Protein AF-0000000077856841 (afdb_homodimer)

Organism: Aspergillus terreus (NCBI:txid33178)

Secondary structure (DSSP, 8-state):
----TT------------------------------------------------------------------------------------------HHHHHHHHHHHHHHHHHHHHHHHHTTEEPP--SS--HHHHHHHHHHHHHHHHHHHHHHHHHHHHHHHHHHS-EETHHHHHHHHHHH-HHHHHHHHHHHTT-STHHHHHHHHHHGGGHHHHHHTTEEEEEEEEE-TT--EEEEEEEEE-----EEETTEEPPPHHHHHHHHHHHH---TT-GGGSPPEEESSSEEE-SS-EEEEEEEEEEEE-GGG-EEEEEE-TTSS-EEEEEEETTTTEEEEE-TTSS-B---EEEEE-GGG-SS-TT-SS-EEEEEEETT--THHHHT----TT--EEEEEEEEEEEEEEEEEEEETTEEEEEEEEEE---EE-------SSS-----EEEEE---THHHHHS-PPBPTTSGGGTPBPPEEEEHHHHHHHHHHHHHHT-EEEEE-SS-EEEEESSSS-SS-HHHHHHHHHHT-STT--S-GGGHHHHHHHHHHHHHHHHHHHHHHHT-TTSEEEEEE-EEEEEEEEEEE-GGGGHHHHHHHHHHHHHHHHHHHHHHHHT----TT-STHHHHHB--SS---------HHHHTT----TT----EEEEEEETTEEEEE-------GGGGG-/----GGG-----------------------------------------------------------------------------------------HHHHHHHHHHHHHHHHHHHHHHHHTTEEPP--SS--HHHHHHHHHHHHHHHHHHHHHHHHHHHHHHHHHHS-EETHHHHHHHHHHH-HHHHHHHHHHHTT-SHHHHHHHHHHHGGGHHHHHHTTEEEEEEEEE-TT--EEEEEEEEE-----EEETTEEPP-HHHHHHHHHHHH---TT-GGGSPPEEESSSEEE-SS-EEEEEEEEEEEE-GGG-EEEEEE-TTSS-EEEEEEETTTTEEEEE-TTSS-B---EEEEE-GGG-SS-TT-SS-EEEEEEETT--THHHHT----TT--EEEEEEEEEEEEEEEEEEEETTEEEEEEEEEE---EE-------TTS-----EEEEE---THHHHHS-PPBPTTSGGGTPBPPEEEEHHHHHHHHHHHHHHT-EEEEE-SS-EEEEESSSS-SS-HHHHHHHHHH--STT--S-GGGHHHHHHHHHHHHHHHHHHHHHHHT-TTSEEEEEE-EEEEEEEEEEE-GGGGHHHHHHHHHHHHHHHHHHHHHHHHT----TT--THHHHHB--SS---------HHHHTT----TT----EEEEEEETTEEEEE--------GGGG-

Foldseek 3Di:
DPDDPPLDPPDPFLDQPPPPPPPPPPPDPPPPPDDDPDPPPCVDDPDDDPDDDDDDDDDDDDDDDDDDDDDDDPDPDDPPPVPVPPVPPPQLPPPLVLLVVLLVLLVVLLVVLVVVCVVQAQHFADDDPPDGPLRVLLVSLVSSLVSLLLSLLLLLLLVLLLVCLPDPDDPVVNVLSNQLSVAQVSLVVVCVVVVLPDLSNLSNVLRNLSVCRSVLSSVQKDKDKDKDFDPPWFKKFKAFQEDQDWADDPDPVRTAAHPLLQVLLCCQLQPQDSSLPLQDADIGTPFQKWWFPAKDKHKAKAKGKDWPLVQKDKDWDDPPPDPWIKIKIANVLFRFIWIDIAQDLWIFQKWKAWAALCSDDPRNPALAIKMKMKHFPPDFLCSQAPDHDHDPTGMIMMIMGMAIKMWIWTWIRHSNDIGIGTDDIFGDKDADPPPPPDDDPDDDPFFGIKTFDALVCVVHRVADADPVCNVVSGGRIGTYGNNNRVNVRVVCRFQRGWTWTGDPHHIATGGPDPDGPGPNSSSSVSLSNVSRHPFDRTSNRRVVSSVRSSSSSRRSVSRNVQVVPDPVTDMDMRIITHIDMGMGIHGDCVSCVSVVVSSVSSVVSSVVSVVSCVVSVQASQRNPCVVVVPPDDPDDDDDDPDDPPPCVRSNHPDPPPDPPDDWDFDADPNDTDIHDPDPPPPVPPPVD/DPPDPVLDDPDPFLDQPPPPPPPPPPPDPPPPPPDPPDPPCPPPPDDDDPDDDDDDDDDDDDDDDDDDDDDPDPDDDDDCPPPPPPPPPPQLPPPLVLLVVLLVLLVVLLVVLVVVCVVQAQHFADDDPPDHPLRVLLVSLVSSLVSLLLSLLLLLLLVLLLVCLPDPDDPVSNVLSNQLSVAQVSLVVVCVVVVLPDLSNLSNVLRNLSVCRSVLSSQQKDKDKDKDFDPPWFKKFKAFQEDQDWADDPDPVRTAAHPLLQVLLCCQLQPQDSSLPLQDADIGTPFQKWWFPAKDKHKAKDKGKDWPLVQKDKDWDDPPPDPWIKIKIANVLFRFIWIDIAQDLWIFQKWKAWDALCSDDPRNPALAIKMKMKHFPPDFLCSQAPDHDHDPTGMIMMIMGMAIKMWIWTWIRHSNDIGIGTDDIFGDKDADPPPPPDDPPDDPPFFGIKTFDALVCVVHRVADADPVCNVVSGGRIGTYGNNNRVNVRVLCRFQRGWTWTGDPHHIATGGPDPDGPGPNSSSSVSLSNVSRHPFDRTSNRRVVSSVRSSSSSRRSVSRNVQVVVDPVTDMDMRIITHIDMGMGIHGDCVSCVSVVVSSVSSVVSSVVSVVSCVVSVQASQRNPCVVVVPPDDPDDDDDDPDDPPPCVRSNHDQPPPDPPDDWDFDADPNDTDIHDDDPPPPVPPPVD

pLDDT: mean 76.55, std 25.4, range [14.06, 98.25]

Solvent-accessible surface area (backbone atoms only — not comparable to full-atom values): 75244 Å² total; per-residue (Å²): 129,83,80,69,77,79,75,63,79,78,61,88,66,65,59,76,66,78,75,72,76,75,72,82,69,82,77,78,78,78,76,83,73,88,78,84,81,79,83,79,72,83,73,81,73,84,85,79,87,76,81,81,89,87,89,84,88,84,89,81,88,87,85,86,90,83,88,84,82,78,82,80,78,82,80,76,79,71,87,72,74,78,66,78,66,67,75,58,82,70,75,60,63,66,67,67,54,68,41,51,47,19,42,51,52,18,50,52,32,49,49,50,47,51,51,51,48,60,67,43,39,76,25,67,58,80,84,56,94,85,53,35,71,60,15,54,50,33,47,35,46,46,50,18,48,51,28,35,50,52,24,38,21,40,34,33,22,36,47,46,54,54,53,26,48,73,41,75,34,57,56,67,52,57,45,39,34,51,38,25,31,50,31,37,73,28,7,55,52,37,35,66,73,56,64,54,71,45,80,63,27,54,43,23,47,32,41,46,54,54,64,50,36,52,22,33,59,36,44,20,55,41,78,45,78,42,80,40,75,37,87,86,42,46,19,40,37,41,20,22,42,30,48,35,54,53,36,65,57,87,39,100,84,43,52,34,47,28,37,47,41,52,19,23,32,46,26,32,46,33,17,50,53,69,80,41,73,40,48,54,56,63,69,48,47,39,34,24,29,27,44,37,95,59,41,40,42,28,46,34,44,39,58,49,68,45,83,46,38,88,60,52,44,80,47,71,46,69,45,84,99,44,100,50,42,47,32,33,40,30,36,77,73,62,61,51,57,39,38,37,29,66,70,32,50,38,30,31,66,31,27,34,32,52,38,57,19,81,36,41,91,80,57,44,80,48,92,41,53,28,36,36,38,38,18,38,55,85,35,39,55,52,53,63,73,74,34,63,47,56,70,83,66,53,65,36,28,38,39,36,36,60,39,72,30,39,41,19,27,37,52,37,29,57,50,63,40,71,42,69,45,81,74,48,74,45,68,70,65,48,68,46,76,75,70,70,73,55,82,73,89,59,81,64,90,60,50,32,32,38,32,60,56,61,43,65,33,30,80,73,31,38,32,56,58,21,79,92,46,58,88,67,52,32,32,39,62,27,34,38,14,34,63,21,49,51,18,49,39,54,48,47,42,49,31,43,15,24,33,35,41,27,43,94,85,52,58,44,56,42,38,66,53,86,78,57,71,51,43,12,31,41,42,42,40,31,57,59,70,31,54,26,48,94,38,55,66,37,48,53,57,26,59,61,42,53,43,45,38,34,21,32,6,46,24,21,38,44,21,34,40,40,77,65,69,47,89,71,28,47,52,43,77,47,74,40,41,9,36,39,82,43,58,24,26,40,64,43,71,76,40,51,51,60,52,51,48,43,49,53,51,39,47,50,44,43,54,48,45,53,51,51,38,63,72,67,70,52,60,58,46,34,71,57,60,67,62,43,49,65,22,54,48,74,92,75,91,67,80,83,72,88,72,73,56,67,47,64,63,36,21,40,75,86,57,93,85,58,81,68,55,57,28,25,43,46,76,55,96,91,38,73,36,32,26,70,85,73,81,79,75,76,68,71,72,72,80,112,128,81,82,69,78,80,76,63,85,78,60,86,66,63,59,72,66,78,76,75,76,77,74,82,71,82,75,77,77,77,75,82,73,83,76,82,78,79,74,80,79,75,77,79,74,88,75,89,77,88,78,88,73,80,78,87,72,87,74,84,84,94,83,93,80,73,86,77,73,85,74,84,81,83,74,87,91,79,89,76,78,81,68,84,65,68,77,58,83,69,75,60,63,66,66,67,55,68,40,50,46,18,43,50,50,17,49,51,31,50,48,50,47,52,51,51,50,59,67,42,38,77,24,68,59,78,84,55,93,87,53,36,72,60,16,55,49,33,44,35,45,45,53,19,48,52,27,36,50,52,24,39,21,40,36,34,22,36,46,46,56,52,55,26,47,74,41,74,34,56,56,67,53,57,46,39,34,51,38,24,31,51,31,37,72,28,9,54,52,37,35,68,73,56,65,52,71,46,80,64,28,54,45,21,48,33,39,45,54,53,63,49,37,49,22,33,58,35,43,20,54,41,80,45,78,43,78,39,76,37,88,88,42,47,19,40,35,42,20,22,42,31,46,34,55,52,38,66,58,87,40,99,84,43,52,35,46,28,35,47,41,50,19,22,32,46,27,30,46,33,16,50,54,68,78,42,72,40,46,54,56,64,69,46,48,39,34,24,30,27,44,37,96,58,41,43,40,28,47,33,44,41,58,50,68,45,82,46,39,88,61,53,42,81,49,72,46,69,44,86,96,45,99,50,43,47,31,34,40,29,33,76,72,62,61,51,57,38,40,36,30,68,68,33,50,39,30,31,66,31,26,35,33,51,38,56,18,82,35,42,90,79,56,44,80,48,90,39,51,29,36,35,37,39,17,39,55,84,35,40,55,51,53,62,75,74,34,62,49,55,71,84,64,53,66,36,28,38,38,36,36,61,39,72,28,39,39,19,26,38,52,37,29,56,52,63,41,70,42,70,46,80,74,48,73,46,67,70,66,48,69,46,76,74,72,60,76,50,86,84,82,56,81,53,90,61,50,31,33,39,32,59,56,60,42,65,34,31,79,73,31,38,31,55,58,22,78,91,48,58,89,68,52,33,30,39,62,27,34,38,14,33,65,23,48,51,18,46,39,54,48,47,42,50,31,45,15,21,35,35,41,28,44,93,85,52,58,43,54,41,38,64,54,87,77,57,71,51,45,12,31,42,43,43,40,32,58,58,69,33,55,25,50,94,40,55,66,36,48,53,58,27,60,63,43,51,42,46,36,35,20,31,6,45,23,20,38,44,20,35,38,39,78,66,66,48,88,71,28,46,52,45,76,47,75,40,42,8,35,40,81,43,58,26,27,41,63,44,71,75,41,50,50,59,50,50,49,43,48,53,53,38,48,49,43,45,54,48,43,55,52,50,36,62,74,67,69,54,59,60,46,35,72,55,61,67,61,43,50,65,21,54,48,75,89,74,89,67,80,80,72,86,73,71,55,67,46,66,63,37,22,39,74,86,56,91,84,57,81,70,56,58,30,27,43,46,75,54,96,89,37,72,35,31,25,70,84,73,82,80,78,82,67,73,75,70,83,113

Structure (mmCIF, N/CA/C/O backbone):
data_AF-0000000077856841-model_v1
#
loop_
_entity.id
_entity.type
_entity.pdbx_description
1 polymer 'Uncharacterized protein'
#
loop_
_atom_site.group_PDB
_atom_site.id
_atom_site.type_symbol
_atom_site.label_atom_id
_atom_site.label_alt_id
_atom_site.label_comp_id
_atom_site.label_asym_id
_atom_site.label_entity_id
_atom_site.label_seq_id
_atom_site.pdbx_PDB_ins_code
_atom_site.Cartn_x
_atom_site.Cartn_y
_atom_site.Cartn_z
_atom_site.occupancy
_atom_site.B_iso_or_equiv
_atom_site.auth_seq_id
_atom_site.auth_comp_id
_atom_site.auth_asym_id
_atom_site.auth_atom_id
_atom_site.pdbx_PDB_model_num
ATOM 1 N N . MET A 1 1 ? 35.125 -12.297 -33.375 1 21.67 1 MET A N 1
ATOM 2 C CA . MET A 1 1 ? 34.094 -11.547 -34.094 1 21.67 1 MET A CA 1
ATOM 3 C C . MET A 1 1 ? 33.281 -10.695 -33.125 1 21.67 1 MET A C 1
ATOM 5 O O . MET A 1 1 ? 33.031 -11.102 -32 1 21.67 1 MET A O 1
ATOM 9 N N . PRO A 1 2 ? 33.188 -9.344 -33.312 1 25.84 2 PRO A N 1
ATOM 10 C CA . PRO A 1 2 ? 32.562 -8.391 -32.375 1 25.84 2 PRO A CA 1
ATOM 11 C C . PRO A 1 2 ? 31.109 -8.719 -32.062 1 25.84 2 PRO A C 1
ATOM 13 O O . PRO A 1 2 ? 30.406 -9.289 -32.906 1 25.84 2 PRO A O 1
ATOM 16 N N . PRO A 1 3 ? 30.75 -9.117 -30.797 1 25.84 3 PRO A N 1
ATOM 17 C CA . PRO A 1 3 ? 29.422 -9.555 -30.359 1 25.84 3 PRO A CA 1
ATOM 18 C C . PRO A 1 3 ? 28.312 -8.633 -30.859 1 25.84 3 PRO A C 1
ATOM 20 O O . PRO A 1 3 ? 28.5 -7.422 -30.953 1 25.84 3 PRO A O 1
ATOM 23 N N . SER A 1 4 ? 27.609 -9.094 -31.953 1 25.14 4 SER A N 1
ATOM 24 C CA . SER A 1 4 ? 26.578 -8.289 -32.594 1 25.14 4 SER A CA 1
ATOM 25 C C . SER A 1 4 ? 25.641 -7.672 -31.594 1 25.14 4 SER A C 1
ATOM 27 O O . SER A 1 4 ? 25.453 -8.211 -30.484 1 25.14 4 SER A O 1
ATOM 29 N N . ALA A 1 5 ? 25.266 -6.391 -31.703 1 26.34 5 ALA A N 1
ATOM 30 C CA . ALA A 1 5 ? 24.578 -5.305 -31.016 1 26.34 5 ALA A CA 1
ATOM 31 C C . ALA A 1 5 ? 23.172 -5.723 -30.594 1 26.34 5 ALA A C 1
ATOM 33 O O . ALA A 1 5 ? 22.516 -5.027 -29.812 1 26.34 5 ALA A O 1
ATOM 34 N N . ARG A 1 6 ? 22.562 -6.648 -31.406 1 28.28 6 ARG A N 1
ATOM 35 C CA . ARG A 1 6 ? 21.141 -6.875 -31.141 1 28.28 6 ARG A CA 1
ATOM 36 C C . ARG A 1 6 ? 20.938 -7.625 -29.828 1 28.28 6 ARG A C 1
ATOM 38 O O . ARG A 1 6 ? 19.812 -7.984 -29.484 1 28.28 6 ARG A O 1
ATOM 45 N N . ASP A 1 7 ? 21.906 -8.242 -29.406 1 25.81 7 ASP A N 1
ATOM 46 C CA . ASP A 1 7 ? 21.75 -9.016 -28.172 1 25.81 7 ASP A CA 1
ATOM 47 C C . ASP A 1 7 ? 21.359 -8.117 -27.016 1 25.81 7 ASP A C 1
ATOM 49 O O . ASP A 1 7 ? 22.125 -7.945 -26.062 1 25.81 7 ASP A O 1
ATOM 53 N N . GLU A 1 8 ? 20.859 -6.906 -27.281 1 26.95 8 GLU A N 1
ATOM 54 C CA . GLU A 1 8 ? 20.562 -5.969 -26.203 1 26.95 8 GLU A CA 1
ATOM 55 C C . GLU A 1 8 ? 19.656 -6.594 -25.156 1 26.95 8 GLU A C 1
ATOM 57 O O . GLU A 1 8 ? 18.797 -7.418 -25.484 1 26.95 8 GLU A O 1
ATOM 62 N N . ARG A 1 9 ? 19.938 -6.289 -23.703 1 30.84 9 ARG A N 1
ATOM 63 C CA . ARG A 1 9 ? 19.734 -6.648 -22.312 1 30.84 9 ARG A CA 1
ATOM 64 C C . ARG A 1 9 ? 18.281 -6.434 -21.875 1 30.84 9 ARG A C 1
ATOM 66 O O . ARG A 1 9 ? 17.859 -5.301 -21.641 1 30.84 9 ARG A O 1
ATOM 73 N N . ARG A 1 10 ? 17.375 -6.977 -22.531 1 32.91 10 ARG A N 1
ATOM 74 C CA . ARG A 1 10 ? 16.094 -6.738 -21.875 1 32.91 10 ARG A CA 1
ATOM 75 C C . ARG A 1 10 ? 16.078 -7.305 -20.453 1 32.91 10 ARG A C 1
ATOM 77 O O . ARG A 1 10 ? 16.125 -8.523 -20.266 1 32.91 10 ARG A O 1
ATOM 84 N N . LEU A 1 11 ? 16.672 -6.613 -19.578 1 34.03 11 LEU A N 1
ATOM 85 C CA . LEU A 1 11 ? 16.547 -6.883 -18.156 1 34.03 11 LEU A CA 1
ATOM 86 C C . LEU A 1 11 ? 15.086 -7.004 -17.734 1 34.03 11 LEU A C 1
ATOM 88 O O . LEU A 1 11 ? 14.211 -6.398 -18.359 1 34.03 11 LEU A O 1
ATOM 92 N N . PRO A 1 12 ? 14.703 -7.93 -17 1 34.56 12 PRO A N 1
ATOM 93 C CA . PRO A 1 12 ? 13.328 -8.078 -16.531 1 34.56 12 PRO A CA 1
ATOM 94 C C . PRO A 1 12 ? 12.758 -6.773 -15.961 1 34.56 12 PRO A C 1
ATOM 96 O O . PRO A 1 12 ? 13.289 -6.234 -14.992 1 34.56 12 PRO A O 1
ATOM 99 N N . ALA A 1 13 ? 12.414 -5.801 -16.766 1 37.59 13 ALA A N 1
ATOM 100 C CA . ALA A 1 13 ? 11.719 -4.641 -16.219 1 37.59 13 ALA A CA 1
ATOM 101 C C . ALA A 1 13 ? 10.359 -5.039 -15.648 1 37.59 13 ALA A C 1
ATOM 103 O O . ALA A 1 13 ? 9.562 -5.699 -16.328 1 37.59 13 ALA A O 1
ATOM 104 N N . TYR A 1 14 ? 10.352 -5.141 -14.375 1 40.56 14 TYR A N 1
ATOM 105 C CA . TYR A 1 14 ? 9.07 -5.379 -13.719 1 40.56 14 TYR A CA 1
ATOM 106 C C . TYR A 1 14 ? 8.094 -4.246 -14.008 1 40.56 14 TYR A C 1
ATOM 108 O O . TYR A 1 14 ? 7.945 -3.32 -13.203 1 40.56 14 TYR A O 1
ATOM 116 N N . GLU A 1 15 ? 8.117 -3.695 -15.266 1 38.97 15 GLU A N 1
ATOM 117 C CA . GLU A 1 15 ? 7.082 -2.688 -15.469 1 38.97 15 GLU A CA 1
ATOM 118 C C . GLU A 1 15 ? 5.699 -3.326 -15.555 1 38.97 15 GLU A C 1
ATOM 120 O O . GLU A 1 15 ? 5.523 -4.363 -16.188 1 38.97 15 GLU A O 1
ATOM 125 N N . PRO A 1 16 ? 4.887 -2.973 -14.664 1 40.69 16 PRO A N 1
ATOM 126 C CA . PRO A 1 16 ? 3.521 -3.447 -14.906 1 40.69 16 PRO A CA 1
ATOM 127 C C . PRO A 1 16 ? 3.078 -3.254 -16.359 1 40.69 16 PRO A C 1
ATOM 129 O O . PRO A 1 16 ? 3.516 -2.309 -17.016 1 40.69 16 PRO A O 1
ATOM 132 N N . LEU A 1 17 ? 2.668 -4.305 -17 1 34.53 17 LEU A N 1
ATOM 133 C CA . LEU A 1 17 ? 2.104 -4.16 -18.344 1 34.53 17 LEU A CA 1
ATOM 134 C C . LEU A 1 17 ? 1.03 -3.076 -18.359 1 34.53 17 LEU A C 1
ATOM 136 O O . LEU A 1 17 ? 0.152 -3.049 -17.5 1 34.53 17 LEU A O 1
ATOM 140 N N . HIS A 1 18 ? 1.244 -1.855 -18.719 1 32.19 18 HIS A N 1
ATOM 141 C CA . HIS A 1 18 ? 0.263 -0.793 -18.906 1 32.19 18 HIS A CA 1
ATOM 142 C C . HIS A 1 18 ? -0.914 -1.272 -19.75 1 32.19 18 HIS A C 1
ATOM 144 O O . HIS A 1 18 ? -0.812 -1.354 -20.969 1 32.19 18 HIS A O 1
ATOM 150 N N . ASN A 1 19 ? -1.673 -2.16 -19.344 1 29.84 19 ASN A N 1
ATOM 151 C CA . ASN A 1 19 ? -2.906 -2.27 -20.109 1 29.84 19 ASN A CA 1
ATOM 152 C C . ASN A 1 19 ? -3.711 -0.974 -20.078 1 29.84 19 ASN A C 1
ATOM 154 O O . ASN A 1 19 ? -4.273 -0.619 -19.047 1 29.84 19 ASN A O 1
ATOM 158 N N . GLU A 1 20 ? -3.422 0.126 -20.734 1 30.38 20 GLU A N 1
ATOM 159 C CA . GLU A 1 20 ? -4.281 1.279 -20.984 1 30.38 20 GLU A CA 1
ATOM 160 C C . GLU A 1 20 ? -5.652 0.848 -21.484 1 30.38 20 GLU A C 1
ATOM 162 O O . GLU A 1 20 ? -5.77 0.345 -22.609 1 30.38 20 GLU A O 1
ATOM 167 N N . LEU A 1 21 ? -6.48 0.292 -20.688 1 30.48 21 LEU A N 1
ATOM 168 C CA . LEU A 1 21 ? -7.855 0.445 -21.156 1 30.48 21 LEU A CA 1
ATOM 169 C C . LEU A 1 21 ? -8.133 1.887 -21.578 1 30.48 21 LEU A C 1
ATOM 171 O O . LEU A 1 21 ? -7.996 2.807 -20.766 1 30.48 21 LEU A O 1
ATOM 175 N N . GLU A 1 22 ? -7.98 2.328 -22.844 1 28.7 22 GLU A N 1
ATOM 176 C CA . GLU A 1 22 ? -8.414 3.549 -23.516 1 28.7 22 GLU A CA 1
ATOM 177 C C . GLU A 1 22 ? -9.852 3.908 -23.141 1 28.7 22 GLU A C 1
ATOM 179 O O . GLU A 1 22 ? -10.789 3.201 -23.516 1 28.7 22 GLU A O 1
ATOM 184 N N . LEU A 1 23 ? -10.117 4.312 -21.906 1 27.34 23 LEU A N 1
ATOM 185 C CA . LEU A 1 23 ? -11.336 5.113 -21.859 1 27.34 23 LEU A CA 1
ATOM 186 C C . LEU A 1 23 ? -11.305 6.211 -22.906 1 27.34 23 LEU A C 1
ATOM 188 O O . LEU A 1 23 ? -10.328 6.957 -23.016 1 27.34 23 LEU A O 1
ATOM 192 N N . ASN A 1 24 ? -12.016 6.125 -24.078 1 26.06 24 ASN A N 1
ATOM 193 C CA . ASN A 1 24 ? -12.312 7.062 -25.156 1 26.06 24 ASN A CA 1
ATOM 194 C C . ASN A 1 24 ? -12.742 8.422 -24.625 1 26.06 24 ASN A C 1
ATOM 196 O O . ASN A 1 24 ? -13.93 8.664 -24.406 1 26.06 24 ASN A O 1
ATOM 200 N N . GLU A 1 25 ? -12.242 8.953 -23.469 1 25.11 25 GLU A N 1
ATOM 201 C CA . GLU A 1 25 ? -12.672 10.344 -23.297 1 25.11 25 GLU A CA 1
ATOM 202 C C . GLU A 1 25 ? -12.188 11.211 -24.469 1 25.11 25 GLU A C 1
ATOM 204 O O . GLU A 1 25 ? -11.039 11.094 -24.891 1 25.11 25 GLU A O 1
ATOM 209 N N . SER A 1 26 ? -13.086 11.773 -25.344 1 25.31 26 SER A N 1
ATOM 210 C CA . SER A 1 26 ? -13.039 12.812 -26.375 1 25.31 26 SER A CA 1
ATOM 211 C C . SER A 1 26 ? -12.344 14.07 -25.859 1 25.31 26 SER A C 1
ATOM 213 O O . SER A 1 26 ? -12.719 15.188 -26.203 1 25.31 26 SER A O 1
ATOM 215 N N . ASP A 1 27 ? -11.297 13.969 -25 1 21.97 27 ASP A N 1
ATOM 216 C CA . ASP A 1 27 ? -10.719 15.234 -24.562 1 21.97 27 ASP A CA 1
ATOM 217 C C . ASP A 1 27 ? -10.195 16.047 -25.75 1 21.97 27 ASP A C 1
ATOM 219 O O . ASP A 1 27 ? -9.531 15.492 -26.625 1 21.97 27 ASP A O 1
ATOM 223 N N . GLN A 1 28 ? -10.883 17.156 -26.125 1 19.33 28 GLN A N 1
ATOM 224 C CA . GLN A 1 28 ? -10.477 18.344 -26.875 1 19.33 28 GLN A CA 1
ATOM 225 C C . GLN A 1 28 ? -9.125 18.859 -26.391 1 19.33 28 GLN A C 1
ATOM 227 O O . GLN A 1 28 ? -8.906 19.016 -25.188 1 19.33 28 GLN A O 1
ATOM 232 N N . ALA A 1 29 ? -8.055 18.719 -27.172 1 23.14 29 ALA A N 1
ATOM 233 C CA . ALA A 1 29 ? -6.633 19.031 -27.219 1 23.14 29 ALA A CA 1
ATOM 234 C C . ALA A 1 29 ? -6.387 20.5 -26.828 1 23.14 29 ALA A C 1
ATOM 236 O O . ALA A 1 29 ? -6.625 21.406 -27.625 1 23.14 29 ALA A O 1
ATOM 237 N N . VAL A 1 30 ? -6.789 21.078 -25.688 1 21.19 30 VAL A N 1
ATOM 238 C CA . VAL A 1 30 ? -6.277 22.453 -25.641 1 21.19 30 VAL A CA 1
ATOM 239 C C . VAL A 1 30 ? -4.75 22.438 -25.641 1 21.19 30 VAL A C 1
ATOM 241 O O . VAL A 1 30 ? -4.133 21.656 -24.922 1 21.19 30 VAL A O 1
ATOM 244 N N . SER A 1 31 ? -3.965 22.938 -26.656 1 18.61 31 SER A N 1
ATOM 245 C CA . SER A 1 31 ? -2.637 23.125 -27.234 1 18.61 31 SER A CA 1
ATOM 246 C C . SER A 1 31 ? -1.727 23.891 -26.281 1 18.61 31 SER A C 1
ATOM 248 O O . SER A 1 31 ? -0.636 24.328 -26.656 1 18.61 31 SER A O 1
ATOM 250 N N . SER A 1 32 ? -1.888 23.891 -24.875 1 18.89 32 SER A N 1
ATOM 251 C CA . SER A 1 32 ? -1.045 24.953 -24.344 1 18.89 32 SER A CA 1
ATOM 252 C C . SER A 1 32 ? 0.434 24.625 -24.5 1 18.89 32 SER A C 1
ATOM 254 O O . SER A 1 32 ? 0.836 23.469 -24.375 1 18.89 32 SER A O 1
ATOM 256 N N . SER A 1 33 ? 1.364 25.453 -25.125 1 18.3 33 SER A N 1
ATOM 257 C CA . SER A 1 33 ? 2.686 25.688 -25.688 1 18.3 33 SER A CA 1
ATOM 258 C C . SER A 1 33 ? 3.758 25.75 -24.609 1 18.3 33 SER A C 1
ATOM 260 O O . SER A 1 33 ? 4.906 26.094 -24.891 1 18.3 33 SER A O 1
ATOM 262 N N . ALA A 1 34 ? 3.562 25.281 -23.344 1 19.03 34 ALA A N 1
ATOM 263 C CA . ALA A 1 34 ? 4.543 25.859 -22.422 1 19.03 34 ALA A CA 1
ATOM 264 C C . ALA A 1 34 ? 5.949 25.359 -22.75 1 19.03 34 ALA A C 1
ATOM 266 O O . ALA A 1 34 ? 6.148 24.188 -23.062 1 19.03 34 ALA A O 1
ATOM 267 N N . VAL A 1 35 ? 6.984 26.328 -22.891 1 19.95 35 VAL A N 1
ATOM 268 C CA . VAL A 1 35 ? 8.352 26.531 -23.359 1 19.95 35 VAL A CA 1
ATOM 269 C C . VAL A 1 35 ? 9.328 25.797 -22.453 1 19.95 35 VAL A C 1
ATOM 271 O O . VAL A 1 35 ? 9.047 25.578 -21.281 1 19.95 35 VAL A O 1
ATOM 274 N N . ASN A 1 36 ? 10.422 25.188 -23 1 18.23 36 ASN A N 1
ATOM 275 C CA . ASN A 1 36 ? 11.531 24.25 -22.859 1 18.23 36 ASN A CA 1
ATOM 276 C C . ASN A 1 36 ? 12.625 24.797 -21.953 1 18.23 36 ASN A C 1
ATOM 278 O O . ASN A 1 36 ? 13.477 25.562 -22.391 1 18.23 36 ASN A O 1
ATOM 282 N N . ARG A 1 37 ? 12.328 25.328 -20.672 1 18.64 37 ARG A N 1
ATOM 283 C CA . ARG A 1 37 ? 13.43 26.016 -20 1 18.64 37 ARG A CA 1
ATOM 284 C C . ARG A 1 37 ? 14.57 25.047 -19.703 1 18.64 37 ARG A C 1
ATOM 286 O O . ARG A 1 37 ? 14.352 23.922 -19.266 1 18.64 37 ARG A O 1
ATOM 293 N N . GLU A 1 38 ? 15.867 25.297 -20.219 1 18.78 38 GLU A N 1
ATOM 294 C CA . GLU A 1 38 ? 17.172 24.656 -20.344 1 18.78 38 GLU A CA 1
ATOM 295 C C . GLU A 1 38 ? 17.875 24.562 -19 1 18.78 38 GLU A C 1
ATOM 297 O O . GLU A 1 38 ? 18.016 25.578 -18.312 1 18.78 38 GLU A O 1
ATOM 302 N N . PRO A 1 39 ? 17.891 23.484 -18.203 1 19.8 39 PRO A N 1
ATOM 303 C CA . PRO A 1 39 ? 18.438 23.312 -16.844 1 19.8 39 PRO A CA 1
ATOM 304 C C . PRO A 1 39 ? 19.953 23.438 -16.812 1 19.8 39 PRO A C 1
ATOM 306 O O . PRO A 1 39 ? 20.672 22.625 -17.391 1 19.8 39 PRO A O 1
ATOM 309 N N . SER A 1 40 ? 20.641 24.656 -17 1 17.75 40 SER A N 1
ATOM 310 C CA . SER A 1 40 ? 22.094 24.656 -17.094 1 17.75 40 SER A CA 1
ATOM 311 C C . SER A 1 40 ? 22.734 24.281 -15.773 1 17.75 40 SER A C 1
ATOM 313 O O . SER A 1 40 ? 22.406 24.844 -14.727 1 17.75 40 SER A O 1
ATOM 315 N N . GLU A 1 41 ? 23.203 23.078 -15.539 1 18.08 41 GLU A N 1
ATOM 316 C CA . GLU A 1 41 ? 23.812 22.312 -14.453 1 18.08 41 GLU A CA 1
ATOM 317 C C . GLU A 1 41 ? 25.172 22.891 -14.062 1 18.08 41 GLU A C 1
ATOM 319 O O . GLU A 1 41 ? 25.875 22.297 -13.234 1 18.08 41 GLU A O 1
ATOM 324 N N . ASP A 1 42 ? 25.438 24.281 -13.945 1 17.56 42 ASP A N 1
ATOM 325 C CA . ASP A 1 42 ? 26.859 24.609 -13.852 1 17.56 42 ASP A CA 1
ATOM 326 C C . ASP A 1 42 ? 27.438 24.172 -12.508 1 17.56 42 ASP A C 1
ATOM 328 O O . ASP A 1 42 ? 27.016 24.672 -11.461 1 17.56 42 ASP A O 1
ATOM 332 N N . LEU A 1 43 ? 27.859 23 -12.234 1 17.91 43 LEU A N 1
ATOM 333 C CA . LEU A 1 43 ? 28.406 22.359 -11.039 1 17.91 43 LEU A CA 1
ATOM 334 C C . LEU A 1 43 ? 29.781 22.922 -10.703 1 17.91 43 LEU A C 1
ATOM 336 O O . LEU A 1 43 ? 30.797 22.281 -10.953 1 17.91 43 LEU A O 1
ATOM 340 N N . GLU A 1 44 ? 30 24.344 -10.656 1 16.92 44 GLU A N 1
ATOM 341 C CA . GLU A 1 44 ? 31.422 24.672 -10.5 1 16.92 44 GLU A CA 1
ATOM 342 C C . GLU A 1 44 ? 31.969 24.094 -9.195 1 16.92 44 GLU A C 1
ATOM 344 O O . GLU A 1 44 ? 31.266 24.047 -8.188 1 16.92 44 GLU A O 1
ATOM 349 N N . ASP A 1 45 ? 33.188 23.453 -9.195 1 17.06 45 ASP A N 1
ATOM 350 C CA . ASP A 1 45 ? 34.125 22.578 -8.484 1 17.06 45 ASP A CA 1
ATOM 351 C C . ASP A 1 45 ? 34.844 23.328 -7.367 1 17.06 45 ASP A C 1
ATOM 353 O O . ASP A 1 45 ? 35.781 22.797 -6.766 1 17.06 45 ASP A O 1
ATOM 357 N N . HIS A 1 46 ? 34.156 24.203 -6.594 1 17.27 46 HIS A N 1
ATOM 358 C CA . HIS A 1 46 ? 35.062 24.984 -5.754 1 17.27 46 HIS A CA 1
ATOM 359 C C . HIS A 1 46 ? 35.938 24.078 -4.914 1 17.27 46 HIS A C 1
ATOM 361 O O . HIS A 1 46 ? 35.5 23.062 -4.383 1 17.27 46 HIS A O 1
ATOM 367 N N . GLU A 1 47 ? 37.312 24.406 -4.977 1 16.11 47 GLU A N 1
ATOM 368 C CA . GLU A 1 47 ? 38.625 23.875 -4.59 1 16.11 47 GLU A CA 1
ATOM 369 C C . GLU A 1 47 ? 38.75 23.781 -3.07 1 16.11 47 GLU A C 1
ATOM 371 O O . GLU A 1 47 ? 38.062 24.516 -2.344 1 16.11 47 GLU A O 1
ATOM 376 N N . GLN A 1 48 ? 39.906 23.156 -2.58 1 15.9 48 GLN A N 1
ATOM 377 C CA . GLN A 1 48 ? 40.438 22.1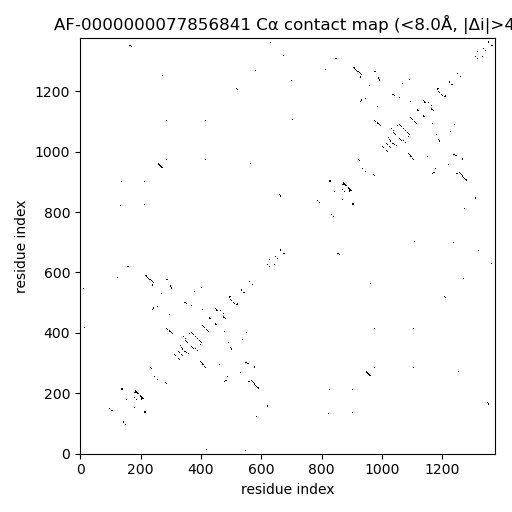88 -1.628 1 15.9 48 GLN A CA 1
ATOM 378 C C . GLN A 1 48 ? 41 22.875 -0.386 1 15.9 48 GLN A C 1
ATOM 380 O O . GLN A 1 48 ? 40.781 22.406 0.736 1 15.9 48 GLN A O 1
ATOM 385 N N . SER A 1 49 ? 41.781 24.062 -0.358 1 15.39 49 SER A N 1
ATOM 386 C CA . SER A 1 49 ? 43.094 23.828 0.219 1 15.39 49 SER A CA 1
ATOM 387 C C . SER A 1 49 ? 43.094 24.016 1.732 1 15.39 49 SER A C 1
ATOM 389 O O . SER A 1 49 ? 42.719 25.078 2.229 1 15.39 49 SER A O 1
ATOM 391 N N . ARG A 1 50 ? 43.062 23.016 2.562 1 16.62 50 ARG A N 1
ATOM 392 C CA . ARG A 1 50 ? 43.031 22.891 4.016 1 16.62 50 ARG A CA 1
ATOM 393 C C . ARG A 1 50 ? 44.375 23.203 4.625 1 16.62 50 ARG A C 1
ATOM 395 O O . ARG A 1 50 ? 45.094 22.312 5.098 1 16.62 50 ARG A O 1
ATOM 402 N N . THR A 1 51 ? 45.031 24.344 4.145 1 15.03 51 THR A N 1
ATOM 403 C CA . THR A 1 51 ? 46.406 24.234 4.641 1 15.03 51 THR A CA 1
ATOM 404 C C . THR A 1 51 ? 46.406 24.125 6.164 1 15.03 51 THR A C 1
ATOM 406 O O . THR A 1 51 ? 45.469 24.547 6.828 1 15.03 51 THR A O 1
ATOM 409 N N . GLU A 1 52 ? 47.781 24.203 6.742 1 14.97 52 GLU A N 1
ATOM 410 C CA . GLU A 1 52 ? 48.688 23.453 7.605 1 14.97 52 GLU A CA 1
ATOM 411 C C . GLU A 1 52 ? 48.719 24.031 9.016 1 14.97 52 GLU A C 1
ATOM 413 O O . GLU A 1 52 ? 48.562 23.312 10 1 14.97 52 GLU A O 1
ATOM 418 N N . SER A 1 53 ? 49.375 25.281 9.281 1 14.59 53 SER A N 1
ATOM 419 C CA . SER A 1 53 ? 50.625 25.203 10.016 1 14.59 53 SER A CA 1
ATOM 420 C C . SER A 1 53 ? 50.375 25.219 11.516 1 14.59 53 SER A C 1
ATOM 422 O O . SER A 1 53 ? 49.312 25.609 11.984 1 14.59 53 SER A O 1
ATOM 424 N N . THR A 1 54 ? 51.625 25.422 12.273 1 15.05 54 THR A N 1
ATOM 425 C CA . THR A 1 54 ? 52.438 24.75 13.289 1 15.05 54 THR A CA 1
ATOM 426 C C . THR A 1 54 ? 52.219 25.391 14.656 1 15.05 54 THR A C 1
ATOM 428 O O . THR A 1 54 ? 51.969 24.688 15.641 1 15.05 54 THR A O 1
ATOM 431 N N . SER A 1 55 ? 53.062 26.469 15.094 1 14.59 55 SER A N 1
ATOM 432 C CA . SER A 1 55 ? 54.156 26.266 16.047 1 14.59 55 SER A CA 1
ATOM 433 C C . SER A 1 55 ? 53.688 26.609 17.469 1 14.59 55 SER A C 1
ATOM 435 O O . SER A 1 55 ? 52.75 27.375 17.656 1 14.59 55 SER A O 1
ATOM 437 N N . PRO A 1 56 ? 54.656 26.219 18.531 1 15.42 56 PRO A N 1
ATOM 438 C CA . PRO A 1 56 ? 54.625 25.688 19.891 1 15.42 56 PRO A CA 1
ATOM 439 C C . PRO A 1 56 ? 54.688 26.797 20.953 1 15.42 56 PRO A C 1
ATOM 441 O O . PRO A 1 56 ? 54.031 26.688 22 1 15.42 56 PRO A O 1
ATOM 444 N N . SER A 1 57 ? 55.594 27.875 20.859 1 14.06 57 SER A N 1
ATOM 445 C CA . SER A 1 57 ? 56.625 27.938 21.859 1 14.06 57 SER A CA 1
ATOM 446 C C . SER A 1 57 ? 56.094 28.438 23.203 1 14.06 57 SER A C 1
ATOM 448 O O . SER A 1 57 ? 55.031 29.062 23.25 1 14.06 57 SER A O 1
ATOM 450 N N . SER A 1 58 ? 57.188 28.969 24.109 1 14.34 58 SER A N 1
ATOM 451 C CA . SER A 1 58 ? 57.844 28.641 25.375 1 14.34 58 SER A CA 1
ATOM 452 C C . SER A 1 58 ? 57.375 29.578 26.484 1 14.34 58 SER A C 1
ATOM 454 O O . SER A 1 58 ? 57.031 29.125 27.578 1 14.34 58 SER A O 1
ATOM 456 N N . SER A 1 59 ? 57.844 30.859 26.5 1 14.13 59 SER A N 1
ATOM 457 C CA . SER A 1 59 ? 58.812 31.25 27.516 1 14.13 59 SER A CA 1
ATOM 458 C C . SER A 1 59 ? 58.125 31.703 28.797 1 14.13 59 SER A C 1
ATOM 460 O O . SER A 1 59 ? 57 32.188 28.75 1 14.13 59 SER A O 1
ATOM 462 N N . ASN A 1 60 ? 58.969 31.734 29.938 1 14.38 60 ASN A N 1
ATOM 463 C CA . ASN A 1 60 ? 59.031 31.391 31.344 1 14.38 60 ASN A CA 1
ATOM 464 C C . ASN A 1 60 ? 58.656 32.594 32.219 1 14.38 60 ASN A C 1
ATOM 466 O O . ASN A 1 60 ? 57.875 32.438 33.188 1 14.38 60 ASN A O 1
ATOM 470 N N . THR A 1 61 ? 59.406 33.781 32.156 1 14.81 61 THR A N 1
ATOM 471 C CA . THR A 1 61 ? 60.188 34.031 33.344 1 14.81 61 THR A CA 1
ATOM 472 C C . THR A 1 61 ? 59.312 34.656 34.438 1 14.81 61 THR A C 1
ATOM 474 O O . THR A 1 61 ? 58.312 35.281 34.156 1 14.81 61 THR A O 1
ATOM 477 N N . PRO A 1 62 ? 60.156 35.031 35.688 1 14.85 62 PRO A N 1
ATOM 478 C CA . PRO A 1 62 ? 60 34.75 37.125 1 14.85 62 PRO A CA 1
ATOM 479 C C . PRO A 1 62 ? 59.281 35.906 37.844 1 14.85 62 PRO A C 1
ATOM 481 O O . PRO A 1 62 ? 58.312 35.656 38.531 1 14.85 62 PRO A O 1
ATOM 484 N N . SER A 1 63 ? 60.094 36.969 38.312 1 14.18 63 SER A N 1
ATOM 485 C CA . SER A 1 63 ? 60.469 37.031 39.719 1 14.18 63 SER A CA 1
ATOM 486 C C . SER A 1 63 ? 59.531 37.938 40.5 1 14.18 63 SER A C 1
ATOM 488 O O . SER A 1 63 ? 58.969 37.5 41.531 1 14.18 63 SER A O 1
ATOM 490 N N . GLU A 1 64 ? 60.062 39.25 40.781 1 14.22 64 GLU A N 1
ATOM 491 C CA . GLU A 1 64 ? 60.5 39.719 42.094 1 14.22 64 GLU A CA 1
ATOM 492 C C . GLU A 1 64 ? 59.344 40.406 42.812 1 14.22 64 GLU A C 1
ATOM 494 O O . GLU A 1 64 ? 58.375 40.812 42.219 1 14.22 64 GLU A O 1
ATOM 499 N N . ASP A 1 65 ? 59.781 41.406 43.688 1 14.55 65 ASP A N 1
ATOM 500 C CA . ASP A 1 65 ? 59.781 41.656 45.125 1 14.55 65 ASP A CA 1
ATOM 501 C C . ASP A 1 65 ? 58.656 42.562 45.562 1 14.55 65 ASP A C 1
ATOM 503 O O . ASP A 1 65 ? 58.125 43.312 44.719 1 14.55 65 ASP A O 1
ATOM 507 N N . ALA A 1 66 ? 58.625 42.875 46.969 1 15.12 66 ALA A N 1
ATOM 508 C CA . ALA A 1 66 ? 57.719 42.875 48.125 1 15.12 66 ALA A CA 1
ATOM 509 C C . ALA A 1 66 ? 57.156 44.281 48.375 1 15.12 66 ALA A C 1
ATOM 511 O O . ALA A 1 66 ? 55.969 44.469 48.469 1 15.12 66 ALA A O 1
ATOM 512 N N . ALA A 1 67 ? 57.938 45.125 49.219 1 15.52 67 ALA A N 1
ATOM 513 C CA . ALA A 1 67 ? 57.469 45.344 50.594 1 15.52 67 ALA A CA 1
ATOM 514 C C . ALA A 1 67 ? 56.562 46.562 50.688 1 15.52 67 ALA A C 1
ATOM 516 O O . ALA A 1 67 ? 56.531 47.406 49.781 1 15.52 67 ALA A O 1
ATOM 517 N N . SER A 1 68 ? 56.594 47.188 52.031 1 14.54 68 SER A N 1
ATOM 518 C CA . SER A 1 68 ? 55.594 47.375 53.094 1 14.54 68 SER A CA 1
ATOM 519 C C . SER A 1 68 ? 55.125 48.844 53.156 1 14.54 68 SER A C 1
ATOM 521 O O . SER A 1 68 ? 53.938 49.094 53.281 1 14.54 68 SER A O 1
ATOM 523 N N . CYS A 1 69 ? 56.094 49.875 53.219 1 15.64 69 CYS A N 1
ATOM 524 C CA . CYS A 1 69 ? 56 50.562 54.5 1 15.64 69 CYS A CA 1
ATOM 525 C C . CYS A 1 69 ? 54.875 51.594 54.5 1 15.64 69 CYS A C 1
ATOM 527 O O . CYS A 1 69 ? 54.406 52 53.438 1 15.64 69 CYS A O 1
ATOM 529 N N . PRO A 1 70 ? 54.75 52.344 55.75 1 16.64 70 PRO A N 1
ATOM 530 C CA . PRO A 1 70 ? 53.781 52.781 56.75 1 16.64 70 PRO A CA 1
ATOM 531 C C . PRO A 1 70 ? 53.312 54.219 56.531 1 16.64 70 PRO A C 1
ATOM 533 O O . PRO A 1 70 ? 52.469 54.719 57.281 1 16.64 70 PRO A O 1
ATOM 536 N N . GLY A 1 71 ? 53.625 54.812 55.375 1 16.23 71 GLY A N 1
ATOM 537 C CA . GLY A 1 71 ? 53.781 56.219 55.719 1 16.23 71 GLY A CA 1
ATOM 538 C C . GLY A 1 71 ? 52.531 56.844 56.344 1 16.23 71 GLY A C 1
ATOM 539 O O . GLY A 1 71 ? 51.438 56.281 56.25 1 16.23 71 GLY A O 1
ATOM 540 N N . SER A 1 72 ? 52.938 57.844 57.219 1 17.7 72 SER A N 1
ATOM 541 C CA . SER A 1 72 ? 52.438 58.625 58.375 1 17.7 72 SER A CA 1
ATOM 542 C C . SER A 1 72 ? 51.219 59.469 57.969 1 17.7 72 SER A C 1
ATOM 544 O O . SER A 1 72 ? 51.062 59.781 56.781 1 17.7 72 SER A O 1
ATOM 546 N N . PRO A 1 73 ? 50.469 59.812 59.031 1 18.03 73 PRO A N 1
ATOM 547 C CA . PRO A 1 73 ? 49.094 60.125 59.375 1 18.03 73 PRO A CA 1
ATOM 548 C C . PRO A 1 73 ? 48.719 61.562 59.031 1 18.03 73 PRO A C 1
ATOM 550 O O . PRO A 1 73 ? 47.594 62 59.312 1 18.03 73 PRO A O 1
ATOM 553 N N . SER A 1 74 ? 49.469 62.219 58.094 1 18.31 74 SER A N 1
ATOM 554 C CA . SER A 1 74 ? 49.312 63.656 58.406 1 18.31 74 SER A CA 1
ATOM 555 C C . SER A 1 74 ? 47.844 64.062 58.438 1 18.31 74 SER A C 1
ATOM 557 O O . SER A 1 74 ? 47.062 63.531 57.656 1 18.31 74 SER A O 1
ATOM 559 N N . ALA A 1 75 ? 47.531 64.938 59.531 1 19.28 75 ALA A N 1
ATOM 560 C CA . ALA A 1 75 ? 46.469 65.5 60.312 1 19.28 75 ALA A CA 1
ATOM 561 C C . ALA A 1 75 ? 45.625 66.438 59.469 1 19.28 75 ALA A C 1
ATOM 563 O O . ALA A 1 75 ? 46.156 67.375 58.812 1 19.28 75 ALA A O 1
ATOM 564 N N . ASP A 1 76 ? 44.531 65.938 58.938 1 18.58 76 ASP A N 1
ATOM 565 C CA . ASP A 1 76 ? 43.438 66.5 58.125 1 18.58 76 ASP A CA 1
ATOM 566 C C . ASP A 1 76 ? 42.719 67.625 58.812 1 18.58 76 ASP A C 1
ATOM 568 O O . ASP A 1 76 ? 42.031 67.438 59.844 1 18.58 76 ASP A O 1
ATOM 572 N N . ASP A 1 77 ? 43.562 68.688 59.156 1 19.47 77 ASP A N 1
ATOM 573 C CA . ASP A 1 77 ? 42.844 69.688 59.875 1 19.47 77 ASP A CA 1
ATOM 574 C C . ASP A 1 77 ? 41.5 69.938 59.188 1 19.47 77 ASP A C 1
ATOM 576 O O . ASP A 1 77 ? 41.375 69.875 57.969 1 19.47 77 ASP A O 1
ATOM 580 N N . ASN A 1 78 ? 40.375 70.062 60.094 1 19.33 78 ASN A N 1
ATOM 581 C CA . ASN A 1 78 ? 38.906 69.938 60.188 1 19.33 78 ASN A CA 1
ATOM 582 C C . ASN A 1 78 ? 38.219 71.125 59.531 1 19.33 78 ASN A C 1
ATOM 584 O O . ASN A 1 78 ? 37 71.125 59.406 1 19.33 78 ASN A O 1
ATOM 588 N N . ALA A 1 79 ? 38.875 72.375 59.219 1 24.52 79 ALA A N 1
ATOM 589 C CA . ALA A 1 79 ? 37.938 73.5 59.469 1 24.52 79 ALA A CA 1
ATOM 590 C C . ALA A 1 79 ? 36.781 73.438 58.438 1 24.52 79 ALA A C 1
ATOM 592 O O . ALA A 1 79 ? 37.031 73.375 57.25 1 24.52 79 ALA A O 1
ATOM 593 N N . GLU A 1 80 ? 35.688 72.875 58.969 1 21.5 80 GLU A N 1
ATOM 594 C CA . GLU A 1 80 ? 34.375 72.625 58.375 1 21.5 80 GLU A CA 1
ATOM 595 C C . GLU A 1 80 ? 33.719 73.938 57.844 1 21.5 80 GLU A C 1
ATOM 597 O O . GLU A 1 80 ? 33.344 74.812 58.625 1 21.5 80 GLU A O 1
ATOM 602 N N . GLU A 1 81 ? 34.5 74.75 57.062 1 22.77 81 GLU A N 1
ATOM 603 C CA . GLU A 1 81 ? 33.75 75.875 56.594 1 22.77 81 GLU A CA 1
ATOM 604 C C . GLU A 1 81 ? 32.375 75.5 56.031 1 22.77 81 GLU A C 1
ATOM 606 O O . GLU A 1 81 ? 32.281 74.562 55.188 1 22.77 81 GLU A O 1
ATOM 611 N N . SER A 1 82 ? 31.375 75.625 56.875 1 25.28 82 SER A N 1
ATOM 612 C CA . SER A 1 82 ? 29.953 75.375 56.656 1 25.28 82 SER A CA 1
ATOM 613 C C . SER A 1 82 ? 29.469 76 55.375 1 25.28 82 SER A C 1
ATOM 615 O O . SER A 1 82 ? 29.281 77.25 55.312 1 25.28 82 SER A O 1
ATOM 617 N N . THR A 1 83 ? 30.25 75.938 54.281 1 26.88 83 THR A N 1
ATOM 618 C CA . THR A 1 83 ? 29.703 76.562 53.062 1 26.88 83 THR A CA 1
ATOM 619 C C . THR A 1 83 ? 28.281 76.062 52.812 1 26.88 83 THR A C 1
ATOM 621 O O . THR A 1 83 ? 28.031 74.875 52.812 1 26.88 83 THR A O 1
ATOM 624 N N . VAL A 1 84 ? 27.297 76.875 53.281 1 31.22 84 VAL A N 1
ATOM 625 C CA . VAL A 1 84 ? 25.891 76.688 53 1 31.22 84 VAL A CA 1
ATOM 626 C C . VAL A 1 84 ? 25.719 76.375 51.5 1 31.22 84 VAL A C 1
ATOM 628 O O . VAL A 1 84 ? 26.062 77.125 50.625 1 31.22 84 VAL A O 1
ATOM 631 N N . ASN A 1 85 ? 26.203 75.188 51.188 1 28.02 85 ASN A N 1
ATOM 632 C CA . ASN A 1 85 ? 25.969 74.625 49.875 1 28.02 85 ASN A CA 1
ATOM 633 C C . ASN A 1 85 ? 24.516 74.812 49.438 1 28.02 85 ASN A C 1
ATOM 635 O O . ASN A 1 85 ? 23.594 74.25 50.062 1 28.02 85 ASN A O 1
ATOM 639 N N . THR A 1 86 ? 24.203 76.062 49.156 1 31.28 86 THR A N 1
ATOM 640 C CA . THR A 1 86 ? 22.906 76.25 48.5 1 31.28 86 THR A CA 1
ATOM 641 C C . THR A 1 86 ? 22.656 75.062 47.531 1 31.28 86 THR A C 1
ATOM 643 O O . THR A 1 86 ? 23.5 74.812 46.656 1 31.28 86 THR A O 1
ATOM 646 N N . PRO A 1 87 ? 22.062 74.062 48.125 1 33.34 87 PRO A N 1
ATOM 647 C CA . PRO A 1 87 ? 21.906 72.938 47.219 1 33.34 87 PRO A CA 1
ATOM 648 C C . PRO A 1 87 ? 21.578 73.312 45.781 1 33.34 87 PRO A C 1
ATOM 650 O O . PRO A 1 87 ? 20.797 74.25 45.562 1 33.34 87 PRO A O 1
ATOM 653 N N . GLY A 1 88 ? 22.656 73.625 44.969 1 32.78 88 GLY A N 1
ATOM 654 C CA . GLY A 1 88 ? 22.453 73.812 43.531 1 32.78 88 GLY A CA 1
ATOM 655 C C . GLY A 1 88 ? 21.219 73.062 43 1 32.78 88 GLY A C 1
ATOM 656 O O . GLY A 1 88 ? 20.656 72.25 43.688 1 32.78 88 GLY A O 1
ATOM 657 N N . PRO A 1 89 ? 20.609 73.75 42.062 1 37.25 89 PRO A N 1
ATOM 658 C CA . PRO A 1 89 ? 19.438 73.188 41.406 1 37.25 89 PRO A CA 1
ATOM 659 C C . PRO A 1 89 ? 19.578 71.625 41.219 1 37.25 89 PRO A C 1
ATOM 661 O O . PRO A 1 89 ? 20.578 71.188 40.688 1 37.25 89 PRO A O 1
ATOM 664 N N . ARG A 1 90 ? 19.266 71 42.219 1 38.47 90 ARG A N 1
ATOM 665 C CA . ARG A 1 90 ? 19.25 69.5 42.094 1 38.47 90 ARG A CA 1
ATOM 666 C C . ARG A 1 90 ? 18.812 69.125 40.719 1 38.47 90 ARG A C 1
ATOM 668 O O . ARG A 1 90 ? 17.766 69.5 40.219 1 38.47 90 ARG A O 1
ATOM 675 N N . GLU A 1 91 ? 19.75 68.75 39.969 1 38.25 91 GLU A N 1
ATOM 676 C CA . GLU A 1 91 ? 19.594 68.062 38.656 1 38.25 91 GLU A CA 1
ATOM 677 C C . GLU A 1 91 ? 18.391 67.125 38.688 1 38.25 91 GLU A C 1
ATOM 679 O O . GLU A 1 91 ? 18.25 66.312 39.562 1 38.25 91 GLU A O 1
ATOM 684 N N . THR A 1 92 ? 17.234 67.562 38.375 1 39.88 92 THR A N 1
ATOM 685 C CA . THR A 1 92 ? 16.016 66.875 37.969 1 39.88 92 THR A CA 1
ATOM 686 C C . THR A 1 92 ? 16.344 65.562 37.312 1 39.88 92 THR A C 1
ATOM 688 O O . THR A 1 92 ? 16.656 65.5 36.125 1 39.88 92 THR A O 1
ATOM 691 N N . SER A 1 93 ? 17.203 64.75 37.75 1 42.97 93 SER A N 1
ATOM 692 C CA . SER A 1 93 ? 17.578 63.438 37.219 1 42.97 93 SER A CA 1
ATOM 693 C C . SER A 1 93 ? 16.359 62.594 36.906 1 42.97 93 SER A C 1
ATOM 695 O O . SER A 1 93 ? 16.422 61.344 36.938 1 42.97 93 SER A O 1
ATOM 697 N N . ASP A 1 94 ? 15.086 62.938 36.969 1 52.03 94 ASP A N 1
ATOM 698 C CA . ASP A 1 94 ? 14 61.969 36.75 1 52.03 94 ASP A CA 1
ATOM 699 C C . ASP A 1 94 ? 14.258 61.156 35.5 1 52.03 94 ASP A C 1
ATOM 701 O O . ASP A 1 94 ? 14.164 61.656 34.375 1 52.03 94 ASP A O 1
ATOM 705 N N . TRP A 1 95 ? 15.094 60.094 35.562 1 61.34 95 TRP A N 1
ATOM 706 C CA . TRP A 1 95 ? 15.727 59.156 34.688 1 61.34 95 TRP A CA 1
ATOM 707 C C . TRP A 1 95 ? 14.68 58.344 33.938 1 61.34 95 TRP A C 1
ATOM 709 O O . TRP A 1 95 ? 13.688 57.906 34.531 1 61.34 95 TRP A O 1
ATOM 719 N N . PHE A 1 96 ? 14.273 58.562 32.625 1 81.88 96 PHE A N 1
ATOM 720 C CA . PHE A 1 96 ? 13.539 57.812 31.609 1 81.88 96 PHE A CA 1
ATOM 721 C C . PHE A 1 96 ? 13.82 56.312 31.734 1 81.88 96 PHE A C 1
ATOM 723 O O . PHE A 1 96 ? 14.023 55.625 30.719 1 81.88 96 PHE A O 1
ATOM 730 N N . ALA A 1 97 ? 13.859 55.781 33.094 1 85.25 97 ALA A N 1
ATOM 731 C CA . ALA A 1 97 ? 14.195 54.375 33.344 1 85.25 97 ALA A CA 1
ATOM 732 C C . ALA A 1 97 ? 13.078 53.438 32.875 1 85.25 97 ALA A C 1
ATOM 734 O O . ALA A 1 97 ? 13.344 52.406 32.281 1 85.25 97 ALA A O 1
ATOM 735 N N . TRP A 1 98 ? 11.867 53.812 33.062 1 86.31 98 TRP A N 1
ATOM 736 C CA . TRP A 1 98 ? 10.742 52.969 32.656 1 86.31 98 TRP A CA 1
ATOM 737 C C . TRP A 1 98 ? 10.602 52.938 31.141 1 86.31 98 TRP A C 1
ATOM 739 O O . TRP A 1 98 ? 10.258 51.906 30.562 1 86.31 98 TRP A O 1
ATOM 749 N N . GLU A 1 99 ? 10.859 54.062 30.5 1 90.62 99 GLU A N 1
ATOM 750 C CA . GLU A 1 99 ? 10.789 54.125 29.031 1 90.62 99 GLU A CA 1
ATOM 751 C C . GLU A 1 99 ? 11.914 53.312 28.406 1 90.62 99 GLU A C 1
ATOM 753 O O . GLU A 1 99 ? 11.688 52.562 27.438 1 90.62 99 GLU A O 1
ATOM 758 N N . LEU A 1 100 ? 13.078 53.406 29.016 1 92.5 100 LEU A N 1
ATOM 759 C CA . LEU A 1 100 ? 14.188 52.594 28.516 1 92.5 100 LEU A CA 1
ATOM 760 C C . LEU A 1 100 ? 13.977 51.125 28.812 1 92.5 100 LEU A C 1
ATOM 762 O O . LEU A 1 100 ? 14.336 50.25 28.016 1 92.5 100 LEU A O 1
ATOM 766 N N . GLY A 1 101 ? 13.477 50.812 29.969 1 93.38 101 GLY A N 1
ATOM 767 C CA . GLY A 1 101 ? 13.133 49.469 30.312 1 93.38 101 GLY A CA 1
ATOM 768 C C . GLY A 1 101 ? 12.117 48.844 29.359 1 93.38 101 GLY A C 1
ATOM 769 O O . GLY A 1 101 ? 12.203 47.656 29.031 1 93.38 101 GLY A O 1
ATOM 770 N N . GLY A 1 102 ? 11.133 49.625 28.922 1 94.5 102 GLY A N 1
ATOM 771 C CA . GLY A 1 102 ? 10.164 49.156 27.953 1 94.5 102 GLY A CA 1
ATOM 772 C C . GLY A 1 102 ? 10.781 48.781 26.609 1 94.5 102 GLY A C 1
ATOM 773 O O . GLY A 1 102 ? 10.406 47.781 26 1 94.5 102 GLY A O 1
ATOM 774 N N . VAL A 1 103 ? 11.703 49.562 26.156 1 96.06 103 VAL A N 1
ATOM 775 C CA . VAL A 1 103 ? 12.383 49.312 24.891 1 96.06 103 VAL A CA 1
ATOM 776 C C . VAL A 1 103 ? 13.219 48.031 25.031 1 96.06 103 VAL A C 1
ATOM 778 O O . VAL A 1 103 ? 13.242 47.188 24.125 1 96.06 103 VAL A O 1
ATOM 781 N N . VAL A 1 104 ? 13.852 47.844 26.188 1 96.69 104 VAL A N 1
ATOM 782 C CA . VAL A 1 104 ? 14.688 46.688 26.422 1 96.69 104 VAL A CA 1
ATOM 783 C C . VAL A 1 104 ? 13.812 45.438 26.547 1 96.69 104 VAL A C 1
ATOM 785 O O . VAL A 1 104 ? 14.141 44.375 26.016 1 96.69 104 VAL A O 1
ATOM 788 N N . ALA A 1 105 ? 12.742 45.531 27.25 1 96.38 105 ALA A N 1
ATOM 789 C CA . ALA A 1 105 ? 11.812 44.406 27.391 1 96.38 105 ALA A CA 1
ATOM 790 C C . ALA A 1 105 ? 11.242 44 26.031 1 96.38 105 ALA A C 1
ATOM 792 O O . ALA A 1 105 ? 11.086 42.812 25.734 1 96.38 105 ALA A O 1
ATOM 793 N N . SER A 1 106 ? 10.914 45 25.25 1 97.38 106 SER A N 1
ATOM 794 C CA . SER A 1 106 ? 10.414 44.75 23.906 1 97.38 106 SER A CA 1
ATOM 795 C C . SER A 1 106 ? 11.461 44 23.062 1 97.38 106 SER A C 1
ATOM 797 O O . SER A 1 106 ? 11.133 43.062 22.328 1 97.38 106 SER A O 1
ATOM 799 N N . ALA A 1 107 ? 12.664 44.406 23.172 1 97.38 107 ALA A N 1
ATOM 800 C CA . ALA A 1 107 ? 13.75 43.781 22.438 1 97.38 107 ALA A CA 1
ATOM 801 C C . ALA A 1 107 ? 13.93 42.312 22.906 1 97.38 107 ALA A C 1
ATOM 803 O O . ALA A 1 107 ? 14.148 41.438 22.094 1 97.38 107 ALA A O 1
ATOM 804 N N . GLY A 1 108 ? 13.891 42.156 24.172 1 97.62 108 GLY A N 1
ATOM 805 C CA . GLY A 1 108 ? 14.016 40.812 24.703 1 97.62 108 GLY A CA 1
ATOM 806 C C . GLY A 1 108 ? 12.914 39.875 24.234 1 97.62 108 GLY A C 1
ATOM 807 O O . GLY A 1 108 ? 13.164 38.719 23.906 1 97.62 108 GLY A O 1
ATOM 808 N N . LEU A 1 109 ? 11.688 40.312 24.219 1 97.75 109 LEU A N 1
ATOM 809 C CA . LEU A 1 109 ? 10.547 39.531 23.781 1 97.75 109 LEU A CA 1
ATOM 810 C C . LEU A 1 109 ? 10.625 39.25 22.281 1 97.75 109 LEU A C 1
ATOM 812 O O . LEU A 1 109 ? 10.266 38.156 21.828 1 97.75 109 LEU A O 1
ATOM 816 N N . LEU A 1 110 ? 11.031 40.25 21.516 1 97.12 110 LEU A N 1
ATOM 817 C CA . LEU A 1 110 ? 11.219 40.031 20.094 1 97.12 110 LEU A CA 1
ATOM 818 C C . LEU A 1 110 ? 12.305 39 19.812 1 97.12 110 LEU A C 1
ATOM 820 O O . LEU A 1 110 ? 12.164 38.156 18.922 1 97.12 110 LEU A O 1
ATOM 824 N N . ALA A 1 111 ? 13.344 39.062 20.562 1 97 111 ALA A N 1
ATOM 825 C CA . ALA A 1 111 ? 14.422 38.094 20.422 1 97 111 ALA A CA 1
ATOM 826 C C . ALA A 1 111 ? 13.93 36.688 20.781 1 97 111 ALA A C 1
ATOM 828 O O . ALA A 1 111 ? 14.281 35.719 20.125 1 97 111 ALA A O 1
ATOM 829 N N . ALA A 1 112 ? 13.164 36.594 21.812 1 97.19 112 ALA A N 1
ATOM 830 C CA . ALA A 1 112 ? 12.578 35.312 22.188 1 97.19 112 ALA A CA 1
ATOM 831 C C . ALA A 1 112 ? 11.711 34.75 21.062 1 97.19 112 ALA A C 1
ATOM 833 O O . ALA A 1 112 ? 11.719 33.562 20.797 1 97.19 112 ALA A O 1
ATOM 834 N N . MET A 1 113 ? 10.953 35.562 20.469 1 96.81 113 MET A N 1
ATOM 835 C CA . MET A 1 113 ? 10.109 35.156 19.344 1 96.81 113 MET A CA 1
ATOM 836 C C . MET A 1 113 ? 10.953 34.656 18.188 1 96.81 113 MET A C 1
ATOM 838 O O . MET A 1 113 ? 10.641 33.625 17.578 1 96.81 113 MET A O 1
ATOM 842 N N . LEU A 1 114 ? 12.031 35.375 17.906 1 95.88 114 LEU A N 1
ATOM 843 C CA . LEU A 1 114 ? 12.914 34.969 16.812 1 95.88 114 LEU A CA 1
ATOM 844 C C . LEU A 1 114 ? 13.586 33.625 17.094 1 95.88 114 LEU A C 1
ATOM 846 O O . LEU A 1 114 ? 13.695 32.781 16.219 1 95.88 114 LEU A O 1
ATOM 850 N N . VAL A 1 115 ? 13.984 33.469 18.281 1 96.5 115 VAL A N 1
ATOM 851 C CA . VAL A 1 115 ? 14.641 32.219 18.656 1 96.5 115 VAL A CA 1
ATOM 852 C C . VAL A 1 115 ? 13.641 31.062 18.594 1 96.5 115 VAL A C 1
ATOM 854 O O . VAL A 1 115 ? 13.961 29.984 18.078 1 96.5 115 VAL A O 1
ATOM 857 N N . LEU A 1 116 ? 12.516 31.266 19.078 1 95.69 116 LEU A N 1
ATOM 858 C CA . LEU A 1 116 ? 11.484 30.234 19.047 1 95.69 116 LEU A CA 1
ATOM 859 C C . LEU A 1 116 ? 11.141 29.844 17.625 1 95.69 116 LEU A C 1
ATOM 861 O O . LEU A 1 116 ? 11.016 28.672 17.297 1 95.69 116 LEU A O 1
ATOM 865 N N . LEU A 1 117 ? 10.93 30.797 16.766 1 95.56 117 LEU A N 1
ATOM 866 C CA . LEU A 1 117 ? 10.617 30.531 15.359 1 95.56 117 LEU A CA 1
ATOM 867 C C . LEU A 1 117 ? 11.789 29.844 14.664 1 95.56 117 LEU A C 1
ATOM 869 O O . LEU A 1 117 ? 11.586 29.016 13.773 1 95.56 117 LEU A O 1
ATOM 873 N N . GLY A 1 118 ? 13 30.219 15.023 1 95.12 118 GLY A N 1
ATOM 874 C CA . GLY A 1 118 ? 14.172 29.562 14.469 1 95.12 118 GLY A CA 1
ATOM 875 C C . GLY A 1 118 ? 14.25 28.078 14.828 1 95.12 118 GLY A C 1
ATOM 876 O O . GLY A 1 118 ? 14.625 27.25 14 1 95.12 118 GLY A O 1
ATOM 877 N N . VAL A 1 119 ? 13.859 27.797 15.992 1 94.81 119 VAL A N 1
ATOM 878 C CA . VAL A 1 119 ? 13.906 26.422 16.453 1 94.81 119 VAL A CA 1
ATOM 879 C C . VAL A 1 119 ? 12.781 25.609 15.805 1 94.81 119 VAL A C 1
ATOM 881 O O . VAL A 1 119 ? 12.953 24.422 15.5 1 94.81 119 VAL A O 1
ATOM 884 N N . CYS A 1 120 ? 11.641 26.219 15.547 1 92.81 120 CYS A N 1
ATOM 885 C CA . CYS A 1 120 ? 10.469 25.531 15.016 1 92.81 120 CYS A CA 1
ATOM 886 C C . CYS A 1 120 ? 10.5 25.5 13.492 1 92.81 120 CYS A C 1
ATOM 888 O O . CYS A 1 120 ? 9.781 24.703 12.875 1 92.81 120 CYS A O 1
ATOM 890 N N . ASP A 1 121 ? 11.414 26.281 12.961 1 93.44 121 ASP A N 1
ATOM 891 C CA . ASP A 1 121 ? 11.484 26.344 11.5 1 93.44 121 ASP A CA 1
ATOM 892 C C . ASP A 1 121 ? 11.906 25.016 10.898 1 93.44 121 ASP A C 1
ATOM 894 O O . ASP A 1 121 ? 12.875 24.391 11.359 1 93.44 121 ASP A O 1
ATOM 898 N N . GLN A 1 122 ? 11.125 24.562 9.984 1 91.69 122 GLN A N 1
ATOM 899 C CA . GLN A 1 122 ? 11.359 23.312 9.266 1 91.69 122 GLN A CA 1
ATOM 900 C C . GLN A 1 122 ? 11.312 22.125 10.203 1 91.69 122 GLN A C 1
ATOM 902 O O . GLN A 1 122 ? 12.062 21.156 10.039 1 91.69 122 GLN A O 1
ATOM 907 N N . GLN A 1 123 ? 10.625 22.344 11.25 1 90.06 123 GLN A N 1
ATOM 908 C CA . GLN A 1 123 ? 10.344 21.25 12.188 1 90.06 123 GLN A CA 1
ATOM 909 C C . GLN A 1 123 ? 8.867 20.859 12.148 1 90.06 123 GLN A C 1
ATOM 911 O O . GLN A 1 123 ? 8.023 21.641 11.703 1 90.06 123 GLN A O 1
ATOM 916 N N . PRO A 1 124 ? 8.641 19.562 12.492 1 87.44 124 PRO A N 1
ATOM 917 C CA . PRO A 1 124 ? 7.23 19.172 12.547 1 87.44 124 PRO A CA 1
ATOM 918 C C . PRO A 1 124 ? 6.41 20.016 13.508 1 87.44 124 PRO A C 1
ATOM 920 O O . PRO A 1 124 ? 6.926 20.469 14.539 1 87.44 124 PRO A O 1
ATOM 923 N N . GLN A 1 125 ? 5.234 20.266 13.102 1 86 125 GLN A N 1
ATOM 924 C CA . GLN A 1 125 ? 4.348 21.062 13.938 1 86 125 GLN A CA 1
ATOM 925 C C . GLN A 1 125 ? 4.211 20.453 15.328 1 86 125 GLN A C 1
ATOM 927 O O . GLN A 1 125 ? 3.908 19.266 15.469 1 86 125 GLN A O 1
ATOM 932 N N . PRO A 1 126 ? 4.473 21.266 16.266 1 83.44 126 PRO A N 1
ATOM 933 C CA . PRO A 1 126 ? 4.348 20.75 17.625 1 83.44 126 PRO A CA 1
ATOM 934 C C . PRO A 1 126 ? 2.902 20.453 18.016 1 83.44 126 PRO A C 1
ATOM 936 O O . PRO A 1 126 ? 1.99 21.188 17.625 1 83.44 126 PRO A O 1
ATOM 939 N N . THR A 1 127 ? 2.686 19.344 18.703 1 79.44 127 THR A N 1
ATOM 940 C CA . THR A 1 127 ? 1.352 18.984 19.156 1 79.44 127 THR A CA 1
ATOM 941 C C . THR A 1 127 ? 1.201 19.234 20.656 1 79.44 127 THR A C 1
ATOM 943 O O . THR A 1 127 ? 1.093 18.297 21.438 1 79.44 127 THR A O 1
ATOM 946 N N . TRP A 1 128 ? 1.135 20.484 20.984 1 82.12 128 TRP A N 1
ATOM 947 C CA . TRP A 1 128 ? 0.895 20.828 22.391 1 82.12 128 TRP A CA 1
ATOM 948 C C . TRP A 1 128 ? -0.593 20.766 22.719 1 82.12 128 TRP A C 1
ATOM 950 O O . TRP A 1 128 ? -1.426 21.281 21.953 1 82.12 128 TRP A O 1
ATOM 960 N N . PRO A 1 129 ? -1.088 20.062 23.688 1 82.31 129 PRO A N 1
ATOM 961 C CA . PRO A 1 129 ? -2.51 19.812 23.938 1 82.31 129 PRO A CA 1
ATOM 962 C C . PRO A 1 129 ? -3.291 21.078 24.25 1 82.31 129 PRO A C 1
ATOM 964 O O . PRO A 1 129 ? -4.473 21.188 23.906 1 82.31 129 PRO A O 1
ATOM 967 N N . HIS A 1 130 ? -2.648 22.109 24.797 1 83.44 130 HIS A N 1
ATOM 968 C CA . HIS A 1 130 ? -3.473 23.219 25.297 1 83.44 130 HIS A CA 1
ATOM 969 C C . HIS A 1 130 ? -3.121 24.531 24.609 1 83.44 130 HIS A C 1
ATOM 971 O O . HIS A 1 130 ? -3.904 25.484 24.641 1 83.44 130 HIS A O 1
ATOM 977 N N . ILE A 1 131 ? -2.051 24.641 24 1 91.06 131 ILE A N 1
ATOM 978 C CA . ILE A 1 131 ? -1.636 25.922 23.422 1 91.06 131 ILE A CA 1
ATOM 979 C C . ILE A 1 131 ? -1.03 25.688 22.031 1 91.06 131 ILE A C 1
ATOM 981 O O . ILE A 1 131 ? -0.289 24.719 21.828 1 91.06 131 ILE A O 1
ATOM 985 N N . SER A 1 132 ? -1.423 26.453 21.141 1 91.25 132 SER A N 1
ATOM 986 C CA . SER A 1 132 ? -0.866 26.375 19.797 1 91.25 132 SER A CA 1
ATOM 987 C C . SER A 1 132 ? 0.393 27.234 19.672 1 91.25 132 SER A C 1
ATOM 989 O O . SER A 1 132 ? 0.611 28.156 20.469 1 91.25 132 SER A O 1
ATOM 991 N N . LEU A 1 133 ? 1.236 26.906 18.812 1 92.06 133 LEU A N 1
ATOM 992 C CA . LEU A 1 133 ? 2.428 27.703 18.531 1 92.06 133 LEU A CA 1
ATOM 993 C C . LEU A 1 133 ? 2.053 29.141 18.188 1 92.06 133 LEU A C 1
ATOM 995 O O . LEU A 1 133 ? 2.707 30.078 18.625 1 92.06 133 LEU A O 1
ATOM 999 N N . ASN A 1 134 ? 0.954 29.297 17.469 1 93.69 134 ASN A N 1
ATOM 1000 C CA . ASN A 1 134 ? 0.48 30.625 17.094 1 93.69 134 ASN A CA 1
ATOM 1001 C C . ASN A 1 134 ? 0.071 31.453 18.297 1 93.69 134 ASN A C 1
ATOM 1003 O O . ASN A 1 134 ? 0.288 32.656 18.344 1 93.69 134 ASN A O 1
ATOM 1007 N N . ALA A 1 135 ? -0.469 30.797 19.25 1 94.38 135 ALA A N 1
ATOM 1008 C CA . ALA A 1 135 ? -0.86 31.484 20.484 1 94.38 135 ALA A CA 1
ATOM 1009 C C . ALA A 1 135 ? 0.366 31.953 21.266 1 94.38 135 ALA A C 1
ATOM 1011 O O . ALA A 1 135 ? 0.38 33.062 21.812 1 94.38 135 ALA A O 1
ATOM 1012 N N . VAL A 1 136 ? 1.347 31.172 21.328 1 95.38 136 VAL A N 1
ATOM 1013 C CA . VAL A 1 136 ? 2.57 31.531 22.031 1 95.38 136 VAL A CA 1
ATOM 1014 C C . VAL A 1 136 ? 3.234 32.719 21.344 1 95.38 136 VAL A C 1
ATOM 1016 O O . VAL A 1 136 ? 3.662 33.656 22 1 95.38 136 VAL A O 1
ATOM 1019 N N . ILE A 1 137 ? 3.289 32.656 20.078 1 95.62 137 ILE A N 1
ATOM 1020 C CA . ILE A 1 137 ? 3.875 33.75 19.312 1 95.62 137 ILE A CA 1
ATOM 1021 C C . ILE A 1 137 ? 3.031 35.031 19.484 1 95.62 137 ILE A C 1
ATOM 1023 O O . ILE A 1 137 ? 3.568 36.125 19.562 1 95.62 137 ILE A O 1
ATOM 1027 N N . SER A 1 138 ? 1.732 34.844 19.531 1 95.56 138 SER A N 1
ATOM 1028 C CA . SER A 1 138 ? 0.852 35.969 19.75 1 95.56 138 SER A CA 1
ATOM 1029 C C . SER A 1 138 ? 1.095 36.594 21.125 1 95.56 138 SER A C 1
ATOM 1031 O O . SER A 1 138 ? 1.059 37.844 21.266 1 95.56 138 SER A O 1
ATOM 1033 N N . VAL A 1 139 ? 1.379 35.844 22.141 1 95.81 139 VAL A N 1
ATOM 1034 C CA . VAL A 1 139 ? 1.677 36.344 23.469 1 95.81 139 VAL A CA 1
ATOM 1035 C C . VAL A 1 139 ? 2.977 37.156 23.422 1 95.81 139 VAL A C 1
ATOM 1037 O O . VAL A 1 139 ? 3.033 38.281 23.938 1 95.81 139 VAL A O 1
ATOM 1040 N N . LEU A 1 140 ? 3.945 36.625 22.797 1 96.69 140 LEU A N 1
ATOM 1041 C CA . LEU A 1 140 ? 5.242 37.312 22.719 1 96.69 140 LEU A CA 1
ATOM 1042 C C . LEU A 1 140 ? 5.148 38.594 21.906 1 96.69 140 LEU A C 1
ATOM 1044 O O . LEU A 1 140 ? 5.684 39.625 22.312 1 96.69 140 LEU A O 1
ATOM 1048 N N . SER A 1 141 ? 4.449 38.5 20.797 1 95.69 141 SER A N 1
ATOM 1049 C CA . SER A 1 141 ? 4.316 39.656 19.938 1 95.69 141 SER A CA 1
ATOM 1050 C C . SER A 1 141 ? 3.488 40.75 20.609 1 95.69 141 SER A C 1
ATOM 1052 O O . SER A 1 141 ? 3.818 41.938 20.531 1 95.69 141 SER A O 1
ATOM 1054 N N . THR A 1 142 ? 2.418 40.344 21.297 1 94.06 142 THR A N 1
ATOM 1055 C CA . THR A 1 142 ? 1.543 41.312 21.969 1 94.06 142 THR A CA 1
ATOM 1056 C C . THR A 1 142 ? 2.275 42 23.109 1 94.06 142 THR A C 1
ATOM 1058 O O . THR A 1 142 ? 2.172 43.219 23.281 1 94.06 142 THR A O 1
ATOM 1061 N N . LEU A 1 143 ? 3.018 41.344 23.875 1 94.88 143 LEU A N 1
ATOM 1062 C CA . LEU A 1 143 ? 3.756 41.906 24.984 1 94.88 143 LEU A CA 1
ATOM 1063 C C . LEU A 1 143 ? 4.898 42.781 24.5 1 94.88 143 LEU A C 1
ATOM 1065 O O . LEU A 1 143 ? 5.191 43.812 25.094 1 94.88 143 LEU A O 1
ATOM 1069 N N . SER A 1 144 ? 5.531 42.344 23.484 1 96.25 144 SER A N 1
ATOM 1070 C CA . SER A 1 144 ? 6.586 43.156 22.906 1 96.25 144 SER A CA 1
ATOM 1071 C C . SER A 1 144 ? 6.039 44.5 22.391 1 96.25 144 SER A C 1
ATOM 1073 O O . SER A 1 144 ? 6.594 45.562 22.688 1 96.25 144 SER A O 1
ATOM 1075 N N . LYS A 1 145 ? 5 44.406 21.688 1 94.38 145 LYS A N 1
ATOM 1076 C CA . LYS A 1 145 ? 4.355 45.594 21.156 1 94.38 145 LYS A CA 1
ATOM 1077 C C . LYS A 1 145 ? 3.879 46.5 22.281 1 94.38 145 LYS A C 1
ATOM 1079 O O . LYS A 1 145 ? 4.086 47.719 22.234 1 94.38 145 LYS A O 1
ATOM 1084 N N . ALA A 1 146 ? 3.262 45.906 23.266 1 91.69 146 ALA A N 1
ATOM 1085 C CA . ALA A 1 146 ? 2.734 46.688 24.375 1 91.69 146 ALA A CA 1
ATOM 1086 C C . ALA A 1 146 ? 3.852 47.438 25.109 1 91.69 146 ALA A C 1
ATOM 1088 O O . ALA A 1 146 ? 3.688 48.594 25.5 1 91.69 146 ALA A O 1
ATOM 1089 N N . SER A 1 147 ? 4.957 46.812 25.281 1 94.19 147 SER A N 1
ATOM 1090 C CA . SER A 1 147 ? 6.094 47.438 25.953 1 94.19 147 SER A CA 1
ATOM 1091 C C . SER A 1 147 ? 6.656 48.594 25.141 1 94.19 147 SER A C 1
ATOM 1093 O O . SER A 1 147 ? 6.992 49.656 25.688 1 94.19 147 SER A O 1
ATOM 1095 N N . LEU A 1 148 ? 6.695 48.438 23.922 1 94.44 148 LEU A N 1
ATOM 1096 C CA . LEU A 1 148 ? 7.234 49.469 23.062 1 94.44 148 LEU A CA 1
ATOM 1097 C C . LEU A 1 148 ? 6.281 50.656 22.969 1 94.44 148 LEU A C 1
ATOM 1099 O O . LEU A 1 148 ? 6.715 51.812 23.047 1 94.44 148 LEU A O 1
ATOM 1103 N N . VAL A 1 149 ? 5.012 50.344 22.781 1 92.19 149 VAL A N 1
ATOM 1104 C CA . VAL A 1 149 ? 4.012 51.406 22.625 1 92.19 149 VAL A CA 1
ATOM 1105 C C . VAL A 1 149 ? 3.92 52.219 23.906 1 92.19 149 VAL A C 1
ATOM 1107 O O . VAL A 1 149 ? 3.699 53.438 23.844 1 92.19 149 VAL A O 1
ATOM 1110 N N . PHE A 1 150 ? 4.078 51.656 25.016 1 90.62 150 PHE A N 1
ATOM 1111 C CA . PHE A 1 150 ? 4.121 52.375 26.281 1 90.62 150 PHE A CA 1
ATOM 1112 C C . PHE A 1 150 ? 5.234 53.438 26.266 1 90.62 150 PHE A C 1
ATOM 1114 O O . PHE A 1 150 ? 5.004 54.594 26.578 1 90.62 150 PHE A O 1
ATOM 1121 N N . SER A 1 151 ? 6.461 52.969 25.891 1 93.81 151 SER A N 1
ATOM 1122 C CA . SER A 1 151 ? 7.625 53.844 25.875 1 93.81 151 SER A CA 1
ATOM 1123 C C . SER A 1 151 ? 7.445 54.969 24.844 1 93.81 151 SER A C 1
ATOM 1125 O O . SER A 1 151 ? 7.805 56.125 25.094 1 93.81 151 SER A O 1
ATOM 1127 N N . VAL A 1 152 ? 6.871 54.594 23.766 1 94.06 152 VAL A N 1
ATOM 1128 C CA . VAL A 1 152 ? 6.672 55.562 22.703 1 94.06 152 VAL A CA 1
ATOM 1129 C C . VAL A 1 152 ? 5.605 56.594 23.109 1 94.06 152 VAL A C 1
ATOM 1131 O O . VAL A 1 152 ? 5.742 57.781 22.828 1 94.06 152 VAL A O 1
ATOM 1134 N N . GLY A 1 153 ? 4.551 56.125 23.766 1 92.44 153 GLY A N 1
ATOM 1135 C CA . GLY A 1 153 ? 3.52 57 24.25 1 92.44 153 GLY A CA 1
ATOM 1136 C C . GLY A 1 153 ? 4.043 58.062 25.234 1 92.44 153 GLY A C 1
ATOM 1137 O O . GLY A 1 153 ? 3.729 59.219 25.125 1 92.44 153 GLY A O 1
ATOM 1138 N N . GLU A 1 154 ? 4.855 57.656 26.109 1 92.38 154 GLU A N 1
ATOM 1139 C CA . GLU A 1 154 ? 5.449 58.562 27.094 1 92.38 154 GLU A CA 1
ATOM 1140 C C . GLU A 1 154 ? 6.418 59.531 26.422 1 92.38 154 GLU A C 1
ATOM 1142 O O . GLU A 1 154 ? 6.512 60.688 26.828 1 92.38 154 GLU A O 1
ATOM 1147 N N . SER A 1 155 ? 7.094 59.031 25.453 1 92.81 155 SER A N 1
ATOM 1148 C CA . SER A 1 155 ? 8.039 59.875 24.734 1 92.81 155 SER A CA 1
ATOM 1149 C C . SER A 1 155 ? 7.309 60.938 23.938 1 92.81 155 SER A C 1
ATOM 1151 O O . SER A 1 155 ? 7.766 62.094 23.859 1 92.81 155 SER A O 1
ATOM 1153 N N . LEU A 1 156 ? 6.215 60.594 23.359 1 92.19 156 LEU A N 1
ATOM 1154 C CA . LEU A 1 156 ? 5.418 61.562 22.625 1 92.19 156 LEU A CA 1
ATOM 1155 C C . LEU A 1 156 ? 4.883 62.625 23.578 1 92.19 156 LEU A C 1
ATOM 1157 O O . LEU A 1 156 ? 4.805 63.812 23.219 1 92.19 156 LEU A O 1
ATOM 1161 N N . GLY A 1 157 ? 4.48 62.188 24.781 1 90.69 157 GLY A N 1
ATOM 1162 C CA . GLY A 1 157 ? 4.051 63.156 25.797 1 90.69 157 GLY A CA 1
ATOM 1163 C C . GLY A 1 157 ? 5.141 64.125 26.188 1 90.69 157 GLY A C 1
ATOM 1164 O O . GLY A 1 157 ? 4.867 65.312 26.422 1 90.69 157 GLY A O 1
ATOM 1165 N N . GLN A 1 158 ? 6.352 63.656 26.25 1 89.88 158 GLN A N 1
ATOM 1166 C CA . GLN A 1 158 ? 7.477 64.5 26.609 1 89.88 158 GLN A CA 1
ATOM 1167 C C . GLN A 1 158 ? 7.824 65.438 25.469 1 89.88 158 GLN A C 1
ATOM 1169 O O . GLN A 1 158 ? 8.219 66.625 25.688 1 89.88 158 GLN A O 1
ATOM 1174 N N . LEU A 1 159 ? 7.684 65 24.297 1 90.25 159 LEU A N 1
ATOM 1175 C CA . LEU A 1 159 ? 8.031 65.812 23.141 1 90.25 159 LEU A CA 1
ATOM 1176 C C . LEU A 1 159 ? 7.062 67 22.969 1 90.25 159 LEU A C 1
ATOM 1178 O O . LEU A 1 159 ? 7.391 68 22.328 1 90.25 159 LEU A O 1
ATOM 1182 N N . LYS A 1 160 ? 5.887 66.812 23.5 1 88.56 160 LYS A N 1
ATOM 1183 C CA . LYS A 1 160 ? 4.938 67.938 23.5 1 88.56 160 LYS A CA 1
ATOM 1184 C C . LYS A 1 160 ? 5.523 69.125 24.188 1 88.56 160 LYS A C 1
ATOM 1186 O O . LYS A 1 160 ? 5.391 70.25 23.688 1 88.56 160 LYS A O 1
ATOM 1191 N N . TRP A 1 161 ? 6.242 68.938 25.344 1 86.94 161 TRP A N 1
ATOM 1192 C CA . TRP A 1 161 ? 6.828 70.062 26.125 1 86.94 161 TRP A CA 1
ATOM 1193 C C . TRP A 1 161 ? 8.047 70.625 25.406 1 86.94 161 TRP A C 1
ATOM 1195 O O . TRP A 1 161 ? 8.266 71.812 25.438 1 86.94 161 TRP A O 1
ATOM 1205 N N . VAL A 1 162 ? 8.727 69.75 24.812 1 85.69 162 VAL A N 1
ATOM 1206 C CA . VAL A 1 162 ? 9.883 70.25 24.062 1 85.69 162 VAL A CA 1
ATOM 1207 C C . VAL A 1 162 ? 9.406 71.062 22.859 1 85.69 162 VAL A C 1
ATOM 1209 O O . VAL A 1 162 ? 10.039 72.062 22.5 1 85.69 162 VAL A O 1
ATOM 1212 N N . TRP A 1 163 ? 8.344 70.688 22.281 1 85 163 TRP A N 1
ATOM 1213 C CA . TRP A 1 163 ? 7.727 71.438 21.172 1 85 163 TRP A CA 1
ATOM 1214 C C . TRP A 1 163 ? 7.375 72.812 21.562 1 85 163 TRP A C 1
ATOM 1216 O O . TRP A 1 163 ? 7.648 73.812 20.828 1 85 163 TRP A O 1
ATOM 1226 N N . PHE A 1 164 ? 6.859 73.062 22.719 1 84.88 164 PHE A N 1
ATOM 1227 C CA . PHE A 1 164 ? 6.43 74.375 23.172 1 84.88 164 PHE A CA 1
ATOM 1228 C C . PHE A 1 164 ? 7.609 75.188 23.703 1 84.88 164 PHE A C 1
ATOM 1230 O O . PHE A 1 164 ? 7.535 76.375 23.812 1 84.88 164 PHE A O 1
ATOM 1237 N N . ASN A 1 165 ? 8.617 74.438 24.078 1 84 165 ASN A N 1
ATOM 1238 C CA . ASN A 1 165 ? 9.805 75.125 24.562 1 84 165 ASN A CA 1
ATOM 1239 C C . ASN A 1 165 ? 10.609 75.75 23.422 1 84 165 ASN A C 1
ATOM 1241 O O . ASN A 1 165 ? 11.273 76.812 23.609 1 84 165 ASN A O 1
ATOM 1245 N N . GLN A 1 166 ? 10.57 75.312 22.312 1 80.19 166 GLN A N 1
ATOM 1246 C CA . GLN A 1 166 ? 11.398 75.812 21.188 1 80.19 166 GLN A CA 1
ATOM 1247 C C . GLN A 1 166 ? 10.836 77.062 20.562 1 80.19 166 GLN A C 1
ATOM 1249 O O . GLN A 1 166 ? 11.594 77.938 20.219 1 80.19 166 GLN A O 1
ATOM 1254 N N . GLN A 1 167 ? 9.578 77.062 20.344 1 79.88 167 GLN A N 1
ATOM 1255 C CA . GLN A 1 167 ? 8.953 78.25 19.734 1 79.88 167 GLN A CA 1
ATOM 1256 C C . GLN A 1 167 ? 7.512 78.375 20.203 1 79.88 167 GLN A C 1
ATOM 1258 O O . GLN A 1 167 ? 6.957 77.5 20.844 1 79.88 167 GLN A O 1
ATOM 1263 N N . GLU A 1 168 ? 6.992 79.625 19.953 1 82.25 168 GLU A N 1
ATOM 1264 C CA . GLU A 1 168 ? 5.582 79.812 20.234 1 82.25 168 GLU A CA 1
ATOM 1265 C C . GLU A 1 168 ? 4.688 79.062 19.281 1 82.25 168 GLU A C 1
ATOM 1267 O O . GLU A 1 168 ? 4.875 79.125 18.062 1 82.25 168 GLU A O 1
ATOM 1272 N N . ARG A 1 169 ? 3.922 78.25 19.891 1 82.44 169 ARG A N 1
ATOM 1273 C CA . ARG A 1 169 ? 3.049 77.375 19.109 1 82.44 169 ARG A CA 1
ATOM 1274 C C . ARG A 1 169 ? 1.591 77.5 19.531 1 82.44 169 ARG A C 1
ATOM 1276 O O . ARG A 1 169 ? 1.305 78 20.625 1 82.44 169 ARG A O 1
ATOM 1283 N N . PRO A 1 170 ? 0.706 77.125 18.562 1 82.69 170 PRO A N 1
ATOM 1284 C CA . PRO A 1 170 ? -0.706 77.188 18.953 1 82.69 170 PRO A CA 1
ATOM 1285 C C . PRO A 1 170 ? -1.043 76.188 20.078 1 82.69 170 PRO A C 1
ATOM 1287 O O . PRO A 1 170 ? -0.517 75.062 20.109 1 82.69 170 PRO A O 1
ATOM 1290 N N . LEU A 1 171 ? -1.866 76.562 21.031 1 84.25 171 LEU A N 1
ATOM 1291 C CA . LEU A 1 171 ? -2.252 75.75 22.172 1 84.25 171 LEU A CA 1
ATOM 1292 C C . LEU A 1 171 ? -2.971 74.5 21.703 1 84.25 171 LEU A C 1
ATOM 1294 O O . LEU A 1 171 ? -3.037 73.5 22.438 1 84.25 171 LEU A O 1
ATOM 1298 N N . LEU A 1 172 ? -3.512 74.5 20.453 1 83.06 172 LEU A N 1
ATOM 1299 C CA . LEU A 1 172 ? -4.203 73.375 19.906 1 83.06 172 LEU A CA 1
ATOM 1300 C C . LEU A 1 172 ? -3.238 72.188 19.703 1 83.06 172 LEU A C 1
ATOM 1302 O O . LEU A 1 172 ? -3.66 71.062 19.641 1 83.06 172 LEU A O 1
ATOM 1306 N N . ASP A 1 173 ? -1.929 72.5 19.641 1 85.06 173 ASP A N 1
ATOM 1307 C CA . ASP A 1 173 ? -0.924 71.438 19.469 1 85.06 173 ASP A CA 1
ATOM 1308 C C . ASP A 1 173 ? -0.838 70.562 20.719 1 85.06 173 ASP A C 1
ATOM 1310 O O . ASP A 1 173 ? -0.406 69.438 20.641 1 85.06 173 ASP A O 1
ATOM 1314 N N . LEU A 1 174 ? -1.258 71.125 21.859 1 86.81 174 LEU A N 1
ATOM 1315 C CA . LEU A 1 174 ? -1.269 70.312 23.078 1 86.81 174 LEU A CA 1
ATOM 1316 C C . LEU A 1 174 ? -2.232 69.125 22.969 1 86.81 174 LEU A C 1
ATOM 1318 O O . LEU A 1 174 ? -1.919 68.062 23.391 1 86.81 174 LEU A O 1
ATOM 1322 N N . GLN A 1 175 ? -3.303 69.438 22.328 1 86.88 175 GLN A N 1
ATOM 1323 C CA . GLN A 1 175 ? -4.301 68.375 22.125 1 86.88 175 GLN A CA 1
ATOM 1324 C C . GLN A 1 175 ? -3.832 67.375 21.109 1 86.88 175 GLN A C 1
ATOM 1326 O O . GLN A 1 175 ? -4.055 66.125 21.281 1 86.88 175 GLN A O 1
ATOM 1331 N N . SER A 1 176 ? -3.244 67.812 20.031 1 86.75 176 SER A N 1
ATOM 1332 C CA . SER A 1 176 ? -2.783 66.875 18.984 1 86.75 176 SER A CA 1
ATOM 1333 C C . SER A 1 176 ? -1.708 65.938 19.5 1 86.75 176 SER A C 1
ATOM 1335 O O . SER A 1 176 ? -1.734 64.75 19.219 1 86.75 176 SER A O 1
ATOM 1337 N N . PHE A 1 177 ? -0.745 66.438 20.297 1 88.75 177 PHE A N 1
ATOM 1338 C CA . PHE A 1 177 ? 0.303 65.562 20.859 1 88.75 177 PHE A CA 1
ATOM 1339 C C . PHE A 1 177 ? -0.276 64.625 21.891 1 88.75 177 PHE A C 1
ATOM 1341 O O . PHE A 1 177 ? 0.149 63.469 21.984 1 88.75 177 PHE A O 1
ATOM 1348 N N . ASP A 1 178 ? -1.202 65.062 22.641 1 89.94 178 ASP A N 1
ATOM 1349 C CA . ASP A 1 178 ? -1.818 64.25 23.641 1 89.94 178 ASP A CA 1
ATOM 1350 C C . ASP A 1 178 ? -2.59 63.094 23 1 89.94 178 ASP A C 1
ATOM 1352 O O . ASP A 1 178 ? -2.494 61.938 23.438 1 89.94 178 ASP A O 1
ATOM 1356 N N . ARG A 1 179 ? -3.336 63.344 21.953 1 88.69 179 ARG A N 1
ATOM 1357 C CA . ARG A 1 179 ? -4.078 62.312 21.234 1 88.69 179 ARG A CA 1
ATOM 1358 C C . ARG A 1 179 ? -3.129 61.312 20.578 1 88.69 179 ARG A C 1
ATOM 1360 O O . ARG A 1 179 ? -3.416 60.094 20.547 1 88.69 179 ARG A O 1
ATOM 1367 N N . ALA A 1 180 ? -2.08 61.781 19.984 1 89.94 180 ALA A N 1
ATOM 1368 C CA . ALA A 1 180 ? -1.11 60.906 19.312 1 89.94 180 ALA A CA 1
ATOM 1369 C C . ALA A 1 180 ? -0.447 59.969 20.312 1 89.94 180 ALA A C 1
ATOM 1371 O O . ALA A 1 180 ? -0.094 58.844 19.969 1 89.94 180 ALA A O 1
ATOM 1372 N N . SER A 1 181 ? -0.235 60.375 21.562 1 91.25 181 SER A N 1
ATOM 1373 C CA . SER A 1 181 ? 0.423 59.562 22.562 1 91.25 181 SER A CA 1
ATOM 1374 C C . SER A 1 181 ? -0.495 58.438 23.062 1 91.25 181 SER A C 1
ATOM 1376 O O . SER A 1 181 ? -0.036 57.469 23.672 1 91.25 181 SER A O 1
ATOM 1378 N N . ARG A 1 182 ? -1.744 58.469 22.734 1 87.69 182 ARG A N 1
ATOM 1379 C CA . ARG A 1 182 ? -2.711 57.5 23.25 1 87.69 182 ARG A CA 1
ATOM 1380 C C . ARG A 1 182 ? -2.893 56.344 22.281 1 87.69 182 ARG A C 1
ATOM 1382 O O . ARG A 1 182 ? -3.314 55.25 22.672 1 87.69 182 ARG A O 1
ATOM 1389 N N . GLY A 1 183 ? -2.646 56.688 20.984 1 86.06 183 GLY A N 1
ATOM 1390 C CA . GLY A 1 183 ? -2.834 55.562 20.078 1 86.06 183 GLY A CA 1
ATOM 1391 C C . GLY A 1 183 ? -2.705 55.938 18.625 1 86.06 183 GLY A C 1
ATOM 1392 O O . GLY A 1 183 ? -2.252 57.031 18.297 1 86.06 183 GLY A O 1
ATOM 1393 N N . ALA A 1 184 ? -3.143 54.938 17.812 1 87.62 184 ALA A N 1
ATOM 1394 C CA . ALA A 1 184 ? -2.963 55.062 16.375 1 87.62 184 ALA A CA 1
ATOM 1395 C C . ALA A 1 184 ? -3.92 56.094 15.781 1 87.62 184 ALA A C 1
ATOM 1397 O O . ALA A 1 184 ? -3.555 56.844 14.875 1 87.62 184 ALA A O 1
ATOM 1398 N N . TRP A 1 185 ? -5.059 56.156 16.328 1 84.94 185 TRP A N 1
ATOM 1399 C CA . TRP A 1 185 ? -6.055 57.094 15.812 1 84.94 185 TRP A CA 1
ATOM 1400 C C . TRP A 1 185 ? -5.598 58.531 15.992 1 84.94 185 TRP A C 1
ATOM 1402 O O . TRP A 1 185 ? -5.723 59.375 15.078 1 84.94 185 TRP A O 1
ATOM 1412 N N . GLY A 1 186 ? -5.117 58.875 17.125 1 87.25 186 GLY A N 1
ATOM 1413 C CA . GLY A 1 186 ? -4.598 60.188 17.375 1 87.25 186 GLY A CA 1
ATOM 1414 C C . GLY A 1 186 ? -3.342 60.5 16.578 1 87.25 186 GLY A C 1
ATOM 1415 O O . GLY A 1 186 ? -3.145 61.656 16.141 1 87.25 186 GLY A O 1
ATOM 1416 N N . SER A 1 187 ? -2.611 59.469 16.344 1 91.06 187 SER A N 1
ATOM 1417 C CA . SER A 1 187 ? -1.362 59.656 15.609 1 91.06 187 SER A CA 1
ATOM 1418 C C . SER A 1 187 ? -1.621 59.938 14.133 1 91.06 187 SER A C 1
ATOM 1420 O O . SER A 1 187 ? -0.831 60.625 13.477 1 91.06 187 SER A O 1
ATOM 1422 N N . LEU A 1 188 ? -2.707 59.469 13.641 1 89.12 188 LEU A N 1
ATOM 1423 C CA . LEU A 1 188 ? -3.061 59.75 12.266 1 89.12 188 LEU A CA 1
ATOM 1424 C C . LEU A 1 188 ? -3.326 61.25 12.086 1 89.12 188 LEU A C 1
ATOM 1426 O O . LEU A 1 188 ? -2.967 61.844 11.062 1 89.12 188 LEU A O 1
ATOM 1430 N N . GLY A 1 189 ? -3.902 61.938 13.133 1 86.06 189 GLY A N 1
ATOM 1431 C CA . GLY A 1 189 ? -4.145 63.344 13.102 1 86.06 189 GLY A CA 1
ATOM 1432 C C . GLY A 1 189 ? -2.871 64.188 13.164 1 86.06 189 GLY A C 1
ATOM 1433 O O . GLY A 1 189 ? -2.732 65.188 12.453 1 86.06 189 GLY A O 1
ATOM 1434 N N . LEU A 1 190 ? -2.004 63.719 13.977 1 86.56 190 LEU A N 1
ATOM 1435 C CA . LEU A 1 190 ? -0.749 64.438 14.141 1 86.56 190 LEU A CA 1
ATOM 1436 C C . LEU A 1 190 ? 0.079 64.375 12.859 1 86.56 190 LEU A C 1
ATOM 1438 O O . LEU A 1 190 ? 0.68 65.375 12.469 1 86.56 190 LEU A O 1
ATOM 1442 N N . VAL A 1 191 ? 0.096 63.219 12.227 1 87 191 VAL A N 1
ATOM 1443 C CA . VAL A 1 191 ? 0.867 63.062 10.992 1 87 191 VAL A CA 1
ATOM 1444 C C . VAL A 1 191 ? 0.26 63.938 9.898 1 87 191 VAL A C 1
ATOM 1446 O O . VAL A 1 191 ? 0.985 64.5 9.078 1 87 191 VAL A O 1
ATOM 1449 N N . TRP A 1 192 ? -1.01 64.062 9.922 1 82.94 192 TRP A N 1
ATOM 1450 C CA . TRP A 1 192 ? -1.689 64.875 8.914 1 82.94 192 TRP A CA 1
ATOM 1451 C C . TRP A 1 192 ? -1.42 66.375 9.125 1 82.94 192 TRP A C 1
ATOM 1453 O O . TRP A 1 192 ? -1.198 67.125 8.164 1 82.94 192 TRP A O 1
ATOM 1463 N N . THR A 1 193 ? -1.38 66.875 10.43 1 77.94 193 THR A N 1
ATOM 1464 C CA . THR A 1 193 ? -1.228 68.312 10.742 1 77.94 193 THR A CA 1
ATOM 1465 C C . THR A 1 193 ? 0.234 68.688 10.633 1 77.94 193 THR A C 1
ATOM 1467 O O . THR A 1 193 ? 0.535 69.812 10.133 1 77.94 193 THR A O 1
ATOM 1470 N N . GLN A 1 194 ? 1.129 67.875 11.148 1 75.69 194 GLN A N 1
ATOM 1471 C CA . GLN A 1 194 ? 2.529 68.312 11.195 1 75.69 194 GLN A CA 1
ATOM 1472 C C . GLN A 1 194 ? 3.293 67.75 9.984 1 75.69 194 GLN A C 1
ATOM 1474 O O . GLN A 1 194 ? 4.457 68.125 9.773 1 75.69 194 GLN A O 1
ATOM 1479 N N . ARG A 1 195 ? 2.609 67.125 8.953 1 71.12 195 ARG A N 1
ATOM 1480 C CA . ARG A 1 195 ? 3.205 66.562 7.742 1 71.12 195 ARG A CA 1
ATOM 1481 C C . ARG A 1 195 ? 4.496 65.812 8.062 1 71.12 195 ARG A C 1
ATOM 1483 O O . ARG A 1 195 ? 5.484 65.938 7.332 1 71.12 195 ARG A O 1
ATOM 1490 N N . ALA A 1 196 ? 4.676 65.125 9.227 1 64.69 196 ALA A N 1
ATOM 1491 C CA . ALA A 1 196 ? 5.75 64.25 9.68 1 64.69 196 ALA A CA 1
ATOM 1492 C C . ALA A 1 196 ? 7.098 65 9.664 1 64.69 196 ALA A C 1
ATOM 1494 O O . ALA A 1 196 ? 8.133 64.375 9.406 1 64.69 196 ALA A O 1
ATOM 1495 N N . ARG A 1 197 ? 7.043 66.25 9.773 1 66.06 197 ARG A N 1
ATOM 1496 C CA . ARG A 1 197 ? 8.266 67 9.602 1 66.06 197 ARG A CA 1
ATOM 1497 C C . ARG A 1 197 ? 9.031 67.125 10.914 1 66.06 197 ARG A C 1
ATOM 1499 O O . ARG A 1 197 ? 10.219 67.5 10.922 1 66.06 197 ARG A O 1
ATOM 1506 N N . HIS A 1 198 ? 8.477 66.75 11.914 1 76.94 198 HIS A N 1
ATOM 1507 C CA . HIS A 1 198 ? 9.164 66.875 13.188 1 76.94 198 HIS A CA 1
ATOM 1508 C C . HIS A 1 198 ? 9.383 65.562 13.859 1 76.94 198 HIS A C 1
ATOM 1510 O O . HIS A 1 198 ? 8.82 64.562 13.422 1 76.94 198 HIS A O 1
ATOM 1516 N N . PHE A 1 199 ? 10.336 65.5 14.711 1 84.62 199 PHE A N 1
ATOM 1517 C CA . PHE A 1 199 ? 10.758 64.25 15.422 1 84.62 199 PHE A CA 1
ATOM 1518 C C . PHE A 1 199 ? 9.555 63.562 16.031 1 84.62 199 PHE A C 1
ATOM 1520 O O . PHE A 1 199 ? 9.547 62.344 16.125 1 84.62 199 PHE A O 1
ATOM 1527 N N . ALA A 1 200 ? 8.508 64.25 16.344 1 87.94 200 ALA A N 1
ATOM 1528 C CA . ALA A 1 200 ? 7.285 63.688 16.891 1 87.94 200 ALA A CA 1
ATOM 1529 C C . ALA A 1 200 ? 6.547 62.875 15.844 1 87.94 200 ALA A C 1
ATOM 1531 O O . ALA A 1 200 ? 5.766 61.969 16.172 1 87.94 200 ALA A O 1
ATOM 1532 N N . GLY A 1 201 ? 6.773 63.125 14.594 1 89.62 201 GLY A N 1
ATOM 1533 C CA . GLY A 1 201 ? 6.184 62.375 13.508 1 89.62 201 GLY A CA 1
ATOM 1534 C C . GLY A 1 201 ? 6.609 60.906 13.508 1 89.62 201 GLY A C 1
ATOM 1535 O O . GLY A 1 201 ? 5.824 60.031 13.156 1 89.62 201 GLY A O 1
ATOM 1536 N N . LEU A 1 202 ? 7.824 60.594 13.93 1 90.25 202 LEU A N 1
ATOM 1537 C CA . LEU A 1 202 ? 8.312 59.219 14.031 1 90.25 202 LEU A CA 1
ATOM 1538 C C . LEU A 1 202 ? 7.516 58.438 15.07 1 90.25 202 LEU A C 1
ATOM 1540 O O . LEU A 1 202 ? 7.223 57.25 14.875 1 90.25 202 LEU A O 1
ATOM 1544 N N . GLY A 1 203 ? 7.297 59.156 16.141 1 91.69 203 GLY A N 1
ATOM 1545 C CA . GLY A 1 203 ? 6.488 58.531 17.172 1 91.69 203 GLY A CA 1
ATOM 1546 C C . GLY A 1 203 ? 5.078 58.219 16.703 1 91.69 203 GLY A C 1
ATOM 1547 O O . GLY A 1 203 ? 4.543 57.125 17.016 1 91.69 203 GLY A O 1
ATOM 1548 N N . ALA A 1 204 ? 4.496 59.062 15.938 1 92.94 204 ALA A N 1
ATOM 1549 C CA . ALA A 1 204 ? 3.166 58.844 15.383 1 92.94 204 ALA A CA 1
ATOM 1550 C C . ALA A 1 204 ? 3.18 57.656 14.398 1 92.94 204 ALA A C 1
ATOM 1552 O O . ALA A 1 204 ? 2.242 56.875 14.367 1 92.94 204 ALA A O 1
ATOM 1553 N N . LEU A 1 205 ? 4.172 57.562 13.672 1 91.75 205 LEU A N 1
ATOM 1554 C CA . LEU A 1 205 ? 4.281 56.438 12.719 1 91.75 205 LEU A CA 1
ATOM 1555 C C . LEU A 1 205 ? 4.395 55.125 13.438 1 91.75 205 LEU A C 1
ATOM 1557 O O . LEU A 1 205 ? 3.814 54.125 13 1 91.75 205 LEU A O 1
ATOM 1561 N N . VAL A 1 206 ? 5.18 55.094 14.484 1 93.81 206 VAL A N 1
ATOM 1562 C CA . VAL A 1 206 ? 5.328 53.875 15.258 1 93.81 206 VAL A CA 1
ATOM 1563 C C . VAL A 1 206 ? 3.967 53.438 15.812 1 93.81 206 VAL A C 1
ATOM 1565 O O . VAL A 1 206 ? 3.613 52.281 15.766 1 93.81 206 VAL A O 1
ATOM 1568 N N . MET A 1 207 ? 3.203 54.438 16.297 1 93.56 207 MET A N 1
ATOM 1569 C CA . MET A 1 207 ? 1.885 54.125 16.844 1 93.56 207 MET A CA 1
ATOM 1570 C C . MET A 1 207 ? 0.97 53.562 15.758 1 93.56 207 MET A C 1
ATOM 1572 O O . MET A 1 207 ? 0.198 52.625 16.016 1 93.56 207 MET A O 1
ATOM 1576 N N . ILE A 1 208 ? 1.072 53.938 14.586 1 92.56 208 ILE A N 1
ATOM 1577 C CA . ILE A 1 208 ? 0.232 53.5 13.484 1 92.56 208 ILE A CA 1
ATOM 1578 C C . ILE A 1 208 ? 0.679 52.094 13.031 1 92.56 208 ILE A C 1
ATOM 1580 O O . ILE A 1 208 ? -0.139 51.188 12.922 1 92.56 208 ILE A O 1
ATOM 1584 N N . PHE A 1 209 ? 1.937 51.938 12.828 1 94.81 209 PHE A N 1
ATOM 1585 C CA . PHE A 1 209 ? 2.451 50.656 12.305 1 94.81 209 PHE A CA 1
ATOM 1586 C C . PHE A 1 209 ? 2.393 49.562 13.359 1 94.81 209 PHE A C 1
ATOM 1588 O O . PHE A 1 209 ? 2.42 48.375 13.031 1 94.81 209 PHE A O 1
ATOM 1595 N N . ALA A 1 210 ? 2.346 49.938 14.594 1 93.12 210 ALA A N 1
ATOM 1596 C CA . ALA A 1 210 ? 2.266 48.969 15.672 1 93.12 210 ALA A CA 1
ATOM 1597 C C . ALA A 1 210 ? 0.992 48.125 15.562 1 93.12 210 ALA A C 1
ATOM 1599 O O . ALA A 1 210 ? 0.935 47 16.062 1 93.12 210 ALA A O 1
ATOM 1600 N N . VAL A 1 211 ? -0.003 48.594 14.867 1 90.62 211 VAL A N 1
ATOM 1601 C CA . VAL A 1 211 ? -1.249 47.875 14.664 1 90.62 211 VAL A CA 1
ATOM 1602 C C . VAL A 1 211 ? -0.99 46.625 13.805 1 90.62 211 VAL A C 1
ATOM 1604 O O . VAL A 1 211 ? -1.64 45.594 13.977 1 90.62 211 VAL A O 1
ATOM 1607 N N . GLY A 1 212 ? -0.058 46.719 12.953 1 93.5 212 GLY A N 1
ATOM 1608 C CA . GLY A 1 212 ? 0.271 45.625 12.07 1 93.5 212 GLY A CA 1
ATOM 1609 C C . GLY A 1 212 ? 1.259 44.656 12.68 1 93.5 212 GLY A C 1
ATOM 1610 O O . GLY A 1 212 ? 1.571 43.625 12.086 1 93.5 212 GLY A O 1
ATOM 1611 N N . PHE A 1 213 ? 1.666 44.875 13.859 1 94.75 213 PHE A N 1
ATOM 1612 C CA . PHE A 1 213 ? 2.695 44.094 14.523 1 94.75 213 PHE A CA 1
ATOM 1613 C C . PHE A 1 213 ? 2.236 42.656 14.688 1 94.75 213 PHE A C 1
ATOM 1615 O O . PHE A 1 213 ? 2.953 41.719 14.312 1 94.75 213 PHE A O 1
ATOM 1622 N N . ASP A 1 214 ? 1.058 42.406 15.094 1 94.19 214 ASP A N 1
ATOM 1623 C CA . ASP A 1 214 ? 0.559 41.062 15.383 1 94.19 214 ASP A CA 1
ATOM 1624 C C . ASP A 1 214 ? 0.229 40.312 14.102 1 94.19 214 ASP A C 1
ATOM 1626 O O . ASP A 1 214 ? 0.655 39.156 13.922 1 94.19 214 ASP A O 1
ATOM 1630 N N . PRO A 1 215 ? -0.497 40.906 13.133 1 94.5 215 PRO A N 1
ATOM 1631 C CA . PRO A 1 215 ? -0.772 40.188 11.883 1 94.5 215 PRO A CA 1
ATOM 1632 C C . PRO A 1 215 ? 0.5 39.781 11.141 1 94.5 215 PRO A C 1
ATOM 1634 O O . PRO A 1 215 ? 0.578 38.688 10.594 1 94.5 215 PRO A O 1
ATOM 1637 N N . PHE A 1 216 ? 1.448 40.625 11.125 1 95.94 216 PHE A N 1
ATOM 1638 C CA . PHE A 1 216 ? 2.699 40.312 10.445 1 95.94 216 PHE A CA 1
ATOM 1639 C C . PHE A 1 216 ? 3.434 39.188 11.172 1 95.94 216 PHE A C 1
ATOM 1641 O O . PHE A 1 216 ? 4.066 38.344 10.531 1 95.94 216 PHE A O 1
ATOM 1648 N N . SER A 1 217 ? 3.346 39.188 12.5 1 95.25 217 SER A N 1
ATOM 1649 C CA . SER A 1 217 ? 3.975 38.125 13.273 1 95.25 217 SER A CA 1
ATOM 1650 C C . SER A 1 217 ? 3.295 36.781 13.008 1 95.25 217 SER A C 1
ATOM 1652 O O . SER A 1 217 ? 3.953 35.75 12.977 1 95.25 217 SER A O 1
ATOM 1654 N N . GLN A 1 218 ? 2.004 36.812 12.812 1 94.62 218 GLN A N 1
ATOM 1655 C CA . GLN A 1 218 ? 1.274 35.562 12.562 1 94.62 218 GLN A CA 1
ATOM 1656 C C . GLN A 1 218 ? 1.497 35.094 11.141 1 94.62 218 GLN A C 1
ATOM 1658 O O . GLN A 1 218 ? 1.453 33.875 10.883 1 94.62 218 GLN A O 1
ATOM 1663 N N . ASN A 1 219 ? 1.754 35.969 10.25 1 94.88 219 ASN A N 1
ATOM 1664 C CA . ASN A 1 219 ? 1.973 35.594 8.867 1 94.88 219 ASN A CA 1
ATOM 1665 C C . ASN A 1 219 ? 3.361 34.969 8.664 1 94.88 219 ASN A C 1
ATOM 1667 O O . ASN A 1 219 ? 3.688 34.5 7.574 1 94.88 219 ASN A O 1
ATOM 1671 N N . LEU A 1 220 ? 4.148 34.969 9.695 1 95.19 220 LEU A N 1
ATOM 1672 C CA . LEU A 1 220 ? 5.449 34.312 9.672 1 95.19 220 LEU A CA 1
ATOM 1673 C C . LEU A 1 220 ? 5.289 32.781 9.633 1 95.19 220 LEU A C 1
ATOM 1675 O O . LEU A 1 220 ? 6.152 32.062 9.109 1 95.19 220 LEU A O 1
ATOM 1679 N N . ILE A 1 221 ? 4.223 32.312 10.164 1 92.5 221 ILE A N 1
ATOM 1680 C CA . ILE A 1 221 ? 4.07 30.875 10.359 1 92.5 221 ILE A CA 1
ATOM 1681 C C . ILE A 1 221 ? 3.189 30.281 9.25 1 92.5 221 ILE A C 1
ATOM 1683 O O . ILE A 1 221 ? 2.031 30.688 9.102 1 92.5 221 ILE A O 1
ATOM 1687 N N . HIS A 1 222 ? 3.721 29.453 8.516 1 89.44 222 HIS A N 1
ATOM 1688 C CA . HIS A 1 222 ? 3.008 28.688 7.492 1 89.44 222 HIS A CA 1
ATOM 1689 C C . HIS A 1 222 ? 3.215 27.188 7.668 1 89.44 222 HIS A C 1
ATOM 1691 O O . HIS A 1 222 ? 4.168 26.766 8.32 1 89.44 222 HIS A O 1
ATOM 1697 N N . SER A 1 223 ? 2.193 26.484 7.191 1 82.62 223 SER A N 1
ATOM 1698 C CA . SER A 1 223 ? 2.299 25.031 7.266 1 82.62 223 SER A CA 1
ATOM 1699 C C . SER A 1 223 ? 2.469 24.406 5.879 1 82.62 223 SER A C 1
ATOM 1701 O O . SER A 1 223 ? 1.886 24.891 4.906 1 82.62 223 SER A O 1
ATOM 1703 N N . SER A 1 224 ? 3.4 23.484 5.75 1 81.75 224 SER A N 1
ATOM 1704 C CA . SER A 1 224 ? 3.609 22.75 4.512 1 81.75 224 SER A CA 1
ATOM 1705 C C . SER A 1 224 ? 3.641 21.234 4.77 1 81.75 224 SER A C 1
ATOM 1707 O O . SER A 1 224 ? 3.982 20.797 5.867 1 81.75 224 SER A O 1
ATOM 1709 N N . VAL A 1 225 ? 3.174 20.5 3.756 1 80.75 225 VAL A N 1
ATOM 1710 C CA . VAL A 1 225 ? 3.191 19.047 3.865 1 80.75 225 VAL A CA 1
ATOM 1711 C C . VAL A 1 225 ? 4.434 18.484 3.174 1 80.75 225 VAL A C 1
ATOM 1713 O O . VAL A 1 225 ? 4.73 18.844 2.031 1 80.75 225 VAL A O 1
ATOM 1716 N N . ARG A 1 226 ? 5.141 17.656 3.844 1 83.06 226 ARG A N 1
ATOM 1717 C CA . ARG A 1 226 ? 6.336 17.016 3.305 1 83.06 226 ARG A CA 1
ATOM 1718 C C . ARG A 1 226 ? 6.348 15.531 3.625 1 83.06 226 ARG A C 1
ATOM 1720 O O . ARG A 1 226 ? 5.73 15.094 4.594 1 83.06 226 ARG A O 1
ATOM 1727 N N . MET A 1 227 ? 7.086 14.789 2.699 1 85.94 227 MET A N 1
ATOM 1728 C CA . MET A 1 227 ? 7.25 13.359 2.936 1 85.94 227 MET A CA 1
ATOM 1729 C C . MET A 1 227 ? 8.398 13.094 3.9 1 85.94 227 MET A C 1
ATOM 1731 O O . MET A 1 227 ? 9.516 13.57 3.688 1 85.94 227 MET A O 1
ATOM 1735 N N . VAL A 1 228 ? 8.078 12.398 4.934 1 87.31 228 VAL A N 1
ATOM 1736 C CA . VAL A 1 228 ? 9.102 12.102 5.93 1 87.31 228 VAL A CA 1
ATOM 1737 C C . VAL A 1 228 ? 9.094 10.609 6.238 1 87.31 228 VAL A C 1
ATOM 1739 O O . VAL A 1 228 ? 8.148 9.898 5.895 1 87.31 228 VAL A O 1
ATOM 1742 N N . VAL A 1 229 ? 10.18 10.164 6.91 1 90.81 229 VAL A N 1
ATOM 1743 C CA . VAL A 1 229 ? 10.312 8.75 7.266 1 90.81 229 VAL A CA 1
ATOM 1744 C C . VAL A 1 229 ? 9.391 8.43 8.438 1 90.81 229 VAL A C 1
ATOM 1746 O O . VAL A 1 229 ? 9.352 9.164 9.43 1 90.81 229 VAL A O 1
ATOM 1749 N N . ASP A 1 230 ? 8.609 7.43 8.305 1 87.81 230 ASP A N 1
ATOM 1750 C CA . ASP A 1 230 ? 7.793 6.914 9.398 1 87.81 230 ASP A CA 1
ATOM 1751 C C . ASP A 1 230 ? 8.625 6.062 10.352 1 87.81 230 ASP A C 1
ATOM 1753 O O . ASP A 1 230 ? 9.133 5.004 9.969 1 87.81 230 ASP A O 1
ATOM 1757 N N . PRO A 1 231 ? 8.758 6.527 11.461 1 85.12 231 PRO A N 1
ATOM 1758 C CA . PRO A 1 231 ? 9.562 5.75 12.406 1 85.12 231 PRO A CA 1
ATOM 1759 C C . PRO A 1 231 ? 8.953 4.387 12.719 1 85.12 231 PRO A C 1
ATOM 1761 O O . PRO A 1 231 ? 9.664 3.465 13.125 1 85.12 231 PRO A O 1
ATOM 1764 N N . PHE A 1 232 ? 7.672 4.23 12.586 1 85.94 232 PHE A N 1
ATOM 1765 C CA . PHE A 1 232 ? 7 2.975 12.906 1 85.94 232 PHE A CA 1
ATOM 1766 C C . PHE A 1 232 ? 6.754 2.156 11.641 1 85.94 232 PHE A C 1
ATOM 1768 O O . PHE A 1 232 ? 6.25 1.033 11.711 1 85.94 232 PHE A O 1
ATOM 1775 N N . GLY A 1 233 ? 7.059 2.779 10.547 1 89.88 233 GLY A N 1
ATOM 1776 C CA . GLY A 1 233 ? 6.855 2.09 9.289 1 89.88 233 GLY A CA 1
ATOM 1777 C C . GLY A 1 233 ? 7.969 1.115 8.953 1 89.88 233 GLY A C 1
ATOM 1778 O O . GLY A 1 233 ? 9.07 1.219 9.492 1 89.88 233 GLY A O 1
ATOM 1779 N N . THR A 1 234 ? 7.629 0.086 8.18 1 91.88 234 THR A N 1
ATOM 1780 C CA . THR A 1 234 ? 8.609 -0.911 7.77 1 91.88 234 THR A CA 1
ATOM 1781 C C . THR A 1 234 ? 8.656 -1.021 6.246 1 91.88 234 THR A C 1
ATOM 1783 O O . THR A 1 234 ? 7.629 -0.923 5.578 1 91.88 234 THR A O 1
ATOM 1786 N N . ALA A 1 235 ? 9.836 -1.058 5.734 1 94.69 235 ALA A N 1
ATOM 1787 C CA . ALA A 1 235 ? 10.117 -1.325 4.328 1 94.69 235 ALA A CA 1
ATOM 1788 C C . ALA A 1 235 ? 11.25 -2.336 4.176 1 94.69 235 ALA A C 1
ATOM 1790 O O . ALA A 1 235 ? 12.375 -2.076 4.59 1 94.69 235 ALA A O 1
ATOM 1791 N N . ARG A 1 236 ? 10.922 -3.494 3.65 1 94.69 236 ARG A N 1
ATOM 1792 C CA . ARG A 1 236 ? 11.938 -4.543 3.539 1 94.69 236 ARG A CA 1
ATOM 1793 C C . ARG A 1 236 ? 11.766 -5.328 2.242 1 94.69 236 ARG A C 1
ATOM 1795 O O . ARG A 1 236 ? 10.641 -5.562 1.794 1 94.69 236 ARG A O 1
ATOM 1802 N N . ILE A 1 237 ? 12.859 -5.719 1.659 1 94.44 237 ILE A N 1
ATOM 1803 C CA . ILE A 1 237 ? 12.883 -6.617 0.511 1 94.44 237 ILE A CA 1
ATOM 1804 C C . ILE A 1 237 ? 13.906 -7.727 0.746 1 94.44 237 ILE A C 1
ATOM 1806 O O . ILE A 1 237 ? 14.867 -7.547 1.504 1 94.44 237 ILE A O 1
ATOM 1810 N N . GLY A 1 238 ? 13.664 -8.875 0.142 1 92.5 238 GLY A N 1
ATOM 1811 C CA . GLY A 1 238 ? 14.555 -10.008 0.319 1 92.5 238 GLY A CA 1
ATOM 1812 C C . GLY A 1 238 ? 15.695 -10.023 -0.675 1 92.5 238 GLY A C 1
ATOM 1813 O O . GLY A 1 238 ? 15.523 -9.648 -1.837 1 92.5 238 GLY A O 1
ATOM 1814 N N . THR A 1 239 ? 16.875 -10.414 -0.186 1 92.69 239 THR A N 1
ATOM 1815 C CA . THR A 1 239 ? 18.047 -10.68 -1.016 1 92.69 239 THR A CA 1
ATOM 1816 C C . THR A 1 239 ? 18.625 -12.055 -0.714 1 92.69 239 THR A C 1
ATOM 1818 O O . THR A 1 239 ? 18.359 -12.625 0.346 1 92.69 239 THR A O 1
ATOM 1821 N N . VAL A 1 240 ? 19.328 -12.562 -1.7 1 93.94 240 VAL A N 1
ATOM 1822 C CA . VAL A 1 240 ? 19.875 -13.898 -1.517 1 93.94 240 VAL A CA 1
ATOM 1823 C C . VAL A 1 240 ? 21.328 -13.938 -2.014 1 93.94 240 VAL A C 1
ATOM 1825 O O . VAL A 1 240 ? 21.625 -13.398 -3.08 1 93.94 240 VAL A O 1
ATOM 1828 N N . SER A 1 241 ? 22.219 -14.492 -1.211 1 92 241 SER A N 1
ATOM 1829 C CA . SER A 1 241 ? 23.609 -14.641 -1.606 1 92 241 SER A CA 1
ATOM 1830 C C . SER A 1 241 ? 23.938 -16.078 -1.962 1 92 241 SER A C 1
ATOM 1832 O O . SER A 1 241 ? 24.828 -16.344 -2.777 1 92 241 SER A O 1
ATOM 1834 N N . ARG A 1 242 ? 23.266 -16.953 -1.307 1 91.62 242 ARG A N 1
ATOM 1835 C CA . ARG A 1 242 ? 23.406 -18.375 -1.606 1 91.62 242 ARG A CA 1
ATOM 1836 C C . ARG A 1 242 ? 22.047 -19.062 -1.695 1 91.62 242 ARG A C 1
ATOM 1838 O O . ARG A 1 242 ? 21.25 -18.969 -0.767 1 91.62 242 ARG A O 1
ATOM 1845 N N . TYR A 1 243 ? 21.828 -19.688 -2.803 1 93 243 TYR A N 1
ATOM 1846 C CA . TYR A 1 243 ? 20.594 -20.438 -2.984 1 93 243 TYR A CA 1
ATOM 1847 C C . TYR A 1 243 ? 20.875 -21.922 -3.201 1 93 243 TYR A C 1
ATOM 1849 O O . TYR A 1 243 ? 21.531 -22.297 -4.176 1 93 243 TYR A O 1
ATOM 1857 N N . ASN A 1 244 ? 20.297 -22.781 -2.314 1 90.69 244 ASN A N 1
ATOM 1858 C CA . ASN A 1 244 ? 20.484 -24.219 -2.439 1 90.69 244 ASN A CA 1
ATOM 1859 C C . ASN A 1 244 ? 19.25 -24.984 -1.978 1 90.69 244 ASN A C 1
ATOM 1861 O O . ASN A 1 244 ? 19.344 -26.109 -1.497 1 90.69 244 ASN A O 1
ATOM 1865 N N . THR A 1 245 ? 18.141 -24.328 -2.092 1 89.88 245 THR A N 1
ATOM 1866 C CA . THR A 1 245 ? 16.875 -24.938 -1.661 1 89.88 245 THR A CA 1
ATOM 1867 C C . THR A 1 245 ? 16.406 -25.969 -2.684 1 89.88 245 THR A C 1
ATOM 1869 O O . THR A 1 245 ? 16.516 -25.75 -3.891 1 89.88 245 THR A O 1
ATOM 1872 N N . PHE A 1 246 ? 15.883 -27.125 -2.211 1 88.12 246 PHE A N 1
ATOM 1873 C CA . PHE A 1 246 ? 15.289 -28.156 -3.043 1 88.12 246 PHE A CA 1
ATOM 1874 C C . PHE A 1 246 ? 14.102 -28.797 -2.342 1 88.12 246 PHE A C 1
ATOM 1876 O O . PHE A 1 246 ? 13.758 -28.422 -1.218 1 88.12 246 PHE A O 1
ATOM 1883 N N . GLY A 1 247 ? 13.391 -29.688 -3.055 1 84.06 247 GLY A N 1
ATOM 1884 C CA . GLY A 1 247 ? 12.18 -30.297 -2.527 1 84.06 247 GLY A CA 1
ATOM 1885 C C . GLY A 1 247 ? 12.414 -31.656 -1.912 1 84.06 247 GLY A C 1
ATOM 1886 O O . GLY A 1 247 ? 13.484 -31.906 -1.346 1 84.06 247 GLY A O 1
ATOM 1887 N N . TYR A 1 248 ? 11.398 -32.438 -1.953 1 80.62 248 TYR A N 1
ATOM 1888 C CA . TYR A 1 248 ? 11.406 -33.781 -1.372 1 80.62 248 TYR A CA 1
ATOM 1889 C C . TYR A 1 248 ? 12.477 -34.656 -2.025 1 80.62 248 TYR A C 1
ATOM 1891 O O . TYR A 1 248 ? 12.672 -34.594 -3.242 1 80.62 248 TYR A O 1
ATOM 1899 N N . ALA A 1 249 ? 13.234 -35.375 -1.153 1 75.06 249 ALA A N 1
ATOM 1900 C CA . ALA A 1 249 ? 14.281 -36.281 -1.625 1 75.06 249 ALA A CA 1
ATOM 1901 C C . ALA A 1 249 ? 13.977 -37.719 -1.241 1 75.06 249 ALA A C 1
ATOM 1903 O O . ALA A 1 249 ? 13.789 -38.031 -0.062 1 75.06 249 ALA A O 1
ATOM 1904 N N . THR A 1 250 ? 13.555 -38.562 -2.322 1 65.5 250 THR A N 1
ATOM 1905 C CA . THR A 1 250 ? 13.375 -39.969 -2.037 1 65.5 250 THR A CA 1
ATOM 1906 C C . THR A 1 250 ? 14.719 -40.625 -1.72 1 65.5 250 THR A C 1
ATOM 1908 O O . THR A 1 250 ? 14.773 -41.625 -0.973 1 65.5 250 THR A O 1
ATOM 1911 N N . SER A 1 251 ? 15.656 -40.219 -2.406 1 60.34 251 SER A N 1
ATOM 1912 C CA . SER A 1 251 ? 17.031 -40.625 -2.172 1 60.34 251 SER A CA 1
ATOM 1913 C C . SER A 1 251 ? 18.016 -39.469 -2.311 1 60.34 251 SER A C 1
ATOM 1915 O O . SER A 1 251 ? 17.625 -38.375 -2.682 1 60.34 251 SER A O 1
ATOM 1917 N N . ALA A 1 252 ? 19.109 -39.75 -1.8 1 55 252 ALA A N 1
ATOM 1918 C CA . ALA A 1 252 ? 20.141 -38.719 -1.886 1 55 252 ALA A CA 1
ATOM 1919 C C . ALA A 1 252 ? 20.312 -38.25 -3.324 1 55 252 ALA A C 1
ATOM 1921 O O . ALA A 1 252 ? 20.812 -37.125 -3.562 1 55 252 ALA A O 1
ATOM 1922 N N . ARG A 1 253 ? 19.859 -39.031 -4.172 1 57.34 253 ARG A N 1
ATOM 1923 C CA . ARG A 1 253 ? 20.141 -38.688 -5.559 1 57.34 253 ARG A CA 1
ATOM 1924 C C . ARG A 1 253 ? 18.844 -38.375 -6.305 1 57.34 253 ARG A C 1
ATOM 1926 O O . ARG A 1 253 ? 18.859 -38.188 -7.523 1 57.34 253 ARG A O 1
ATOM 1933 N N . ASP A 1 254 ? 17.797 -38.375 -5.625 1 73 254 ASP A N 1
ATOM 1934 C CA . ASP A 1 254 ? 16.531 -38.125 -6.293 1 73 254 ASP A CA 1
ATOM 1935 C C . ASP A 1 254 ? 15.711 -37.062 -5.547 1 73 254 ASP A C 1
ATOM 1937 O O . ASP A 1 254 ? 14.844 -37.406 -4.73 1 73 254 ASP A O 1
ATOM 1941 N N . GLU A 1 255 ? 16.25 -35.844 -5.848 1 83 255 GLU A N 1
ATOM 1942 C CA . GLU A 1 255 ? 15.594 -34.719 -5.211 1 83 255 GLU A CA 1
ATOM 1943 C C . GLU A 1 255 ? 14.672 -33.969 -6.191 1 83 255 GLU A C 1
ATOM 1945 O O . GLU A 1 255 ? 14.969 -33.906 -7.387 1 83 255 GLU A O 1
ATOM 1950 N N . ASP A 1 256 ? 13.656 -33.531 -5.613 1 87.69 256 ASP A N 1
ATOM 1951 C CA . ASP A 1 256 ? 12.719 -32.75 -6.41 1 87.69 256 ASP A CA 1
ATOM 1952 C C . ASP A 1 256 ? 13.07 -31.266 -6.359 1 87.69 256 ASP A C 1
ATOM 1954 O O . ASP A 1 256 ? 13.82 -30.828 -5.488 1 87.69 256 ASP A O 1
ATOM 1958 N N . ILE A 1 257 ? 12.547 -30.531 -7.301 1 91.75 257 ILE A N 1
ATOM 1959 C CA . ILE A 1 257 ? 12.766 -29.094 -7.387 1 91.75 257 ILE A CA 1
ATOM 1960 C C . ILE A 1 257 ? 12.141 -28.406 -6.176 1 91.75 257 ILE A C 1
ATOM 1962 O O . ILE A 1 257 ? 11.25 -28.953 -5.535 1 91.75 257 ILE A O 1
ATOM 1966 N N . ASP A 1 258 ? 12.734 -27.219 -5.758 1 91.62 258 ASP A N 1
ATOM 1967 C CA . ASP A 1 258 ? 12.102 -26.359 -4.77 1 91.62 258 ASP A CA 1
ATOM 1968 C C . ASP A 1 258 ? 10.625 -26.141 -5.098 1 91.62 258 ASP A C 1
ATOM 1970 O O . ASP A 1 258 ? 10.297 -25.641 -6.176 1 91.62 258 ASP A O 1
ATOM 1974 N N . PRO A 1 259 ? 9.742 -26.484 -4.164 1 90.69 259 PRO A N 1
ATOM 1975 C CA . PRO A 1 259 ? 8.312 -26.359 -4.434 1 90.69 259 PRO A CA 1
ATOM 1976 C C . PRO A 1 259 ? 7.914 -24.922 -4.793 1 90.69 259 PRO A C 1
ATOM 1978 O O . PRO A 1 259 ? 7.043 -24.719 -5.641 1 90.69 259 PRO A O 1
ATOM 1981 N N . VAL A 1 260 ? 8.531 -23.969 -4.164 1 91.31 260 VAL A N 1
ATOM 1982 C CA . VAL A 1 260 ? 8.203 -22.578 -4.453 1 91.31 260 VAL A CA 1
ATOM 1983 C C . VAL A 1 260 ? 8.617 -22.234 -5.883 1 91.31 260 VAL A C 1
ATOM 1985 O O . VAL A 1 260 ? 7.879 -21.562 -6.602 1 91.31 260 VAL A O 1
ATOM 1988 N N . MET A 1 261 ? 9.773 -22.703 -6.266 1 94.31 261 MET A N 1
ATOM 1989 C CA . MET A 1 261 ? 10.219 -22.484 -7.637 1 94.31 261 MET A CA 1
ATOM 1990 C C . MET A 1 261 ? 9.273 -23.156 -8.633 1 94.31 261 MET A C 1
ATOM 1992 O O . MET A 1 261 ? 8.914 -22.547 -9.648 1 94.31 261 MET A O 1
ATOM 1996 N N . LYS A 1 262 ? 8.93 -24.344 -8.359 1 93.81 262 LYS A N 1
ATOM 1997 C CA . LYS A 1 262 ? 7.996 -25.078 -9.203 1 93.81 262 LYS A CA 1
ATOM 1998 C C . LYS A 1 262 ? 6.691 -24.312 -9.375 1 93.81 262 LYS A C 1
ATOM 2000 O O . LYS A 1 262 ? 6.223 -24.109 -10.5 1 93.81 262 LYS A O 1
ATOM 2005 N N . GLY A 1 263 ? 6.098 -23.906 -8.211 1 92.19 263 GLY A N 1
ATOM 2006 C CA . GLY A 1 263 ? 4.852 -23.156 -8.25 1 92.19 263 GLY A CA 1
ATOM 2007 C C . GLY A 1 263 ? 4.945 -21.875 -9.047 1 92.19 263 GLY A C 1
ATOM 2008 O O . GLY A 1 263 ? 4.059 -21.562 -9.844 1 92.19 263 GLY A O 1
ATOM 2009 N N . ASN A 1 264 ? 6 -21.156 -8.891 1 94.88 264 ASN A N 1
ATOM 2010 C CA . ASN A 1 264 ? 6.168 -19.891 -9.594 1 94.88 264 ASN A CA 1
ATOM 2011 C C . ASN A 1 264 ? 6.402 -20.094 -11.086 1 94.88 264 ASN A C 1
ATOM 2013 O O . ASN A 1 264 ? 5.895 -19.344 -11.906 1 94.88 264 ASN A O 1
ATOM 2017 N N . VAL A 1 265 ? 7.184 -21.094 -11.43 1 96.81 265 VAL A N 1
ATOM 2018 C CA . VAL A 1 265 ? 7.453 -21.359 -12.836 1 96.81 265 VAL A CA 1
ATOM 2019 C C . VAL A 1 265 ? 6.168 -21.812 -13.531 1 96.81 265 VAL A C 1
ATOM 2021 O O . VAL A 1 265 ? 5.863 -21.359 -14.641 1 96.81 265 VAL A O 1
ATOM 2024 N N . TYR A 1 266 ? 5.402 -22.703 -12.898 1 95.88 266 TYR A N 1
ATOM 2025 C CA . TYR A 1 266 ? 4.117 -23.094 -13.461 1 95.88 266 TYR A CA 1
ATOM 2026 C C . TYR A 1 266 ? 3.205 -21.891 -13.648 1 95.88 266 TYR A C 1
ATOM 2028 O O . TYR A 1 266 ? 2.545 -21.75 -14.68 1 95.88 266 TYR A O 1
ATOM 2036 N N . ASN A 1 267 ? 3.209 -21.062 -12.648 1 94.31 267 ASN A N 1
ATOM 2037 C CA . ASN A 1 267 ? 2.375 -19.875 -12.75 1 94.31 267 ASN A CA 1
ATOM 2038 C C . ASN A 1 267 ? 2.811 -18.984 -13.906 1 94.31 267 ASN A C 1
ATOM 2040 O O . ASN A 1 267 ? 1.976 -18.359 -14.562 1 94.31 267 ASN A O 1
ATOM 2044 N N . ALA A 1 268 ? 4.055 -18.906 -14.141 1 96.06 268 ALA A N 1
ATOM 2045 C CA . ALA A 1 268 ? 4.59 -18.062 -15.211 1 96.06 268 ALA A CA 1
ATOM 2046 C C . ALA A 1 268 ? 4.234 -18.641 -16.578 1 96.06 268 ALA A C 1
ATOM 2048 O O . ALA A 1 268 ? 4.02 -17.891 -17.531 1 96.06 268 ALA A O 1
ATOM 2049 N N . LEU A 1 269 ? 4.133 -19.953 -16.656 1 95.94 269 LEU A N 1
ATOM 2050 C CA . LEU A 1 269 ? 3.941 -20.609 -17.938 1 95.94 269 LEU A CA 1
ATOM 2051 C C . LEU A 1 269 ? 2.457 -20.812 -18.234 1 95.94 269 LEU A C 1
ATOM 2053 O O . LEU A 1 269 ? 2.045 -20.812 -19.391 1 95.94 269 LEU A O 1
ATOM 2057 N N . PHE A 1 270 ? 1.666 -20.922 -17.156 1 92.81 270 PHE A N 1
ATOM 2058 C CA . PHE A 1 270 ? 0.296 -21.359 -17.391 1 92.81 270 PHE A CA 1
ATOM 2059 C C . PHE A 1 270 ? -0.69 -20.234 -17.125 1 92.81 270 PHE A C 1
ATOM 2061 O O . PHE A 1 270 ? -1.834 -20.281 -17.578 1 92.81 270 PHE A O 1
ATOM 2068 N N . ASN A 1 271 ? -0.29 -19.359 -16.328 1 87.19 271 ASN A N 1
ATOM 2069 C CA . ASN A 1 271 ? -1.18 -18.281 -15.898 1 87.19 271 ASN A CA 1
ATOM 2070 C C . ASN A 1 271 ? -1.099 -17.078 -16.828 1 87.19 271 ASN A C 1
ATOM 2072 O O . ASN A 1 271 ? -0.037 -16.469 -16.984 1 87.19 271 ASN A O 1
ATOM 2076 N N . ASN A 1 272 ? -2.168 -16.688 -17.438 1 87 272 ASN A N 1
ATOM 2077 C CA . ASN A 1 272 ? -2.152 -15.578 -18.375 1 87 272 ASN A CA 1
ATOM 2078 C C . ASN A 1 272 ? -2.588 -14.281 -17.719 1 87 272 ASN A C 1
ATOM 2080 O O . ASN A 1 272 ? -3.143 -13.391 -18.359 1 87 272 ASN A O 1
ATOM 2084 N N . ASP A 1 273 ? -2.395 -14.25 -16.406 1 84.69 273 ASP A N 1
ATOM 2085 C CA . ASP A 1 273 ? -2.656 -13.031 -15.656 1 84.69 273 ASP A CA 1
ATOM 2086 C C . ASP A 1 273 ? -1.689 -11.922 -16.062 1 84.69 273 ASP A C 1
ATOM 2088 O O . ASP A 1 273 ? -0.476 -12.047 -15.883 1 84.69 273 ASP A O 1
ATOM 2092 N N . GLN A 1 274 ? -2.186 -10.812 -16.469 1 85.56 274 GLN A N 1
ATOM 2093 C CA . GLN A 1 274 ? -1.367 -9.727 -17 1 85.56 274 GLN A CA 1
ATOM 2094 C C . GLN A 1 274 ? -0.668 -8.961 -15.883 1 85.56 274 GLN A C 1
ATOM 2096 O O . GLN A 1 274 ? 0.278 -8.211 -16.125 1 85.56 274 GLN A O 1
ATOM 2101 N N . SER A 1 275 ? -1.083 -9.125 -14.617 1 84.06 275 SER A N 1
ATOM 2102 C CA . SER A 1 275 ? -0.43 -8.461 -13.492 1 84.06 275 SER A CA 1
ATOM 2103 C C . SER A 1 275 ? 0.884 -9.148 -13.141 1 84.06 275 SER A C 1
ATOM 2105 O O . SER A 1 275 ? 1.702 -8.594 -12.398 1 84.06 275 SER A O 1
ATOM 2107 N N . ARG A 1 276 ? 1.197 -10.289 -13.625 1 89.62 276 ARG A N 1
ATOM 2108 C CA . ARG A 1 276 ? 2.438 -11.055 -13.5 1 89.62 276 ARG A CA 1
ATOM 2109 C C . ARG A 1 276 ? 2.852 -11.188 -12.039 1 89.62 276 ARG A C 1
ATOM 2111 O O . ARG A 1 276 ? 3.982 -10.859 -11.672 1 89.62 276 ARG A O 1
ATOM 2118 N N . PRO A 1 277 ? 1.926 -11.75 -11.219 1 86.56 277 PRO A N 1
ATOM 2119 C CA . PRO A 1 277 ? 2.275 -11.906 -9.805 1 86.56 277 PRO A CA 1
ATOM 2120 C C . PRO A 1 277 ? 3.498 -12.797 -9.594 1 86.56 277 PRO A C 1
ATOM 2122 O O . PRO A 1 277 ? 4.188 -12.68 -8.578 1 86.56 277 PRO A O 1
ATOM 2125 N N . TRP A 1 278 ? 3.805 -13.633 -10.562 1 90.12 278 TRP A N 1
ATOM 2126 C CA . TRP A 1 278 ? 4.922 -14.57 -10.461 1 90.12 278 TRP A CA 1
ATOM 2127 C C . TRP A 1 278 ? 6.242 -13.875 -10.766 1 90.12 278 TRP A C 1
ATOM 2129 O O . TRP A 1 278 ? 7.312 -14.477 -10.633 1 90.12 278 TRP A O 1
ATOM 2139 N N . ALA A 1 279 ? 6.215 -12.602 -11.203 1 93.25 279 ALA A N 1
ATOM 2140 C CA . ALA A 1 279 ? 7.426 -11.883 -11.586 1 93.25 279 ALA A CA 1
ATOM 2141 C C . ALA A 1 279 ? 7.801 -10.836 -10.547 1 93.25 279 ALA A C 1
ATOM 2143 O O . ALA A 1 279 ? 8.891 -10.258 -10.602 1 93.25 279 ALA A O 1
ATOM 2144 N N . ILE A 1 280 ? 6.93 -10.562 -9.617 1 91.31 280 ILE A N 1
ATOM 2145 C CA . ILE A 1 280 ? 7.176 -9.508 -8.641 1 91.31 280 ILE A CA 1
ATOM 2146 C C . ILE A 1 280 ? 7.637 -10.125 -7.324 1 91.31 280 ILE A C 1
ATOM 2148 O O . ILE A 1 280 ? 6.879 -10.844 -6.668 1 91.31 280 ILE A O 1
ATOM 2152 N N . PRO A 1 281 ? 8.844 -9.812 -6.938 1 92.94 281 PRO A N 1
ATOM 2153 C CA . PRO A 1 281 ? 9.305 -10.328 -5.645 1 92.94 281 PRO A CA 1
ATOM 2154 C C . PRO A 1 281 ? 8.492 -9.781 -4.473 1 92.94 281 PRO A C 1
ATOM 2156 O O . PRO A 1 281 ? 7.965 -8.672 -4.543 1 92.94 281 PRO A O 1
ATOM 2159 N N . GLN A 1 282 ? 8.422 -10.586 -3.473 1 91.38 282 GLN A N 1
ATOM 2160 C CA . GLN A 1 282 ? 7.703 -10.172 -2.271 1 91.38 282 GLN A CA 1
ATOM 2161 C C . GLN A 1 282 ? 8.398 -8.984 -1.602 1 91.38 282 GLN A C 1
ATOM 2163 O O . GLN A 1 282 ? 9.625 -8.93 -1.546 1 91.38 282 GLN A O 1
ATOM 2168 N N . PHE A 1 283 ? 7.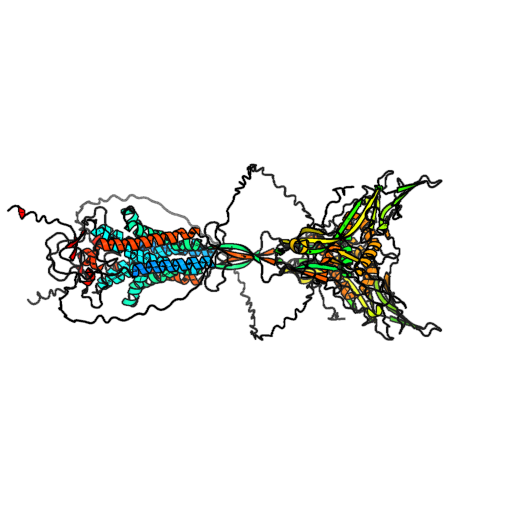594 -7.98 -1.123 1 92.81 283 PHE A N 1
ATOM 2169 C CA . PHE A 1 283 ? 8.117 -6.836 -0.389 1 92.81 283 PHE A CA 1
ATOM 2170 C C . PHE A 1 283 ? 7.141 -6.391 0.693 1 92.81 283 PHE A C 1
ATOM 2172 O O . PHE A 1 283 ? 5.941 -6.68 0.611 1 92.81 283 PHE A O 1
ATOM 2179 N N . VAL A 1 284 ? 7.707 -5.816 1.725 1 91.5 284 VAL A N 1
ATOM 2180 C CA . VAL A 1 284 ? 6.898 -5.242 2.795 1 91.5 284 VAL A CA 1
ATOM 2181 C C . VAL A 1 284 ? 7.008 -3.719 2.768 1 91.5 284 VAL A C 1
ATOM 2183 O O . VAL A 1 284 ? 8.109 -3.17 2.756 1 91.5 284 VAL A O 1
ATOM 2186 N N . CYS A 1 285 ? 5.934 -3.049 2.615 1 93.69 285 CYS A N 1
ATOM 2187 C CA . CYS A 1 285 ? 5.832 -1.596 2.668 1 93.69 285 CYS A CA 1
ATOM 2188 C C . CYS A 1 285 ? 4.57 -1.163 3.402 1 93.69 285 CYS A C 1
ATOM 2190 O O . CYS A 1 285 ? 3.461 -1.307 2.879 1 93.69 285 CYS A O 1
ATOM 2192 N N . THR A 1 286 ? 4.664 -0.534 4.559 1 91.62 286 THR A N 1
ATOM 2193 C CA . THR A 1 286 ? 3.516 -0.217 5.398 1 91.62 286 THR A CA 1
ATOM 2194 C C . THR A 1 286 ? 2.879 1.102 4.965 1 91.62 286 THR A C 1
ATOM 2196 O O . THR A 1 286 ? 1.745 1.402 5.344 1 91.62 286 THR A O 1
ATOM 2199 N N . SER A 1 287 ? 3.617 1.863 4.273 1 90.5 287 SER A N 1
ATOM 2200 C CA . SER A 1 287 ? 3.074 3.092 3.701 1 90.5 287 SER A CA 1
ATOM 2201 C C . SER A 1 287 ? 2.816 2.939 2.207 1 90.5 287 SER A C 1
ATOM 2203 O O . SER A 1 287 ? 2.982 1.852 1.65 1 90.5 287 SER A O 1
ATOM 2205 N N . SER A 1 288 ? 2.279 3.975 1.538 1 89.5 288 SER A N 1
ATOM 2206 C CA . SER A 1 288 ? 2.045 3.9 0.1 1 89.5 288 SER A CA 1
ATOM 2207 C C . SER A 1 288 ? 3.312 4.227 -0.684 1 89.5 288 SER A C 1
ATOM 2209 O O . SER A 1 288 ? 3.385 3.977 -1.889 1 89.5 288 SER A O 1
ATOM 2211 N N . ASN A 1 289 ? 4.289 4.781 0.061 1 91.94 289 ASN A N 1
ATOM 2212 C CA . ASN A 1 289 ? 5.555 5.172 -0.554 1 91.94 289 ASN A CA 1
ATOM 2213 C C . ASN A 1 289 ? 6.746 4.691 0.269 1 91.94 289 ASN A C 1
ATOM 2215 O O . ASN A 1 289 ? 6.906 5.086 1.426 1 91.94 289 ASN A O 1
ATOM 2219 N N . CYS A 1 290 ? 7.535 3.803 -0.253 1 95.44 290 CYS A N 1
ATOM 2220 C CA . CYS A 1 290 ? 8.75 3.316 0.387 1 95.44 290 CYS A CA 1
ATOM 2221 C C . CYS A 1 290 ? 9.961 3.506 -0.522 1 95.44 290 CYS A C 1
ATOM 2223 O O . CYS A 1 290 ? 9.844 3.422 -1.746 1 95.44 290 CYS A O 1
ATOM 2225 N N . THR A 1 291 ? 11.094 3.854 0.069 1 94.38 291 THR A N 1
ATOM 2226 C CA . THR A 1 291 ? 12.328 4.055 -0.69 1 94.38 291 THR A CA 1
ATOM 2227 C C . THR A 1 291 ? 13.492 3.336 -0.025 1 94.38 291 THR A C 1
ATOM 2229 O O . THR A 1 291 ? 13.477 3.09 1.183 1 94.38 291 THR A O 1
ATOM 2232 N N . TRP A 1 292 ? 14.445 2.871 -0.821 1 95.19 292 TRP A N 1
ATOM 2233 C CA . TRP A 1 292 ? 15.719 2.318 -0.381 1 95.19 292 TRP A CA 1
ATOM 2234 C C . TRP A 1 292 ? 16.875 3.211 -0.815 1 95.19 292 TRP A C 1
ATOM 2236 O O . TRP A 1 292 ? 17.094 3.43 -2.01 1 95.19 292 TRP A O 1
ATOM 2246 N N . ASP A 1 293 ? 17.625 3.83 0.111 1 91.62 293 ASP A N 1
ATOM 2247 C CA . ASP A 1 293 ? 18.656 4.816 -0.162 1 91.62 293 ASP A CA 1
ATOM 2248 C C . ASP A 1 293 ? 19.891 4.156 -0.782 1 91.62 293 ASP A C 1
ATOM 2250 O O . ASP A 1 293 ? 20.672 4.816 -1.468 1 91.62 293 ASP A O 1
ATOM 2254 N N . LYS A 1 294 ? 20.125 2.92 -0.507 1 93.69 294 LYS A N 1
ATOM 2255 C CA . LYS A 1 294 ? 21.281 2.197 -1.026 1 93.69 294 LYS A CA 1
ATOM 2256 C C . LYS A 1 294 ? 20.859 1.126 -2.027 1 93.69 294 LYS A C 1
ATOM 2258 O O . LYS A 1 294 ? 19.781 0.542 -1.898 1 93.69 294 LYS A O 1
ATOM 2263 N N . PRO A 1 295 ? 21.719 0.936 -2.98 1 95.81 295 PRO A N 1
ATOM 2264 C CA . PRO A 1 295 ? 21.438 -0.151 -3.92 1 95.81 295 PRO A CA 1
ATOM 2265 C C . PRO A 1 295 ? 21.422 -1.523 -3.25 1 95.81 295 PRO A C 1
ATOM 2267 O O . PRO A 1 295 ? 22.125 -1.729 -2.25 1 95.81 295 PRO A O 1
ATOM 2270 N N . VAL A 1 296 ? 20.625 -2.359 -3.768 1 95.38 296 VAL A N 1
ATOM 2271 C CA . VAL A 1 296 ? 20.516 -3.729 -3.275 1 95.38 296 VAL A CA 1
ATOM 2272 C C . VAL A 1 296 ? 21.062 -4.699 -4.32 1 95.38 296 VAL A C 1
ATOM 2274 O O . VAL A 1 296 ? 20.828 -4.523 -5.52 1 95.38 296 VAL A O 1
ATOM 2277 N N . THR A 1 297 ? 21.797 -5.648 -3.883 1 96.25 297 THR A N 1
ATOM 2278 C CA . THR A 1 297 ? 22.359 -6.66 -4.766 1 96.25 297 THR A CA 1
ATOM 2279 C C . THR A 1 297 ? 21.844 -8.047 -4.391 1 96.25 297 THR A C 1
ATOM 2281 O O . THR A 1 297 ? 21.719 -8.375 -3.207 1 96.25 297 THR A O 1
ATOM 2284 N N . SER A 1 298 ? 21.5 -8.859 -5.355 1 96.12 298 SER A N 1
ATOM 2285 C CA . SER A 1 298 ? 20.984 -10.203 -5.094 1 96.12 298 SER A CA 1
ATOM 2286 C C . SER A 1 298 ? 21.297 -11.148 -6.242 1 96.12 298 SER A C 1
ATOM 2288 O O . SER A 1 298 ? 21.562 -10.711 -7.363 1 96.12 298 SER A O 1
ATOM 2290 N N . LEU A 1 299 ? 21.375 -12.445 -5.914 1 96.25 299 LEU A N 1
ATOM 2291 C CA . LEU A 1 299 ? 21.453 -13.5 -6.922 1 96.25 299 LEU A CA 1
ATOM 2292 C C . LEU A 1 299 ? 20.141 -13.609 -7.684 1 96.25 299 LEU A C 1
ATOM 2294 O O . LEU A 1 299 ? 19.062 -13.633 -7.078 1 96.25 299 LEU A O 1
ATOM 2298 N N . GLU A 1 300 ? 20.156 -13.625 -9.008 1 96.88 300 GLU A N 1
ATOM 2299 C CA . GLU A 1 300 ? 18.984 -13.703 -9.867 1 96.88 300 GLU A CA 1
ATOM 2300 C C . GLU A 1 300 ? 19.266 -14.555 -11.102 1 96.88 300 GLU A C 1
ATOM 2302 O O . GLU A 1 300 ? 20.328 -15.148 -11.227 1 96.88 300 GLU A O 1
ATOM 2307 N N . PHE A 1 301 ? 18.234 -14.766 -11.898 1 97.5 301 PHE A N 1
ATOM 2308 C CA . PHE A 1 301 ? 18.375 -15.461 -13.172 1 97.5 301 PHE A CA 1
ATOM 2309 C C . PHE A 1 301 ? 18.062 -14.531 -14.336 1 97.5 301 PHE A C 1
ATOM 2311 O O . PHE A 1 301 ? 17.156 -13.695 -14.242 1 97.5 301 PHE A O 1
ATOM 2318 N N . ARG A 1 302 ? 18.766 -14.695 -15.406 1 96.31 302 ARG A N 1
ATOM 2319 C CA . ARG A 1 302 ? 18.438 -14.047 -16.672 1 96.31 302 ARG A CA 1
ATOM 2320 C C . ARG A 1 302 ? 18.281 -15.07 -17.781 1 96.31 302 ARG A C 1
ATOM 2322 O O . ARG A 1 302 ? 18.734 -16.219 -17.656 1 96.31 302 ARG A O 1
ATOM 2329 N N . THR A 1 303 ? 17.578 -14.68 -18.812 1 97.06 303 THR A N 1
ATOM 2330 C CA . THR A 1 303 ? 17.453 -15.531 -19.984 1 97.06 303 THR A CA 1
ATOM 2331 C C . THR A 1 303 ? 18.234 -14.945 -21.172 1 97.06 303 THR A C 1
ATOM 2333 O O . THR A 1 303 ? 18.297 -13.727 -21.328 1 97.06 303 THR A O 1
ATOM 2336 N N . LEU A 1 304 ? 18.938 -15.75 -21.844 1 96.69 304 LEU A N 1
ATOM 2337 C CA . LEU A 1 304 ? 19.562 -15.438 -23.125 1 96.69 304 LEU A CA 1
ATOM 2338 C C . LEU A 1 304 ? 19.062 -16.359 -24.219 1 96.69 304 LEU A C 1
ATOM 2340 O O . LEU A 1 304 ? 19.016 -17.578 -24.047 1 96.69 304 LEU A O 1
ATOM 2344 N N . CYS A 1 305 ? 18.578 -15.75 -25.25 1 97.69 305 CYS A N 1
ATOM 2345 C CA . CYS A 1 305 ? 18.109 -16.547 -26.391 1 97.69 305 CYS A CA 1
ATOM 2346 C C . CYS A 1 305 ? 18.797 -16.109 -27.672 1 97.69 305 CYS A C 1
ATOM 2348 O O . CYS A 1 305 ? 19.094 -14.938 -27.859 1 97.69 305 CYS A O 1
ATOM 2350 N N . SER A 1 306 ? 19.125 -17.078 -28.516 1 97.38 306 SER A N 1
ATOM 2351 C CA . SER A 1 306 ? 19.75 -16.812 -29.797 1 97.38 306 SER A CA 1
ATOM 2352 C C . SER A 1 306 ? 19.031 -17.562 -30.922 1 97.38 306 SER A C 1
ATOM 2354 O O . SER A 1 306 ? 18.516 -18.656 -30.719 1 97.38 306 SER A O 1
ATOM 2356 N N . ASN A 1 307 ? 18.984 -16.906 -32.031 1 97.12 307 ASN A N 1
ATOM 2357 C CA . ASN A 1 307 ? 18.484 -17.547 -33.25 1 97.12 307 ASN A CA 1
ATOM 2358 C C . ASN A 1 307 ? 19.516 -18.484 -33.844 1 97.12 307 ASN A C 1
ATOM 2360 O O . ASN A 1 307 ? 20.609 -18.047 -34.219 1 97.12 307 ASN A O 1
ATOM 2364 N N . VAL A 1 308 ? 19.203 -19.766 -34 1 97.75 308 VAL A N 1
ATOM 2365 C CA . VAL A 1 308 ? 20.156 -20.734 -34.531 1 97.75 308 VAL A CA 1
ATOM 2366 C C . VAL A 1 308 ? 19.578 -21.391 -35.781 1 97.75 308 VAL A C 1
ATOM 2368 O O . VAL A 1 308 ? 19.859 -22.562 -36.062 1 97.75 308 VAL A O 1
ATOM 2371 N N . THR A 1 309 ? 18.781 -20.688 -36.438 1 97.06 309 THR A N 1
ATOM 2372 C CA . THR A 1 309 ? 18.125 -21.172 -37.656 1 97.06 309 THR A CA 1
ATOM 2373 C C . THR A 1 309 ? 19.156 -21.594 -38.688 1 97.06 309 THR A C 1
ATOM 2375 O O . THR A 1 309 ? 18.922 -22.547 -39.438 1 97.06 309 THR A O 1
ATOM 2378 N N . SER A 1 310 ? 20.281 -20.953 -38.781 1 96 310 SER A N 1
ATOM 2379 C CA . SER A 1 310 ? 21.312 -21.234 -39.781 1 96 310 SER A CA 1
ATOM 2380 C C . SER A 1 310 ? 21.891 -22.625 -39.625 1 96 310 SER A C 1
ATOM 2382 O O . SER A 1 310 ? 22.438 -23.203 -40.562 1 96 310 SER A O 1
ATOM 2384 N N . ALA A 1 311 ? 21.734 -23.188 -38.438 1 96.62 311 ALA A N 1
ATOM 2385 C CA . ALA A 1 311 ? 22.312 -24.5 -38.156 1 96.62 311 ALA A CA 1
ATOM 2386 C C . ALA A 1 311 ? 21.312 -25.609 -38.531 1 96.62 311 ALA A C 1
ATOM 2388 O O . ALA A 1 311 ? 21.672 -26.797 -38.5 1 96.62 311 ALA A O 1
ATOM 2389 N N . LEU A 1 312 ? 20.125 -25.266 -38.906 1 96.38 312 LEU A N 1
ATOM 2390 C CA . LEU A 1 312 ? 19.109 -26.25 -39.25 1 96.38 312 LEU A CA 1
ATOM 2391 C C . LEU A 1 312 ? 19.438 -26.953 -40.562 1 96.38 312 LEU A C 1
ATOM 2393 O O . LEU A 1 312 ? 19.812 -26.312 -41.531 1 96.38 312 LEU A O 1
ATOM 2397 N N . VAL A 1 313 ? 19.312 -28.281 -40.5 1 95.62 313 VAL A N 1
ATOM 2398 C CA . VAL A 1 313 ? 19.516 -29.078 -41.719 1 95.62 313 VAL A CA 1
ATOM 2399 C C . VAL A 1 313 ? 18.203 -29.766 -42.094 1 95.62 313 VAL A C 1
ATOM 2401 O O . VAL A 1 313 ? 17.578 -30.422 -41.281 1 95.62 313 VAL A O 1
ATOM 2404 N N . THR A 1 314 ? 17.812 -29.547 -43.406 1 92.94 314 THR A N 1
ATOM 2405 C CA . THR A 1 314 ? 16.594 -30.156 -43.906 1 92.94 314 THR A CA 1
ATOM 2406 C C . THR A 1 314 ? 16.906 -31.359 -44.781 1 92.94 314 THR A C 1
ATOM 2408 O O . THR A 1 314 ? 17.75 -31.281 -45.688 1 92.94 314 THR A O 1
ATOM 2411 N N . ASN A 1 315 ? 16.312 -32.469 -44.375 1 92.12 315 ASN A N 1
ATOM 2412 C CA . ASN A 1 315 ? 16.391 -33.688 -45.188 1 92.12 315 ASN A CA 1
ATOM 2413 C C . ASN A 1 315 ? 15.016 -34.188 -45.625 1 92.12 315 ASN A C 1
ATOM 2415 O O . ASN A 1 315 ? 14.172 -34.5 -44.781 1 92.12 315 ASN A O 1
ATOM 2419 N N . CYS A 1 316 ? 14.766 -34.25 -46.938 1 89.75 316 CYS A N 1
ATOM 2420 C CA . CYS A 1 316 ? 13.484 -34.719 -47.438 1 89.75 316 CYS A CA 1
ATOM 2421 C C . CYS A 1 316 ? 13.641 -36.031 -48.188 1 89.75 316 CYS A C 1
ATOM 2423 O O . CYS A 1 316 ? 14.539 -36.188 -49.031 1 89.75 316 CYS A O 1
ATOM 2425 N N . THR A 1 317 ? 12.906 -37.031 -47.688 1 88.06 317 THR A N 1
ATOM 2426 C CA . THR A 1 317 ? 12.93 -38.344 -48.344 1 88.06 317 THR A CA 1
ATOM 2427 C C . THR A 1 317 ? 11.609 -38.625 -49.031 1 88.06 317 THR A C 1
ATOM 2429 O O . THR A 1 317 ? 10.539 -38.375 -48.469 1 88.06 317 THR A O 1
ATOM 2432 N N . THR A 1 318 ? 11.695 -38.938 -50.312 1 81.5 318 THR A N 1
ATOM 2433 C CA . THR A 1 318 ? 10.508 -39.281 -51.062 1 81.5 318 THR A CA 1
ATOM 2434 C C . THR A 1 318 ? 10.133 -40.75 -50.875 1 81.5 318 THR A C 1
ATOM 2436 O O . THR A 1 318 ? 10.992 -41.625 -50.969 1 81.5 318 THR A O 1
ATOM 2439 N N . VAL A 1 319 ? 9.062 -41.031 -50.125 1 71.19 319 VAL A N 1
ATOM 2440 C CA . VAL A 1 319 ? 8.602 -42.406 -50 1 71.19 319 VAL A CA 1
ATOM 2441 C C . VAL A 1 319 ? 8.289 -43 -51.375 1 71.19 319 VAL A C 1
ATOM 2443 O O . VAL A 1 319 ? 7.551 -42.375 -52.156 1 71.19 319 VAL A O 1
ATOM 2446 N N . PRO A 1 320 ? 8.969 -44.219 -51.562 1 67.69 320 PRO A N 1
ATOM 2447 C CA . PRO A 1 320 ? 8.664 -44.844 -52.844 1 67.69 320 PRO A CA 1
ATOM 2448 C C . PRO A 1 320 ? 7.18 -45.125 -53.031 1 67.69 320 PRO A C 1
ATOM 2450 O O . PRO A 1 320 ? 6.52 -45.562 -52.094 1 67.69 320 PRO A O 1
ATOM 2453 N N . ASN A 1 321 ? 6.613 -44.969 -54.188 1 64 321 ASN A N 1
ATOM 2454 C CA . ASN A 1 321 ? 5.262 -45.281 -54.656 1 64 321 ASN A CA 1
ATOM 2455 C C . ASN A 1 321 ? 4.234 -44.344 -54.031 1 64 321 ASN A C 1
ATOM 2457 O O . ASN A 1 321 ? 3.027 -44.5 -54.219 1 64 321 ASN A O 1
ATOM 2461 N N . GLN A 1 322 ? 4.723 -43.531 -53.062 1 63.88 322 GLN A N 1
ATOM 2462 C CA . GLN A 1 322 ? 3.762 -42.562 -52.562 1 63.88 322 GLN A CA 1
ATOM 2463 C C . GLN A 1 322 ? 4.133 -41.125 -53 1 63.88 322 GLN A C 1
ATOM 2465 O O . GLN A 1 322 ? 5.305 -40.844 -53.281 1 63.88 322 GLN A O 1
ATOM 2470 N N . SER A 1 323 ? 3.264 -40.375 -53.562 1 64.56 323 SER A N 1
ATOM 2471 C CA . SER A 1 323 ? 3.422 -39.031 -54.156 1 64.56 323 SER A CA 1
ATOM 2472 C C . SER A 1 323 ? 3.721 -38 -53.094 1 64.56 323 SER A C 1
ATOM 2474 O O . SER A 1 323 ? 3.465 -36.812 -53.281 1 64.56 323 SER A O 1
ATOM 2476 N N . PHE A 1 324 ? 4.188 -38.562 -51.781 1 72.12 324 PHE A N 1
ATOM 2477 C CA . PHE A 1 324 ? 4.484 -37.469 -50.844 1 72.12 324 PHE A CA 1
ATOM 2478 C C . PHE A 1 324 ? 5.891 -37.625 -50.281 1 72.12 324 PHE A C 1
ATOM 2480 O O . PHE A 1 324 ? 6.465 -38.719 -50.312 1 72.12 324 PHE A O 1
ATOM 2487 N N . SER A 1 325 ? 6.574 -36.5 -50.031 1 83.38 325 SER A N 1
ATOM 2488 C CA . SER A 1 325 ? 7.895 -36.469 -49.406 1 83.38 325 SER A CA 1
ATOM 2489 C C . SER A 1 325 ? 7.793 -36.156 -47.938 1 83.38 325 SER A C 1
ATOM 2491 O O . SER A 1 325 ? 6.922 -35.375 -47.5 1 83.38 325 SER A O 1
ATOM 2493 N N . ASN A 1 326 ? 8.516 -37 -47.156 1 88.69 326 ASN A N 1
ATOM 2494 C CA . ASN A 1 326 ? 8.672 -36.688 -45.75 1 88.69 326 ASN A CA 1
ATOM 2495 C C . ASN A 1 326 ? 9.93 -35.875 -45.469 1 88.69 326 ASN A C 1
ATOM 2497 O O . ASN A 1 326 ? 11.039 -36.281 -45.812 1 88.69 326 ASN A O 1
ATOM 2501 N N . CYS A 1 327 ? 9.734 -34.656 -44.969 1 91.31 327 CYS A N 1
ATOM 2502 C CA . CYS A 1 327 ? 10.867 -33.781 -44.688 1 91.31 327 CYS A CA 1
ATOM 2503 C C . CYS A 1 327 ? 11.133 -33.688 -43.188 1 91.31 327 CYS A C 1
ATOM 2505 O O . CYS A 1 327 ? 10.195 -33.656 -42.375 1 91.31 327 CYS A O 1
ATOM 2507 N N . THR A 1 328 ? 12.406 -33.75 -42.781 1 94.31 328 THR A N 1
ATOM 2508 C CA . THR A 1 328 ? 12.82 -33.656 -41.406 1 94.31 328 THR A CA 1
ATOM 2509 C C . THR A 1 328 ? 13.852 -32.531 -41.25 1 94.31 328 THR A C 1
ATOM 2511 O O . THR A 1 328 ? 14.789 -32.438 -42.031 1 94.31 328 THR A O 1
ATOM 2514 N N . LEU A 1 329 ? 13.562 -31.609 -40.375 1 95.62 329 LEU A N 1
ATOM 2515 C CA . LEU A 1 329 ? 14.531 -30.578 -39.969 1 95.62 329 LEU A CA 1
ATOM 2516 C C . LEU A 1 329 ? 15.188 -30.953 -38.656 1 95.62 329 LEU A C 1
ATOM 2518 O O . LEU A 1 329 ? 14.508 -31.344 -37.719 1 95.62 329 LEU A O 1
ATOM 2522 N N . THR A 1 330 ? 16.547 -30.859 -38.594 1 96.88 330 THR A N 1
ATOM 2523 C CA . THR A 1 330 ? 17.266 -31.297 -37.406 1 96.88 330 THR A CA 1
ATOM 2524 C C . THR A 1 330 ? 18.406 -30.344 -37.094 1 96.88 330 THR A C 1
ATOM 2526 O O . THR A 1 330 ? 19.031 -29.797 -38 1 96.88 330 THR A O 1
ATOM 2529 N N . LEU A 1 331 ? 18.594 -30.062 -35.781 1 97.5 331 LEU A N 1
ATOM 2530 C CA . LEU A 1 331 ? 19.859 -29.516 -35.312 1 97.5 331 LEU A CA 1
ATOM 2531 C C . LEU A 1 331 ? 20.859 -30.641 -35.062 1 97.5 331 LEU A C 1
ATOM 2533 O O . LEU A 1 331 ? 20.75 -31.391 -34.062 1 97.5 331 LEU A O 1
ATOM 2537 N N . PRO A 1 332 ? 21.859 -30.766 -35.812 1 94.62 332 PRO A N 1
ATOM 2538 C CA . PRO A 1 332 ? 22.656 -31.984 -35.875 1 94.62 332 PRO A CA 1
ATOM 2539 C C . PRO A 1 332 ? 23.406 -32.25 -34.562 1 94.62 332 PRO A C 1
ATOM 2541 O O . PRO A 1 332 ? 23.641 -33.406 -34.188 1 94.62 332 PRO A O 1
ATOM 2544 N N . LYS A 1 333 ? 23.844 -31.281 -33.812 1 94.56 333 LYS A N 1
ATOM 2545 C CA . LYS A 1 333 ? 24.609 -31.484 -32.594 1 94.56 333 LYS A CA 1
ATOM 2546 C C . LYS A 1 333 ? 23.75 -32.094 -31.484 1 94.56 333 LYS A C 1
ATOM 2548 O O . LYS A 1 333 ? 24.188 -33 -30.781 1 94.56 333 LYS A O 1
ATOM 2553 N N . SER A 1 334 ? 22.531 -31.625 -31.297 1 94.31 334 SER A N 1
ATOM 2554 C CA . SER A 1 334 ? 21.641 -32.062 -30.219 1 94.31 334 SER A CA 1
ATOM 2555 C C . SER A 1 334 ? 20.641 -33.094 -30.703 1 94.31 334 SER A C 1
ATOM 2557 O O . SER A 1 334 ? 20.047 -33.812 -29.891 1 94.31 334 SER A O 1
ATOM 2559 N N . ASN A 1 335 ? 20.359 -33.188 -32.031 1 92 335 ASN A N 1
ATOM 2560 C CA . ASN A 1 335 ? 19.391 -34.094 -32.656 1 92 335 ASN A CA 1
ATOM 2561 C C . ASN A 1 335 ? 17.969 -33.625 -32.375 1 92 335 ASN A C 1
ATOM 2563 O O . ASN A 1 335 ? 17.047 -34.469 -32.406 1 92 335 ASN A O 1
ATOM 2567 N N . THR A 1 336 ? 17.812 -32.406 -31.922 1 96.12 336 THR A N 1
ATOM 2568 C CA . THR A 1 336 ? 16.469 -31.844 -31.875 1 96.12 336 THR A CA 1
ATOM 2569 C C . THR A 1 336 ? 15.867 -31.75 -33.281 1 96.12 336 THR A C 1
ATOM 2571 O O . THR A 1 336 ? 16.484 -31.172 -34.188 1 96.12 336 THR A O 1
ATOM 2574 N N . SER A 1 337 ? 14.633 -32.312 -33.469 1 95.94 337 SER A N 1
ATOM 2575 C CA . SER A 1 337 ? 14.141 -32.375 -34.844 1 95.94 337 SER A CA 1
ATOM 2576 C C . SER A 1 337 ? 12.625 -32.219 -34.906 1 95.94 337 SER A C 1
ATOM 2578 O O . SER A 1 337 ? 11.938 -32.375 -33.875 1 95.94 337 SER A O 1
ATOM 2580 N N . VAL A 1 338 ? 12.148 -31.797 -36.031 1 95.88 338 VAL A N 1
ATOM 2581 C CA . VAL A 1 338 ? 10.734 -31.781 -36.406 1 95.88 338 VAL A CA 1
ATOM 2582 C C . VAL A 1 338 ? 10.562 -32.406 -37.781 1 95.88 338 VAL A C 1
ATOM 2584 O O . VAL A 1 338 ? 11.523 -32.5 -38.562 1 95.88 338 VAL A O 1
ATOM 2587 N N . TRP A 1 339 ? 9.406 -32.906 -38.062 1 93.19 339 TRP A N 1
ATOM 2588 C CA . TRP A 1 339 ? 9.125 -33.438 -39.375 1 93.19 339 TRP A CA 1
ATOM 2589 C C . TRP A 1 339 ? 7.801 -32.906 -39.906 1 93.19 339 TRP A C 1
ATOM 2591 O O . TRP A 1 339 ? 6.941 -32.469 -39.156 1 93.19 339 TRP A O 1
ATOM 2601 N N . TYR A 1 340 ? 7.672 -32.875 -41.25 1 90.88 340 TYR A N 1
ATOM 2602 C CA . TYR A 1 340 ? 6.434 -32.438 -41.875 1 90.88 340 TYR A CA 1
ATOM 2603 C C . TYR A 1 340 ? 6.293 -33.031 -43.281 1 90.88 340 TYR A C 1
ATOM 2605 O O . TYR A 1 340 ? 7.285 -33.438 -43.906 1 90.88 340 TYR A O 1
ATOM 2613 N N . LEU A 1 341 ? 5.066 -33.188 -43.625 1 88.88 341 LEU A N 1
ATOM 2614 C CA . LEU A 1 341 ? 4.715 -33.531 -45 1 88.88 341 LEU A CA 1
ATOM 2615 C C . LEU A 1 341 ? 4.301 -32.281 -45.781 1 88.88 341 LEU A C 1
ATOM 2617 O O . LEU A 1 341 ? 3.262 -31.688 -45.5 1 88.88 341 LEU A O 1
ATOM 2621 N N . PRO A 1 342 ? 5.117 -31.953 -46.781 1 84.06 342 PRO A N 1
ATOM 2622 C CA . PRO A 1 342 ? 4.773 -30.734 -47.531 1 84.06 342 PRO A CA 1
ATOM 2623 C C . PRO A 1 342 ? 3.348 -30.766 -48.062 1 84.06 342 PRO A C 1
ATOM 2625 O O . PRO A 1 342 ? 2.893 -31.797 -48.562 1 84.06 342 PRO A O 1
ATOM 2628 N N . ASP A 1 343 ? 2.646 -29.625 -47.875 1 82.88 343 ASP A N 1
ATOM 2629 C CA . ASP A 1 343 ? 1.297 -29.391 -48.406 1 82.88 343 ASP A CA 1
ATOM 2630 C C . ASP A 1 343 ? 0.29 -30.328 -47.719 1 82.88 343 ASP A C 1
ATOM 2632 O O . ASP A 1 343 ? -0.686 -30.75 -48.344 1 82.88 343 ASP A O 1
ATOM 2636 N N . SER A 1 344 ? 0.656 -30.781 -46.594 1 83.19 344 SER A N 1
ATOM 2637 C CA . SER A 1 344 ? -0.229 -31.594 -45.781 1 83.19 344 SER A CA 1
ATOM 2638 C C . SER A 1 344 ? -0.447 -30.984 -44.406 1 83.19 344 SER A C 1
ATOM 2640 O O . SER A 1 344 ? 0.276 -30.062 -44 1 83.19 344 SER A O 1
ATOM 2642 N N . ASN A 1 345 ? -1.459 -31.5 -43.781 1 85.06 345 ASN A N 1
ATOM 2643 C CA . ASN A 1 345 ? -1.713 -31.031 -42.438 1 85.06 345 ASN A CA 1
ATOM 2644 C C . ASN A 1 345 ? -1.051 -31.953 -41.406 1 85.06 345 ASN A C 1
ATOM 2646 O O . ASN A 1 345 ? -1.163 -31.703 -40.188 1 85.06 345 ASN A O 1
ATOM 2650 N N . VAL A 1 346 ? -0.413 -32.938 -41.875 1 87.94 346 VAL A N 1
ATOM 2651 C CA . VAL A 1 346 ? 0.273 -33.875 -40.969 1 87.94 346 VAL A CA 1
ATOM 2652 C C . VAL A 1 346 ? 1.713 -33.406 -40.75 1 87.94 346 VAL A C 1
ATOM 2654 O O . VAL A 1 346 ? 2.496 -33.312 -41.719 1 87.94 346 VAL A O 1
ATOM 2657 N N . MET A 1 347 ? 2.053 -33.062 -39.5 1 91.62 347 MET A N 1
ATOM 2658 C CA . MET A 1 347 ? 3.375 -32.531 -39.219 1 91.62 347 MET A CA 1
ATOM 2659 C C . MET A 1 347 ? 3.615 -32.469 -37.719 1 91.62 347 MET A C 1
ATOM 2661 O O . MET A 1 347 ? 2.723 -32.781 -36.938 1 91.62 347 MET A O 1
ATOM 2665 N N . THR A 1 348 ? 4.824 -32.125 -37.344 1 93.5 348 THR A N 1
ATOM 2666 C CA . THR A 1 348 ? 5.191 -31.625 -36.031 1 93.5 348 THR A CA 1
ATOM 2667 C C . THR A 1 348 ? 5.281 -30.094 -36.031 1 93.5 348 THR A C 1
ATOM 2669 O O . THR A 1 348 ? 6.332 -29.531 -36.344 1 93.5 348 THR A O 1
ATOM 2672 N N . PRO A 1 349 ? 4.195 -29.484 -35.594 1 93.19 349 PRO A N 1
ATOM 2673 C CA . PRO A 1 349 ? 4.16 -28.016 -35.656 1 93.19 349 PRO A CA 1
ATOM 2674 C C . PRO A 1 349 ? 5.32 -27.359 -34.938 1 93.19 349 PRO A C 1
ATOM 2676 O O . PRO A 1 349 ? 5.809 -26.312 -35.344 1 93.19 349 PRO A O 1
ATOM 2679 N N . PHE A 1 350 ? 5.684 -27.953 -33.781 1 95.62 350 PHE A N 1
ATOM 2680 C CA . PHE A 1 350 ? 6.867 -27.453 -33.125 1 95.62 350 PHE A CA 1
ATOM 2681 C C . PHE A 1 350 ? 7.48 -28.531 -32.219 1 95.62 350 PHE A C 1
ATOM 2683 O O . PHE A 1 350 ? 6.844 -29.547 -31.938 1 95.62 350 PHE A O 1
ATOM 2690 N N . SER A 1 351 ? 8.727 -28.328 -31.875 1 97.19 351 SER A N 1
ATOM 2691 C CA . SER A 1 351 ? 9.461 -29.172 -30.938 1 97.19 351 SER A CA 1
ATOM 2692 C C . SER A 1 351 ? 10.297 -28.344 -29.969 1 97.19 351 SER A C 1
ATOM 2694 O O . SER A 1 351 ? 10.852 -27.312 -30.359 1 97.19 351 SER A O 1
ATOM 2696 N N . VAL A 1 352 ? 10.219 -28.703 -28.734 1 97.88 352 VAL A N 1
ATOM 2697 C CA . VAL A 1 352 ? 11.07 -28.125 -27.703 1 97.88 352 VAL A CA 1
ATOM 2698 C C . VAL A 1 352 ? 11.906 -29.234 -27.047 1 97.88 352 VAL A C 1
ATOM 2700 O O . VAL A 1 352 ? 11.422 -30.328 -26.797 1 97.88 352 VAL A O 1
ATOM 2703 N N . ALA A 1 353 ? 13.195 -28.953 -26.844 1 97.19 353 ALA A N 1
ATOM 2704 C CA . ALA A 1 353 ? 14.094 -29.953 -26.281 1 97.19 353 ALA A CA 1
ATOM 2705 C C . ALA A 1 353 ? 15.164 -29.297 -25.406 1 97.19 353 ALA A C 1
ATOM 2707 O O . ALA A 1 353 ? 15.633 -28.203 -25.688 1 97.19 353 ALA A O 1
ATOM 2708 N N . ALA A 1 354 ? 15.445 -30.062 -24.328 1 96 354 ALA A N 1
ATOM 2709 C CA . ALA A 1 354 ? 16.562 -29.672 -23.484 1 96 354 ALA A CA 1
ATOM 2710 C C . ALA A 1 354 ? 17.828 -30.453 -23.844 1 96 354 ALA A C 1
ATOM 2712 O O . ALA A 1 354 ? 17.766 -31.656 -24.094 1 96 354 ALA A O 1
ATOM 2713 N N . THR A 1 355 ? 18.938 -29.734 -23.984 1 95.5 355 THR A N 1
ATOM 2714 C CA . THR A 1 355 ? 20.203 -30.391 -24.344 1 95.5 355 THR A CA 1
ATOM 2715 C C . THR A 1 355 ? 21.328 -29.922 -23.438 1 95.5 355 THR A C 1
ATOM 2717 O O . THR A 1 355 ? 21.281 -28.797 -22.906 1 95.5 355 THR A O 1
ATOM 2720 N N . ASP A 1 356 ? 22.281 -30.812 -23.281 1 93.31 356 ASP A N 1
ATOM 2721 C CA . ASP A 1 356 ? 23.469 -30.422 -22.516 1 93.31 356 ASP A CA 1
ATOM 2722 C C . ASP A 1 356 ? 24.281 -29.359 -23.25 1 93.31 356 ASP A C 1
ATOM 2724 O O . ASP A 1 356 ? 24.344 -29.375 -24.484 1 93.31 356 ASP A O 1
ATOM 2728 N N . PRO A 1 357 ? 24.906 -28.531 -22.484 1 91.94 357 PRO A N 1
ATOM 2729 C CA . PRO A 1 357 ? 25.594 -27.375 -23.062 1 91.94 357 PRO A CA 1
ATOM 2730 C C . PRO A 1 357 ? 26.594 -27.781 -24.156 1 91.94 357 PRO A C 1
ATOM 2732 O O . PRO A 1 357 ? 26.656 -27.125 -25.203 1 91.94 357 PRO A O 1
ATOM 2735 N N . PRO A 1 358 ? 27.328 -28.859 -24.109 1 91.94 358 PRO A N 1
ATOM 2736 C CA . PRO A 1 358 ? 28.281 -29.188 -25.172 1 91.94 358 PRO A CA 1
ATOM 2737 C C . PRO A 1 358 ? 27.594 -29.484 -26.5 1 91.94 358 PRO A C 1
ATOM 2739 O O . PRO A 1 358 ? 28.219 -29.406 -27.562 1 91.94 358 PRO A O 1
ATOM 2742 N N . TYR A 1 359 ? 26.359 -29.797 -26.5 1 95.12 359 TYR A N 1
ATOM 2743 C CA . TYR A 1 359 ? 25.641 -30.141 -27.719 1 95.12 359 TYR A CA 1
ATOM 2744 C C . TYR A 1 359 ? 24.812 -28.953 -28.219 1 95.12 359 TYR A C 1
ATOM 2746 O O . TYR A 1 359 ? 24.047 -29.078 -29.172 1 95.12 359 TYR A O 1
ATOM 2754 N N . ALA A 1 360 ? 24.969 -27.844 -27.547 1 96.06 360 ALA A N 1
ATOM 2755 C CA . ALA A 1 360 ? 24.281 -26.625 -27.969 1 96.06 360 ALA A CA 1
ATOM 2756 C C . ALA A 1 360 ? 24.953 -26 -29.188 1 96.06 360 ALA A C 1
ATOM 2758 O O . ALA A 1 360 ? 26.078 -26.359 -29.531 1 96.06 360 ALA A O 1
ATOM 2759 N N . GLU A 1 361 ? 24.266 -25.188 -29.891 1 96.31 361 GLU A N 1
ATOM 2760 C CA . GLU A 1 361 ? 24.797 -24.5 -31.062 1 96.31 361 GLU A CA 1
ATOM 2761 C C . GLU A 1 361 ? 25.578 -23.25 -30.656 1 96.31 361 GLU A C 1
ATOM 2763 O O . GLU A 1 361 ? 26.656 -22.969 -31.188 1 96.31 361 GLU A O 1
ATOM 2768 N N . VAL A 1 362 ? 24.984 -22.438 -29.766 1 96.44 362 VAL A N 1
ATOM 2769 C CA . VAL A 1 362 ? 25.578 -21.141 -29.391 1 96.44 362 VAL A CA 1
ATOM 2770 C C . VAL A 1 362 ? 26.031 -21.188 -27.938 1 96.44 362 VAL A C 1
ATOM 2772 O O . VAL A 1 362 ? 27.188 -20.844 -27.641 1 96.44 362 VAL A O 1
ATOM 2775 N N . TYR A 1 363 ? 25.203 -21.641 -27 1 94.88 363 TYR A N 1
ATOM 2776 C CA . TYR A 1 363 ? 25.484 -21.547 -25.578 1 94.88 363 TYR A CA 1
ATOM 2777 C C . TYR A 1 363 ? 26.172 -22.812 -25.078 1 94.88 363 TYR A C 1
ATOM 2779 O O . TYR A 1 363 ? 25.688 -23.484 -24.156 1 94.88 363 TYR A O 1
ATOM 2787 N N . THR A 1 364 ? 27.297 -23.094 -25.5 1 93.19 364 THR A N 1
ATOM 2788 C CA . THR A 1 364 ? 28.047 -24.312 -25.219 1 93.19 364 THR A CA 1
ATOM 2789 C C . THR A 1 364 ? 28.641 -24.297 -23.828 1 93.19 364 THR A C 1
ATOM 2791 O O . THR A 1 364 ? 29 -25.344 -23.281 1 93.19 364 THR A O 1
ATOM 2794 N N . ASN A 1 365 ? 28.734 -23.109 -23.156 1 87.06 365 ASN A N 1
ATOM 2795 C CA . ASN A 1 365 ? 29.344 -22.984 -21.828 1 87.06 365 ASN A CA 1
ATOM 2796 C C . ASN A 1 365 ? 28.312 -22.562 -20.781 1 87.06 365 ASN A C 1
ATOM 2798 O O . ASN A 1 365 ? 28.656 -21.969 -19.766 1 87.06 365 ASN A O 1
ATOM 2802 N N . SER A 1 366 ? 27.094 -22.875 -21.078 1 89.38 366 SER A N 1
ATOM 2803 C CA . SER A 1 366 ? 26.047 -22.5 -20.125 1 89.38 366 SER A CA 1
ATOM 2804 C C . SER A 1 366 ? 26.188 -23.281 -18.828 1 89.38 366 SER A C 1
ATOM 2806 O O . SER A 1 366 ? 26.641 -24.438 -18.828 1 89.38 366 SER A O 1
ATOM 2808 N N . SER A 1 367 ? 25.859 -22.641 -17.703 1 87.81 367 SER A N 1
ATOM 2809 C CA . SER A 1 367 ? 25.938 -23.297 -16.391 1 87.81 367 SER A CA 1
ATOM 2810 C C . SER A 1 367 ? 24.781 -24.266 -16.203 1 87.81 367 SER A C 1
ATOM 2812 O O . SER A 1 367 ? 24.891 -25.219 -15.406 1 87.81 367 SER A O 1
ATOM 2814 N N . LEU A 1 368 ? 23.734 -24.062 -16.844 1 92.31 368 LEU A N 1
ATOM 2815 C CA . LEU A 1 368 ? 22.578 -24.938 -16.75 1 92.31 368 LEU A CA 1
ATOM 2816 C C . LEU A 1 368 ? 22.234 -25.531 -18.109 1 92.31 368 LEU A C 1
ATOM 2818 O O . LEU A 1 368 ? 22.984 -25.375 -19.078 1 92.31 368 LEU A O 1
ATOM 2822 N N . ILE A 1 369 ? 21.141 -26.172 -18.203 1 94.62 369 ILE A N 1
ATOM 2823 C CA . ILE A 1 369 ? 20.719 -26.875 -19.406 1 94.62 369 ILE A CA 1
ATOM 2824 C C . ILE A 1 369 ? 20.312 -25.859 -20.469 1 94.62 369 ILE A C 1
ATOM 2826 O O . ILE A 1 369 ? 19.938 -24.719 -20.156 1 94.62 369 ILE A O 1
ATOM 2830 N N . VAL A 1 370 ? 20.453 -26.25 -21.719 1 96.81 370 VAL A N 1
ATOM 2831 C CA . VAL A 1 370 ? 20.094 -25.406 -22.859 1 96.81 370 VAL A CA 1
ATOM 2832 C C . VAL A 1 370 ? 18.766 -25.875 -23.438 1 96.81 370 VAL A C 1
ATOM 2834 O O . VAL A 1 370 ? 18.531 -27.078 -23.594 1 96.81 370 VAL A O 1
ATOM 2837 N N . ILE A 1 371 ? 17.891 -24.953 -23.719 1 98.25 371 ILE A N 1
ATOM 2838 C CA . ILE A 1 371 ? 16.594 -25.281 -24.281 1 98.25 371 ILE A CA 1
ATOM 2839 C C . ILE A 1 371 ? 16.547 -24.875 -25.75 1 98.25 371 ILE A C 1
ATOM 2841 O O . ILE A 1 371 ? 16.844 -23.719 -26.094 1 98.25 371 ILE A O 1
ATOM 2845 N N . GLN A 1 372 ? 16.188 -25.766 -26.594 1 98.25 372 GLN A N 1
ATOM 2846 C CA . GLN A 1 372 ? 16.062 -25.516 -28.031 1 98.25 372 GLN A CA 1
ATOM 2847 C C . GLN A 1 372 ? 14.625 -25.656 -28.5 1 98.25 372 GLN A C 1
ATOM 2849 O O . GLN A 1 372 ? 13.859 -26.453 -27.953 1 98.25 372 GLN A O 1
ATOM 2854 N N . TYR A 1 373 ? 14.258 -24.859 -29.484 1 98.19 373 TYR A N 1
ATOM 2855 C CA . TYR A 1 373 ? 12.891 -24.797 -29.984 1 98.19 373 TYR A CA 1
ATOM 2856 C C . TYR A 1 373 ? 12.875 -24.609 -31.5 1 98.19 373 TYR A C 1
ATOM 2858 O O . TYR A 1 373 ? 13.578 -23.75 -32.031 1 98.19 373 TYR A O 1
ATOM 2866 N N . ILE A 1 374 ? 12.148 -25.453 -32.219 1 97.88 374 ILE A N 1
ATOM 2867 C CA . ILE A 1 374 ? 11.992 -25.359 -33.656 1 97.88 374 ILE A CA 1
ATOM 2868 C C . ILE A 1 374 ? 10.516 -25.188 -34 1 97.88 374 ILE A C 1
ATOM 2870 O O . ILE A 1 374 ? 9.664 -25.953 -33.531 1 97.88 374 ILE A O 1
ATOM 2874 N N . ALA A 1 375 ? 10.172 -24.188 -34.812 1 96.69 375 ALA A N 1
ATOM 2875 C CA . ALA A 1 375 ? 8.812 -23.938 -35.281 1 96.69 375 ALA A CA 1
ATOM 2876 C C . ALA A 1 375 ? 8.812 -23.203 -36.594 1 96.69 375 ALA A C 1
ATOM 2878 O O . ALA A 1 375 ? 9.781 -22.531 -36.938 1 96.69 375 ALA A O 1
ATOM 2879 N N . PRO A 1 376 ? 7.727 -23.391 -37.375 1 94.5 376 PRO A N 1
ATOM 2880 C CA . PRO A 1 376 ? 7.664 -22.672 -38.625 1 94.5 376 PRO A CA 1
ATOM 2881 C C . PRO A 1 376 ? 7.539 -21.156 -38.469 1 94.5 376 PRO A C 1
ATOM 2883 O O . PRO A 1 376 ? 6.824 -20.688 -37.562 1 94.5 376 PRO A O 1
ATOM 2886 N N . ARG A 1 377 ? 8.18 -20.5 -39.344 1 92.56 377 ARG A N 1
ATOM 2887 C CA . ARG A 1 377 ? 8.156 -19.047 -39.312 1 92.56 377 ARG A CA 1
ATOM 2888 C C . ARG A 1 377 ? 6.766 -18.516 -39.688 1 92.56 377 ARG A C 1
ATOM 2890 O O . ARG A 1 377 ? 6.152 -18.953 -40.656 1 92.56 377 ARG A O 1
ATOM 2897 N N . GLY A 1 378 ? 6.238 -17.656 -38.844 1 89 378 GLY A N 1
ATOM 2898 C CA . GLY A 1 378 ? 4.996 -16.969 -39.156 1 89 378 GLY A CA 1
ATOM 2899 C C . GLY A 1 378 ? 3.76 -17.766 -38.781 1 89 378 GLY A C 1
ATOM 2900 O O . GLY A 1 378 ? 2.635 -17.297 -38.969 1 89 378 GLY A O 1
ATOM 2901 N N . ALA A 1 379 ? 3.932 -19.016 -38.375 1 90.19 379 ALA A N 1
ATOM 2902 C CA . ALA A 1 379 ? 2.785 -19.844 -38.031 1 90.19 379 ALA A CA 1
ATOM 2903 C C . ALA A 1 379 ? 2.188 -19.438 -36.688 1 90.19 379 ALA A C 1
ATOM 2905 O O . ALA A 1 379 ? 2.902 -18.938 -35.781 1 90.19 379 ALA A O 1
ATOM 2906 N N . ASN A 1 380 ? 0.88 -19.562 -36.656 1 88.31 380 ASN A N 1
ATOM 2907 C CA . ASN A 1 380 ? 0.171 -19.266 -35.438 1 88.31 380 ASN A CA 1
ATOM 2908 C C . ASN A 1 380 ? -0.664 -20.469 -34.969 1 88.31 380 ASN A C 1
ATOM 2910 O O . ASN A 1 380 ? -0.45 -21.594 -35.438 1 88.31 380 ASN A O 1
ATOM 2914 N N . LEU A 1 381 ? -1.59 -20.234 -34.094 1 83.56 381 LEU A N 1
ATOM 2915 C CA . LEU A 1 381 ? -2.398 -21.281 -33.469 1 83.56 381 LEU A CA 1
ATOM 2916 C C . LEU A 1 381 ? -3.197 -22.047 -34.5 1 83.56 381 LEU A C 1
ATOM 2918 O O . LEU A 1 381 ? -3.51 -23.219 -34.312 1 83.56 381 LEU A O 1
ATOM 2922 N N . THR A 1 382 ? -3.443 -21.422 -35.625 1 83.75 382 THR A N 1
ATOM 2923 C CA . THR A 1 382 ? -4.242 -22.062 -36.656 1 83.75 382 THR A CA 1
ATOM 2924 C C . THR A 1 382 ? -3.529 -23.297 -37.219 1 83.75 382 THR A C 1
ATOM 2926 O O . THR A 1 382 ? -4.176 -24.234 -37.688 1 83.75 382 THR A O 1
ATOM 2929 N N . LEU A 1 383 ? -2.229 -23.266 -37.125 1 86.06 383 LEU A N 1
ATOM 2930 C CA . LEU A 1 383 ? -1.465 -24.406 -37.625 1 86.06 383 LEU A CA 1
ATOM 2931 C C . LEU A 1 383 ? -1.736 -25.641 -36.781 1 86.06 383 LEU A C 1
ATOM 2933 O O . LEU A 1 383 ? -1.666 -26.766 -37.25 1 86.06 383 LEU A O 1
ATOM 2937 N N . LEU A 1 384 ? -2.057 -25.422 -35.531 1 83.25 384 LEU A N 1
ATOM 2938 C CA . LEU A 1 384 ? -2.303 -26.516 -34.594 1 83.25 384 LEU A CA 1
ATOM 2939 C C . LEU A 1 384 ? -3.715 -27.078 -34.75 1 83.25 384 LEU A C 1
ATOM 2941 O O . LEU A 1 384 ? -3.988 -28.219 -34.375 1 83.25 384 LEU A O 1
ATOM 2945 N N . THR A 1 385 ? -4.621 -26.266 -35.438 1 77.44 385 THR A N 1
ATOM 2946 C CA . THR A 1 385 ? -6.016 -26.688 -35.5 1 77.44 385 THR A CA 1
ATOM 2947 C C . THR A 1 385 ? -6.387 -27.047 -36.938 1 77.44 385 THR A C 1
ATOM 2949 O O . THR A 1 385 ? -7.129 -28 -37.188 1 77.44 385 THR A O 1
ATOM 2952 N N . ALA A 1 386 ? -6.02 -26.25 -37.969 1 71.06 386 ALA A N 1
ATOM 2953 C CA . ALA A 1 386 ? -6.52 -26.516 -39.312 1 71.06 386 ALA A CA 1
ATOM 2954 C C . ALA A 1 386 ? -5.48 -26.125 -40.375 1 71.06 386 ALA A C 1
ATOM 2956 O O . ALA A 1 386 ? -5.664 -26.391 -41.562 1 71.06 386 ALA A O 1
ATOM 2957 N N . GLY A 1 387 ? -4.449 -25.734 -39.969 1 73 387 GLY A N 1
ATOM 2958 C CA . GLY A 1 387 ? -3.598 -25.109 -40.969 1 73 387 GLY A CA 1
ATOM 2959 C C . GLY A 1 387 ? -2.715 -26.094 -41.719 1 73 387 GLY A C 1
ATOM 2960 O O . GLY A 1 387 ? -2.459 -27.188 -41.219 1 73 387 GLY A O 1
ATOM 2961 N N . ILE A 1 388 ? -2.537 -25.766 -43 1 81.06 388 ILE A N 1
ATOM 2962 C CA . ILE A 1 388 ? -1.596 -26.469 -43.875 1 81.06 388 ILE A CA 1
ATOM 2963 C C . ILE A 1 388 ? -0.318 -25.656 -44.031 1 81.06 388 ILE A C 1
ATOM 2965 O O . ILE A 1 388 ? -0.37 -24.422 -44.125 1 81.06 388 ILE A O 1
ATOM 2969 N N . LEU A 1 389 ? 0.731 -26.406 -43.906 1 82.25 389 LEU A N 1
ATOM 2970 C CA . LEU A 1 389 ? 1.999 -25.703 -44.094 1 82.25 389 LEU A CA 1
ATOM 2971 C C . LEU A 1 389 ? 2.439 -25.812 -45.562 1 82.25 389 LEU A C 1
ATOM 2973 O O . LEU A 1 389 ? 2.744 -26.891 -46.062 1 82.25 389 LEU A O 1
ATOM 2977 N N . PRO A 1 390 ? 2.402 -24.594 -46.188 1 79 390 PRO A N 1
ATOM 2978 C CA . PRO A 1 390 ? 2.805 -24.625 -47.594 1 79 390 PRO A CA 1
ATOM 2979 C C . PRO A 1 390 ? 4.242 -25.109 -47.781 1 79 390 PRO A C 1
ATOM 2981 O O . PRO A 1 390 ? 5.09 -24.906 -46.906 1 79 390 PRO A O 1
ATOM 2984 N N . ASN A 1 391 ? 4.348 -25.688 -48.938 1 77.81 391 ASN A N 1
ATOM 2985 C CA . ASN A 1 391 ? 5.699 -26.094 -49.312 1 77.81 391 ASN A CA 1
ATOM 2986 C C . ASN A 1 391 ? 6.645 -24.906 -49.375 1 77.81 391 ASN A C 1
ATOM 2988 O O . ASN A 1 391 ? 6.27 -23.844 -49.906 1 77.81 391 ASN A O 1
ATOM 2992 N N . GLY A 1 392 ? 7.812 -24.953 -48.812 1 77.88 392 GLY A N 1
ATOM 2993 C CA . GLY A 1 392 ? 8.805 -23.891 -48.844 1 77.88 392 GLY A CA 1
ATOM 2994 C C . GLY A 1 392 ? 8.703 -22.953 -47.656 1 77.88 392 GLY A C 1
ATOM 2995 O O . GLY A 1 392 ? 9.375 -21.922 -47.594 1 77.88 392 GLY A O 1
ATOM 2996 N N . SER A 1 393 ? 7.766 -23.312 -46.781 1 84.81 393 SER A N 1
ATOM 2997 C CA . SER A 1 393 ? 7.664 -22.469 -45.594 1 84.81 393 SER A CA 1
ATOM 2998 C C . SER A 1 393 ? 8.969 -22.469 -44.812 1 84.81 393 SER A C 1
ATOM 3000 O O . SER A 1 393 ? 9.641 -23.5 -44.719 1 84.81 393 SER A O 1
ATOM 3002 N N . GLY A 1 394 ? 9.438 -21.281 -44.312 1 91 394 GLY A N 1
ATOM 3003 C CA . GLY A 1 394 ? 10.641 -21.188 -43.5 1 91 394 GLY A CA 1
ATOM 3004 C C . GLY A 1 394 ? 10.43 -21.625 -42.062 1 91 394 GLY A C 1
ATOM 3005 O O . GLY A 1 394 ? 9.32 -21.5 -41.531 1 91 394 GLY A O 1
ATOM 3006 N N . TRP A 1 395 ? 11.438 -22.281 -41.562 1 95.25 395 TRP A N 1
ATOM 3007 C CA . TRP A 1 395 ? 11.445 -22.703 -40.156 1 95.25 395 TRP A CA 1
ATOM 3008 C C . TRP A 1 395 ? 12.484 -21.922 -39.344 1 95.25 395 TRP A C 1
ATOM 3010 O O . TRP A 1 395 ? 13.516 -21.516 -39.906 1 95.25 395 TRP A O 1
ATOM 3020 N N . ASP A 1 396 ? 12.148 -21.672 -38.125 1 96.44 396 ASP A N 1
ATOM 3021 C CA . ASP A 1 396 ? 13.078 -21 -37.219 1 96.44 396 ASP A CA 1
ATOM 3022 C C . ASP A 1 396 ? 13.469 -21.922 -36.062 1 96.44 396 ASP A C 1
ATOM 3024 O O . ASP A 1 396 ? 12.664 -22.734 -35.594 1 96.44 396 ASP A O 1
ATOM 3028 N N . ALA A 1 397 ? 14.703 -21.875 -35.688 1 97.94 397 ALA A N 1
ATOM 3029 C CA . ALA A 1 397 ? 15.219 -22.547 -34.5 1 97.94 397 ALA A CA 1
ATOM 3030 C C . ALA A 1 397 ? 15.797 -21.547 -33.5 1 97.94 397 ALA A C 1
ATOM 3032 O O . ALA A 1 397 ? 16.5 -20.609 -33.906 1 97.94 397 ALA A O 1
ATOM 3033 N N . THR A 1 398 ? 15.414 -21.688 -32.281 1 97.81 398 THR A N 1
ATOM 3034 C CA . THR A 1 398 ? 15.867 -20.797 -31.203 1 97.81 398 THR A CA 1
ATOM 3035 C C . THR A 1 398 ? 16.5 -21.578 -30.062 1 97.81 398 THR A C 1
ATOM 3037 O O . THR A 1 398 ? 16.078 -22.703 -29.781 1 97.81 398 THR A O 1
ATOM 3040 N N . GLU A 1 399 ? 17.547 -21.062 -29.547 1 97.62 399 GLU A N 1
ATOM 3041 C CA . GLU A 1 399 ? 18.234 -21.609 -28.375 1 97.62 399 GLU A CA 1
ATOM 3042 C C . GLU A 1 399 ? 18.219 -20.625 -27.203 1 97.62 399 GLU A C 1
ATOM 3044 O O . GLU A 1 399 ? 18.531 -19.453 -27.391 1 97.62 399 GLU A O 1
ATOM 3049 N N . CYS A 1 400 ? 17.719 -21.109 -26.031 1 98.12 400 CYS A N 1
ATOM 3050 C CA . CYS A 1 400 ? 17.641 -20.234 -24.859 1 98.12 400 CYS A CA 1
ATOM 3051 C C . CYS A 1 400 ? 18.328 -20.875 -23.656 1 98.12 400 CYS A C 1
ATOM 3053 O O . CYS A 1 400 ? 18.406 -22.109 -23.562 1 98.12 400 CYS A O 1
ATOM 3055 N N . VAL A 1 401 ? 18.875 -20.062 -22.766 1 97.06 401 VAL A N 1
ATOM 3056 C CA . VAL A 1 401 ? 19.484 -20.531 -21.531 1 97.06 401 VAL A CA 1
ATOM 3057 C C . VAL A 1 401 ? 19.047 -19.656 -20.359 1 97.06 401 VAL A C 1
ATOM 3059 O O . VAL A 1 401 ? 18.609 -18.516 -20.562 1 97.06 401 VAL A O 1
ATOM 3062 N N . LEU A 1 402 ? 18.969 -20.25 -19.219 1 97 402 LEU A N 1
ATOM 3063 C CA . LEU A 1 402 ? 18.781 -19.531 -17.953 1 97 402 LEU A CA 1
ATOM 3064 C C . LEU A 1 402 ? 20.094 -19.453 -17.188 1 97 402 LEU A C 1
ATOM 3066 O O . LEU A 1 402 ? 20.641 -20.469 -16.766 1 97 402 LEU A O 1
ATOM 3070 N N . ASP A 1 403 ? 20.547 -18.234 -17 1 93.94 403 ASP A N 1
ATOM 3071 C CA . ASP A 1 403 ? 21.844 -18.031 -16.375 1 93.94 403 ASP A CA 1
ATOM 3072 C C . ASP A 1 403 ? 21.719 -17.266 -15.062 1 93.94 403 ASP A C 1
ATOM 3074 O O . ASP A 1 403 ? 21.016 -16.266 -14.984 1 93.94 403 ASP A O 1
ATOM 3078 N N . PRO A 1 404 ? 22.438 -17.875 -14 1 95.81 404 PRO A N 1
ATOM 3079 C CA . PRO A 1 404 ? 22.484 -17.078 -12.773 1 95.81 404 PRO A CA 1
ATOM 3080 C C . PRO A 1 404 ? 23.312 -15.797 -12.922 1 95.81 404 PRO A C 1
ATOM 3082 O O . PRO A 1 404 ? 24.359 -15.805 -13.578 1 95.81 404 PRO A O 1
ATOM 3085 N N . ILE A 1 405 ? 22.828 -14.719 -12.414 1 96.62 405 ILE A N 1
ATOM 3086 C CA . ILE A 1 405 ? 23.516 -13.438 -12.445 1 96.62 405 ILE A CA 1
ATOM 3087 C C . ILE A 1 405 ? 23.406 -12.758 -11.086 1 96.62 405 ILE A C 1
ATOM 3089 O O . ILE A 1 405 ? 22.625 -13.195 -10.227 1 96.62 405 ILE A O 1
ATOM 3093 N N . VAL A 1 406 ? 24.266 -11.828 -10.898 1 97.19 406 VAL A N 1
ATOM 3094 C CA . VAL A 1 406 ? 24.125 -10.93 -9.758 1 97.19 406 VAL A CA 1
ATOM 3095 C C . VAL A 1 406 ? 23.688 -9.547 -10.242 1 97.19 406 VAL A C 1
ATOM 3097 O O . VAL A 1 406 ? 24.344 -8.93 -11.078 1 97.19 406 VAL A O 1
ATOM 3100 N N . ARG A 1 407 ? 22.547 -9.086 -9.812 1 97.19 407 ARG A N 1
ATOM 3101 C CA . ARG A 1 407 ? 22 -7.805 -10.258 1 97.19 407 ARG A CA 1
ATOM 3102 C C . ARG A 1 407 ? 21.922 -6.816 -9.094 1 97.19 407 ARG A C 1
ATOM 3104 O O . ARG A 1 407 ? 21.547 -7.184 -7.984 1 97.19 407 ARG A O 1
ATOM 3111 N N . SER A 1 408 ? 22.453 -5.637 -9.32 1 97 408 SER A N 1
ATOM 3112 C CA . SER A 1 408 ? 22.281 -4.516 -8.398 1 97 408 SER A CA 1
ATOM 3113 C C . SER A 1 408 ? 21.141 -3.596 -8.859 1 97 408 SER A C 1
ATOM 3115 O O . SER A 1 408 ? 21.078 -3.227 -10.031 1 97 408 SER A O 1
ATOM 3117 N N . PHE A 1 409 ? 20.25 -3.262 -7.984 1 96.62 409 PHE A N 1
ATOM 3118 C CA . PHE A 1 409 ? 19.094 -2.457 -8.352 1 96.62 409 PHE A CA 1
ATOM 3119 C C . PHE A 1 409 ? 18.672 -1.549 -7.203 1 96.62 409 PHE A C 1
ATOM 3121 O O . PHE A 1 409 ? 19.094 -1.76 -6.059 1 96.62 409 PHE A O 1
ATOM 3128 N N . LEU A 1 410 ? 17.969 -0.507 -7.57 1 96.31 410 LEU A N 1
ATOM 3129 C CA . LEU A 1 410 ? 17.375 0.405 -6.605 1 96.31 410 LEU A CA 1
ATOM 3130 C C . LEU A 1 410 ? 15.859 0.226 -6.566 1 96.31 410 LEU A C 1
ATOM 3132 O O . LEU A 1 410 ? 15.148 0.645 -7.488 1 96.31 410 LEU A O 1
ATOM 3136 N N . PRO A 1 411 ? 15.352 -0.392 -5.504 1 96.19 411 PRO A N 1
ATOM 3137 C CA . PRO A 1 411 ? 13.906 -0.606 -5.391 1 96.19 411 PRO A CA 1
ATOM 3138 C C . PRO A 1 411 ? 13.164 0.634 -4.898 1 96.19 411 PRO A C 1
ATOM 3140 O O . PRO A 1 411 ? 13.758 1.501 -4.254 1 96.19 411 PRO A O 1
ATOM 3143 N N . ALA A 1 412 ? 11.906 0.752 -5.273 1 95.56 412 ALA A N 1
ATOM 3144 C CA . ALA A 1 412 ? 11.016 1.818 -4.812 1 95.56 412 ALA A CA 1
ATOM 3145 C C . ALA A 1 412 ? 9.555 1.393 -4.902 1 95.56 412 ALA A C 1
ATOM 3147 O O . ALA A 1 412 ? 9.195 0.541 -5.723 1 95.56 412 ALA A O 1
ATOM 3148 N N . VAL A 1 413 ? 8.797 1.83 -3.963 1 94.56 413 VAL A N 1
ATOM 3149 C CA . VAL A 1 413 ? 7.352 1.662 -4 1 94.56 413 VAL A CA 1
ATOM 3150 C C . VAL A 1 413 ? 6.676 3.029 -4.07 1 94.56 413 VAL A C 1
ATOM 3152 O O . VAL A 1 413 ? 6.914 3.891 -3.221 1 94.56 413 VAL A O 1
ATOM 3155 N N . HIS A 1 414 ? 5.902 3.32 -5.113 1 91.31 414 HIS A N 1
ATOM 3156 C CA . HIS A 1 414 ? 5.145 4.555 -5.285 1 91.31 414 HIS A CA 1
ATOM 3157 C C . HIS A 1 414 ? 3.658 4.27 -5.465 1 91.31 414 HIS A C 1
ATOM 3159 O O . HIS A 1 414 ? 3.268 3.564 -6.398 1 91.31 414 HIS A O 1
ATOM 3165 N N . GLU A 1 415 ? 2.818 4.766 -4.57 1 87.56 415 GLU A N 1
ATOM 3166 C CA . GLU A 1 415 ? 1.378 4.531 -4.613 1 87.56 415 GLU A CA 1
ATOM 3167 C C . GLU A 1 415 ? 1.063 3.037 -4.641 1 87.56 415 GLU A C 1
ATOM 3169 O O . GLU A 1 415 ? 0.282 2.578 -5.473 1 87.56 415 GLU A O 1
ATOM 3174 N N . ASN A 1 416 ? 1.861 2.316 -3.887 1 89.88 416 ASN A N 1
ATOM 3175 C CA . ASN A 1 416 ? 1.715 0.881 -3.678 1 89.88 416 ASN A CA 1
ATOM 3176 C C . ASN A 1 416 ? 2.086 0.09 -4.93 1 89.88 416 ASN A C 1
ATOM 3178 O O . ASN A 1 416 ? 1.675 -1.061 -5.086 1 89.88 416 ASN A O 1
ATOM 3182 N N . LYS A 1 417 ? 2.719 0.646 -5.816 1 89.81 417 LYS A N 1
ATOM 3183 C CA . LYS A 1 417 ? 3.252 -0.04 -6.988 1 89.81 417 LYS A CA 1
ATOM 3184 C C . LYS A 1 417 ? 4.762 -0.228 -6.879 1 89.81 417 LYS A C 1
ATOM 3186 O O . LYS A 1 417 ? 5.504 0.742 -6.699 1 89.81 417 LYS A O 1
ATOM 3191 N N . TYR A 1 418 ? 5.211 -1.417 -6.973 1 93.25 418 TYR A N 1
ATOM 3192 C CA . TYR A 1 418 ? 6.617 -1.775 -6.828 1 93.25 418 TYR A CA 1
ATOM 3193 C C . TYR A 1 418 ? 7.367 -1.574 -8.141 1 93.25 418 TYR A C 1
ATOM 3195 O O . TYR A 1 418 ? 6.852 -1.904 -9.211 1 93.25 418 TYR A O 1
ATOM 3203 N N . SER A 1 419 ? 8.586 -0.962 -8.07 1 93.25 419 SER A N 1
ATOM 3204 C CA . SER A 1 419 ? 9.453 -0.791 -9.234 1 93.25 419 SER A CA 1
ATOM 3205 C C . SER A 1 419 ? 10.922 -0.897 -8.844 1 93.25 419 SER A C 1
ATOM 3207 O O . SER A 1 419 ? 11.281 -0.719 -7.68 1 93.25 419 SER A O 1
ATOM 3209 N N . GLU A 1 420 ? 11.711 -1.33 -9.789 1 95.12 420 GLU A N 1
ATOM 3210 C CA . GLU A 1 420 ? 13.148 -1.445 -9.594 1 95.12 420 GLU A CA 1
ATOM 3211 C C . GLU A 1 420 ? 13.914 -0.808 -10.75 1 95.12 420 GLU A C 1
ATOM 3213 O O . GLU A 1 420 ? 13.516 -0.923 -11.906 1 95.12 420 GLU A O 1
ATOM 3218 N N . GLU A 1 421 ? 14.984 -0.071 -10.422 1 94.75 421 GLU A N 1
ATOM 3219 C CA . GLU A 1 421 ? 15.914 0.454 -11.414 1 94.75 421 GLU A CA 1
ATOM 3220 C C . GLU A 1 421 ? 17.234 -0.307 -11.383 1 94.75 421 GLU A C 1
ATOM 3222 O O . GLU A 1 421 ? 17.922 -0.332 -10.359 1 94.75 421 GLU A O 1
ATOM 3227 N N . THR A 1 422 ? 17.609 -0.962 -12.492 1 96.31 422 THR A N 1
ATOM 3228 C CA . THR A 1 422 ? 18.844 -1.731 -12.562 1 96.31 422 THR A CA 1
ATOM 3229 C C . THR A 1 422 ? 20.047 -0.805 -12.641 1 96.31 422 THR A C 1
ATOM 3231 O O . THR A 1 422 ? 20.094 0.091 -13.484 1 96.31 422 THR A O 1
ATOM 3234 N N . LEU A 1 423 ? 21.016 -1.101 -11.812 1 96.19 423 LEU A N 1
ATOM 3235 C CA . LEU A 1 423 ? 22.219 -0.276 -11.781 1 96.19 423 LEU A CA 1
ATOM 3236 C C . LEU A 1 423 ? 23.391 -0.994 -12.445 1 96.19 423 LEU A C 1
ATOM 3238 O O . LEU A 1 423 ? 24.156 -0.379 -13.188 1 96.19 423 LEU A O 1
ATOM 3242 N N . ALA A 1 424 ? 23.516 -2.203 -12.141 1 96.12 424 ALA A N 1
ATOM 3243 C CA . ALA A 1 424 ? 24.609 -3.008 -12.672 1 96.12 424 ALA A CA 1
ATOM 3244 C C . ALA A 1 424 ? 24.266 -4.492 -12.672 1 96.12 424 ALA A C 1
ATOM 3246 O O . ALA A 1 424 ? 23.406 -4.93 -11.891 1 96.12 424 ALA A O 1
ATOM 3247 N N . VAL A 1 425 ? 24.875 -5.27 -13.594 1 96.62 425 VAL A N 1
ATOM 3248 C CA . VAL A 1 425 ? 24.672 -6.711 -13.688 1 96.62 425 VAL A CA 1
ATOM 3249 C C . VAL A 1 425 ? 26.016 -7.418 -13.82 1 96.62 425 VAL A C 1
ATOM 3251 O O . VAL A 1 425 ? 26.859 -7.031 -14.633 1 96.62 425 VAL A O 1
ATOM 3254 N N . TRP A 1 426 ? 26.297 -8.344 -12.969 1 95.75 426 TRP A N 1
ATOM 3255 C CA . TRP A 1 426 ? 27.484 -9.188 -13.055 1 95.75 426 TRP A CA 1
ATOM 3256 C C . TRP A 1 426 ? 27.125 -10.57 -13.594 1 95.75 426 TRP A C 1
ATOM 3258 O O . TRP A 1 426 ? 26.266 -11.258 -13.047 1 95.75 426 TRP A O 1
ATOM 3268 N N . THR A 1 427 ? 27.797 -11.031 -14.648 1 93.5 427 THR A N 1
ATOM 3269 C CA . THR A 1 427 ? 27.375 -12.25 -15.336 1 93.5 427 THR A CA 1
ATOM 3270 C C . THR A 1 427 ? 28.484 -13.297 -15.305 1 93.5 427 THR A C 1
ATOM 3272 O O . THR A 1 427 ? 28.281 -14.445 -15.703 1 93.5 427 THR A O 1
ATOM 3275 N N . GLN A 1 428 ? 29.703 -12.992 -14.828 1 88.56 428 GLN A N 1
ATOM 3276 C CA . GLN A 1 428 ? 30.797 -13.953 -14.859 1 88.56 428 GLN A CA 1
ATOM 3277 C C . GLN A 1 428 ? 30.594 -15.039 -13.797 1 88.56 428 GLN A C 1
ATOM 3279 O O . GLN A 1 428 ? 30.5 -14.742 -12.609 1 88.56 428 GLN A O 1
ATOM 3284 N N . THR A 1 429 ? 30.453 -16.219 -14.289 1 85.56 429 THR A N 1
ATOM 3285 C CA . THR A 1 429 ? 30.188 -17.359 -13.422 1 85.56 429 THR A CA 1
ATOM 3286 C C . THR A 1 429 ? 31.344 -18.359 -13.477 1 85.56 429 THR A C 1
ATOM 3288 O O . THR A 1 429 ? 31.922 -18.578 -14.539 1 85.56 429 THR A O 1
ATOM 3291 N N . ASN A 1 430 ? 31.797 -18.797 -12.305 1 80.19 430 ASN A N 1
ATOM 3292 C CA . ASN A 1 430 ? 32.719 -19.922 -12.195 1 80.19 430 ASN A CA 1
ATOM 3293 C C . ASN A 1 430 ? 31.969 -21.203 -11.82 1 80.19 430 ASN A C 1
ATOM 3295 O O . ASN A 1 430 ? 31.391 -21.297 -10.734 1 80.19 430 ASN A O 1
ATOM 3299 N N . VAL A 1 431 ? 31.891 -22.094 -12.828 1 75.94 431 VAL A N 1
ATOM 3300 C CA . VAL A 1 431 ? 31.172 -23.328 -12.602 1 75.94 431 VAL A CA 1
ATOM 3301 C C . VAL A 1 431 ? 32.125 -24.406 -12.102 1 75.94 431 VAL A C 1
ATOM 3303 O O . VAL A 1 431 ? 33.25 -24.547 -12.617 1 75.94 431 VAL A O 1
ATOM 3306 N N . SER A 1 432 ? 32 -24.828 -10.828 1 64.12 432 SER A N 1
ATOM 3307 C CA . SER A 1 432 ? 32.781 -25.938 -10.344 1 64.12 432 SER A CA 1
ATOM 3308 C C . SER A 1 432 ? 32.062 -27.266 -10.5 1 64.12 432 SER A C 1
ATOM 3310 O O . SER A 1 432 ? 30.922 -27.406 -10.016 1 64.12 432 SER A O 1
ATOM 3312 N N . THR A 1 433 ? 32.125 -27.875 -11.648 1 50.22 433 THR A N 1
ATOM 3313 C CA . THR A 1 433 ? 31.406 -29.125 -11.859 1 50.22 433 THR A CA 1
ATOM 3314 C C . THR A 1 433 ? 31.953 -30.219 -10.945 1 50.22 433 THR A C 1
ATOM 3316 O O . THR A 1 433 ? 31.625 -31.391 -11.109 1 50.22 433 THR A O 1
ATOM 3319 N N . ASN A 1 434 ? 32.906 -30.031 -10.164 1 43.81 434 ASN A N 1
ATOM 3320 C CA . ASN A 1 434 ? 33.375 -31.219 -9.477 1 43.81 434 ASN A CA 1
ATOM 3321 C C . ASN A 1 434 ? 32.312 -31.797 -8.562 1 43.81 434 ASN A C 1
ATOM 3323 O O . ASN A 1 434 ? 31.906 -31.172 -7.582 1 43.81 434 ASN A O 1
ATOM 3327 N N . ARG A 1 435 ? 31.453 -32.531 -9.211 1 44.78 435 ARG A N 1
ATOM 3328 C CA . ARG A 1 435 ? 30.672 -33.438 -8.375 1 44.78 435 ARG A CA 1
ATOM 3329 C C . ARG A 1 435 ? 31.562 -34.219 -7.422 1 44.78 435 ARG A C 1
ATOM 3331 O O . ARG A 1 435 ? 32.344 -35.094 -7.852 1 44.78 435 ARG A O 1
ATOM 3338 N N . ILE A 1 436 ? 32.188 -33.656 -6.512 1 36.56 436 ILE A N 1
ATOM 3339 C CA . ILE A 1 436 ? 32.938 -34.594 -5.652 1 36.56 436 ILE A CA 1
ATOM 3340 C C . ILE A 1 436 ? 32 -35.594 -5.035 1 36.56 436 ILE A C 1
ATOM 3342 O O . ILE A 1 436 ? 31.109 -35.25 -4.258 1 36.56 436 ILE A O 1
ATOM 3346 N N . ILE A 1 437 ? 31.625 -36.5 -5.816 1 36.44 437 ILE A N 1
ATOM 3347 C CA . ILE A 1 437 ? 31.078 -37.656 -5.156 1 36.44 437 ILE A CA 1
ATOM 3348 C C . ILE A 1 437 ? 32 -38.125 -4.043 1 36.44 437 ILE A C 1
ATOM 3350 O O . ILE A 1 437 ? 33.125 -38.562 -4.309 1 36.44 437 ILE A O 1
ATOM 3354 N N . ILE A 1 438 ? 32.25 -37.438 -2.891 1 34.16 438 ILE A N 1
ATOM 3355 C CA . ILE A 1 438 ? 33.094 -38.062 -1.878 1 34.16 438 ILE A CA 1
ATOM 3356 C C . ILE A 1 438 ? 32.531 -39.406 -1.479 1 34.16 438 ILE A C 1
ATOM 3358 O O . ILE A 1 438 ? 31.328 -39.5 -1.155 1 34.16 438 ILE A O 1
ATOM 3362 N N . PRO A 1 439 ? 33.188 -40.375 -1.78 1 33.38 439 PRO A N 1
ATOM 3363 C CA . PRO A 1 439 ? 33.031 -41.594 -1.006 1 33.38 439 PRO A CA 1
ATOM 3364 C C . PRO A 1 439 ? 33.062 -41.344 0.501 1 33.38 439 PRO A C 1
ATOM 3366 O O . PRO A 1 439 ? 33.906 -40.594 0.999 1 33.38 439 PRO A O 1
ATOM 3369 N N . GLY A 1 440 ? 32.125 -41.688 1.359 1 29.27 440 GLY A N 1
ATOM 3370 C CA . GLY A 1 440 ? 32.062 -41.625 2.811 1 29.27 440 GLY A CA 1
ATOM 3371 C C . GLY A 1 440 ? 31.531 -40.281 3.314 1 29.27 440 GLY A C 1
ATOM 3372 O O . GLY A 1 440 ? 32.25 -39.312 3.352 1 29.27 440 GLY A O 1
ATOM 3373 N N . ASN A 1 441 ? 30.266 -39.875 3.453 1 34.16 441 ASN A N 1
ATOM 3374 C CA . ASN A 1 441 ? 29.297 -38.906 3.945 1 34.16 441 ASN A CA 1
ATOM 3375 C C . ASN A 1 441 ? 29.828 -37.469 3.842 1 34.16 441 ASN A C 1
ATOM 3377 O O . ASN A 1 441 ? 29.297 -36.562 4.477 1 34.16 441 ASN A O 1
ATOM 3381 N N . LEU A 1 442 ? 31.078 -37.188 3.834 1 33.59 442 LEU A N 1
ATOM 3382 C CA . LEU A 1 442 ? 31.562 -35.844 4.105 1 33.59 442 LEU A CA 1
ATOM 3383 C C . LEU A 1 442 ? 31.141 -34.875 2.99 1 33.59 442 LEU A C 1
ATOM 3385 O O . LEU A 1 442 ? 31.281 -35.188 1.809 1 33.59 442 LEU A O 1
ATOM 3389 N N . PHE A 1 443 ? 30.406 -33.75 3.34 1 36.69 443 PHE A N 1
ATOM 3390 C CA . PHE A 1 443 ? 29.797 -32.594 2.695 1 36.69 443 PHE A CA 1
ATOM 3391 C C . PHE A 1 443 ? 30.844 -31.812 1.908 1 36.69 443 PHE A C 1
ATOM 3393 O O . PHE A 1 443 ? 31.812 -31.312 2.479 1 36.69 443 PHE A O 1
ATOM 3400 N N . ILE A 1 444 ? 31.578 -32.188 0.95 1 41.28 444 ILE A N 1
ATOM 3401 C CA . ILE A 1 444 ? 32.344 -31.172 0.237 1 41.28 444 ILE A CA 1
ATOM 3402 C C . ILE A 1 444 ? 31.469 -29.953 -0.078 1 41.28 444 ILE A C 1
ATOM 3404 O O . ILE A 1 444 ? 30.281 -30.109 -0.383 1 41.28 444 ILE A O 1
ATOM 3408 N N . PRO A 1 445 ? 32.031 -28.75 0.046 1 48.34 445 PRO A N 1
ATOM 3409 C CA . PRO A 1 445 ? 31.359 -27.469 -0.135 1 48.34 445 PRO A CA 1
ATOM 3410 C C . PRO A 1 445 ? 30.547 -27.406 -1.425 1 48.34 445 PRO A C 1
ATOM 3412 O O . PRO A 1 445 ? 31.047 -27.75 -2.496 1 48.34 445 PRO A O 1
ATOM 3415 N N . ASP A 1 446 ? 29.25 -27.75 -1.627 1 55.56 446 ASP A N 1
ATOM 3416 C CA . ASP A 1 446 ? 28.156 -28.078 -2.541 1 55.56 446 ASP A CA 1
ATOM 3417 C C . ASP A 1 446 ? 27.828 -26.891 -3.439 1 55.56 446 ASP A C 1
ATOM 3419 O O . ASP A 1 446 ? 26.938 -26.078 -3.119 1 55.56 446 ASP A O 1
ATOM 3423 N N . TYR A 1 447 ? 29.016 -26.219 -4.281 1 67.31 447 TYR A N 1
ATOM 3424 C CA . TYR A 1 447 ? 28.719 -25.078 -5.141 1 67.31 447 TYR A CA 1
ATOM 3425 C C . TYR A 1 447 ? 28.562 -25.516 -6.59 1 67.31 447 TYR A C 1
ATOM 3427 O O . TYR A 1 447 ? 29.375 -26.297 -7.109 1 67.31 447 TYR A O 1
ATOM 3435 N N . TRP A 1 448 ? 27.578 -25.234 -7.262 1 79.25 448 TRP A N 1
ATOM 3436 C CA . TRP A 1 448 ? 27.359 -25.406 -8.695 1 79.25 448 TRP A CA 1
ATOM 3437 C C . TRP A 1 448 ? 27.938 -24.219 -9.469 1 79.25 448 TRP A C 1
ATOM 3439 O O . TRP A 1 448 ? 28.844 -24.391 -10.281 1 79.25 448 TRP A O 1
ATOM 3449 N N . ALA A 1 449 ? 27.531 -23.016 -9.133 1 87 449 ALA A N 1
ATOM 3450 C CA . ALA A 1 449 ? 27.984 -21.781 -9.758 1 87 449 ALA A CA 1
ATOM 3451 C C . ALA A 1 449 ? 28.281 -20.719 -8.711 1 87 449 ALA A C 1
ATOM 3453 O O . ALA A 1 449 ? 27.531 -20.547 -7.746 1 87 449 ALA A O 1
ATOM 3454 N N . THR A 1 450 ? 29.5 -20.094 -8.844 1 90.81 450 THR A N 1
ATOM 3455 C CA . THR A 1 450 ? 29.891 -19 -7.965 1 90.81 450 THR A CA 1
ATOM 3456 C C . THR A 1 450 ? 30.125 -17.719 -8.758 1 90.81 450 THR A C 1
ATOM 3458 O O . THR A 1 450 ? 30.828 -17.719 -9.766 1 90.81 450 THR A O 1
ATOM 3461 N N . LEU A 1 451 ? 29.438 -16.703 -8.359 1 93.62 451 LEU A N 1
ATOM 3462 C CA . LEU A 1 451 ? 29.578 -15.375 -8.953 1 93.62 451 LEU A CA 1
ATOM 3463 C C . LEU A 1 451 ? 30.188 -14.398 -7.953 1 93.62 451 LEU A C 1
ATOM 3465 O O . LEU A 1 451 ? 29.578 -14.109 -6.918 1 93.62 451 LEU A O 1
ATOM 3469 N N . THR A 1 452 ? 31.375 -13.898 -8.258 1 92.38 452 THR A N 1
ATOM 3470 C CA . THR A 1 452 ? 32.031 -12.945 -7.371 1 92.38 452 THR A CA 1
ATOM 3471 C C . THR A 1 452 ? 32.25 -11.609 -8.07 1 92.38 452 THR A C 1
ATOM 3473 O O . THR A 1 452 ? 33.219 -11.438 -8.812 1 92.38 452 THR A O 1
ATOM 3476 N N . PRO A 1 453 ? 31.406 -10.719 -7.785 1 93.94 453 PRO A N 1
ATOM 3477 C CA . PRO A 1 453 ? 31.625 -9.406 -8.391 1 93.94 453 PRO A CA 1
ATOM 3478 C C . PRO A 1 453 ? 32.906 -8.727 -7.887 1 93.94 453 PRO A C 1
ATOM 3480 O O . PRO A 1 453 ? 33.469 -9.141 -6.875 1 93.94 453 PRO A O 1
ATOM 3483 N N . PRO A 1 454 ? 33.375 -7.727 -8.656 1 91.94 454 PRO A N 1
ATOM 3484 C CA . PRO A 1 454 ? 34.562 -7.004 -8.203 1 91.94 454 PRO A CA 1
ATOM 3485 C C . PRO A 1 454 ? 34.344 -6.289 -6.871 1 91.94 454 PRO A C 1
ATOM 3487 O O . PRO A 1 454 ? 33.188 -6.012 -6.492 1 91.94 454 PRO A O 1
ATOM 3490 N N . ASP A 1 455 ? 35.406 -5.973 -6.18 1 90.5 455 ASP A N 1
ATOM 3491 C CA . ASP A 1 455 ? 35.344 -5.355 -4.859 1 90.5 455 ASP A CA 1
ATOM 3492 C C . ASP A 1 455 ? 34.656 -3.992 -4.918 1 90.5 455 ASP A C 1
ATOM 3494 O O . ASP A 1 455 ? 34.062 -3.553 -3.936 1 90.5 455 ASP A O 1
ATOM 3498 N N . SER A 1 456 ? 34.688 -3.293 -6.004 1 90.75 456 SER A N 1
ATOM 3499 C CA . SER A 1 456 ? 34.062 -1.98 -6.148 1 90.75 456 SER A CA 1
ATOM 3500 C C . SER A 1 456 ? 32.562 -2.062 -5.973 1 90.75 456 SER A C 1
ATOM 3502 O O . SER A 1 456 ? 31.906 -1.046 -5.742 1 90.75 456 SER A O 1
ATOM 3504 N N . TRP A 1 457 ? 31.984 -3.291 -6.051 1 93.94 457 TRP A N 1
ATOM 3505 C CA . TRP A 1 457 ? 30.547 -3.469 -5.934 1 93.94 457 TRP A CA 1
ATOM 3506 C C . TRP A 1 457 ? 30.094 -3.268 -4.492 1 93.94 457 TRP A C 1
ATOM 3508 O O . TRP A 1 457 ? 28.906 -3.01 -4.242 1 93.94 457 TRP A O 1
ATOM 3518 N N . VAL A 1 458 ? 30.953 -3.471 -3.545 1 91.25 458 VAL A N 1
ATOM 3519 C CA . VAL A 1 458 ? 30.609 -3.295 -2.139 1 91.25 458 VAL A CA 1
ATOM 3520 C C . VAL A 1 458 ? 30.281 -1.829 -1.864 1 91.25 458 VAL A C 1
ATOM 3522 O O . VAL A 1 458 ? 29.266 -1.519 -1.229 1 91.25 458 VAL A O 1
ATOM 3525 N N . THR A 1 459 ? 31.031 -0.94 -2.391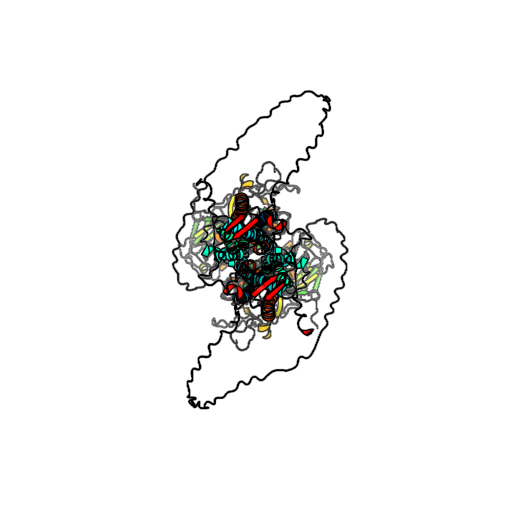 1 88.94 459 THR A N 1
ATOM 3526 C CA . THR A 1 459 ? 30.859 0.483 -2.117 1 88.94 459 THR A CA 1
ATOM 3527 C C . THR A 1 459 ? 29.859 1.102 -3.084 1 88.94 459 THR A C 1
ATOM 3529 O O . THR A 1 459 ? 29.062 1.953 -2.693 1 88.94 459 THR A O 1
ATOM 3532 N N . ASN A 1 460 ? 29.891 0.607 -4.348 1 91.06 460 ASN A N 1
ATOM 3533 C CA . ASN A 1 460 ? 29.141 1.32 -5.383 1 91.06 460 ASN A CA 1
ATOM 3534 C C . ASN A 1 460 ? 27.766 0.714 -5.609 1 91.06 460 ASN A C 1
ATOM 3536 O O . ASN A 1 460 ? 26.859 1.397 -6.074 1 91.06 460 ASN A O 1
ATOM 3540 N N . TYR A 1 461 ? 27.625 -0.574 -5.367 1 94.06 461 TYR A N 1
ATOM 3541 C CA . TYR A 1 461 ? 26.406 -1.237 -5.816 1 94.06 461 TYR A CA 1
ATOM 3542 C C . TYR A 1 461 ? 25.766 -2.025 -4.68 1 94.06 461 TYR A C 1
ATOM 3544 O O . TYR A 1 461 ? 24.953 -2.916 -4.922 1 94.06 461 TYR A O 1
ATOM 3552 N N . GLY A 1 462 ? 26.172 -1.845 -3.496 1 91 462 GLY A N 1
ATOM 3553 C CA . GLY A 1 462 ? 25.5 -2.393 -2.328 1 91 462 GLY A CA 1
ATOM 3554 C C . GLY A 1 462 ? 25.766 -3.871 -2.121 1 91 462 GLY A C 1
ATOM 3555 O O . GLY A 1 462 ? 25 -4.562 -1.444 1 91 462 GLY A O 1
ATOM 3556 N N . ALA A 1 463 ? 26.75 -4.508 -2.746 1 92.94 463 ALA A N 1
ATOM 3557 C CA . ALA A 1 463 ? 27.125 -5.902 -2.51 1 92.94 463 ALA A CA 1
ATOM 3558 C C . ALA A 1 463 ? 27.641 -6.102 -1.091 1 92.94 463 ALA A C 1
ATOM 3560 O O . ALA A 1 463 ? 28.391 -5.262 -0.573 1 92.94 463 ALA A O 1
ATOM 3561 N N . PRO A 1 464 ? 27.156 -7.16 -0.482 1 89.5 464 PRO A N 1
ATOM 3562 C CA . PRO A 1 464 ? 27.672 -7.406 0.865 1 89.5 464 PRO A CA 1
ATOM 3563 C C . PRO A 1 464 ? 29.172 -7.73 0.873 1 89.5 464 PRO A C 1
ATOM 3565 O O . PRO A 1 464 ? 29.672 -8.383 -0.049 1 89.5 464 PRO A O 1
ATOM 3568 N N . ALA A 1 465 ? 29.75 -7.281 1.951 1 86.44 465 ALA A N 1
ATOM 3569 C CA . ALA A 1 465 ? 31.172 -7.582 2.131 1 86.44 465 ALA A CA 1
ATOM 3570 C C . ALA A 1 465 ? 31.375 -9.016 2.623 1 86.44 465 ALA A C 1
ATOM 3572 O O . ALA A 1 465 ? 30.5 -9.57 3.307 1 86.44 465 ALA A O 1
ATOM 3573 N N . ASN A 1 466 ? 32.5 -9.547 2.203 1 81.94 466 ASN A N 1
ATOM 3574 C CA . ASN A 1 466 ? 32.844 -10.898 2.633 1 81.94 466 ASN A CA 1
ATOM 3575 C C . ASN A 1 466 ? 33.094 -10.969 4.137 1 81.94 466 ASN A C 1
ATOM 3577 O O . ASN A 1 466 ? 34 -10.289 4.648 1 81.94 466 ASN A O 1
ATOM 3581 N N . ARG A 1 467 ? 32.344 -11.688 4.902 1 69.56 467 ARG A N 1
ATOM 3582 C CA . ARG A 1 467 ? 32.438 -11.781 6.355 1 69.56 467 ARG A CA 1
ATOM 3583 C C . ARG A 1 467 ? 33.75 -12.438 6.781 1 69.56 467 ARG A C 1
ATOM 3585 O O . ARG A 1 467 ? 34.25 -12.18 7.879 1 69.56 467 ARG A O 1
ATOM 3592 N N . SER A 1 468 ? 34.188 -13.398 5.965 1 66.81 468 SER A N 1
ATOM 3593 C CA . SER A 1 468 ? 35.406 -14.133 6.312 1 66.81 468 SER A CA 1
ATOM 3594 C C . SER A 1 468 ? 36.625 -13.25 6.184 1 66.81 468 SER A C 1
ATOM 3596 O O . SER A 1 468 ? 37.656 -13.523 6.801 1 66.81 468 SER A O 1
ATOM 3598 N N . SER A 1 469 ? 36.625 -12.219 5.344 1 65.69 469 SER A N 1
ATOM 3599 C CA . SER A 1 469 ? 37.75 -11.289 5.227 1 65.69 469 SER A CA 1
ATOM 3600 C C . SER A 1 469 ? 37.25 -9.844 5.258 1 65.69 469 SER A C 1
ATOM 3602 O O . SER A 1 469 ? 37.375 -9.125 4.258 1 65.69 469 SER A O 1
ATOM 3604 N N . PRO A 1 470 ? 36.656 -9.406 6.383 1 62.19 470 PRO A N 1
ATOM 3605 C CA . PRO A 1 470 ? 36.062 -8.07 6.457 1 62.19 470 PRO A CA 1
ATOM 3606 C C . PRO A 1 470 ? 37.094 -6.957 6.211 1 62.19 470 PRO A C 1
ATOM 3608 O O . PRO A 1 470 ? 36.719 -5.867 5.766 1 62.19 470 PRO A O 1
ATOM 3611 N N . GLN A 1 471 ? 38.312 -7.262 6.531 1 60.09 471 GLN A N 1
ATOM 3612 C CA . GLN A 1 471 ? 39.312 -6.215 6.449 1 60.09 471 GLN A CA 1
ATOM 3613 C C . GLN A 1 471 ? 39.531 -5.773 5.008 1 60.09 471 GLN A C 1
ATOM 3615 O O . GLN A 1 471 ? 39.906 -4.625 4.754 1 60.09 471 GLN A O 1
ATOM 3620 N N . ASP A 1 472 ? 39.281 -6.633 4.043 1 65.81 472 ASP A N 1
ATOM 3621 C CA . ASP A 1 472 ? 39.656 -6.309 2.666 1 65.81 472 ASP A CA 1
ATOM 3622 C C . ASP A 1 472 ? 38.469 -5.754 1.896 1 65.81 472 ASP A C 1
ATOM 3624 O O . ASP A 1 472 ? 38.594 -5.312 0.753 1 65.81 472 ASP A O 1
ATOM 3628 N N . ASN A 1 473 ? 37.438 -5.387 2.416 1 76.31 473 ASN A N 1
ATOM 3629 C CA . ASN A 1 473 ? 36.219 -4.895 1.739 1 76.31 473 ASN A CA 1
ATOM 3630 C C . ASN A 1 473 ? 35.969 -5.664 0.447 1 76.31 473 ASN A C 1
ATOM 3632 O O . ASN A 1 473 ? 35.625 -5.066 -0.577 1 76.31 473 ASN A O 1
ATOM 3636 N N . SER A 1 474 ? 36.281 -6.969 0.427 1 86.19 474 SER A N 1
ATOM 3637 C CA . SER A 1 474 ? 36 -7.789 -0.749 1 86.19 474 SER A CA 1
ATOM 3638 C C . SER A 1 474 ? 34.531 -8.188 -0.813 1 86.19 474 SER A C 1
ATOM 3640 O O . SER A 1 474 ? 33.906 -8.391 0.222 1 86.19 474 SER A O 1
ATOM 3642 N N . ALA A 1 475 ? 34.062 -8.266 -2.066 1 89.81 475 ALA A N 1
ATOM 3643 C CA . ALA A 1 475 ? 32.656 -8.609 -2.26 1 89.81 475 ALA A CA 1
ATOM 3644 C C . ALA A 1 475 ? 32.406 -10.078 -1.938 1 89.81 475 ALA A C 1
ATOM 3646 O O . ALA A 1 475 ? 33.219 -10.945 -2.266 1 89.81 475 ALA A O 1
ATOM 3647 N N . GLN A 1 476 ? 31.406 -10.359 -1.254 1 89.56 476 GLN A N 1
ATOM 3648 C CA . GLN A 1 476 ? 30.984 -11.727 -0.984 1 89.56 476 GLN A CA 1
ATOM 3649 C C . GLN A 1 476 ? 30.578 -12.438 -2.271 1 89.56 476 GLN A C 1
ATOM 3651 O O . GLN A 1 476 ? 29.953 -11.844 -3.148 1 89.56 476 GLN A O 1
ATOM 3656 N N . PRO A 1 477 ? 30.969 -13.719 -2.385 1 90.81 477 PRO A N 1
ATOM 3657 C CA . PRO A 1 477 ? 30.516 -14.469 -3.557 1 90.81 477 PRO A CA 1
ATOM 3658 C C . PRO A 1 477 ? 29.047 -14.852 -3.477 1 90.81 477 PRO A C 1
ATOM 3660 O O . PRO A 1 477 ? 28.531 -15.141 -2.391 1 90.81 477 PRO A O 1
ATOM 3663 N N . PHE A 1 478 ? 28.422 -14.797 -4.516 1 93.38 478 PHE A N 1
ATOM 3664 C CA . PHE A 1 478 ? 27.078 -15.32 -4.68 1 93.38 478 PHE A CA 1
ATOM 3665 C C . PHE A 1 478 ? 27.109 -16.734 -5.262 1 93.38 478 PHE A C 1
ATOM 3667 O O . PHE A 1 478 ? 27.875 -17.016 -6.188 1 93.38 478 PHE A O 1
ATOM 3674 N N . VAL A 1 479 ? 26.25 -17.625 -4.637 1 91.94 479 VAL A N 1
ATOM 3675 C CA . VAL A 1 479 ? 26.453 -19.031 -4.965 1 91.94 479 VAL A CA 1
ATOM 3676 C C . VAL A 1 479 ? 25.109 -19.688 -5.289 1 91.94 479 VAL A C 1
ATOM 3678 O O . VAL A 1 479 ? 24.125 -19.5 -4.566 1 91.94 479 VAL A O 1
ATOM 3681 N N . LEU A 1 480 ? 25.078 -20.406 -6.426 1 92.88 480 LEU A N 1
ATOM 3682 C CA . LEU A 1 480 ? 24.047 -21.391 -6.695 1 92.88 480 LEU A CA 1
ATOM 3683 C C . LEU A 1 480 ? 24.516 -22.781 -6.273 1 92.88 480 LEU A C 1
ATOM 3685 O O . LEU A 1 480 ? 25.469 -23.328 -6.836 1 92.88 480 LEU A O 1
ATOM 3689 N N . GLY A 1 481 ? 23.859 -23.312 -5.309 1 89.38 481 GLY A N 1
ATOM 3690 C CA . GLY A 1 481 ? 24.25 -24.609 -4.758 1 89.38 481 GLY A CA 1
ATOM 3691 C C . GLY A 1 481 ? 24.031 -25.75 -5.719 1 89.38 481 GLY A C 1
ATOM 3692 O O . GLY A 1 481 ? 23.25 -25.641 -6.668 1 89.38 481 GLY A O 1
ATOM 3693 N N . ILE A 1 482 ? 24.641 -26.844 -5.449 1 86.25 482 ILE A N 1
ATOM 3694 C CA . ILE A 1 482 ? 24.672 -27.984 -6.352 1 86.25 482 ILE A CA 1
ATOM 3695 C C . ILE A 1 482 ? 23.297 -28.656 -6.367 1 86.25 482 ILE A C 1
ATOM 3697 O O . ILE A 1 482 ? 22.812 -29.094 -7.422 1 86.25 482 ILE A O 1
ATOM 3701 N N . GLN A 1 483 ? 22.688 -28.844 -5.223 1 86.69 483 GLN A N 1
ATOM 3702 C CA . GLN A 1 483 ? 21.391 -29.516 -5.176 1 86.69 483 GLN A CA 1
ATOM 3703 C C . GLN A 1 483 ? 20.328 -28.719 -5.906 1 86.69 483 GLN A C 1
ATOM 3705 O O . GLN A 1 483 ? 19.516 -29.281 -6.648 1 86.69 483 GLN A O 1
ATOM 3710 N N . ALA A 1 484 ? 20.391 -27.438 -5.66 1 91.19 484 ALA A N 1
ATOM 3711 C CA . ALA A 1 484 ? 19.438 -26.578 -6.355 1 91.19 484 ALA A CA 1
ATOM 3712 C C . ALA A 1 484 ? 19.656 -26.609 -7.863 1 91.19 484 ALA A C 1
ATOM 3714 O O . ALA A 1 484 ? 18.703 -26.734 -8.633 1 91.19 484 ALA A O 1
ATOM 3715 N N . ALA A 1 485 ? 20.891 -26.531 -8.273 1 91.5 485 ALA A N 1
ATOM 3716 C CA . ALA A 1 485 ? 21.203 -26.531 -9.703 1 91.5 485 ALA A CA 1
ATOM 3717 C C . ALA A 1 485 ? 20.781 -27.844 -10.359 1 91.5 485 ALA A C 1
ATOM 3719 O O . ALA A 1 485 ? 20.188 -27.828 -11.445 1 91.5 485 ALA A O 1
ATOM 3720 N N . TYR A 1 486 ? 21.016 -28.922 -9.711 1 88.69 486 TYR A N 1
ATOM 3721 C CA . TYR A 1 486 ? 20.688 -30.234 -10.258 1 88.69 486 TYR A CA 1
ATOM 3722 C C . TYR A 1 486 ? 19.172 -30.375 -10.414 1 88.69 486 TYR A C 1
ATOM 3724 O O . TYR A 1 486 ? 18.688 -30.859 -11.445 1 88.69 486 TYR A O 1
ATOM 3732 N N . THR A 1 487 ? 18.453 -30.047 -9.398 1 92.06 487 THR A N 1
ATOM 3733 C CA . THR A 1 487 ? 17 -30.188 -9.453 1 92.06 487 THR A CA 1
ATOM 3734 C C . THR A 1 487 ? 16.406 -29.219 -10.469 1 92.06 487 THR A C 1
ATOM 3736 O O . THR A 1 487 ? 15.398 -29.531 -11.109 1 92.06 487 THR A O 1
ATOM 3739 N N . ILE A 1 488 ? 17.016 -28.047 -10.625 1 94.44 488 ILE A N 1
ATOM 3740 C CA . ILE A 1 488 ? 16.562 -27.094 -11.633 1 94.44 488 ILE A CA 1
ATOM 3741 C C . ILE A 1 488 ? 16.766 -27.672 -13.023 1 94.44 488 ILE A C 1
ATOM 3743 O O . ILE A 1 488 ? 15.859 -27.625 -13.867 1 94.44 488 ILE A O 1
ATOM 3747 N N . VAL A 1 489 ? 17.906 -28.266 -13.25 1 93.19 489 VAL A N 1
ATOM 3748 C CA . VAL A 1 489 ? 18.234 -28.844 -14.555 1 93.19 489 VAL A CA 1
ATOM 3749 C C . VAL A 1 489 ? 17.266 -29.984 -14.867 1 93.19 489 VAL A C 1
ATOM 3751 O O . VAL A 1 489 ? 16.703 -30.031 -15.961 1 93.19 489 VAL A O 1
ATOM 3754 N N . THR A 1 490 ? 17.016 -30.875 -13.938 1 91.19 490 THR A N 1
ATOM 3755 C CA . THR A 1 490 ? 16.141 -32 -14.148 1 91.19 490 THR A CA 1
ATOM 3756 C C . THR A 1 490 ? 14.695 -31.562 -14.359 1 91.19 490 THR A C 1
ATOM 3758 O O . THR A 1 490 ? 13.977 -32.125 -15.188 1 91.19 490 THR A O 1
ATOM 3761 N N . PHE A 1 491 ? 14.367 -30.641 -13.633 1 93.94 491 PHE A N 1
ATOM 3762 C CA . PHE A 1 491 ? 13.023 -30.078 -13.742 1 93.94 491 PHE A CA 1
ATOM 3763 C C . PHE A 1 491 ? 12.805 -29.453 -15.117 1 93.94 491 PHE A C 1
ATOM 3765 O O . PHE A 1 491 ? 11.812 -29.75 -15.781 1 93.94 491 PHE A O 1
ATOM 3772 N N . LEU A 1 492 ? 13.727 -28.594 -15.539 1 95.56 492 LEU A N 1
ATOM 3773 C CA . LEU A 1 492 ? 13.609 -27.922 -16.828 1 95.56 492 LEU A CA 1
ATOM 3774 C C . LEU A 1 492 ? 13.688 -28.938 -17.969 1 95.56 492 LEU A C 1
ATOM 3776 O O . LEU A 1 492 ? 12.984 -28.797 -18.984 1 95.56 492 LEU A O 1
ATOM 3780 N N . GLN A 1 493 ? 14.516 -29.891 -17.828 1 93.88 493 GLN A N 1
ATOM 3781 C CA . GLN A 1 493 ? 14.617 -30.938 -18.844 1 93.88 493 GLN A CA 1
ATOM 3782 C C . GLN A 1 493 ? 13.297 -31.688 -19 1 93.88 493 GLN A C 1
ATOM 3784 O O . GLN A 1 493 ? 12.922 -32.062 -20.094 1 93.88 493 GLN A O 1
ATOM 3789 N N . ASP A 1 494 ? 12.656 -31.875 -17.922 1 92.44 494 ASP A N 1
ATOM 3790 C CA . ASP A 1 494 ? 11.398 -32.625 -17.938 1 92.44 494 ASP A CA 1
ATOM 3791 C C . ASP A 1 494 ? 10.281 -31.781 -18.562 1 92.44 494 ASP A C 1
ATOM 3793 O O . ASP A 1 494 ? 9.578 -32.25 -19.469 1 92.44 494 ASP A O 1
ATOM 3797 N N . ILE A 1 495 ? 10.148 -30.578 -18.156 1 94.88 495 ILE A N 1
ATOM 3798 C CA . ILE A 1 495 ? 8.953 -29.828 -18.531 1 94.88 495 ILE A CA 1
ATOM 3799 C C . ILE A 1 495 ? 9.164 -29.188 -19.906 1 94.88 495 ILE A C 1
ATOM 3801 O O . ILE A 1 495 ? 8.203 -28.922 -20.625 1 94.88 495 ILE A O 1
ATOM 3805 N N . LEU A 1 496 ? 10.453 -28.922 -20.281 1 96.5 496 LEU A N 1
ATOM 3806 C CA . LEU A 1 496 ? 10.719 -28.25 -21.547 1 96.5 496 LEU A CA 1
ATOM 3807 C C . LEU A 1 496 ? 11.289 -29.203 -22.578 1 96.5 496 LEU A C 1
ATOM 3809 O O . LEU A 1 496 ? 12.266 -28.891 -23.266 1 96.5 496 LEU A O 1
ATOM 3813 N N . SER A 1 497 ? 10.742 -30.406 -22.641 1 95.38 497 SER A N 1
ATOM 3814 C CA . SER A 1 497 ? 11.055 -31.391 -23.656 1 95.38 497 SER A CA 1
ATOM 3815 C C . SER A 1 497 ? 9.789 -32.062 -24.188 1 95.38 497 SER A C 1
ATOM 3817 O O . SER A 1 497 ? 9.023 -32.656 -23.422 1 95.38 497 SER A O 1
ATOM 3819 N N . GLY A 1 498 ? 9.547 -31.859 -25.453 1 95.06 498 GLY A N 1
ATOM 3820 C CA . GLY A 1 498 ? 8.367 -32.438 -26.078 1 95.06 498 GLY A CA 1
ATOM 3821 C C . GLY A 1 498 ? 8.094 -31.875 -27.469 1 95.06 498 GLY A C 1
ATOM 3822 O O . GLY A 1 498 ? 8.93 -31.172 -28.031 1 95.06 498 GLY A O 1
ATOM 3823 N N . GLN A 1 499 ? 7.012 -32.312 -28.062 1 95 499 GLN A N 1
ATOM 3824 C CA . GLN A 1 499 ? 6.621 -31.859 -29.391 1 95 499 GLN A CA 1
ATOM 3825 C C . GLN A 1 499 ? 5.109 -31.891 -29.562 1 95 499 GLN A C 1
ATOM 3827 O O . GLN A 1 499 ? 4.402 -32.531 -28.766 1 95 499 GLN A O 1
ATOM 3832 N N . SER A 1 500 ? 4.703 -31.109 -30.469 1 93.06 500 SER A N 1
ATOM 3833 C CA . SER A 1 500 ? 3.318 -31.234 -30.906 1 93.06 500 SER A CA 1
ATOM 3834 C C . SER A 1 500 ? 3.217 -32.062 -32.188 1 93.06 500 SER A C 1
ATOM 3836 O O . SER A 1 500 ? 4.062 -31.969 -33.062 1 93.06 500 SER A O 1
ATOM 3838 N N . ILE A 1 501 ? 2.24 -32.969 -32.188 1 91.25 501 ILE A N 1
ATOM 3839 C CA . ILE A 1 501 ? 2.016 -33.812 -33.375 1 91.25 501 ILE A CA 1
ATOM 3840 C C . ILE A 1 501 ? 0.622 -33.562 -33.938 1 91.25 501 ILE A C 1
ATOM 3842 O O . ILE A 1 501 ? -0.382 -33.75 -33.25 1 91.25 501 ILE A O 1
ATOM 3846 N N . ARG A 1 502 ? 0.685 -33.094 -35.094 1 89.44 502 ARG A N 1
ATOM 3847 C CA . ARG A 1 502 ? -0.58 -32.844 -35.781 1 89.44 502 ARG A CA 1
ATOM 3848 C C . ARG A 1 502 ? -0.894 -33.969 -36.781 1 89.44 502 ARG A C 1
ATOM 3850 O O . ARG A 1 502 ? -0.143 -34.188 -37.719 1 89.44 502 ARG A O 1
ATOM 3857 N N . GLY A 1 503 ? -1.949 -34.688 -36.375 1 83.12 503 GLY A N 1
ATOM 3858 C CA . GLY A 1 503 ? -2.488 -35.656 -37.312 1 83.12 503 GLY A CA 1
ATOM 3859 C C . GLY A 1 503 ? -3.588 -35.062 -38.188 1 83.12 503 GLY A C 1
ATOM 3860 O O . GLY A 1 503 ? -3.832 -33.875 -38.188 1 83.12 503 GLY A O 1
ATOM 3861 N N . ALA A 1 504 ? -4.227 -36 -38.906 1 76.38 504 ALA A N 1
ATOM 3862 C CA . ALA A 1 504 ? -5.266 -35.562 -39.844 1 76.38 504 ALA A CA 1
ATOM 3863 C C . ALA A 1 504 ? -6.473 -35 -39.094 1 76.38 504 ALA A C 1
ATOM 3865 O O . ALA A 1 504 ? -7.176 -34.125 -39.625 1 76.38 504 ALA A O 1
ATOM 3866 N N . ILE A 1 505 ? -6.602 -35.438 -37.812 1 73.56 505 ILE A N 1
ATOM 3867 C CA . ILE A 1 505 ? -7.859 -35.094 -37.156 1 73.56 505 ILE A CA 1
ATOM 3868 C C . ILE A 1 505 ? -7.594 -34.188 -35.969 1 73.56 505 ILE A C 1
ATOM 3870 O O . ILE A 1 505 ? -8.398 -33.281 -35.656 1 73.56 505 ILE A O 1
ATOM 3874 N N . HIS A 1 506 ? -6.504 -34.469 -35.281 1 78.88 506 HIS A N 1
ATOM 3875 C CA . HIS A 1 506 ? -6.312 -33.656 -34.062 1 78.88 506 HIS A CA 1
ATOM 3876 C C . HIS A 1 506 ? -4.828 -33.469 -33.781 1 78.88 506 HIS A C 1
ATOM 3878 O O . HIS A 1 506 ? -3.979 -34.156 -34.344 1 78.88 506 HIS A O 1
ATOM 3884 N N . THR A 1 507 ? -4.582 -32.531 -32.969 1 84.75 507 THR A N 1
ATOM 3885 C CA . THR A 1 507 ? -3.236 -32.219 -32.5 1 84.75 507 THR A CA 1
ATOM 3886 C C . THR A 1 507 ? -3.025 -32.812 -31.094 1 84.75 507 THR A C 1
ATOM 3888 O O . THR A 1 507 ? -3.922 -32.75 -30.25 1 84.75 507 THR A O 1
ATOM 3891 N N . VAL A 1 508 ? -1.877 -33.469 -30.906 1 85.19 508 VAL A N 1
ATOM 3892 C CA . VAL A 1 508 ? -1.508 -34 -29.609 1 85.19 508 VAL A CA 1
ATOM 3893 C C . VAL A 1 508 ? -0.218 -33.344 -29.125 1 85.19 508 VAL A C 1
ATOM 3895 O O . VAL A 1 508 ? 0.699 -33.125 -29.906 1 85.19 508 VAL A O 1
ATOM 3898 N N . PHE A 1 509 ? -0.214 -33.031 -27.875 1 89.31 509 PHE A N 1
ATOM 3899 C CA . PHE A 1 509 ? 0.998 -32.531 -27.234 1 89.31 509 PHE A CA 1
ATOM 3900 C C . PHE A 1 509 ? 1.691 -33.625 -26.453 1 89.31 509 PHE A C 1
ATOM 3902 O O . PHE A 1 509 ? 1.142 -34.156 -25.469 1 89.31 509 PHE A O 1
ATOM 3909 N N . SER A 1 510 ? 2.891 -33.969 -26.906 1 88.75 510 SER A N 1
ATOM 3910 C CA . SER A 1 510 ? 3.576 -35.125 -26.344 1 88.75 510 SER A CA 1
ATOM 3911 C C . SER A 1 510 ? 4.871 -34.719 -25.656 1 88.75 510 SER A C 1
ATOM 3913 O O . SER A 1 510 ? 5.777 -34.188 -26.281 1 88.75 510 SER A O 1
ATOM 3915 N N . PRO A 1 511 ? 4.914 -35.031 -24.328 1 89.56 511 PRO A N 1
ATOM 3916 C CA . PRO A 1 511 ? 6.211 -34.844 -23.672 1 89.56 511 PRO A CA 1
ATOM 3917 C C . PRO A 1 511 ? 7.25 -35.875 -24.125 1 89.56 511 PRO A C 1
ATOM 3919 O O . PRO A 1 511 ? 6.895 -36.906 -24.688 1 89.56 511 PRO A O 1
ATOM 3922 N N . ALA A 1 512 ? 8.492 -35.5 -23.953 1 85.75 512 ALA A N 1
ATOM 3923 C CA . ALA A 1 512 ? 9.57 -36.406 -24.359 1 85.75 512 ALA A CA 1
ATOM 3924 C C . ALA A 1 512 ? 9.594 -37.656 -23.5 1 85.75 512 ALA A C 1
ATOM 3926 O O . ALA A 1 512 ? 9.82 -38.781 -24 1 85.75 512 ALA A O 1
ATOM 3927 N N . ALA A 1 513 ? 9.438 -37.406 -22.219 1 76.75 513 ALA A N 1
ATOM 3928 C CA . ALA A 1 513 ? 9.461 -38.562 -21.312 1 76.75 513 ALA A CA 1
ATOM 3929 C C . ALA A 1 513 ? 8.07 -39.188 -21.188 1 76.75 513 ALA A C 1
ATOM 3931 O O . ALA A 1 513 ? 7.066 -38.469 -21.094 1 76.75 513 ALA A O 1
ATOM 3932 N N . ALA A 1 514 ? 8.062 -40.531 -21.344 1 64.38 514 ALA A N 1
ATOM 3933 C CA . ALA A 1 514 ? 6.797 -41.25 -21.203 1 64.38 514 ALA A CA 1
ATOM 3934 C C . ALA A 1 514 ? 6.211 -41.062 -19.812 1 64.38 514 ALA A C 1
ATOM 3936 O O . ALA A 1 514 ? 4.992 -40.938 -19.656 1 64.38 514 ALA A O 1
ATOM 3937 N N . TYR A 1 515 ? 7.137 -41.094 -18.906 1 66.94 515 TYR A N 1
ATOM 3938 C CA . TYR A 1 515 ? 6.711 -40.875 -17.516 1 66.94 515 TYR A CA 1
ATOM 3939 C C . TYR A 1 515 ? 7.316 -39.594 -16.969 1 66.94 515 TYR A C 1
ATOM 3941 O O . TYR A 1 515 ? 8.539 -39.469 -16.844 1 66.94 515 TYR A O 1
ATOM 3949 N N . SER A 1 516 ? 6.41 -38.562 -16.984 1 74.31 516 SER A N 1
ATOM 3950 C CA . SER A 1 516 ? 6.902 -37.281 -16.484 1 74.31 516 SER A CA 1
ATOM 3951 C C . SER A 1 516 ? 6.516 -37.094 -15.023 1 74.31 516 SER A C 1
ATOM 3953 O O . SER A 1 516 ? 5.402 -37.438 -14.617 1 74.31 516 SER A O 1
ATOM 3955 N N . ARG A 1 517 ? 7.52 -36.594 -14.234 1 79.88 517 ARG A N 1
ATOM 3956 C CA . ARG A 1 517 ? 7.32 -36.281 -12.82 1 79.88 517 ARG A CA 1
ATOM 3957 C C . ARG A 1 517 ? 6.641 -34.906 -12.672 1 79.88 517 ARG A C 1
ATOM 3959 O O . ARG A 1 517 ? 6.066 -34.625 -11.617 1 79.88 517 ARG A O 1
ATOM 3966 N N . TYR A 1 518 ? 6.758 -34.219 -13.758 1 90.62 518 TYR A N 1
ATOM 3967 C CA . TYR A 1 518 ? 6.293 -32.844 -13.68 1 90.62 518 TYR A CA 1
ATOM 3968 C C . TYR A 1 518 ? 5.246 -32.562 -14.75 1 90.62 518 TYR A C 1
ATOM 3970 O O . TYR A 1 518 ? 4.77 -33.469 -15.422 1 90.62 518 TYR A O 1
ATOM 3978 N N . ALA A 1 519 ? 4.785 -31.328 -14.836 1 91.38 519 ALA A N 1
ATOM 3979 C CA . ALA A 1 519 ? 3.713 -30.938 -15.75 1 91.38 519 ALA A CA 1
ATOM 3980 C C . ALA A 1 519 ? 4.246 -30.75 -17.172 1 91.38 519 ALA A C 1
ATOM 3982 O O . ALA A 1 519 ? 4.008 -29.703 -17.781 1 91.38 519 ALA A O 1
ATOM 3983 N N . SER A 1 520 ? 4.812 -31.766 -17.734 1 91.81 520 SER A N 1
ATOM 3984 C CA . SER A 1 520 ? 5.484 -31.672 -19.016 1 91.81 520 SER A CA 1
ATOM 3985 C C . SER A 1 520 ? 4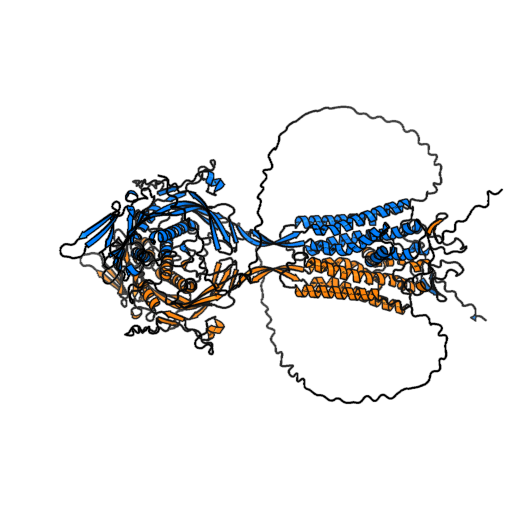.484 -31.484 -20.156 1 91.81 520 SER A C 1
ATOM 3987 O O . SER A 1 520 ? 4.676 -30.625 -21.016 1 91.81 520 SER A O 1
ATOM 3989 N N . GLN A 1 521 ? 3.414 -32.25 -20.172 1 88.94 521 GLN A N 1
ATOM 3990 C CA . GLN A 1 521 ? 2.412 -32.125 -21.234 1 88.94 521 GLN A CA 1
ATOM 3991 C C . GLN A 1 521 ? 1.762 -30.734 -21.203 1 88.94 521 GLN A C 1
ATOM 3993 O O . GLN A 1 521 ? 1.514 -30.141 -22.25 1 88.94 521 GLN A O 1
ATOM 3998 N N . ASP A 1 522 ? 1.499 -30.281 -19.984 1 90.38 522 ASP A N 1
ATOM 3999 C CA . ASP A 1 522 ? 0.919 -28.953 -19.812 1 90.38 522 ASP A CA 1
ATOM 4000 C C . ASP A 1 522 ? 1.83 -27.891 -20.406 1 90.38 522 ASP A C 1
ATOM 4002 O O . ASP A 1 522 ? 1.354 -26.922 -21 1 90.38 522 ASP A O 1
ATOM 4006 N N . THR A 1 523 ? 3.088 -28.078 -20.141 1 93.5 523 THR A N 1
ATOM 4007 C CA . THR A 1 523 ? 4.047 -27.078 -20.594 1 93.5 523 THR A CA 1
ATOM 4008 C C . THR A 1 523 ? 4.117 -27.062 -22.125 1 93.5 523 THR A C 1
ATOM 4010 O O . THR A 1 523 ? 4.125 -26 -22.734 1 93.5 523 THR A O 1
ATOM 4013 N N . VAL A 1 524 ? 4.117 -28.234 -22.734 1 92.75 524 VAL A N 1
ATOM 4014 C CA . VAL A 1 524 ? 4.148 -28.312 -24.203 1 92.75 524 VAL A CA 1
ATOM 4015 C C . VAL A 1 524 ? 2.867 -27.734 -24.781 1 92.75 524 VAL A C 1
ATOM 4017 O O . VAL A 1 524 ? 2.904 -27.016 -25.781 1 92.75 524 VAL A O 1
ATOM 4020 N N . GLN A 1 525 ? 1.815 -27.984 -24.156 1 90.56 525 GLN A N 1
ATOM 4021 C CA . GLN A 1 525 ? 0.553 -27.406 -24.609 1 90.56 525 GLN A CA 1
ATOM 4022 C C . GLN A 1 525 ? 0.568 -25.891 -24.484 1 90.56 525 GLN A C 1
ATOM 4024 O O . GLN A 1 525 ? 0.072 -25.188 -25.375 1 90.56 525 GLN A O 1
ATOM 4029 N N . ALA A 1 526 ? 1.057 -25.422 -23.359 1 92.19 526 ALA A N 1
ATOM 4030 C CA . ALA A 1 526 ? 1.129 -23.969 -23.156 1 92.19 526 ALA A CA 1
ATOM 4031 C C . ALA A 1 526 ? 1.976 -23.312 -24.234 1 92.19 526 ALA A C 1
ATOM 4033 O O . ALA A 1 526 ? 1.61 -22.25 -24.766 1 92.19 526 ALA A O 1
ATOM 4034 N N . LEU A 1 527 ? 3.049 -23.938 -24.594 1 93.88 527 LEU A N 1
ATOM 4035 C CA . LEU A 1 527 ? 3.918 -23.406 -25.641 1 93.88 527 LEU A CA 1
ATOM 4036 C C . LEU A 1 527 ? 3.221 -23.438 -27 1 93.88 527 LEU A C 1
ATOM 4038 O O . LEU A 1 527 ? 3.461 -22.562 -27.828 1 93.88 527 LEU A O 1
ATOM 4042 N N . GLY A 1 528 ? 2.408 -24.359 -27.172 1 91.75 528 GLY A N 1
ATOM 4043 C CA . GLY A 1 528 ? 1.684 -24.484 -28.422 1 91.75 528 GLY A CA 1
ATOM 4044 C C . GLY A 1 528 ? 0.527 -23.5 -28.547 1 91.75 528 GLY A C 1
ATOM 4045 O O . GLY A 1 528 ? 0.405 -22.797 -29.531 1 91.75 528 GLY A O 1
ATOM 4046 N N . THR A 1 529 ? -0.267 -23.391 -27.516 1 87.81 529 THR A N 1
ATOM 4047 C CA . THR A 1 529 ? -1.492 -22.609 -27.578 1 87.81 529 THR A CA 1
ATOM 4048 C C . THR A 1 529 ? -1.198 -21.125 -27.328 1 87.81 529 THR A C 1
ATOM 4050 O O . THR A 1 529 ? -1.977 -20.25 -27.719 1 87.81 529 THR A O 1
ATOM 4053 N N . GLY A 1 530 ? -0.155 -20.797 -26.672 1 79.56 530 GLY A N 1
ATOM 4054 C CA . GLY A 1 530 ? 0.265 -19.422 -26.469 1 79.56 530 GLY A CA 1
ATOM 4055 C C . GLY A 1 530 ? -0.497 -18.719 -25.359 1 79.56 530 GLY A C 1
ATOM 4056 O O . GLY A 1 530 ? -0.593 -17.5 -25.328 1 79.56 530 GLY A O 1
ATOM 4057 N N . ASN A 1 531 ? -1.119 -19.281 -24.547 1 82.75 531 ASN A N 1
ATOM 4058 C CA . ASN A 1 531 ? -1.807 -18.672 -23.406 1 82.75 531 ASN A CA 1
ATOM 4059 C C . ASN A 1 531 ? -0.836 -18.312 -22.281 1 82.75 531 ASN A C 1
ATOM 4061 O O . ASN A 1 531 ? -1.104 -18.609 -21.125 1 82.75 531 ASN A O 1
ATOM 4065 N N . ILE A 1 532 ? 0.355 -17.797 -22.719 1 91.12 532 ILE A N 1
ATOM 4066 C CA . ILE A 1 532 ? 1.389 -17.375 -21.781 1 91.12 532 ILE A CA 1
ATOM 4067 C C . ILE A 1 532 ? 1.444 -15.852 -21.734 1 91.12 532 ILE A C 1
ATOM 4069 O O . ILE A 1 532 ? 1.461 -15.188 -22.781 1 91.12 532 ILE A O 1
ATOM 4073 N N . THR A 1 533 ? 1.499 -15.328 -20.625 1 90 533 THR A N 1
ATOM 4074 C CA . THR A 1 533 ? 1.407 -13.891 -20.406 1 90 533 THR A CA 1
ATOM 4075 C C . THR A 1 533 ? 2.461 -13.148 -21.219 1 90 533 THR A C 1
ATOM 4077 O O . THR A 1 533 ? 3.652 -13.453 -21.141 1 90 533 THR A O 1
ATOM 4080 N N . GLY A 1 534 ? 2.037 -12.227 -22 1 89.31 534 GLY A N 1
ATOM 4081 C CA . GLY A 1 534 ? 2.938 -11.328 -22.719 1 89.31 534 GLY A CA 1
ATOM 4082 C C . GLY A 1 534 ? 3.471 -11.93 -24 1 89.31 534 GLY A C 1
ATOM 4083 O O . GLY A 1 534 ? 4.195 -11.258 -24.75 1 89.31 534 GLY A O 1
ATOM 4084 N N . CYS A 1 535 ? 3.117 -13.164 -24.312 1 91.88 535 CYS A N 1
ATOM 4085 C CA . CYS A 1 535 ? 3.717 -13.812 -25.469 1 91.88 535 CYS A CA 1
ATOM 4086 C C . CYS A 1 535 ? 2.82 -13.672 -26.703 1 91.88 535 CYS A C 1
ATOM 4088 O O . CYS A 1 535 ? 1.595 -13.672 -26.578 1 91.88 535 CYS A O 1
ATOM 4090 N N . SER A 1 536 ? 3.453 -13.578 -27.844 1 88.12 536 SER A N 1
ATOM 4091 C CA . SER A 1 536 ? 2.744 -13.414 -29.109 1 88.12 536 SER A CA 1
ATOM 4092 C C . SER A 1 536 ? 2.057 -14.711 -29.531 1 88.12 536 SER A C 1
ATOM 4094 O O . SER A 1 536 ? 2.316 -15.773 -28.953 1 88.12 536 SER A O 1
ATOM 4096 N N . ASN A 1 537 ? 1.278 -14.594 -30.594 1 88.19 537 ASN A N 1
ATOM 4097 C CA . ASN A 1 537 ? 0.571 -15.75 -31.125 1 88.19 537 ASN A CA 1
ATOM 4098 C C . ASN A 1 537 ? 1.421 -16.516 -32.125 1 88.19 537 ASN A C 1
ATOM 4100 O O . ASN A 1 537 ? 1.059 -17.625 -32.562 1 88.19 537 ASN A O 1
ATOM 4104 N N . LEU A 1 538 ? 2.549 -16.016 -32.375 1 92.19 538 LEU A N 1
ATOM 4105 C CA . LEU A 1 538 ? 3.43 -16.688 -33.312 1 92.19 538 LEU A CA 1
ATOM 4106 C C . LEU A 1 538 ? 4.234 -17.781 -32.625 1 92.19 538 LEU A C 1
ATOM 4108 O O . LEU A 1 538 ? 4.898 -17.531 -31.625 1 92.19 538 LEU A O 1
ATOM 4112 N N . LEU A 1 539 ? 4.215 -18.953 -33.188 1 94.06 539 LEU A N 1
ATOM 4113 C CA . LEU A 1 539 ? 4.859 -20.109 -32.594 1 94.06 539 LEU A CA 1
ATOM 4114 C C . LEU A 1 539 ? 6.367 -19.922 -32.5 1 94.06 539 LEU A C 1
ATOM 4116 O O . LEU A 1 539 ? 6.977 -20.219 -31.469 1 94.06 539 LEU A O 1
ATOM 4120 N N . ALA A 1 540 ? 6.961 -19.344 -33.531 1 94.25 540 ALA A N 1
ATOM 4121 C CA . ALA A 1 540 ? 8.414 -19.234 -33.594 1 94.25 540 ALA A CA 1
ATOM 4122 C C . ALA A 1 540 ? 8.945 -18.281 -32.531 1 94.25 540 ALA A C 1
ATOM 4124 O O . ALA A 1 540 ? 10.117 -18.359 -32.156 1 94.25 540 ALA A O 1
ATOM 4125 N N . GLU A 1 541 ? 8.141 -17.422 -32 1 93.62 541 GLU A N 1
ATOM 4126 C CA . GLU A 1 541 ? 8.578 -16.406 -31.031 1 93.62 541 GLU A CA 1
ATOM 4127 C C . GLU A 1 541 ? 8.172 -16.797 -29.609 1 93.62 541 GLU A C 1
ATOM 4129 O O . GLU A 1 541 ? 8.398 -16.031 -28.672 1 93.62 541 GLU A O 1
ATOM 4134 N N . ARG A 1 542 ? 7.691 -17.969 -29.438 1 94.75 542 ARG A N 1
ATOM 4135 C CA . ARG A 1 542 ? 7.078 -18.359 -28.172 1 94.75 542 ARG A CA 1
ATOM 4136 C C . ARG A 1 542 ? 8.133 -18.609 -27.094 1 94.75 542 ARG A C 1
ATOM 4138 O O . ARG A 1 542 ? 7.98 -18.172 -25.953 1 94.75 542 ARG A O 1
ATOM 4145 N N . LEU A 1 543 ? 9.18 -19.266 -27.438 1 96.31 543 LEU A N 1
ATOM 4146 C CA . LEU A 1 543 ? 10.133 -19.75 -26.453 1 96.31 543 LEU A CA 1
ATOM 4147 C C . LEU A 1 543 ? 10.828 -18.594 -25.75 1 96.31 543 LEU A C 1
ATOM 4149 O O . LEU A 1 543 ? 10.922 -18.562 -24.516 1 96.31 543 LEU A O 1
ATOM 4153 N N . PRO A 1 544 ? 11.359 -17.578 -26.5 1 96.38 544 PRO A N 1
ATOM 4154 C CA . PRO A 1 544 ? 12.031 -16.484 -25.797 1 96.38 544 PRO A CA 1
ATOM 4155 C C . PRO A 1 544 ? 11.133 -15.789 -24.797 1 96.38 544 PRO A C 1
ATOM 4157 O O . PRO A 1 544 ? 11.562 -15.477 -23.688 1 96.38 544 PRO A O 1
ATOM 4160 N N . CYS A 1 545 ? 9.953 -15.625 -25.156 1 95.69 545 CYS A N 1
ATOM 4161 C CA . CYS A 1 545 ? 8.992 -14.969 -24.266 1 95.69 545 CYS A CA 1
ATOM 4162 C C . CYS A 1 545 ? 8.719 -15.82 -23.047 1 95.69 545 CYS A C 1
ATOM 4164 O O . CYS A 1 545 ? 8.719 -15.312 -21.922 1 95.69 545 CYS A O 1
ATOM 4166 N N . ALA A 1 546 ? 8.438 -17.094 -23.25 1 97.06 546 ALA A N 1
ATOM 4167 C CA . ALA A 1 546 ? 8.18 -18 -22.141 1 97.06 546 ALA A CA 1
ATOM 4168 C C . ALA A 1 546 ? 9.375 -18.078 -21.203 1 97.06 546 ALA A C 1
ATOM 4170 O O . ALA A 1 546 ? 9.211 -18.078 -19.969 1 97.06 546 ALA A O 1
ATOM 4171 N N . MET A 1 547 ? 10.562 -18.094 -21.797 1 97.62 547 MET A N 1
ATOM 4172 C CA . MET A 1 547 ? 11.781 -18.219 -20.984 1 97.62 547 MET A CA 1
ATOM 4173 C C . MET A 1 547 ? 12.023 -16.953 -20.172 1 97.62 547 MET A C 1
ATOM 4175 O O . MET A 1 547 ? 12.555 -17 -19.062 1 97.62 547 MET A O 1
ATOM 4179 N N . GLU A 1 548 ? 11.656 -15.852 -20.719 1 96.62 548 GLU A N 1
ATOM 4180 C CA . GLU A 1 548 ? 11.742 -14.609 -19.953 1 96.62 548 GLU A CA 1
ATOM 4181 C C . GLU A 1 548 ? 10.859 -14.656 -18.719 1 96.62 548 GLU A C 1
ATOM 4183 O O . GLU A 1 548 ? 11.266 -14.227 -17.641 1 96.62 548 GLU A O 1
ATOM 4188 N N . ASN A 1 549 ? 9.664 -15.164 -18.875 1 97.19 549 ASN A N 1
ATOM 4189 C CA . ASN A 1 549 ? 8.75 -15.32 -17.75 1 97.19 549 ASN A CA 1
ATOM 4190 C C . ASN A 1 549 ? 9.297 -16.297 -16.719 1 97.19 549 ASN A C 1
ATOM 4192 O O . ASN A 1 549 ? 9.18 -16.078 -15.508 1 97.19 549 ASN A O 1
ATOM 4196 N N . VAL A 1 550 ? 9.859 -17.328 -17.219 1 98 550 VAL A N 1
ATOM 4197 C CA . VAL A 1 550 ? 10.422 -18.344 -16.328 1 98 550 VAL A CA 1
ATOM 4198 C C . VAL A 1 550 ? 11.57 -17.734 -15.523 1 98 550 VAL A C 1
ATOM 4200 O O . VAL A 1 550 ? 11.68 -17.953 -14.312 1 98 550 VAL A O 1
ATOM 4203 N N . ALA A 1 551 ? 12.406 -16.984 -16.219 1 98.06 551 ALA A N 1
ATOM 4204 C CA . ALA A 1 551 ? 13.516 -16.344 -15.531 1 98.06 551 ALA A CA 1
ATOM 4205 C C . ALA A 1 551 ? 13.016 -15.414 -14.43 1 98.06 551 ALA A C 1
ATOM 4207 O O . ALA A 1 551 ? 13.594 -15.359 -13.344 1 98.06 551 ALA A O 1
ATOM 4208 N N . ALA A 1 552 ? 12 -14.703 -14.734 1 97.12 552 ALA A N 1
ATOM 4209 C CA . ALA A 1 552 ? 11.422 -13.797 -13.75 1 97.12 552 ALA A CA 1
ATOM 4210 C C . ALA A 1 552 ? 10.867 -14.57 -12.555 1 97.12 552 ALA A C 1
ATOM 4212 O O . ALA A 1 552 ? 11.023 -14.141 -11.406 1 97.12 552 ALA A O 1
ATOM 4213 N N . ALA A 1 553 ? 10.195 -15.648 -12.828 1 97.12 553 ALA A N 1
ATOM 4214 C CA . ALA A 1 553 ? 9.641 -16.484 -11.766 1 97.12 553 ALA A CA 1
ATOM 4215 C C . ALA A 1 553 ? 10.75 -17.078 -10.898 1 97.12 553 ALA A C 1
ATOM 4217 O O . ALA A 1 553 ? 10.617 -17.156 -9.672 1 97.12 553 ALA A O 1
ATOM 4218 N N . MET A 1 554 ? 11.781 -17.5 -11.516 1 97.38 554 MET A N 1
ATOM 4219 C CA . MET A 1 554 ? 12.914 -18.047 -10.773 1 97.38 554 MET A CA 1
ATOM 4220 C C . MET A 1 554 ? 13.57 -16.969 -9.914 1 97.38 554 MET A C 1
ATOM 4222 O O . MET A 1 554 ? 13.945 -17.234 -8.766 1 97.38 554 MET A O 1
ATOM 4226 N N . THR A 1 555 ? 13.734 -15.812 -10.516 1 96.88 555 THR A N 1
ATOM 4227 C CA . THR A 1 555 ? 14.305 -14.695 -9.773 1 96.88 555 THR A CA 1
ATOM 4228 C C . THR A 1 555 ? 13.461 -14.375 -8.547 1 96.88 555 THR A C 1
ATOM 4230 O O . THR A 1 555 ? 14 -14.18 -7.453 1 96.88 555 THR A O 1
ATOM 4233 N N . LYS A 1 556 ? 12.172 -14.305 -8.727 1 95.19 556 LYS A N 1
ATOM 4234 C CA . LYS A 1 556 ? 11.273 -14.078 -7.598 1 95.19 556 LYS A CA 1
ATOM 4235 C C . LYS A 1 556 ? 11.484 -15.125 -6.508 1 95.19 556 LYS A C 1
ATOM 4237 O O . LYS A 1 556 ? 11.5 -14.797 -5.316 1 95.19 556 LYS A O 1
ATOM 4242 N N . THR A 1 557 ? 11.633 -16.359 -6.891 1 94.81 557 THR A N 1
ATOM 4243 C CA . THR A 1 557 ? 11.797 -17.438 -5.934 1 94.81 557 THR A CA 1
ATOM 4244 C C . THR A 1 557 ? 13.062 -17.25 -5.102 1 94.81 557 THR A C 1
ATOM 4246 O O . THR A 1 557 ? 13.047 -17.438 -3.885 1 94.81 557 THR A O 1
ATOM 4249 N N . LEU A 1 558 ? 14.109 -16.906 -5.777 1 95.31 558 LEU A N 1
ATOM 4250 C CA . LEU A 1 558 ? 15.359 -16.688 -5.059 1 95.31 558 LEU A CA 1
ATOM 4251 C C . LEU A 1 558 ? 15.211 -15.562 -4.035 1 95.31 558 LEU A C 1
ATOM 4253 O O . LEU A 1 558 ? 15.562 -15.734 -2.865 1 95.31 558 LEU A O 1
ATOM 4257 N N . ARG A 1 559 ? 14.688 -14.531 -4.484 1 92.88 559 ARG A N 1
ATOM 4258 C CA . ARG A 1 559 ? 14.586 -13.359 -3.617 1 92.88 559 ARG A CA 1
ATOM 4259 C C . ARG A 1 559 ? 13.594 -13.602 -2.482 1 92.88 559 ARG A C 1
ATOM 4261 O O . ARG A 1 559 ? 13.805 -13.133 -1.362 1 92.88 559 ARG A O 1
ATOM 4268 N N . ASP A 1 560 ? 12.562 -14.344 -2.752 1 90.88 560 ASP A N 1
ATOM 4269 C CA . ASP A 1 560 ? 11.531 -14.625 -1.76 1 90.88 560 ASP A CA 1
ATOM 4270 C C . ASP A 1 560 ? 12.023 -15.617 -0.713 1 90.88 560 ASP A C 1
ATOM 4272 O O . ASP A 1 560 ? 11.383 -15.812 0.321 1 90.88 560 ASP A O 1
ATOM 4276 N N . SER A 1 561 ? 13.102 -16.266 -0.983 1 88.62 561 SER A N 1
ATOM 4277 C CA . SER A 1 561 ? 13.625 -17.25 -0.039 1 88.62 561 SER A CA 1
ATOM 4278 C C . SER A 1 561 ? 13.898 -16.609 1.321 1 88.62 561 SER A C 1
ATOM 4280 O O . SER A 1 561 ? 13.906 -17.297 2.342 1 88.62 561 SER A O 1
ATOM 4282 N N . ALA A 1 562 ? 14.102 -15.359 1.311 1 81.25 562 ALA A N 1
ATOM 4283 C CA . ALA A 1 562 ? 14.297 -14.641 2.566 1 81.25 562 ALA A CA 1
ATOM 4284 C C . ALA A 1 562 ? 13.047 -14.719 3.439 1 81.25 562 ALA A C 1
ATOM 4286 O O . ALA A 1 562 ? 13.141 -14.703 4.672 1 81.25 562 ALA A O 1
ATOM 4287 N N . TYR A 1 563 ? 11.93 -14.812 2.762 1 78.25 563 TYR A N 1
ATOM 4288 C CA . TYR A 1 563 ? 10.664 -14.836 3.48 1 78.25 563 TYR A CA 1
ATOM 4289 C C . TYR A 1 563 ? 10.305 -16.25 3.906 1 78.25 563 TYR A C 1
ATOM 4291 O O . TYR A 1 563 ? 9.438 -16.453 4.758 1 78.25 563 TYR A O 1
ATOM 4299 N N . ILE A 1 564 ? 10.867 -17.312 3.279 1 73.88 564 ILE A N 1
ATOM 4300 C CA . ILE A 1 564 ? 10.516 -18.703 3.508 1 73.88 564 ILE A CA 1
ATOM 4301 C C . ILE A 1 564 ? 11.539 -19.359 4.434 1 73.88 564 ILE A C 1
ATOM 4303 O O . ILE A 1 564 ? 11.227 -20.297 5.156 1 73.88 564 ILE A O 1
ATOM 4307 N N . ALA A 1 565 ? 12.227 -18.703 5.227 1 58.84 565 ALA A N 1
ATOM 4308 C CA . ALA A 1 565 ? 13.242 -19.125 6.184 1 58.84 565 ALA A CA 1
ATOM 4309 C C . ALA A 1 565 ? 13.867 -20.453 5.77 1 58.84 565 ALA A C 1
ATOM 4311 O O . ALA A 1 565 ? 13.461 -21.516 6.258 1 58.84 565 ALA A O 1
ATOM 4312 N N . ASP A 1 566 ? 14.477 -20.594 4.812 1 64.44 566 ASP A N 1
ATOM 4313 C CA . ASP A 1 566 ? 15.148 -21.828 4.426 1 64.44 566 ASP A CA 1
ATOM 4314 C C . ASP A 1 566 ? 16.562 -21.891 4.992 1 64.44 566 ASP A C 1
ATOM 4316 O O . ASP A 1 566 ? 17.375 -21 4.734 1 64.44 566 ASP A O 1
ATOM 4320 N N . ALA A 1 567 ? 16.766 -22.875 5.82 1 60.66 567 ALA A N 1
ATOM 4321 C CA . ALA A 1 567 ? 18.047 -23.031 6.523 1 60.66 567 ALA A CA 1
ATOM 4322 C C . ALA A 1 567 ? 19.172 -23.344 5.547 1 60.66 567 ALA A C 1
ATOM 4324 O O . ALA A 1 567 ? 20.344 -23.141 5.867 1 60.66 567 ALA A O 1
ATOM 4325 N N . ILE A 1 568 ? 18.828 -23.766 4.398 1 71.25 568 ILE A N 1
ATOM 4326 C CA . ILE A 1 568 ? 19.859 -24.25 3.479 1 71.25 568 ILE A CA 1
ATOM 4327 C C . ILE A 1 568 ? 20.359 -23.078 2.627 1 71.25 568 ILE A C 1
ATOM 4329 O O . ILE A 1 568 ? 21.484 -23.094 2.146 1 71.25 568 ILE A O 1
ATOM 4333 N N . SER A 1 569 ? 19.594 -22.125 2.484 1 79.06 569 SER A N 1
ATOM 4334 C CA . SER A 1 569 ? 19.953 -20.938 1.724 1 79.06 569 SER A CA 1
ATOM 4335 C C . SER A 1 569 ? 20.266 -19.766 2.648 1 79.06 569 SER A C 1
ATOM 4337 O O . SER A 1 569 ? 19.875 -19.75 3.814 1 79.06 569 SER A O 1
ATOM 4339 N N . THR A 1 570 ? 21.203 -18.922 2.178 1 80.81 570 THR A N 1
ATOM 4340 C CA . THR A 1 570 ? 21.547 -17.719 2.934 1 80.81 570 THR A CA 1
ATOM 4341 C C . THR A 1 570 ? 20.875 -16.484 2.346 1 80.81 570 THR A C 1
ATOM 4343 O O . THR A 1 570 ? 21.203 -16.062 1.236 1 80.81 570 THR A O 1
ATOM 4346 N N . SER A 1 571 ? 19.875 -16.047 3.016 1 85.75 571 SER A N 1
ATOM 4347 C CA . SER A 1 571 ? 19.125 -14.875 2.609 1 85.75 571 SER A CA 1
ATOM 4348 C C . SER A 1 571 ? 19.234 -13.766 3.645 1 85.75 571 SER A C 1
ATOM 4350 O O . SER A 1 571 ? 19.641 -14 4.781 1 85.75 571 SER A O 1
ATOM 4352 N N . ASP A 1 572 ? 19.078 -12.508 3.145 1 86.56 572 ASP A N 1
ATOM 4353 C CA . ASP A 1 572 ? 19.125 -11.32 3.998 1 86.56 572 ASP A CA 1
ATOM 4354 C C . ASP A 1 572 ? 18.016 -10.336 3.631 1 86.56 572 ASP A C 1
ATOM 4356 O O . ASP A 1 572 ? 17.297 -10.539 2.65 1 86.56 572 ASP A O 1
ATOM 4360 N N . TRP A 1 573 ? 18 -9.352 4.469 1 90.06 573 TRP A N 1
ATOM 4361 C CA . TRP A 1 573 ? 17 -8.305 4.258 1 90.06 573 TRP A CA 1
ATOM 4362 C C . TRP A 1 573 ? 17.672 -6.984 3.893 1 90.06 573 TRP A C 1
ATOM 4364 O O . TRP A 1 573 ? 18.703 -6.617 4.477 1 90.06 573 TRP A O 1
ATOM 4374 N N . ALA A 1 574 ? 17.125 -6.387 2.877 1 93.31 574 ALA A N 1
ATOM 4375 C CA . ALA A 1 574 ? 17.453 -4.988 2.619 1 93.31 574 ALA A CA 1
ATOM 4376 C C . ALA A 1 574 ? 16.406 -4.055 3.225 1 93.31 574 ALA A C 1
ATOM 4378 O O . ALA A 1 574 ? 15.234 -4.109 2.855 1 93.31 574 ALA A O 1
ATOM 4379 N N . MET A 1 575 ? 16.844 -3.258 4.129 1 94 575 MET A N 1
ATOM 4380 C CA . MET A 1 575 ? 15.93 -2.381 4.844 1 94 575 MET A CA 1
ATOM 4381 C C . MET A 1 575 ? 15.766 -1.05 4.117 1 94 575 MET A C 1
ATOM 4383 O O . MET A 1 575 ? 16.75 -0.488 3.621 1 94 575 MET A O 1
ATOM 4387 N N . GLY A 1 576 ? 14.523 -0.713 3.926 1 95.5 576 GLY A N 1
ATOM 4388 C CA . GLY A 1 576 ? 14.203 0.587 3.361 1 95.5 576 GLY A CA 1
ATOM 4389 C C . GLY A 1 576 ? 13.516 1.512 4.352 1 95.5 576 GLY A C 1
ATOM 4390 O O . GLY A 1 576 ? 13.672 1.356 5.562 1 95.5 576 GLY A O 1
ATOM 4391 N N . ARG A 1 577 ? 12.945 2.639 3.846 1 94.38 577 ARG A N 1
ATOM 4392 C CA . ARG A 1 577 ? 12.25 3.621 4.664 1 94.38 577 ARG A CA 1
ATOM 4393 C C . ARG A 1 577 ? 10.828 3.85 4.152 1 94.38 577 ARG A C 1
ATOM 4395 O O . ARG A 1 577 ? 10.625 4.07 2.957 1 94.38 577 ARG A O 1
ATOM 4402 N N . ALA A 1 578 ? 9.875 3.701 4.969 1 94.44 578 ALA A N 1
ATOM 4403 C CA . ALA A 1 578 ? 8.492 4.039 4.652 1 94.44 578 ALA A CA 1
ATOM 4404 C C . ALA A 1 578 ? 8.25 5.539 4.801 1 94.44 578 ALA A C 1
ATOM 4406 O O . ALA A 1 578 ? 8.484 6.113 5.863 1 94.44 578 ALA A O 1
ATOM 4407 N N . MET A 1 579 ? 7.742 6.16 3.783 1 91.19 579 MET A N 1
ATOM 4408 C CA . MET A 1 579 ? 7.543 7.605 3.766 1 91.19 579 MET A CA 1
ATOM 4409 C C . MET A 1 579 ? 6.074 7.953 3.984 1 91.19 579 MET A C 1
ATOM 4411 O O . MET A 1 579 ? 5.191 7.359 3.365 1 91.19 579 MET A O 1
ATOM 4415 N N . ILE A 1 580 ? 5.773 8.852 4.855 1 85.69 580 ILE A N 1
ATOM 4416 C CA . ILE A 1 580 ? 4.414 9.32 5.113 1 85.69 580 ILE A CA 1
ATOM 4417 C C . ILE A 1 580 ? 4.367 10.844 5.012 1 85.69 580 ILE A C 1
ATOM 4419 O O . ILE A 1 580 ? 5.367 11.516 5.258 1 85.69 580 ILE A O 1
ATOM 4423 N N . PRO A 1 581 ? 3.248 11.359 4.59 1 80.44 581 PRO A N 1
ATOM 4424 C CA . PRO A 1 581 ? 3.123 12.82 4.598 1 80.44 581 PRO A CA 1
ATOM 4425 C C . PRO A 1 581 ? 2.963 13.391 6.008 1 80.44 581 PRO A C 1
ATOM 4427 O O . PRO A 1 581 ? 2.229 12.828 6.824 1 80.44 581 PRO A O 1
ATOM 4430 N N . ALA A 1 582 ? 3.736 14.43 6.391 1 81.25 582 ALA A N 1
ATOM 4431 C CA . ALA A 1 582 ? 3.66 15.109 7.684 1 81.25 582 ALA A CA 1
ATOM 4432 C C . ALA A 1 582 ? 3.633 16.625 7.504 1 81.25 582 ALA A C 1
ATOM 4434 O O . ALA A 1 582 ? 4.164 17.156 6.52 1 81.25 582 ALA A O 1
ATOM 4435 N N . VAL A 1 583 ? 3.01 17.297 8.484 1 80.5 583 VAL A N 1
ATOM 4436 C CA . VAL A 1 583 ? 2.889 18.75 8.422 1 80.5 583 VAL A CA 1
ATOM 4437 C C . VAL A 1 583 ? 4.102 19.391 9.086 1 80.5 583 VAL A C 1
ATOM 4439 O O . VAL A 1 583 ? 4.438 19.062 10.234 1 80.5 583 VAL A O 1
ATOM 4442 N N . TYR A 1 584 ? 4.762 20.328 8.461 1 86.81 584 TYR A N 1
ATOM 4443 C CA . TYR A 1 584 ? 5.934 21.062 8.93 1 86.81 584 TYR A CA 1
ATOM 4444 C C . TYR A 1 584 ? 5.648 22.547 9.008 1 86.81 584 TYR A C 1
ATOM 4446 O O . TYR A 1 584 ? 4.867 23.094 8.219 1 86.81 584 TYR A O 1
ATOM 4454 N N . VAL A 1 585 ? 6.254 23.094 9.984 1 90.5 585 VAL A N 1
ATOM 4455 C CA . VAL A 1 585 ? 6.152 24.547 10.125 1 90.5 585 VAL A CA 1
ATOM 4456 C C . VAL A 1 585 ? 7.211 25.234 9.266 1 90.5 585 VAL A C 1
ATOM 4458 O O . VAL A 1 585 ? 8.391 24.875 9.328 1 90.5 585 VAL A O 1
ATOM 4461 N N . THR A 1 586 ? 6.805 26.109 8.375 1 91.19 586 THR A N 1
ATOM 4462 C CA . THR A 1 586 ? 7.719 26.906 7.562 1 91.19 586 THR A CA 1
ATOM 4463 C C . THR A 1 586 ? 7.578 28.391 7.898 1 91.19 586 THR A C 1
ATOM 4465 O O . THR A 1 586 ? 6.48 28.953 7.824 1 91.19 586 THR A O 1
ATOM 4468 N N . VAL A 1 587 ? 8.703 28.938 8.266 1 94.38 587 VAL A N 1
ATOM 4469 C CA . VAL A 1 587 ? 8.688 30.344 8.656 1 94.38 587 VAL A CA 1
ATOM 4470 C C . VAL A 1 587 ? 9.094 31.219 7.465 1 94.38 587 VAL A C 1
ATOM 4472 O O . VAL A 1 587 ? 10.117 30.969 6.832 1 94.38 587 VAL A O 1
ATOM 4475 N N . HIS A 1 588 ? 8.242 32.219 7.152 1 94 588 HIS A N 1
ATOM 4476 C CA . HIS A 1 588 ? 8.578 33.219 6.148 1 94 588 HIS A CA 1
ATOM 4477 C C . HIS A 1 588 ? 9.18 34.469 6.793 1 94 588 HIS A C 1
ATOM 4479 O O . HIS A 1 588 ? 8.469 35.406 7.121 1 94 588 HIS A O 1
ATOM 4485 N N . TRP A 1 589 ? 10.469 34.625 6.793 1 94.62 589 TRP A N 1
ATOM 4486 C CA . TRP A 1 589 ? 11.227 35.594 7.559 1 94.62 589 TRP A CA 1
ATOM 4487 C C . TRP A 1 589 ? 11.039 37 6.988 1 94.62 589 TRP A C 1
ATOM 4489 O O . TRP A 1 589 ? 11.312 38 7.664 1 94.62 589 TRP A O 1
ATOM 4499 N N . GLN A 1 590 ? 10.477 37.094 5.77 1 93.88 590 GLN A N 1
ATOM 4500 C CA . GLN A 1 590 ? 10.266 38.406 5.176 1 93.88 590 GLN A CA 1
ATOM 4501 C C . GLN A 1 590 ? 9.258 39.219 5.984 1 93.88 590 GLN A C 1
ATOM 4503 O O . GLN A 1 590 ? 9.328 40.438 6.02 1 93.88 590 GLN A O 1
ATOM 4508 N N . TRP A 1 591 ? 8.406 38.562 6.676 1 94.56 591 TRP A N 1
ATOM 4509 C CA . TRP A 1 591 ? 7.348 39.25 7.402 1 94.56 591 TRP A CA 1
ATOM 4510 C C . TRP A 1 591 ? 7.859 39.781 8.742 1 94.56 591 TRP A C 1
ATOM 4512 O O . TRP A 1 591 ? 7.145 40.5 9.445 1 94.56 591 TRP A O 1
ATOM 4522 N N . MET A 1 592 ? 9.109 39.531 9.07 1 95.06 592 MET A N 1
ATOM 4523 C CA . MET A 1 592 ? 9.727 40.062 10.273 1 95.06 592 MET A CA 1
ATOM 4524 C C . MET A 1 592 ? 10.148 41.5 10.062 1 95.06 592 MET A C 1
ATOM 4526 O O . MET A 1 592 ? 10.422 42.219 11.023 1 95.06 592 MET A O 1
ATOM 4530 N N . VAL A 1 593 ? 9.969 42.062 8.945 1 95.69 593 VAL A N 1
ATOM 4531 C CA . VAL A 1 593 ? 10.445 43.375 8.594 1 95.69 593 VAL A CA 1
ATOM 4532 C C . VAL A 1 593 ? 9.648 44.438 9.375 1 95.69 593 VAL A C 1
ATOM 4534 O O . VAL A 1 593 ? 10.227 45.375 9.945 1 95.69 593 VAL A O 1
ATOM 4537 N N . LEU A 1 594 ? 8.383 44.281 9.43 1 96 594 LEU A N 1
ATOM 4538 C CA . LEU A 1 594 ? 7.559 45.312 10.078 1 96 594 LEU A CA 1
ATOM 4539 C C . LEU A 1 594 ? 7.816 45.344 11.586 1 96 594 LEU A C 1
ATOM 4541 O O . LEU A 1 594 ? 8.078 46.406 12.148 1 96 594 LEU A O 1
ATOM 4545 N N . PRO A 1 595 ? 7.773 44.219 12.281 1 95.94 595 PRO A N 1
ATOM 4546 C CA . PRO A 1 595 ? 8.062 44.25 13.711 1 95.94 595 PRO A CA 1
ATOM 4547 C C . PRO A 1 595 ? 9.453 44.812 14.016 1 95.94 595 PRO A C 1
ATOM 4549 O O . PRO A 1 595 ? 9.609 45.594 14.961 1 95.94 595 PRO A O 1
ATOM 4552 N N . LEU A 1 596 ? 10.398 44.531 13.266 1 96.25 596 LEU A N 1
ATOM 4553 C CA . LEU A 1 596 ? 11.75 45.062 13.492 1 96.25 596 LEU A CA 1
ATOM 4554 C C . LEU A 1 596 ? 11.82 46.562 13.195 1 96.25 596 LEU A C 1
ATOM 4556 O O . LEU A 1 596 ? 12.469 47.312 13.93 1 96.25 596 LEU A O 1
ATOM 4560 N N . LEU A 1 597 ? 11.188 46.938 12.125 1 96.44 597 LEU A N 1
ATOM 4561 C CA . LEU A 1 597 ? 11.156 48.375 11.773 1 96.44 597 LEU A CA 1
ATOM 4562 C C . LEU A 1 597 ? 10.469 49.188 12.867 1 96.44 597 LEU A C 1
ATOM 4564 O O . LEU A 1 597 ? 10.953 50.25 13.242 1 96.44 597 LEU A O 1
ATOM 4568 N N . VAL A 1 598 ? 9.359 48.656 13.305 1 96.62 598 VAL A N 1
ATOM 4569 C CA . VAL A 1 598 ? 8.625 49.344 14.359 1 96.62 598 VAL A CA 1
ATOM 4570 C C . VAL A 1 598 ? 9.5 49.469 15.609 1 96.62 598 VAL A C 1
ATOM 4572 O O . VAL A 1 598 ? 9.523 50.5 16.266 1 96.62 598 VAL A O 1
ATOM 4575 N N . TRP A 1 599 ? 10.234 48.469 15.953 1 96.75 599 TRP A N 1
ATOM 4576 C CA . TRP A 1 599 ? 11.078 48.5 17.141 1 96.75 599 TRP A CA 1
ATOM 4577 C C . TRP A 1 599 ? 12.234 49.469 16.969 1 96.75 599 TRP A C 1
ATOM 4579 O O . TRP A 1 599 ? 12.531 50.25 17.859 1 96.75 599 TRP A O 1
ATOM 4589 N N . VAL A 1 600 ? 12.898 49.5 15.82 1 96.69 600 VAL A N 1
ATOM 4590 C CA . VAL A 1 600 ? 14.055 50.344 15.578 1 96.69 600 VAL A CA 1
ATOM 4591 C C . VAL A 1 600 ? 13.633 51.812 15.609 1 96.69 600 VAL A C 1
ATOM 4593 O O . VAL A 1 600 ? 14.281 52.656 16.25 1 96.69 600 VAL A O 1
ATOM 4596 N N . VAL A 1 601 ? 12.516 52.094 14.922 1 96 601 VAL A N 1
ATOM 4597 C CA . VAL A 1 601 ? 12.039 53.469 14.898 1 96 601 VAL A CA 1
ATOM 4598 C C . VAL A 1 601 ? 11.578 53.875 16.297 1 96 601 VAL A C 1
ATOM 4600 O O . VAL A 1 601 ? 11.828 55.031 16.719 1 96 601 VAL A O 1
ATOM 4603 N N . GLY A 1 602 ? 10.938 52.969 17 1 95.75 602 GLY A N 1
ATOM 4604 C CA . GLY A 1 602 ? 10.531 53.25 18.359 1 95.75 602 GLY A CA 1
ATOM 4605 C C . GLY A 1 602 ? 11.695 53.469 19.297 1 95.75 602 GLY A C 1
ATOM 4606 O O . GLY A 1 602 ? 11.688 54.406 20.094 1 95.75 602 GLY A O 1
ATOM 4607 N N . ALA A 1 603 ? 12.711 52.688 19.203 1 95.44 603 ALA A N 1
ATOM 4608 C CA . ALA A 1 603 ? 13.906 52.844 20.031 1 95.44 603 ALA A CA 1
ATOM 4609 C C . ALA A 1 603 ? 14.617 54.156 19.719 1 95.44 603 ALA A C 1
ATOM 4611 O O . ALA A 1 603 ? 15.094 54.844 20.625 1 95.44 603 ALA A O 1
ATOM 4612 N N . THR A 1 604 ? 14.68 54.531 18.484 1 95.31 604 THR A N 1
ATOM 4613 C CA . THR A 1 604 ? 15.305 55.781 18.062 1 95.31 604 THR A CA 1
ATOM 4614 C C . THR A 1 604 ? 14.531 56.969 18.609 1 95.31 604 THR A C 1
ATOM 4616 O O . THR A 1 604 ? 15.133 57.969 19.016 1 95.31 604 THR A O 1
ATOM 4619 N N . LEU A 1 605 ? 13.242 56.812 18.562 1 94.62 605 LEU A N 1
ATOM 4620 C CA . LEU A 1 605 ? 12.414 57.875 19.094 1 94.62 605 LEU A CA 1
ATOM 4621 C C . LEU A 1 605 ? 12.664 58.062 20.594 1 94.62 605 LEU A C 1
ATOM 4623 O O . LEU A 1 605 ? 12.797 59.219 21.062 1 94.62 605 LEU A O 1
ATOM 4627 N N . VAL A 1 606 ? 12.727 56.969 21.344 1 94.5 606 VAL A N 1
ATOM 4628 C CA . VAL A 1 606 ? 12.938 57.062 22.781 1 94.5 606 VAL A CA 1
ATOM 4629 C C . VAL A 1 606 ? 14.32 57.656 23.062 1 94.5 606 VAL A C 1
ATOM 4631 O O . VAL A 1 606 ? 14.461 58.531 23.906 1 94.5 606 VAL A O 1
ATOM 4634 N N . GLY A 1 607 ? 15.328 57.25 22.391 1 92.56 607 GLY A N 1
ATOM 4635 C CA . GLY A 1 607 ? 16.672 57.812 22.547 1 92.56 607 GLY A CA 1
ATOM 4636 C C . GLY A 1 607 ? 16.75 59.281 22.141 1 92.56 607 GLY A C 1
ATOM 4637 O O . GLY A 1 607 ? 17.375 60.062 22.844 1 92.56 607 GLY A O 1
ATOM 4638 N N . GLY A 1 608 ? 16.109 59.625 21.062 1 92.31 608 GLY A N 1
ATOM 4639 C CA . GLY A 1 608 ? 16.078 61 20.609 1 92.31 608 GLY A CA 1
ATOM 4640 C C . GLY A 1 608 ? 15.352 61.938 21.562 1 92.31 608 GLY A C 1
ATOM 4641 O O . GLY A 1 608 ? 15.758 63.062 21.766 1 92.31 608 GLY A O 1
ATOM 4642 N N . THR A 1 609 ? 14.211 61.406 22.109 1 92.75 609 THR A N 1
ATOM 4643 C CA . THR A 1 609 ? 13.453 62.188 23.078 1 92.75 609 THR A CA 1
ATOM 4644 C C . THR A 1 609 ? 14.289 62.469 24.312 1 92.75 609 THR A C 1
ATOM 4646 O O . THR A 1 609 ? 14.242 63.594 24.859 1 92.75 609 THR A O 1
ATOM 4649 N N . LEU A 1 610 ? 15.008 61.469 24.766 1 89.81 610 LEU A N 1
ATOM 4650 C CA . LEU A 1 610 ? 15.898 61.656 25.906 1 89.81 610 LEU A CA 1
ATOM 4651 C C . LEU A 1 610 ? 16.969 62.719 25.594 1 89.81 610 LEU A C 1
ATOM 4653 O O . LEU A 1 610 ? 17.25 63.594 26.422 1 89.81 610 LEU A O 1
ATOM 4657 N N . TRP A 1 611 ? 17.5 62.719 24.469 1 90.25 611 TRP A N 1
ATOM 4658 C CA . TRP A 1 611 ? 18.547 63.625 24.062 1 90.25 611 TRP A CA 1
ATOM 4659 C C . TRP A 1 611 ? 18 65.062 23.938 1 90.25 611 TRP A C 1
ATOM 4661 O O . TRP A 1 611 ? 18.594 66 24.453 1 90.25 611 TRP A O 1
ATOM 4671 N N . LYS A 1 612 ? 16.859 65.25 23.359 1 89.69 612 LYS A N 1
ATOM 4672 C CA . LYS A 1 612 ? 16.281 66.562 23.156 1 89.69 612 LYS A CA 1
ATOM 4673 C C . LYS A 1 612 ? 15.805 67.188 24.469 1 89.69 612 LYS A C 1
ATOM 4675 O O . LYS A 1 612 ? 15.859 68.375 24.656 1 89.69 612 LYS A O 1
ATOM 4680 N N . THR A 1 613 ? 15.289 66.25 25.312 1 88.62 613 THR A N 1
ATOM 4681 C CA . THR A 1 613 ? 14.836 66.75 26.609 1 88.62 613 THR A CA 1
ATOM 4682 C C . THR A 1 613 ? 16.016 67.25 27.438 1 88.62 613 THR A C 1
ATOM 4684 O O . THR A 1 613 ? 15.898 68.312 28.125 1 88.62 613 THR A O 1
ATOM 4687 N N . ARG A 1 614 ? 17.109 66.688 27.406 1 85.69 614 ARG A N 1
ATOM 4688 C CA . ARG A 1 614 ? 18.297 67.125 28.141 1 85.69 614 ARG A CA 1
ATOM 4689 C C . ARG A 1 614 ? 18.875 68.375 27.547 1 85.69 614 ARG A C 1
ATOM 4691 O O . ARG A 1 614 ? 19.312 69.312 28.281 1 85.69 614 ARG A O 1
ATOM 4698 N N . ARG A 1 615 ? 18.797 68.5 26.328 1 86 615 ARG A N 1
ATOM 4699 C CA . ARG A 1 615 ? 19.344 69.688 25.672 1 86 615 ARG A CA 1
ATOM 4700 C C . ARG A 1 615 ? 18.484 70.938 25.906 1 86 615 ARG A C 1
ATOM 4702 O O . ARG A 1 615 ? 19 72 26.109 1 86 615 ARG A O 1
ATOM 4709 N N . ALA A 1 616 ? 17.172 70.75 25.906 1 83.31 616 ALA A N 1
ATOM 4710 C CA . ALA A 1 616 ? 16.25 71.875 26.094 1 83.31 616 ALA A CA 1
ATOM 4711 C C . ALA A 1 616 ? 16.047 72.188 27.562 1 83.31 616 ALA A C 1
ATOM 4713 O O . ALA A 1 616 ? 15.5 73.25 27.922 1 83.31 616 ALA A O 1
ATOM 4714 N N . ARG A 1 617 ? 16.484 71.438 28.516 1 79.88 617 ARG A N 1
ATOM 4715 C CA . ARG A 1 617 ? 16.375 71.562 29.969 1 79.88 617 ARG A CA 1
ATOM 4716 C C . ARG A 1 617 ? 14.914 71.688 30.391 1 79.88 617 ARG A C 1
ATOM 4718 O O . ARG A 1 617 ? 14.562 72.625 31.156 1 79.88 617 ARG A O 1
ATOM 4725 N N . VAL A 1 618 ? 14.109 70.938 29.703 1 83.5 618 VAL A N 1
ATOM 4726 C CA . VAL A 1 618 ? 12.695 70.875 30.047 1 83.5 618 VAL A CA 1
ATOM 4727 C C . VAL A 1 618 ? 12.453 69.812 31.094 1 83.5 618 VAL A C 1
ATOM 4729 O O . VAL A 1 618 ? 13.055 68.75 31.031 1 83.5 618 VAL A O 1
ATOM 4732 N N . PRO A 1 619 ? 11.664 70.125 32.125 1 83.31 619 PRO A N 1
ATOM 4733 C CA . PRO A 1 619 ? 11.375 69.062 33.125 1 83.31 619 PRO A CA 1
ATOM 4734 C C . PRO A 1 619 ? 10.672 67.875 32.5 1 83.31 619 PRO A C 1
ATOM 4736 O O . PRO A 1 619 ? 9.914 68 31.547 1 83.31 619 PRO A O 1
ATOM 4739 N N . ALA A 1 620 ? 10.867 66.75 33.031 1 85.62 620 ALA A N 1
ATOM 4740 C CA . ALA A 1 620 ? 10.328 65.5 32.5 1 85.62 620 ALA A CA 1
ATOM 4741 C C . ALA A 1 620 ? 8.891 65.312 32.969 1 85.62 620 ALA A C 1
ATOM 4743 O O . ALA A 1 620 ? 8.617 64.375 33.781 1 85.62 620 ALA A O 1
ATOM 4744 N N . TRP A 1 621 ? 7.945 65.938 32.406 1 87.06 621 TRP A N 1
ATOM 4745 C CA . TRP A 1 621 ? 6.543 65.812 32.781 1 87.06 621 TRP A CA 1
ATOM 4746 C C . TRP A 1 621 ? 5.844 64.688 31.984 1 87.06 621 TRP A C 1
ATOM 4748 O O . TRP A 1 621 ? 4.797 64.188 32.406 1 87.06 621 TRP A O 1
ATOM 4758 N N . ARG A 1 622 ? 6.402 64.312 30.875 1 89.88 622 ARG A N 1
ATOM 4759 C CA . ARG A 1 622 ? 5.812 63.25 30.047 1 89.88 622 ARG A CA 1
ATOM 4760 C C . ARG A 1 622 ? 4.332 63.5 29.797 1 89.88 622 ARG A C 1
ATOM 4762 O O . ARG A 1 622 ? 3.961 64.562 29.328 1 89.88 622 ARG A O 1
ATOM 4769 N N . ASN A 1 623 ? 3.473 62.5 30.141 1 88.12 623 ASN A N 1
ATOM 4770 C CA . ASN A 1 623 ? 2.047 62.688 29.906 1 88.12 623 ASN A CA 1
ATOM 4771 C C . ASN A 1 623 ? 1.318 63.125 31.156 1 88.12 623 ASN A C 1
ATOM 4773 O O . ASN A 1 623 ? 0.088 63.094 31.219 1 88.12 623 ASN A O 1
ATOM 4777 N N . ASN A 1 624 ? 1.994 63.656 32.188 1 85.06 624 ASN A N 1
ATOM 4778 C CA . ASN A 1 624 ? 1.373 64.125 33.406 1 85.06 624 ASN A CA 1
ATOM 4779 C C . ASN A 1 624 ? 0.541 65.375 33.188 1 85.06 624 ASN A C 1
ATOM 4781 O O . ASN A 1 624 ? 1.062 66.375 32.719 1 85.06 624 ASN A O 1
ATOM 4785 N N . PRO A 1 625 ? -0.746 65.375 33.5 1 87.12 625 PRO A N 1
ATOM 4786 C CA . PRO A 1 625 ? -1.588 66.562 33.25 1 87.12 625 PRO A CA 1
ATOM 4787 C C . PRO A 1 625 ? -1.493 67.625 34.375 1 87.12 625 PRO A C 1
ATOM 4789 O O . PRO A 1 625 ? -1.923 68.75 34.156 1 87.12 625 PRO A O 1
ATOM 4792 N N . LEU A 1 626 ? -0.88 67.438 35.469 1 83.56 626 LEU A N 1
ATOM 4793 C CA . LEU A 1 626 ? -0.914 68.312 36.625 1 83.56 626 LEU A CA 1
ATOM 4794 C C . LEU A 1 626 ? -0.203 69.625 36.344 1 83.56 626 LEU A C 1
ATOM 4796 O O . LEU A 1 626 ? -0.673 70.688 36.75 1 83.56 626 LEU A O 1
ATOM 4800 N N . PRO A 1 627 ? 0.876 69.5 35.656 1 81.12 627 PRO A N 1
ATOM 4801 C CA . PRO A 1 627 ? 1.557 70.812 35.406 1 81.12 627 PRO A CA 1
ATOM 4802 C C . PRO A 1 627 ? 0.688 71.75 34.625 1 81.12 627 PRO A C 1
ATOM 4804 O O . PRO A 1 627 ? 0.871 73 34.75 1 81.12 627 PRO A O 1
ATOM 4807 N N . LEU A 1 628 ? -0.268 71.375 33.875 1 83 628 LEU A N 1
ATOM 4808 C CA . LEU A 1 628 ? -1.109 72.25 33.062 1 83 628 LEU A CA 1
ATOM 4809 C C . LEU A 1 628 ? -2.014 73.062 33.938 1 83 628 LEU A C 1
ATOM 4811 O O . LEU A 1 628 ? -2.475 74.125 33.5 1 83 628 LEU A O 1
ATOM 4815 N N . LEU A 1 629 ? -2.184 72.75 35.156 1 79.81 629 LEU A N 1
ATOM 4816 C CA . LEU A 1 629 ? -3.029 73.5 36.094 1 79.81 629 LEU A CA 1
ATOM 4817 C C . LEU A 1 629 ? -2.316 74.75 36.562 1 79.81 629 LEU A C 1
ATOM 4819 O O . LEU A 1 629 ? -2.967 75.688 36.938 1 79.81 629 LEU A O 1
ATOM 4823 N N . PHE A 1 630 ? -0.983 74.688 36.438 1 75.12 630 PHE A N 1
ATOM 4824 C CA . PHE A 1 630 ? -0.237 75.75 37.094 1 75.12 630 PHE A CA 1
ATOM 4825 C C . PHE A 1 630 ? 0.528 76.625 36.062 1 75.12 630 PHE A C 1
ATOM 4827 O O . PHE A 1 630 ? 0.979 77.688 36.375 1 75.12 630 PHE A O 1
ATOM 4834 N N . LEU A 1 631 ? 0.656 76.188 34.969 1 73.5 631 LEU A N 1
ATOM 4835 C CA . LEU A 1 631 ? 1.595 76.75 34.031 1 73.5 631 LEU A CA 1
ATOM 4836 C C . LEU A 1 631 ? 0.946 77.938 33.281 1 73.5 631 LEU A C 1
ATOM 4838 O O . LEU A 1 631 ? 1.627 78.875 32.875 1 73.5 631 LEU A O 1
ATOM 4842 N N . TYR A 1 632 ? -0.37 77.875 33.062 1 66.38 632 TYR A N 1
ATOM 4843 C CA . TYR A 1 632 ? -0.938 78.812 32.094 1 66.38 632 TYR A CA 1
ATOM 4844 C C . TYR A 1 632 ? -1.204 80.188 32.719 1 66.38 632 TYR A C 1
ATOM 4846 O O . TYR A 1 632 ? -1.896 80.25 33.75 1 66.38 632 TYR A O 1
ATOM 4854 N N . ARG A 1 633 ? -0.329 81.312 32.312 1 60.03 633 ARG A N 1
ATOM 4855 C CA . ARG A 1 633 ? -0.516 82.688 32.781 1 60.03 633 ARG A CA 1
ATOM 4856 C C . ARG A 1 633 ? -1.188 83.562 31.703 1 60.03 633 ARG A C 1
ATOM 4858 O O . ARG A 1 633 ? -0.613 83.75 30.641 1 60.03 633 ARG A O 1
ATOM 4865 N N . GLY A 1 634 ? -2.412 83.688 31.625 1 52.47 634 GLY A N 1
ATOM 4866 C CA . GLY A 1 634 ? -3.027 84.562 30.672 1 52.47 634 GLY A CA 1
ATOM 4867 C C . GLY A 1 634 ? -2.414 85.938 30.672 1 52.47 634 GLY A C 1
ATOM 4868 O O . GLY A 1 634 ? -1.517 86.25 31.469 1 52.47 634 GLY A O 1
ATOM 4869 N N . GLY A 1 635 ? -2.691 87.125 29.812 1 42.12 635 GLY A N 1
ATOM 4870 C CA . GLY A 1 635 ? -2.164 88.438 29.609 1 42.12 635 GLY A CA 1
ATOM 4871 C C . GLY A 1 635 ? -1.812 89.125 30.906 1 42.12 635 GLY A C 1
ATOM 4872 O O . GLY A 1 635 ? -0.758 89.812 31 1 42.12 635 GLY A O 1
ATOM 4873 N N . GLU A 1 636 ? -2.801 89.875 31.688 1 41.47 636 GLU A N 1
ATOM 4874 C CA . GLU A 1 636 ? -2.51 91 32.562 1 41.47 636 GLU A CA 1
ATOM 4875 C C . GLU A 1 636 ? -1.749 90.562 33.812 1 41.47 636 GLU A C 1
ATOM 4877 O O . GLU A 1 636 ? -1.762 89.375 34.156 1 41.47 636 GLU A O 1
ATOM 4882 N N . ARG A 1 637 ? -1.414 91.625 34.75 1 40.66 637 ARG A N 1
ATOM 4883 C CA . ARG A 1 637 ? -0.527 91.812 35.906 1 40.66 637 ARG A CA 1
ATOM 4884 C C . ARG A 1 637 ? -0.833 90.812 37 1 40.66 637 ARG A C 1
ATOM 4886 O O . ARG A 1 637 ? -1.68 91.062 37.875 1 40.66 637 ARG A O 1
ATOM 4893 N N . HIS A 1 638 ? -1.166 89.688 36.781 1 39.81 638 HIS A N 1
ATOM 4894 C CA . HIS A 1 638 ? -1.593 88.875 37.938 1 39.81 638 HIS A CA 1
ATOM 4895 C C . HIS A 1 638 ? -0.457 88.75 38.969 1 39.81 638 HIS A C 1
ATOM 4897 O O . HIS A 1 638 ? 0.716 88.688 38.562 1 39.81 638 HIS A O 1
ATOM 4903 N N . THR A 1 639 ? -0.78 89 40.156 1 37.78 639 THR A N 1
ATOM 4904 C CA . THR A 1 639 ? 0.01 88.812 41.344 1 37.78 639 THR A CA 1
ATOM 4905 C C . THR A 1 639 ? 0.526 87.375 41.469 1 37.78 639 THR A C 1
ATOM 4907 O O . THR A 1 639 ? -0.17 86.438 41.094 1 37.78 639 THR A O 1
ATOM 4910 N N . PRO A 1 640 ? 1.757 87.062 41.75 1 40 640 PRO A N 1
ATOM 4911 C CA . PRO A 1 640 ? 2.715 85.938 41.812 1 40 640 PRO A CA 1
ATOM 4912 C C . PRO A 1 640 ? 2.156 84.688 42.562 1 40 640 PRO A C 1
ATOM 4914 O O . PRO A 1 640 ? 2.908 83.812 42.906 1 40 640 PRO A O 1
ATOM 4917 N N . ASP A 1 641 ? 1.115 84.562 43.281 1 42.31 641 ASP A N 1
ATOM 4918 C CA . ASP A 1 641 ? 1.297 83.875 44.562 1 42.31 641 ASP A CA 1
ATOM 4919 C C . ASP A 1 641 ? 1.238 82.375 44.406 1 42.31 641 ASP A C 1
ATOM 4921 O O . ASP A 1 641 ? 1.567 81.625 45.312 1 42.31 641 ASP A O 1
ATOM 4925 N N . GLU A 1 642 ? 0.351 81.625 43.562 1 53 642 GLU A N 1
ATOM 4926 C CA . GLU A 1 642 ? 0.354 80.188 44 1 53 642 GLU A CA 1
ATOM 4927 C C . GLU A 1 642 ? 1.46 79.438 43.281 1 53 642 GLU A C 1
ATOM 4929 O O . GLU A 1 642 ? 1.473 79.312 42.062 1 53 642 GLU A O 1
ATOM 4934 N N . LYS A 1 643 ? 2.535 79.062 43.938 1 58.31 643 LYS A N 1
ATOM 4935 C CA . LYS A 1 643 ? 3.762 78.375 43.5 1 58.31 643 LYS A CA 1
ATOM 4936 C C . LYS A 1 643 ? 3.525 76.938 43.219 1 58.31 643 LYS A C 1
ATOM 4938 O O . LYS A 1 643 ? 2.863 76.25 44.031 1 58.31 643 LYS A O 1
ATOM 4943 N N . MET A 1 644 ? 3.725 76.312 41.938 1 65.19 644 MET A N 1
ATOM 4944 C CA . MET A 1 644 ? 3.785 74.875 41.625 1 65.19 644 MET A CA 1
ATOM 4945 C C . MET A 1 644 ? 4.645 74.125 42.625 1 65.19 644 MET A C 1
ATOM 4947 O O . MET A 1 644 ? 5.719 74.562 43 1 65.19 644 MET A O 1
ATOM 4951 N N . PRO A 1 645 ? 3.99 73.062 43.219 1 66.12 645 PRO A N 1
ATOM 4952 C CA . PRO A 1 645 ? 4.828 72.312 44.125 1 66.12 645 PRO A CA 1
ATOM 4953 C C . PRO A 1 645 ? 6.168 71.938 43.531 1 66.12 645 PRO A C 1
ATOM 4955 O O . PRO A 1 645 ? 6.258 71.688 42.312 1 66.12 645 PRO A O 1
ATOM 4958 N N . LEU A 1 646 ? 7.121 71.875 44.25 1 57.94 646 LEU A N 1
ATOM 4959 C CA . LEU A 1 646 ? 8.508 71.688 43.875 1 57.94 646 LEU A CA 1
ATOM 4960 C C . LEU A 1 646 ? 8.656 70.375 43.094 1 57.94 646 LEU A C 1
ATOM 4962 O O . LEU A 1 646 ? 9.398 70.312 42.094 1 57.94 646 LEU A O 1
ATOM 4966 N N . TRP A 1 647 ? 7.883 69.312 43.562 1 62.22 647 TRP A N 1
ATOM 4967 C CA . TRP A 1 647 ? 8.047 68 42.875 1 62.22 647 TRP A CA 1
ATOM 4968 C C . TRP A 1 647 ? 7.539 68.062 41.438 1 62.22 647 TRP A C 1
ATOM 4970 O O . TRP A 1 647 ? 8.07 67.375 40.562 1 62.22 647 TRP A O 1
ATOM 4980 N N . LEU A 1 648 ? 6.582 68.812 41.188 1 66.56 648 LEU A N 1
ATOM 4981 C CA . LEU A 1 648 ? 6.016 68.938 39.844 1 66.56 648 LEU A CA 1
ATOM 4982 C C . LEU A 1 648 ? 6.922 69.812 38.969 1 66.56 648 LEU A C 1
ATOM 4984 O O . LEU A 1 648 ? 6.996 69.625 37.781 1 66.56 648 LEU A O 1
ATOM 4988 N N . GLN A 1 649 ? 7.59 70.688 39.688 1 65.19 649 GLN A N 1
ATOM 4989 C CA . GLN A 1 649 ? 8.477 71.562 38.938 1 65.19 649 GLN A CA 1
ATOM 4990 C C . GLN A 1 649 ? 9.672 70.812 38.375 1 65.19 649 GLN A C 1
ATOM 4992 O O . GLN A 1 649 ? 10.148 71.125 37.281 1 65.19 649 GLN A O 1
ATOM 4997 N N . TYR A 1 650 ? 10.008 69.75 39.156 1 56.81 650 TYR A N 1
ATOM 4998 C CA . TYR A 1 650 ? 11.188 69 38.719 1 56.81 650 TYR A CA 1
ATOM 4999 C C . TYR A 1 650 ? 10.797 67.75 37.969 1 56.81 650 TYR A C 1
ATOM 5001 O O . TYR A 1 650 ? 11.664 67 37.5 1 56.81 650 TYR A O 1
ATOM 5009 N N . GLY A 1 651 ? 9.562 67.625 37.781 1 59.72 651 GLY A N 1
ATOM 5010 C CA . GLY A 1 651 ? 9.117 66.5 37 1 59.72 651 GLY A CA 1
ATOM 5011 C C . GLY A 1 651 ? 9.266 65.188 37.781 1 59.72 651 GLY A C 1
ATOM 5012 O O . GLY A 1 651 ? 9.469 64.125 37.188 1 59.72 651 GLY A O 1
ATOM 5013 N N . SER A 1 652 ? 9.391 65.312 39.094 1 61.94 652 SER A N 1
ATOM 5014 C CA . SER A 1 652 ? 9.523 64.125 39.938 1 61.94 652 SER A CA 1
ATOM 5015 C C . SER A 1 652 ? 8.156 63.531 40.281 1 61.94 652 SER A C 1
ATOM 5017 O O . SER A 1 652 ? 7.145 64.25 40.25 1 61.94 652 SER A O 1
ATOM 5019 N N . PRO A 1 653 ? 8.18 62.156 40.406 1 61.47 653 PRO A N 1
ATOM 5020 C CA . PRO A 1 653 ? 6.898 61.562 40.812 1 61.47 653 PRO A CA 1
ATOM 5021 C C . PRO A 1 653 ? 6.336 62.156 42.094 1 61.47 653 PRO A C 1
ATOM 5023 O O . PRO A 1 653 ? 7.094 62.625 42.938 1 61.47 653 PRO A O 1
ATOM 5026 N N . ALA A 1 654 ? 4.957 62.312 42.156 1 58.47 654 ALA A N 1
ATOM 5027 C CA . ALA A 1 654 ? 4.293 62.844 43.312 1 58.47 654 ALA A CA 1
ATOM 5028 C C . ALA A 1 654 ? 4.695 62.094 44.594 1 58.47 654 ALA A C 1
ATOM 5030 O O . ALA A 1 654 ? 4.742 60.875 44.594 1 58.47 654 ALA A O 1
ATOM 5031 N N . GLU A 1 655 ? 5.535 62.75 45.562 1 52.38 655 GLU A N 1
ATOM 5032 C CA . GLU A 1 655 ? 5.914 62.156 46.812 1 52.38 655 GLU A CA 1
ATOM 5033 C C . GLU A 1 655 ? 4.684 61.875 47.688 1 52.38 655 GLU A C 1
ATOM 5035 O O . GLU A 1 655 ? 3.682 62.562 47.594 1 52.38 655 GLU A O 1
ATOM 5040 N N . PRO A 1 656 ? 4.656 60.719 48.344 1 52.75 656 PRO A N 1
ATOM 5041 C CA . PRO A 1 656 ? 3.592 60.469 49.312 1 52.75 656 PRO A CA 1
ATOM 5042 C C . PRO A 1 656 ? 3.396 61.656 50.281 1 52.75 656 PRO A C 1
ATOM 5044 O O . PRO A 1 656 ? 4.371 62.188 50.812 1 52.75 656 PRO A O 1
ATOM 5047 N N . GLY A 1 657 ? 2.143 62.25 50.469 1 51.47 657 GLY A N 1
ATOM 5048 C CA . GLY A 1 657 ? 1.796 63.344 51.344 1 51.47 657 GLY A CA 1
ATOM 5049 C C . GLY A 1 657 ? 1.796 64.688 50.656 1 51.47 657 GLY A C 1
ATOM 5050 O O . GLY A 1 657 ? 1.885 65.75 51.312 1 51.47 657 GLY A O 1
ATOM 5051 N N . SER A 1 658 ? 1.972 64.625 49.438 1 56.12 658 SER A N 1
ATOM 5052 C CA . SER A 1 658 ? 2.125 65.875 48.688 1 56.12 658 SER A CA 1
ATOM 5053 C C . SER A 1 658 ? 0.893 66.75 48.812 1 56.12 658 SER A C 1
ATOM 5055 O O . SER A 1 658 ? -0.222 66.25 49 1 56.12 658 SER A O 1
ATOM 5057 N N . GLU A 1 659 ? 1.128 68 49.094 1 58.97 659 GLU A N 1
ATOM 5058 C CA . GLU A 1 659 ? 0.295 69.188 49.406 1 58.97 659 GLU A CA 1
ATOM 5059 C C . GLU A 1 659 ? -0.641 69.5 48.25 1 58.97 659 GLU A C 1
ATOM 5061 O O . GLU A 1 659 ? -1.19 70.625 48.188 1 58.97 659 GLU A O 1
ATOM 5066 N N . LEU A 1 660 ? -0.74 68.5 47.25 1 64.62 660 LEU A N 1
ATOM 5067 C CA . LEU A 1 660 ? -1.696 69 46.281 1 64.62 660 LEU A CA 1
ATOM 5068 C C . LEU A 1 660 ? -3.113 69 46.844 1 64.62 660 LEU A C 1
ATOM 5070 O O . LEU A 1 660 ? -3.496 68.062 47.531 1 64.62 660 LEU A O 1
ATOM 5074 N N . GLY A 1 661 ? -3.707 70.062 47.062 1 68.06 661 GLY A N 1
ATOM 5075 C CA . GLY A 1 661 ? -4.996 70.312 47.688 1 68.06 661 GLY A CA 1
ATOM 5076 C C . GLY A 1 661 ? -6.141 69.562 47.031 1 68.06 661 GLY A C 1
ATOM 5077 O O . GLY A 1 661 ? -5.922 68.812 46.062 1 68.06 661 GLY A O 1
ATOM 5078 N N . MET A 1 662 ? -7.266 69.438 47.594 1 74.75 662 MET A N 1
ATOM 5079 C CA . MET A 1 662 ? -8.547 68.875 47.156 1 74.75 662 MET A CA 1
ATOM 5080 C C . MET A 1 662 ? -9.25 69.875 46.188 1 74.75 662 MET A C 1
ATOM 5082 O O . MET A 1 662 ? -9.086 71.062 46.312 1 74.75 662 MET A O 1
ATOM 5086 N N . ALA A 1 663 ? -9.656 69.25 45 1 76.44 663 ALA A N 1
ATOM 5087 C CA . ALA A 1 663 ? -10.391 70.125 44.094 1 76.44 663 ALA A CA 1
ATOM 5088 C C . ALA A 1 663 ? -11.703 69.5 43.656 1 76.44 663 ALA A C 1
ATOM 5090 O O . ALA A 1 663 ? -11.844 68.25 43.719 1 76.44 663 ALA A O 1
ATOM 5091 N N . ARG A 1 664 ? -12.719 70.25 43.469 1 76.31 664 ARG A N 1
ATOM 5092 C CA . ARG A 1 664 ? -14.016 69.812 42.938 1 76.31 664 ARG A CA 1
ATOM 5093 C C . ARG A 1 664 ? -14.422 70.625 41.719 1 76.31 664 ARG A C 1
ATOM 5095 O O . ARG A 1 664 ? -14.141 71.812 41.656 1 76.31 664 ARG A O 1
ATOM 5102 N N . LEU A 1 665 ? -15.016 69.875 40.781 1 78 665 LEU A N 1
ATOM 5103 C CA . LEU A 1 665 ? -15.547 70.562 39.625 1 78 665 LEU A CA 1
ATOM 5104 C C . LEU A 1 665 ? -16.953 71.125 39.875 1 78 665 LEU A C 1
ATOM 5106 O O . LEU A 1 665 ? -17.844 70.375 40.281 1 78 665 LEU A O 1
ATOM 5110 N N . TYR A 1 666 ? -17.188 72.312 39.906 1 75.81 666 TYR A N 1
ATOM 5111 C CA . TYR A 1 666 ? -18.484 72.938 40.188 1 75.81 666 TYR A CA 1
ATOM 5112 C C . TYR A 1 666 ? -18.812 74.062 39.188 1 75.81 666 TYR A C 1
ATOM 5114 O O . TYR A 1 666 ? -17.922 74.562 38.5 1 75.81 666 TYR A O 1
ATOM 5122 N N . GLU A 1 667 ? -20.047 74.312 39 1 72.81 667 GLU A N 1
ATOM 5123 C CA . GLU A 1 667 ? -20.516 75.312 38.094 1 72.81 667 GLU A CA 1
ATOM 5124 C C . GLU A 1 667 ? -20.844 76.625 38.844 1 72.81 667 GLU A C 1
ATOM 5126 O O . GLU A 1 667 ? -21.531 76.562 39.875 1 72.81 667 GLU A O 1
ATOM 5131 N N . ASP A 1 668 ? -20.062 77.688 38.625 1 63.56 668 ASP A N 1
ATOM 5132 C CA . ASP A 1 668 ? -20.344 78.938 39.219 1 63.56 668 ASP A CA 1
ATOM 5133 C C . ASP A 1 668 ? -20.656 80 38.156 1 63.56 668 ASP A C 1
ATOM 5135 O O . ASP A 1 668 ? -19.812 80.312 37.312 1 63.56 668 ASP A O 1
ATOM 5139 N N . ASP A 1 669 ? -21.75 80.625 38.156 1 59.06 669 ASP A N 1
ATOM 5140 C CA . ASP A 1 669 ? -22.219 81.688 37.281 1 59.06 669 ASP A CA 1
ATOM 5141 C C . ASP A 1 669 ? -22.047 81.312 35.812 1 59.06 669 ASP A C 1
ATOM 5143 O O . ASP A 1 669 ? -21.562 82.062 35 1 59.06 669 ASP A O 1
ATOM 5147 N N . GLY A 1 670 ? -22.297 80.062 35.5 1 56.94 670 GLY A N 1
ATOM 5148 C CA . GLY A 1 670 ? -22.266 79.562 34.125 1 56.94 670 GLY A CA 1
ATOM 5149 C C . GLY A 1 670 ? -20.891 79.062 33.688 1 56.94 670 GLY A C 1
ATOM 5150 O O . GLY A 1 670 ? -20.703 78.625 32.562 1 56.94 670 GLY A O 1
ATOM 5151 N N . ARG A 1 671 ? -19.906 79.188 34.625 1 67.31 671 ARG A N 1
ATOM 5152 C CA . ARG A 1 671 ? -18.547 78.75 34.312 1 67.31 671 ARG A CA 1
ATOM 5153 C C . ARG A 1 671 ? -18.156 77.562 35.156 1 67.31 671 ARG A C 1
ATOM 5155 O O . ARG A 1 671 ? -18.5 77.438 36.344 1 67.31 671 ARG A O 1
ATOM 5162 N N . VAL A 1 672 ? -17.625 76.562 34.406 1 70.38 672 VAL A N 1
ATOM 5163 C CA . VAL A 1 672 ? -17.172 75.312 35.125 1 70.38 672 VAL A CA 1
ATOM 5164 C C . VAL A 1 672 ? -15.758 75.562 35.656 1 70.38 672 VAL A C 1
ATOM 5166 O O . VAL A 1 672 ? -14.867 76 34.938 1 70.38 672 VAL A O 1
ATOM 5169 N N . LEU A 1 673 ? -15.562 75.5 36.969 1 73.19 673 LEU A N 1
ATOM 5170 C CA . LEU A 1 673 ? -14.281 75.75 37.625 1 73.19 673 LEU A CA 1
ATOM 5171 C C . LEU A 1 673 ? -13.844 74.5 38.438 1 73.19 673 LEU A C 1
ATOM 5173 O O . LEU A 1 673 ? -14.68 73.688 38.844 1 73.19 673 LEU A O 1
ATOM 5177 N N . LEU A 1 674 ? -12.57 74.375 38.562 1 72.25 674 LEU A N 1
ATOM 5178 C CA . LEU A 1 674 ? -11.977 73.312 39.406 1 72.25 674 LEU A CA 1
ATOM 5179 C C . LEU A 1 674 ? -11.234 73.938 40.594 1 72.25 674 LEU A C 1
ATOM 5181 O O . LEU A 1 674 ? -10.32 74.75 40.406 1 72.25 674 LEU A O 1
ATOM 5185 N N . GLY A 1 675 ? -11.711 74 41.75 1 70.56 675 GLY A N 1
ATOM 5186 C CA . GLY A 1 675 ? -11.055 74.562 42.906 1 70.56 675 GLY A CA 1
ATOM 5187 C C . GLY A 1 675 ? -11.633 74.125 44.25 1 70.56 675 GLY A C 1
ATOM 5188 O O . GLY A 1 675 ? -12.398 73.125 44.281 1 70.56 675 GLY A O 1
ATOM 5189 N N . ARG A 1 676 ? -11.148 74.812 45.469 1 64.06 676 ARG A N 1
ATOM 5190 C CA . ARG A 1 676 ? -11.633 74.5 46.812 1 64.06 676 ARG A CA 1
ATOM 5191 C C . ARG A 1 676 ? -13.062 74.938 47 1 64.06 676 ARG A C 1
ATOM 5193 O O . ARG A 1 676 ? -13.406 76.062 46.594 1 64.06 676 ARG A O 1
ATOM 5200 N N . TRP A 1 677 ? -13.977 74.188 47.188 1 54.47 677 TRP A N 1
ATOM 5201 C CA . TRP A 1 677 ? -15.375 74.562 47.375 1 54.47 677 TRP A CA 1
ATOM 5202 C C . TRP A 1 677 ? -15.578 75.312 48.688 1 54.47 677 TRP A C 1
ATOM 5204 O O . TRP A 1 677 ? -15.305 74.75 49.781 1 54.47 677 TRP A O 1
ATOM 5214 N N . THR A 1 678 ? -15.289 76.625 48.906 1 47.91 678 THR A N 1
ATOM 5215 C CA . THR A 1 678 ? -15.664 77.375 50.125 1 47.91 678 THR A CA 1
ATOM 5216 C C . THR A 1 678 ? -17.156 77.625 50.156 1 47.91 678 THR A C 1
ATOM 5218 O O . THR A 1 678 ? -17.734 78.125 49.188 1 47.91 678 THR A O 1
ATOM 5221 N N . LYS A 1 679 ? -18 77.062 51.031 1 46.28 679 LYS A N 1
ATOM 5222 C CA . LYS A 1 679 ? -19.391 77.375 51.312 1 46.28 679 LYS A CA 1
ATOM 5223 C C . LYS A 1 679 ? -19.562 78.875 51.688 1 46.28 679 LYS A C 1
ATOM 5225 O O . LYS A 1 679 ? -19.016 79.312 52.688 1 46.28 679 LYS A O 1
ATOM 5230 N N . ASN A 1 680 ? -19.531 79.812 50.875 1 37.69 680 ASN A N 1
ATOM 5231 C CA . ASN A 1 680 ? -20.031 81.062 51.312 1 37.69 680 ASN A CA 1
ATOM 5232 C C . ASN A 1 680 ? -21.391 80.938 52 1 37.69 680 ASN A C 1
ATOM 5234 O O . ASN A 1 680 ? -22.344 80.5 51.375 1 37.69 680 ASN A O 1
ATOM 5238 N N . ASN A 1 681 ? -21.469 80.812 53.375 1 36.38 681 ASN A N 1
ATOM 5239 C CA . ASN A 1 681 ? -22.578 81.062 54.281 1 36.38 681 ASN A CA 1
ATOM 5240 C C . ASN A 1 681 ? -23.281 82.375 54 1 36.38 681 ASN A C 1
ATOM 5242 O O . ASN A 1 681 ? -22.703 83.438 54.219 1 36.38 681 ASN A O 1
ATOM 5246 N N . THR A 1 682 ? -24.047 82.625 53.031 1 36.44 682 THR A N 1
ATOM 5247 C CA . THR A 1 682 ? -24.953 83.75 53 1 36.44 682 THR A CA 1
ATOM 5248 C C . THR A 1 682 ? -25.844 83.75 54.25 1 36.44 682 THR A C 1
ATOM 5250 O O . THR A 1 682 ? -27.062 83.875 54.156 1 36.44 682 THR A O 1
ATOM 5253 N N . GLN A 1 683 ? -25.484 83.25 55.438 1 33.47 683 GLN A N 1
ATOM 5254 C CA . GLN A 1 683 ? -26.422 83.375 56.531 1 33.47 683 GLN A CA 1
ATOM 5255 C C . GLN A 1 683 ? -26.578 84.812 56.938 1 33.47 683 GLN A C 1
ATOM 5257 O O . GLN A 1 683 ? -27.234 85.125 57.938 1 33.47 683 GLN A O 1
ATOM 5262 N N . ASP A 1 684 ? -26.078 85.938 56.406 1 32.72 684 ASP A N 1
ATOM 5263 C CA . ASP A 1 684 ? -26.25 87.125 57.219 1 32.72 684 ASP A CA 1
ATOM 5264 C C . ASP A 1 684 ? -27.688 87.625 57.188 1 32.72 684 ASP A C 1
ATOM 5266 O O . ASP A 1 684 ? -28.047 88.562 57.906 1 32.72 684 ASP A O 1
ATOM 5270 N N . ASP A 1 685 ? -28.5 87.438 56.156 1 33.72 685 ASP A N 1
ATOM 5271 C CA . ASP A 1 685 ? -29.531 88.5 56.094 1 33.72 685 ASP A CA 1
ATOM 5272 C C . ASP A 1 685 ? -30.656 88.188 57.094 1 33.72 685 ASP A C 1
ATOM 5274 O O . ASP A 1 685 ? -31.688 88.875 57.094 1 33.72 685 ASP A O 1
ATOM 5278 N N . ASP A 1 686 ? -30.875 86.938 57.594 1 32.03 686 ASP A N 1
ATOM 5279 C CA . ASP A 1 686 ? -32.188 86.875 58.188 1 32.03 686 ASP A CA 1
ATOM 5280 C C . ASP A 1 686 ? -32.25 87.625 59.531 1 32.03 686 ASP A C 1
ATOM 5282 O O . ASP A 1 686 ? -33.219 87.5 60.25 1 32.03 686 ASP A O 1
ATOM 5286 N N . LYS A 1 687 ? -31.031 87.875 60.062 1 33.59 687 LYS A N 1
ATOM 5287 C CA . LYS A 1 687 ? -31.266 88.312 61.438 1 33.59 687 LYS A CA 1
ATOM 5288 C C . LYS A 1 687 ? -31.875 89.688 61.469 1 33.59 687 LYS A C 1
ATOM 5290 O O . LYS A 1 687 ? -32.062 90.25 62.531 1 33.59 687 LYS A O 1
ATOM 5295 N N . ARG A 1 688 ? -32.281 90.438 60.25 1 24.12 688 ARG A N 1
ATOM 5296 C CA . ARG A 1 688 ? -33.125 91.562 60.656 1 24.12 688 ARG A CA 1
ATOM 5297 C C . ARG A 1 688 ? -34.594 91.125 60.75 1 24.12 688 ARG A C 1
ATOM 5299 O O . ARG A 1 688 ? -35.094 90.375 59.906 1 24.12 688 ARG A O 1
ATOM 5306 N N . MET B 1 1 ? -32.031 -35.844 11.125 1 21.41 1 MET B N 1
ATOM 5307 C CA . MET B 1 1 ? -31.078 -35.75 12.219 1 21.41 1 MET B CA 1
ATOM 5308 C C . MET B 1 1 ? -30.359 -34.406 12.18 1 21.41 1 MET B C 1
ATOM 5310 O O . MET B 1 1 ? -30.094 -33.875 11.102 1 21.41 1 MET B O 1
ATOM 5314 N N . PRO B 1 2 ? -30.422 -33.562 13.25 1 25.78 2 PRO B N 1
ATOM 5315 C CA . PRO B 1 2 ? -29.906 -32.188 13.297 1 25.78 2 PRO B CA 1
ATOM 5316 C C . PRO B 1 2 ? -28.422 -32.094 12.922 1 25.78 2 PRO B C 1
ATOM 5318 O O . PRO B 1 2 ? -27.672 -33.031 13.148 1 25.78 2 PRO B O 1
ATOM 5321 N N . PRO B 1 3 ? -28.078 -31.453 11.734 1 26.19 3 PRO B N 1
ATOM 5322 C CA . PRO B 1 3 ? -26.719 -31.375 11.195 1 26.19 3 PRO B CA 1
ATOM 5323 C C . PRO B 1 3 ? -25.688 -31.016 12.258 1 26.19 3 PRO B C 1
ATOM 5325 O O . PRO B 1 3 ? -25.984 -30.25 13.18 1 26.19 3 PRO B O 1
ATOM 5328 N N . SER B 1 4 ? -24.938 -32.062 12.703 1 25.08 4 SER B N 1
ATOM 5329 C CA . SER B 1 4 ? -23.969 -31.922 13.789 1 25.08 4 SER B CA 1
ATOM 5330 C C . SER B 1 4 ? -23.109 -30.688 13.609 1 25.08 4 SER B C 1
ATOM 5332 O O . SER B 1 4 ? -22.906 -30.219 12.484 1 25.08 4 SER B O 1
ATOM 5334 N N . ALA B 1 5 ? -22.812 -29.875 14.656 1 26.64 5 ALA B N 1
ATOM 5335 C CA . ALA B 1 5 ? -22.234 -28.594 15.023 1 26.64 5 ALA B CA 1
ATOM 5336 C C . ALA B 1 5 ? -20.812 -28.469 14.469 1 26.64 5 ALA B C 1
ATOM 5338 O O . ALA B 1 5 ? -20.234 -27.375 14.469 1 26.64 5 ALA B O 1
ATOM 5339 N N . ARG B 1 6 ? -20.109 -29.625 14.367 1 27.83 6 ARG B N 1
ATOM 5340 C CA . ARG B 1 6 ? -18.688 -29.484 14.055 1 27.83 6 ARG B CA 1
ATOM 5341 C C . ARG B 1 6 ? -18.484 -29.031 12.609 1 27.83 6 ARG B C 1
ATOM 5343 O O . ARG B 1 6 ? -17.359 -28.922 12.141 1 27.83 6 ARG B O 1
ATOM 5350 N N . ASP B 1 7 ? -19.406 -29.297 11.836 1 25.42 7 ASP B N 1
ATOM 5351 C CA . ASP B 1 7 ? -19.25 -28.969 10.422 1 25.42 7 ASP B CA 1
ATOM 5352 C C . ASP B 1 7 ? -19.047 -27.469 10.227 1 25.42 7 ASP B C 1
ATOM 5354 O O . ASP B 1 7 ? -19.281 -26.953 9.133 1 25.42 7 ASP B O 1
ATOM 5358 N N . GLU B 1 8 ? -18.859 -26.719 11.312 1 26.36 8 GLU B N 1
ATOM 5359 C CA . GLU B 1 8 ? -18.844 -25.266 11.195 1 26.36 8 GLU B CA 1
ATOM 5360 C C . GLU B 1 8 ? -17.812 -24.797 10.172 1 26.36 8 GLU B C 1
ATOM 5362 O O . GLU B 1 8 ? -16.875 -25.516 9.859 1 26.36 8 GLU B O 1
ATOM 5367 N N . ARG B 1 9 ? -17.891 -23.234 9.727 1 30.12 9 ARG B N 1
ATOM 5368 C CA . ARG B 1 9 ? -17.719 -22.219 8.68 1 30.12 9 ARG B CA 1
ATOM 5369 C C . ARG B 1 9 ? -16.25 -21.844 8.516 1 30.12 9 ARG B C 1
ATOM 5371 O O . ARG B 1 9 ? -15.75 -20.953 9.203 1 30.12 9 ARG B O 1
ATOM 5378 N N . ARG B 1 10 ? -15.375 -22.719 8.484 1 33.62 10 ARG B N 1
ATOM 5379 C CA . ARG B 1 10 ? -14.094 -22.078 8.227 1 33.62 10 ARG B CA 1
ATOM 5380 C C . ARG B 1 10 ? -14.078 -21.438 6.84 1 33.62 10 ARG B C 1
ATOM 5382 O O . ARG B 1 10 ? -14.031 -22.141 5.828 1 33.62 10 ARG B O 1
ATOM 5389 N N . LEU B 1 11 ? -14.727 -20.391 6.719 1 34 11 LEU B N 1
ATOM 5390 C CA . LEU B 1 11 ? -14.602 -19.516 5.559 1 34 11 LEU B CA 1
ATOM 5391 C C . LEU B 1 11 ? -13.141 -19.156 5.293 1 34 11 LEU B C 1
ATOM 5393 O O . LEU B 1 11 ? -12.328 -19.141 6.219 1 34 11 LEU B O 1
ATOM 5397 N N . PRO B 1 12 ? -12.688 -19.203 4.145 1 33.47 12 PRO B N 1
ATOM 5398 C CA . PRO B 1 12 ? -11.305 -18.828 3.824 1 33.47 12 PRO B CA 1
ATOM 5399 C C . PRO B 1 12 ? -10.891 -17.516 4.48 1 33.47 12 PRO B C 1
ATOM 5401 O O . PRO B 1 12 ? -11.5 -16.469 4.23 1 33.47 12 PRO B O 1
ATOM 5404 N N . ALA B 1 13 ? -10.578 -17.5 5.738 1 36.28 13 ALA B N 1
ATOM 5405 C CA . ALA B 1 13 ? -10.023 -16.281 6.328 1 36.28 13 ALA B CA 1
ATOM 5406 C C . ALA B 1 13 ? -8.688 -15.922 5.684 1 36.28 13 ALA B C 1
ATOM 5408 O O . ALA B 1 13 ? -7.793 -16.766 5.578 1 36.28 13 ALA B O 1
ATOM 5409 N N . TYR B 1 14 ? -8.797 -14.992 4.812 1 40.97 14 TYR B N 1
ATOM 5410 C CA . TYR B 1 14 ? -7.559 -14.477 4.23 1 40.97 14 TYR B CA 1
ATOM 5411 C C . TYR B 1 14 ? -6.672 -13.852 5.301 1 40.97 14 TYR B C 1
ATOM 5413 O O . TYR B 1 14 ? -6.637 -12.625 5.445 1 40.97 14 TYR B O 1
ATOM 5421 N N . GLU B 1 15 ? -6.688 -14.453 6.547 1 38.97 15 GLU B N 1
ATOM 5422 C CA . GLU B 1 15 ? -5.742 -13.836 7.477 1 38.97 15 GLU B CA 1
ATOM 5423 C C . GLU B 1 15 ? -4.305 -14.203 7.129 1 38.97 15 GLU B C 1
ATOM 5425 O O . GLU B 1 15 ? -4.016 -15.352 6.793 1 38.97 15 GLU B O 1
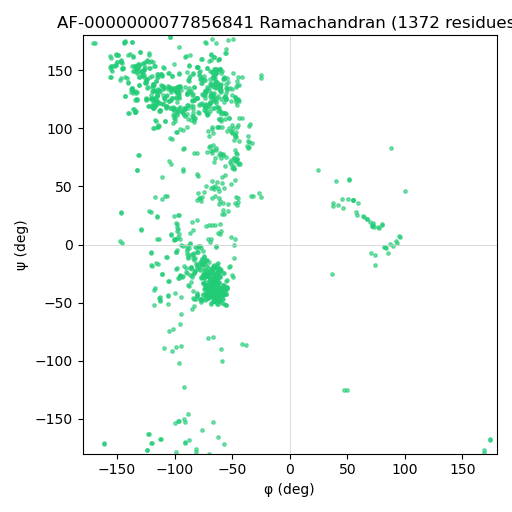ATOM 5430 N N . PRO B 1 16 ? -3.539 -13.25 6.871 1 40.62 16 PRO B N 1
ATOM 5431 C CA . PRO B 1 16 ? -2.133 -13.633 6.75 1 40.62 16 PRO B CA 1
ATOM 5432 C C . PRO B 1 16 ? -1.67 -14.539 7.891 1 40.62 16 PRO B C 1
ATOM 5434 O O . PRO B 1 16 ? -2.172 -14.438 9.008 1 40.62 16 PRO B O 1
ATOM 5437 N N . LEU B 1 17 ? -1.124 -15.695 7.586 1 34.78 17 LEU B N 1
ATOM 5438 C CA . LEU B 1 17 ? -0.535 -16.547 8.617 1 34.78 17 LEU B CA 1
ATOM 5439 C C . LEU B 1 17 ? 0.445 -15.75 9.477 1 34.78 17 LEU B C 1
ATOM 5441 O O . LEU B 1 17 ? 1.301 -15.039 8.953 1 34.78 17 LEU B O 1
ATOM 5445 N N . HIS B 1 18 ? 0.156 -15.234 10.617 1 32.91 18 HIS B N 1
ATOM 5446 C CA . HIS B 1 18 ? 1.053 -14.578 11.562 1 32.91 18 HIS B CA 1
ATOM 5447 C C . HIS B 1 18 ? 2.283 -15.438 11.836 1 32.91 18 HIS B C 1
ATOM 5449 O O . HIS B 1 18 ? 2.209 -16.406 12.594 1 32.91 18 HIS B O 1
ATOM 5455 N N . ASN B 1 19 ? 3.127 -15.688 10.969 1 29.81 19 ASN B N 1
ATOM 5456 C CA . ASN B 1 19 ? 4.379 -16.25 11.453 1 29.81 19 ASN B CA 1
ATOM 5457 C C . ASN B 1 19 ? 5.062 -15.336 12.461 1 29.81 19 ASN B C 1
ATOM 5459 O O . ASN B 1 19 ? 5.555 -14.266 12.102 1 29.81 19 ASN B O 1
ATOM 5463 N N . GLU B 1 20 ? 4.715 -15.211 13.734 1 30.95 20 GLU B N 1
ATOM 5464 C CA . GLU B 1 20 ? 5.465 -14.586 14.82 1 30.95 20 GLU B CA 1
ATOM 5465 C C . GLU B 1 20 ? 6.891 -15.125 14.883 1 30.95 20 GLU B C 1
ATOM 5467 O O . GLU B 1 20 ? 7.105 -16.297 15.203 1 30.95 20 GLU B O 1
ATOM 5472 N N . LEU B 1 21 ? 7.75 -14.805 14.023 1 29.77 21 LEU B N 1
ATOM 5473 C CA . LEU B 1 21 ? 9.133 -14.992 14.461 1 29.77 21 LEU B CA 1
ATOM 5474 C C . LEU B 1 21 ? 9.344 -14.406 15.852 1 29.77 21 LEU B C 1
ATOM 5476 O O . LEU B 1 21 ? 9.117 -13.211 16.062 1 29.77 21 LEU B O 1
ATOM 5480 N N . GLU B 1 22 ? 9.25 -15.156 16.969 1 28.97 22 GLU B N 1
ATOM 5481 C CA . GLU B 1 22 ? 9.641 -14.906 18.359 1 28.97 22 GLU B CA 1
ATOM 5482 C C . GLU B 1 22 ? 11.047 -14.32 18.438 1 28.97 22 GLU B C 1
ATOM 5484 O O . GLU B 1 22 ? 12.023 -14.992 18.109 1 28.97 22 GLU B O 1
ATOM 5489 N N . LEU B 1 23 ? 11.258 -13.078 18.062 1 27.38 23 LEU B N 1
ATOM 5490 C CA . LEU B 1 23 ? 12.453 -12.469 18.641 1 27.38 23 LEU B CA 1
ATOM 5491 C C . LEU B 1 23 ? 12.492 -12.672 20.141 1 27.38 23 LEU B C 1
ATOM 5493 O O . LEU B 1 23 ? 11.531 -12.352 20.844 1 27.38 23 LEU B O 1
ATOM 5497 N N . ASN B 1 24 ? 13.266 -13.648 20.766 1 26.38 24 ASN B N 1
ATOM 5498 C CA . ASN B 1 24 ? 13.641 -13.93 22.156 1 26.38 24 ASN B CA 1
ATOM 5499 C C . ASN B 1 24 ? 14.07 -12.664 22.891 1 26.38 24 ASN B C 1
ATOM 5501 O O . ASN B 1 24 ? 15.242 -12.297 22.859 1 26.38 24 ASN B O 1
ATOM 5505 N N . GLU B 1 25 ? 13.461 -11.469 22.75 1 25.53 25 GLU B N 1
ATOM 5506 C CA . GLU B 1 25 ? 13.883 -10.469 23.734 1 25.53 25 GLU B CA 1
ATOM 5507 C C . GLU B 1 25 ? 13.594 -10.93 25.156 1 25.53 25 GLU B C 1
ATOM 5509 O O . GLU B 1 25 ? 12.492 -11.391 25.453 1 25.53 25 GLU B O 1
ATOM 5514 N N . SER B 1 26 ? 14.633 -11.344 26 1 25.69 26 SER B N 1
ATOM 5515 C CA . SER B 1 26 ? 14.758 -11.555 27.438 1 25.69 26 SER B CA 1
ATOM 5516 C C . SER B 1 26 ? 14.125 -10.414 28.219 1 25.69 26 SER B C 1
ATOM 5518 O O . SER B 1 26 ? 14.555 -10.109 29.344 1 25.69 26 SER B O 1
ATOM 5520 N N . ASP B 1 27 ? 13.023 -9.797 27.828 1 22.25 27 ASP B N 1
ATOM 5521 C CA . ASP B 1 27 ? 12.516 -8.695 28.656 1 22.25 27 ASP B CA 1
ATOM 5522 C C . ASP B 1 27 ? 12.156 -9.188 30.047 1 22.25 27 ASP B C 1
ATOM 5524 O O . ASP B 1 27 ? 11.539 -10.242 30.203 1 22.25 27 ASP B O 1
ATOM 5528 N N . GLN B 1 28 ? 13 -8.805 31.094 1 20 28 GLN B N 1
ATOM 5529 C CA . GLN B 1 28 ? 12.773 -8.719 32.531 1 20 28 GLN B CA 1
ATOM 5530 C C . GLN B 1 28 ? 11.398 -8.133 32.844 1 20 28 GLN B C 1
ATOM 5532 O O . GLN B 1 28 ? 11.023 -7.094 32.281 1 20 28 GLN B O 1
ATOM 5537 N N . ALA B 1 29 ? 10.508 -8.938 33.312 1 24.38 29 ALA B N 1
ATOM 5538 C CA . ALA B 1 29 ? 9.109 -8.898 33.75 1 24.38 29 ALA B CA 1
ATOM 5539 C C . ALA B 1 29 ? 8.883 -7.777 34.75 1 24.38 29 ALA B C 1
ATOM 5541 O O . ALA B 1 29 ? 9.242 -7.906 35.938 1 24.38 29 ALA B O 1
ATOM 5542 N N . VAL B 1 30 ? 9.234 -6.488 34.562 1 22.5 30 VAL B N 1
ATOM 5543 C CA . VAL B 1 30 ? 8.812 -5.66 35.688 1 22.5 30 VAL B CA 1
ATOM 5544 C C . VAL B 1 30 ? 7.305 -5.785 35.875 1 22.5 30 VAL B C 1
ATOM 5546 O O . VAL B 1 30 ? 6.535 -5.727 34.906 1 22.5 30 VAL B O 1
ATOM 5549 N N . SER B 1 31 ? 6.793 -6.375 36.969 1 19.78 31 SER B N 1
ATOM 5550 C CA . SER B 1 31 ? 5.582 -6.836 37.656 1 19.78 31 SER B CA 1
ATOM 5551 C C . SER B 1 31 ? 4.586 -5.699 37.844 1 19.78 31 SER B C 1
ATOM 5553 O O . SER B 1 31 ? 3.629 -5.824 38.594 1 19.78 31 SER B O 1
ATOM 5555 N N . SER B 1 32 ? 4.578 -4.605 36.969 1 19.2 32 SER B N 1
ATOM 5556 C CA . SER B 1 32 ? 3.727 -3.568 37.531 1 19.2 32 SER B CA 1
ATOM 5557 C C . SER B 1 32 ? 2.281 -4.039 37.656 1 19.2 32 SER B C 1
ATOM 5559 O O . SER B 1 32 ? 1.783 -4.746 36.781 1 19.2 32 SER B O 1
ATOM 5561 N N . SER B 1 33 ? 1.653 -4.125 38.844 1 19.31 33 SER B N 1
ATOM 5562 C CA . SER B 1 33 ? 0.45 -4.512 39.562 1 19.31 33 SER B CA 1
ATOM 5563 C C . SER B 1 33 ? -0.761 -3.713 39.094 1 19.31 33 SER B C 1
ATOM 5565 O O . SER B 1 33 ? -1.619 -3.346 39.906 1 19.31 33 SER B O 1
ATOM 5567 N N . ALA B 1 34 ? -0.908 -3.586 37.719 1 18.86 34 ALA B N 1
ATOM 5568 C CA . ALA B 1 34 ? -1.969 -2.656 37.344 1 18.86 34 ALA B CA 1
ATOM 5569 C C . ALA B 1 34 ? -3.322 -3.125 37.875 1 18.86 34 ALA B C 1
ATOM 5571 O O . ALA B 1 34 ? -3.674 -4.301 37.75 1 18.86 34 ALA B O 1
ATOM 5572 N N . VAL B 1 35 ? -3.949 -2.365 38.812 1 20.5 35 VAL B N 1
ATOM 5573 C CA . VAL B 1 35 ? -5.145 -2.385 39.656 1 20.5 35 VAL B CA 1
ATOM 5574 C C . VAL B 1 35 ? -6.391 -2.465 38.781 1 20.5 35 VAL B C 1
ATOM 5576 O O . VAL B 1 35 ? -6.414 -1.905 37.688 1 20.5 35 VAL B O 1
ATOM 5579 N N . ASN B 1 36 ? -7.27 -3.42 38.969 1 19.14 36 ASN B N 1
ATOM 5580 C CA . ASN B 1 36 ? -8.484 -4.039 38.438 1 19.14 36 ASN B CA 1
ATOM 5581 C C . ASN B 1 36 ? -9.648 -3.057 38.438 1 19.14 36 ASN B C 1
ATOM 5583 O O . ASN B 1 36 ? -10.328 -2.873 39.438 1 19.14 36 ASN B O 1
ATOM 5587 N N . ARG B 1 37 ? -9.469 -1.75 37.906 1 18.88 37 ARG B N 1
ATOM 5588 C CA . ARG B 1 37 ? -10.578 -0.838 38.156 1 18.88 37 ARG B CA 1
ATOM 5589 C C . ARG B 1 37 ? -11.859 -1.348 37.5 1 18.88 37 ARG B C 1
ATOM 5591 O O . ARG B 1 37 ? -11.828 -1.829 36.375 1 18.88 37 ARG B O 1
ATOM 5598 N N . GLU B 1 38 ? -12.922 -1.65 38.25 1 19.59 38 GLU B N 1
ATOM 5599 C CA . GLU B 1 38 ? -14.25 -2.236 38.188 1 19.59 38 GLU B CA 1
ATOM 5600 C C . GLU B 1 38 ? -15.18 -1.405 37.312 1 19.59 38 GLU B C 1
ATOM 5602 O O . GLU B 1 38 ? -15.391 -0.22 37.562 1 19.59 38 GLU B O 1
ATOM 5607 N N . PRO B 1 39 ? -15.203 -1.549 35.938 1 20.41 39 PRO B N 1
ATOM 5608 C CA . PRO B 1 39 ? -15.867 -0.643 35 1 20.41 39 PRO B CA 1
ATOM 5609 C C . PRO B 1 39 ? -17.391 -0.645 35.156 1 20.41 39 PRO B C 1
ATOM 5611 O O . PRO B 1 39 ? -18.094 -0.092 34.312 1 20.41 39 PRO B O 1
ATOM 5614 N N . SER B 1 40 ? -18.016 -0.546 36.312 1 18.72 40 SER B N 1
ATOM 5615 C CA . SER B 1 40 ? -19.438 -0.89 36.375 1 18.72 40 SER B CA 1
ATOM 5616 C C . SER B 1 40 ? -20.266 0.024 35.469 1 18.72 40 SER B C 1
ATOM 5618 O O . SER B 1 40 ? -20.109 1.245 35.5 1 18.72 40 SER B O 1
ATOM 5620 N N . GLU B 1 41 ? -20.766 -0.513 34.344 1 19.19 41 GLU B N 1
ATOM 5621 C CA . GLU B 1 41 ? -21.547 -0.123 33.188 1 19.19 41 GLU B CA 1
ATOM 5622 C C . GLU B 1 41 ? -22.906 0.433 33.562 1 19.19 41 GLU B C 1
ATOM 5624 O O . GLU B 1 41 ? -23.797 -0.319 33.969 1 19.19 41 GLU B O 1
ATOM 5629 N N . ASP B 1 42 ? -23.062 1.426 34.438 1 18.05 42 ASP B N 1
ATOM 5630 C CA . ASP B 1 42 ? -24.391 1.771 34.906 1 18.05 42 ASP B CA 1
ATOM 5631 C C . ASP B 1 42 ? -25.25 2.342 33.781 1 18.05 42 ASP B C 1
ATOM 5633 O O . ASP B 1 42 ? -25.156 3.529 33.469 1 18.05 42 ASP B O 1
ATOM 5637 N N . LEU B 1 43 ? -25.344 1.755 32.688 1 19.11 43 LEU B N 1
ATOM 5638 C CA . LEU B 1 43 ? -25.984 2.447 31.562 1 19.11 43 LEU B CA 1
ATOM 5639 C C . LEU B 1 43 ? -27.469 2.67 31.828 1 19.11 43 LEU B C 1
ATOM 5641 O O . LEU B 1 43 ? -28.234 1.71 31.953 1 19.11 43 LEU B O 1
ATOM 5645 N N . GLU B 1 44 ? -27.844 3.717 32.594 1 18.03 44 GLU B N 1
ATOM 5646 C CA . GLU B 1 44 ? -29.219 4.023 32.938 1 18.03 44 GLU B CA 1
ATOM 5647 C C . GLU B 1 44 ? -30.062 4.262 31.703 1 18.03 44 GLU B C 1
ATOM 5649 O O . GLU B 1 44 ? -29.656 4.992 30.797 1 18.03 44 GLU B O 1
ATOM 5654 N N . ASP B 1 45 ? -31.031 3.453 31.328 1 19.3 45 ASP B N 1
ATOM 5655 C CA . ASP B 1 45 ? -31.984 3.199 30.25 1 19.3 45 ASP B CA 1
ATOM 5656 C C . ASP B 1 45 ? -33.031 4.312 30.172 1 19.3 45 ASP B C 1
ATOM 5658 O O . ASP B 1 45 ? -34.031 4.191 29.453 1 19.3 45 ASP B O 1
ATOM 5662 N N . HIS B 1 46 ? -32.688 5.637 30.344 1 18.41 46 HIS B N 1
ATOM 5663 C CA . HIS B 1 46 ? -33.875 6.48 30.516 1 18.41 46 HIS B CA 1
ATOM 5664 C C . HIS B 1 46 ? -34.781 6.422 29.297 1 18.41 46 HIS B C 1
ATOM 5666 O O . HIS B 1 46 ? -34.312 6.551 28.156 1 18.41 46 HIS B O 1
ATOM 5672 N N . GLU B 1 47 ? -36.031 5.949 29.328 1 17.06 47 GLU B N 1
ATOM 5673 C CA . GLU B 1 47 ? -37.156 5.508 28.516 1 17.06 47 GLU B CA 1
ATOM 5674 C C . GLU B 1 47 ? -37.75 6.668 27.719 1 17.06 47 GLU B C 1
ATOM 5676 O O . GLU B 1 47 ? -37.969 6.562 26.5 1 17.06 47 GLU B O 1
ATOM 5681 N N . GLN B 1 48 ? -38.656 7.648 28.297 1 16.83 48 GLN B N 1
ATOM 5682 C CA . GLN B 1 48 ? -40.062 7.605 27.891 1 16.83 48 GLN B CA 1
ATOM 5683 C C . GLN B 1 48 ? -40.312 8.445 26.641 1 16.83 48 GLN B C 1
ATOM 5685 O O . GLN B 1 48 ? -39.438 9.242 26.25 1 16.83 48 GLN B O 1
ATOM 5690 N N . SER B 1 49 ? -41.688 9.188 26.5 1 17.09 49 SER B N 1
ATOM 5691 C CA . SER B 1 49 ? -42.969 9.172 25.797 1 17.09 49 SER B CA 1
ATOM 5692 C C . SER B 1 49 ? -43.156 10.43 24.938 1 17.09 49 SER B C 1
ATOM 5694 O O . SER B 1 49 ? -44.25 10.742 24.5 1 17.09 49 SER B O 1
ATOM 5696 N N . ARG B 1 50 ? -42.25 10.961 24.25 1 17.02 50 ARG B N 1
ATOM 5697 C CA . ARG B 1 50 ? -42.469 12.328 23.797 1 17.02 50 ARG B CA 1
ATOM 5698 C C . ARG B 1 50 ? -43.562 12.383 22.719 1 17.02 50 ARG B C 1
ATOM 5700 O O . ARG B 1 50 ? -43.406 11.812 21.625 1 17.02 50 ARG B O 1
ATOM 5707 N N . THR B 1 51 ? -44.844 12.625 23.125 1 17.42 51 THR B N 1
ATOM 5708 C CA . THR B 1 51 ? -46 12.633 22.25 1 17.42 51 THR B CA 1
ATOM 5709 C C . THR B 1 51 ? -45.875 13.734 21.203 1 17.42 51 THR B C 1
ATOM 5711 O O . THR B 1 51 ? -45.125 14.688 21.375 1 17.42 51 THR B O 1
ATOM 5714 N N . GLU B 1 52 ? -47.125 14.148 20.375 1 16.59 52 GLU B N 1
ATOM 5715 C CA . GLU B 1 52 ? -47.656 14.266 19.016 1 16.59 52 GLU B CA 1
ATOM 5716 C C . GLU B 1 52 ? -47.844 15.734 18.625 1 16.59 52 GLU B C 1
ATOM 5718 O O . GLU B 1 52 ? -48.969 16.266 18.75 1 16.59 52 GLU B O 1
ATOM 5723 N N . SER B 1 53 ? -46.969 16.719 18.969 1 15.88 53 SER B N 1
ATOM 5724 C CA . SER B 1 53 ? -47.469 18.094 18.891 1 15.88 53 SER B CA 1
ATOM 5725 C C . SER B 1 53 ? -47.938 18.422 17.469 1 15.88 53 SER B C 1
ATOM 5727 O O . SER B 1 53 ? -49.062 18.891 17.281 1 15.88 53 SER B O 1
ATOM 5729 N N . THR B 1 54 ? -47.25 19.125 16.516 1 16.53 54 THR B N 1
ATOM 5730 C CA . THR B 1 54 ? -47.469 20.516 16.109 1 16.53 54 THR B CA 1
ATOM 5731 C C . THR B 1 54 ? -48.031 20.594 14.695 1 16.53 54 THR B C 1
ATOM 5733 O O . THR B 1 54 ? -48.062 21.672 14.102 1 16.53 54 THR B O 1
ATOM 5736 N N . SER B 1 55 ? -49.156 20.016 14.32 1 14.98 55 SER B N 1
ATOM 5737 C CA . SER B 1 55 ? -49.125 20.047 12.859 1 14.98 55 SER B CA 1
ATOM 5738 C C . SER B 1 55 ? -49.312 21.469 12.336 1 14.98 55 SER B C 1
ATOM 5740 O O . SER B 1 55 ? -48.531 21.922 11.484 1 14.98 55 SER B O 1
ATOM 5742 N N . PRO B 1 56 ? -50.625 22.094 12.242 1 16.42 56 PRO B N 1
ATOM 5743 C CA . PRO B 1 56 ? -51.125 22.391 10.906 1 16.42 56 PRO B CA 1
ATOM 5744 C C . PRO B 1 56 ? -50.906 23.844 10.5 1 16.42 56 PRO B C 1
ATOM 5746 O O . PRO B 1 56 ? -51.062 24.75 11.32 1 16.42 56 PRO B O 1
ATOM 5749 N N . SER B 1 57 ? -50.25 24.297 9.438 1 15.41 57 SER B N 1
ATOM 5750 C CA . SER B 1 57 ? -49.625 25.484 8.82 1 15.41 57 SER B CA 1
ATOM 5751 C C . SER B 1 57 ? -50.656 26.281 8.031 1 15.41 57 SER B C 1
ATOM 5753 O O . SER B 1 57 ? -50.312 27.266 7.383 1 15.41 57 SER B O 1
ATOM 5755 N N . SER B 1 58 ? -52.031 26.062 8.055 1 15.52 58 SER B N 1
ATOM 5756 C CA . SER B 1 58 ? -52.5 26.453 6.727 1 15.52 58 SER B CA 1
ATOM 5757 C C . SER B 1 58 ? -52.5 27.969 6.559 1 15.52 58 SER B C 1
ATOM 5759 O O . SER B 1 58 ? -52.938 28.688 7.457 1 15.52 58 SER B O 1
ATOM 5761 N N . SER B 1 59 ? -51.875 28.562 5.559 1 15.45 59 SER B N 1
ATOM 5762 C CA . SER B 1 59 ? -51.312 29.812 5.043 1 15.45 59 SER B CA 1
ATOM 5763 C C . SER B 1 59 ? -52.406 30.641 4.367 1 15.45 59 SER B C 1
ATOM 5765 O O . SER B 1 59 ? -52.125 31.688 3.773 1 15.45 59 SER B O 1
ATOM 5767 N N . ASN B 1 60 ? -53.75 30.422 4.617 1 14.71 60 ASN B N 1
ATOM 5768 C CA . ASN B 1 60 ? -54.375 30.938 3.414 1 14.71 60 ASN B CA 1
ATOM 5769 C C . ASN B 1 60 ? -54.219 32.438 3.281 1 14.71 60 ASN B C 1
ATOM 5771 O O . ASN B 1 60 ? -53.875 33.125 4.254 1 14.71 60 ASN B O 1
ATOM 5775 N N . THR B 1 61 ? -55.219 33.188 2.539 1 15.55 61 THR B N 1
ATOM 5776 C CA . THR B 1 61 ? -55.312 33.969 1.305 1 15.55 61 THR B CA 1
ATOM 5777 C C . THR B 1 61 ? -55.469 35.469 1.605 1 15.55 61 THR B C 1
ATOM 5779 O O . THR B 1 61 ? -54.75 36.281 1.055 1 15.55 61 THR B O 1
ATOM 5782 N N . PRO B 1 62 ? -56.719 36.188 1.807 1 15.59 62 PRO B N 1
ATOM 5783 C CA . PRO B 1 62 ? -57.094 37.031 0.665 1 15.59 62 PRO B CA 1
ATOM 5784 C C . PRO B 1 62 ? -56.75 38.5 0.861 1 15.59 62 PRO B C 1
ATOM 5786 O O . PRO B 1 62 ? -56.406 38.906 1.977 1 15.59 62 PRO B O 1
ATOM 5789 N N . SER B 1 63 ? -57.469 39.562 0.189 1 15.68 63 SER B N 1
ATOM 5790 C CA . SER B 1 63 ? -57.312 40.562 -0.877 1 15.68 63 SER B CA 1
ATOM 5791 C C . SER B 1 63 ? -57.438 41.969 -0.34 1 15.68 63 SER B C 1
ATOM 5793 O O . SER B 1 63 ? -56.656 42.844 -0.685 1 15.68 63 SER B O 1
ATOM 5795 N N . GLU B 1 64 ? -58.562 42.406 0.472 1 16.19 64 GLU B N 1
ATOM 5796 C CA . GLU B 1 64 ? -59.312 43.5 -0.131 1 16.19 64 GLU B CA 1
ATOM 5797 C C . GLU B 1 64 ? -58.75 44.875 0.277 1 16.19 64 GLU B C 1
ATOM 5799 O O . GLU B 1 64 ? -58.219 45 1.384 1 16.19 64 GLU B O 1
ATOM 5804 N N . ASP B 1 65 ? -58.812 45.969 -0.561 1 15.61 65 ASP B N 1
ATOM 5805 C CA . ASP B 1 65 ? -58.219 47.094 -1.231 1 15.61 65 ASP B CA 1
ATOM 5806 C C . ASP B 1 65 ? -58.438 48.406 -0.439 1 15.61 65 ASP B C 1
ATOM 5808 O O . ASP B 1 65 ? -57.5 49.156 -0.185 1 15.61 65 ASP B O 1
ATOM 5812 N N . ALA B 1 66 ? -59.688 49 -0.283 1 16.94 66 ALA B N 1
ATOM 5813 C CA . ALA B 1 66 ? -59.938 50.219 -1.038 1 16.94 66 ALA B CA 1
ATOM 5814 C C . ALA B 1 66 ? -59.719 51.469 -0.162 1 16.94 66 ALA B C 1
ATOM 5816 O O . ALA B 1 66 ? -59.844 52.594 -0.638 1 16.94 66 ALA B O 1
ATOM 5817 N N . ALA B 1 67 ? -59.438 51.375 1.111 1 17.64 67 ALA B N 1
ATOM 5818 C CA . ALA B 1 67 ? -60.125 52.531 1.723 1 17.64 67 ALA B CA 1
ATOM 5819 C C . ALA B 1 67 ? -59.438 53.844 1.389 1 17.64 67 ALA B C 1
ATOM 5821 O O . ALA B 1 67 ? -58.219 53.969 1.524 1 17.64 67 ALA B O 1
ATOM 5822 N N . SER B 1 68 ? -60.094 54.656 0.666 1 16.91 68 SER B N 1
ATOM 5823 C CA . SER B 1 68 ? -59.875 55.906 -0.062 1 16.91 68 SER B CA 1
ATOM 5824 C C . SER B 1 68 ? -59.531 57.031 0.884 1 16.91 68 SER B C 1
ATOM 5826 O O . SER B 1 68 ? -60.031 57.094 2.014 1 16.91 68 SER B O 1
ATOM 5828 N N . CYS B 1 69 ? -58.531 57.844 0.576 1 15.95 69 CYS B N 1
ATOM 5829 C CA . CYS B 1 69 ? -57.531 58.75 1.103 1 15.95 69 CYS B CA 1
ATOM 5830 C C . CYS B 1 69 ? -58.094 60.156 1.339 1 15.95 69 CYS B C 1
ATOM 5832 O O . CYS B 1 69 ? -57.406 61.031 1.858 1 15.95 69 CYS B O 1
ATOM 5834 N N . PRO B 1 70 ? -59.406 60.5 1.323 1 18 70 PRO B N 1
ATOM 5835 C CA . PRO B 1 70 ? -59.344 61.875 0.792 1 18 70 PRO B CA 1
ATOM 5836 C C . PRO B 1 70 ? -58.719 62.875 1.766 1 18 70 PRO B C 1
ATOM 5838 O O . PRO B 1 70 ? -58.656 62.594 2.969 1 18 70 PRO B O 1
ATOM 5841 N N . GLY B 1 71 ? -58 64 1.282 1 17.22 71 GLY B N 1
ATOM 5842 C CA . GLY B 1 71 ? -56.969 65.062 1.378 1 17.22 71 GLY B CA 1
ATOM 5843 C C . GLY B 1 71 ? -57.375 66.25 2.18 1 17.22 71 GLY B C 1
ATOM 5844 O O . GLY B 1 71 ? -56.688 67.25 2.211 1 17.22 71 GLY B O 1
ATOM 5845 N N . SER B 1 72 ? -58.125 66.125 3.318 1 18.48 72 SER B N 1
ATOM 5846 C CA . SER B 1 72 ? -58.719 67.438 3.666 1 18.48 72 SER B CA 1
ATOM 5847 C C . SER B 1 72 ? -57.656 68.438 4.004 1 18.48 72 SER B C 1
ATOM 5849 O O . SER B 1 72 ? -56.719 68.188 4.742 1 18.48 72 SER B O 1
ATOM 5851 N N . PRO B 1 73 ? -57.531 69.688 3.309 1 19.39 73 PRO B N 1
ATOM 5852 C CA . PRO B 1 73 ? -56.594 70.812 3.076 1 19.39 73 PRO B CA 1
ATOM 5853 C C . PRO B 1 73 ? -56.438 71.688 4.293 1 19.39 73 PRO B C 1
ATOM 5855 O O . PRO B 1 73 ? -57.406 72.25 4.805 1 19.39 73 PRO B O 1
ATOM 5858 N N . SER B 1 74 ? -55.656 71.375 5.32 1 18.3 74 SER B N 1
ATOM 5859 C CA . SER B 1 74 ? -55.531 72.188 6.523 1 18.3 74 SER B CA 1
ATOM 5860 C C . SER B 1 74 ? -54.812 73.5 6.23 1 18.3 74 SER B C 1
ATOM 5862 O O . SER B 1 74 ? -53.625 73.5 5.898 1 18.3 74 SER B O 1
ATOM 5864 N N . ALA B 1 75 ? -55.375 74.562 5.777 1 17.94 75 ALA B N 1
ATOM 5865 C CA . ALA B 1 75 ? -54.781 75.812 5.289 1 17.94 75 ALA B CA 1
ATOM 5866 C C . ALA B 1 75 ? -53.969 76.438 6.379 1 17.94 75 ALA B C 1
ATOM 5868 O O . ALA B 1 75 ? -52.781 76.75 6.176 1 17.94 75 ALA B O 1
ATOM 5869 N N . ASP B 1 76 ? -54.469 77.312 7.273 1 17.89 76 ASP B N 1
ATOM 5870 C CA . ASP B 1 76 ? -54.25 78.75 7.098 1 17.89 76 ASP B CA 1
ATOM 5871 C C . ASP B 1 76 ? -53 79.188 7.828 1 17.89 76 ASP B C 1
ATOM 5873 O O . ASP B 1 76 ? -52.406 78.438 8.617 1 17.89 76 ASP B O 1
ATOM 5877 N N . ASP B 1 77 ? -53.062 80.312 8.914 1 20.19 77 ASP B N 1
ATOM 5878 C CA . ASP B 1 77 ? -52.594 81.688 8.922 1 20.19 77 ASP B CA 1
ATOM 5879 C C . ASP B 1 77 ? -51.25 81.812 9.68 1 20.19 77 ASP B C 1
ATOM 5881 O O . ASP B 1 77 ? -50.969 81 10.555 1 20.19 77 ASP B O 1
ATOM 5885 N N . ASN B 1 78 ? -50.25 82.938 9.414 1 19.61 78 ASN B N 1
ATOM 5886 C CA . ASN B 1 78 ? -48.875 83.375 9.211 1 19.61 78 ASN B CA 1
ATOM 5887 C C . ASN B 1 78 ? -48.25 83.875 10.508 1 19.61 78 ASN B C 1
ATOM 5889 O O . ASN B 1 78 ? -47.062 84.125 10.57 1 19.61 78 ASN B O 1
ATOM 5893 N N . ALA B 1 79 ? -48.875 84.438 11.688 1 27.16 79 ALA B N 1
ATOM 5894 C CA . ALA B 1 79 ? -48.25 85.625 12.266 1 27.16 79 ALA B CA 1
ATOM 5895 C C . ALA B 1 79 ? -46.938 85.25 12.961 1 27.16 79 ALA B C 1
ATOM 5897 O O . ALA B 1 79 ? -46.875 84.312 13.742 1 27.16 79 ALA B O 1
ATOM 5898 N N . GLU B 1 80 ? -45.781 85.875 12.453 1 21.91 80 GLU B N 1
ATOM 5899 C CA . GLU B 1 80 ? -44.344 85.688 12.602 1 21.91 80 GLU B CA 1
ATOM 5900 C C . GLU B 1 80 ? -43.875 86.25 13.938 1 21.91 80 GLU B C 1
ATOM 5902 O O . GLU B 1 80 ? -43.75 87.5 14.102 1 21.91 80 GLU B O 1
ATOM 5907 N N . GLU B 1 81 ? -44.531 86.188 15.094 1 24.38 81 GLU B N 1
ATOM 5908 C CA . GLU B 1 81 ? -43.969 86.938 16.219 1 24.38 81 GLU B CA 1
ATOM 5909 C C . GLU B 1 81 ? -42.5 86.5 16.469 1 24.38 81 GLU B C 1
ATOM 5911 O O . GLU B 1 81 ? -42.219 85.312 16.609 1 24.38 81 GLU B O 1
ATOM 5916 N N . SER B 1 82 ? -41.5 87.375 16.125 1 26.33 82 SER B N 1
ATOM 5917 C CA . SER B 1 82 ? -40.062 87.188 16.156 1 26.33 82 SER B CA 1
ATOM 5918 C C . SER B 1 82 ? -39.562 87 17.578 1 26.33 82 SER B C 1
ATOM 5920 O O . SER B 1 82 ? -39.531 87.938 18.375 1 26.33 82 SER B O 1
ATOM 5922 N N . THR B 1 83 ? -40.094 86.125 18.438 1 27.36 83 THR B N 1
ATOM 5923 C CA . THR B 1 83 ? -39.562 85.938 19.781 1 27.36 83 THR B CA 1
ATOM 5924 C C . THR B 1 83 ? -38.062 85.625 19.734 1 27.36 83 THR B C 1
ATOM 5926 O O . THR B 1 83 ? -37.656 84.75 18.984 1 27.36 83 THR B O 1
ATOM 5929 N N . VAL B 1 84 ? -37.219 86.75 19.969 1 32.56 84 VAL B N 1
ATOM 5930 C CA . VAL B 1 84 ? -35.75 86.562 20.109 1 32.56 84 VAL B CA 1
ATOM 5931 C C . VAL B 1 84 ? -35.438 85.375 21.047 1 32.56 84 VAL B C 1
ATOM 5933 O O . VAL B 1 84 ? -35.844 85.438 22.203 1 32.56 84 VAL B O 1
ATOM 5936 N N . ASN B 1 85 ? -35.625 84.25 20.625 1 27.98 85 ASN B N 1
ATOM 5937 C CA . ASN B 1 85 ? -35.281 83 21.281 1 27.98 85 ASN B CA 1
ATOM 5938 C C . ASN B 1 85 ? -33.844 83 21.812 1 27.98 85 ASN B C 1
ATOM 5940 O O . ASN B 1 85 ? -32.906 83.188 21.031 1 27.98 85 ASN B O 1
ATOM 5944 N N . THR B 1 86 ? -33.688 83.75 22.938 1 32.72 86 THR B N 1
ATOM 5945 C CA . THR B 1 86 ? -32.406 83.625 23.625 1 32.72 86 THR B CA 1
ATOM 5946 C C . THR B 1 86 ? -31.938 82.188 23.516 1 32.72 86 THR B C 1
ATOM 5948 O O . THR B 1 86 ? -32.688 81.25 23.844 1 32.72 86 THR B O 1
ATOM 5951 N N . PRO B 1 87 ? -31.156 82 22.5 1 33.44 87 PRO B N 1
ATOM 5952 C CA . PRO B 1 87 ? -30.844 80.562 22.312 1 33.44 87 PRO B CA 1
ATOM 5953 C C . PRO B 1 87 ? -30.516 79.875 23.625 1 33.44 87 PRO B C 1
ATOM 5955 O O . PRO B 1 87 ? -29.859 80.438 24.5 1 33.44 87 PRO B O 1
ATOM 5958 N N . GLY B 1 88 ? -31.578 79.312 24.344 1 33.09 88 GLY B N 1
ATOM 5959 C CA . GLY B 1 88 ? -31.359 78.438 25.484 1 33.09 88 GLY B CA 1
ATOM 5960 C C . GLY B 1 88 ? -30.016 77.75 25.438 1 33.09 88 GLY B C 1
ATOM 5961 O O . GLY B 1 88 ? -29.344 77.75 24.391 1 33.09 88 GLY B O 1
ATOM 5962 N N . PRO B 1 89 ? -29.484 77.562 26.641 1 37.34 89 PRO B N 1
ATOM 5963 C CA . PRO B 1 89 ? -28.234 76.812 26.719 1 37.34 89 PRO B CA 1
ATOM 5964 C C . PRO B 1 89 ? -28.141 75.688 25.688 1 37.34 89 PRO B C 1
ATOM 5966 O O . PRO B 1 89 ? -29.062 74.875 25.594 1 37.34 89 PRO B O 1
ATOM 5969 N N . ARG B 1 90 ? -27.75 76.062 24.562 1 38.16 90 ARG B N 1
ATOM 5970 C CA . ARG B 1 90 ? -27.531 75.062 23.547 1 38.16 90 ARG B CA 1
ATOM 5971 C C . ARG B 1 90 ? -26.984 73.75 24.156 1 38.16 90 ARG B C 1
ATOM 5973 O O . ARG B 1 90 ? -25.984 73.812 24.891 1 38.16 90 ARG B O 1
ATOM 5980 N N . GLU B 1 91 ? -27.859 72.812 24.297 1 37.97 91 GLU B N 1
ATOM 5981 C CA . GLU B 1 91 ? -27.578 71.438 24.625 1 37.97 91 GLU B CA 1
ATOM 5982 C C . GLU B 1 91 ? -26.25 71 24.031 1 37.97 91 GLU B C 1
ATOM 5984 O O . GLU B 1 91 ? -26.016 71.188 22.844 1 37.97 91 GLU B O 1
ATOM 5989 N N . THR B 1 92 ? -25.172 71.188 24.688 1 39.72 92 THR B N 1
ATOM 5990 C CA . THR B 1 92 ? -23.875 70.562 24.531 1 39.72 92 THR B CA 1
ATOM 5991 C C . THR B 1 92 ? -24 69.188 23.875 1 39.72 92 THR B C 1
ATOM 5993 O O . THR B 1 92 ? -24.266 68.188 24.562 1 39.72 92 THR B O 1
ATOM 5996 N N . SER B 1 93 ? -24.766 68.938 22.938 1 42.72 93 SER B N 1
ATOM 5997 C CA . SER B 1 93 ? -25 67.625 22.266 1 42.72 93 SER B CA 1
ATOM 5998 C C . SER B 1 93 ? -23.688 67 21.859 1 42.72 93 SER B C 1
ATOM 6000 O O . SER B 1 93 ? -23.625 66.25 20.891 1 42.72 93 SER B O 1
ATOM 6002 N N . ASP B 1 94 ? -22.453 67.438 22.141 1 52.25 94 ASP B N 1
ATOM 6003 C CA . ASP B 1 94 ? -21.281 66.75 21.609 1 52.25 94 ASP B CA 1
ATOM 6004 C C . ASP B 1 94 ? -21.406 65.188 21.812 1 52.25 94 ASP B C 1
ATOM 6006 O O . ASP B 1 94 ? -21.266 64.75 22.922 1 52.25 94 ASP B O 1
ATOM 6010 N N . TRP B 1 95 ? -22.172 64.562 20.953 1 61.38 95 TRP B N 1
ATOM 6011 C CA . TRP B 1 95 ? -22.672 63.188 20.812 1 61.38 95 TRP B CA 1
ATOM 6012 C C . TRP B 1 95 ? -21.531 62.188 20.719 1 61.38 95 TRP B C 1
ATOM 6014 O O . TRP B 1 95 ? -20.547 62.406 20.016 1 61.38 95 TRP B O 1
ATOM 6024 N N . PHE B 1 96 ? -21.078 61.375 21.766 1 81.75 96 PHE B N 1
ATOM 6025 C CA . PHE B 1 96 ? -20.234 60.188 21.891 1 81.75 96 PHE B CA 1
ATOM 6026 C C . PHE B 1 96 ? -20.375 59.312 20.672 1 81.75 96 PHE B C 1
ATOM 6028 O O . PHE B 1 96 ? -20.469 58.062 20.797 1 81.75 96 PHE B O 1
ATOM 6035 N N . ALA B 1 97 ? -20.422 59.969 19.344 1 85.19 97 ALA B N 1
ATOM 6036 C CA . ALA B 1 97 ? -20.625 59.219 18.109 1 85.19 97 ALA B CA 1
ATOM 6037 C C . ALA B 1 97 ? -19.406 58.375 17.781 1 85.19 97 ALA B C 1
ATOM 6039 O O . ALA B 1 97 ? -19.547 57.219 17.359 1 85.19 97 ALA B O 1
ATOM 6040 N N . TRP B 1 98 ? -18.25 58.875 17.969 1 86.31 98 TRP B N 1
ATOM 6041 C CA . TRP B 1 98 ? -17.031 58.125 17.641 1 86.31 98 TRP B CA 1
ATOM 6042 C C . TRP B 1 98 ? -16.812 57 18.625 1 86.31 98 TRP B C 1
ATOM 6044 O O . TRP B 1 98 ? -16.344 55.906 18.25 1 86.31 98 TRP B O 1
ATOM 6054 N N . GLU B 1 99 ? -17.141 57.219 19.891 1 90.56 99 GLU B N 1
ATOM 6055 C CA . GLU B 1 99 ? -17 56.156 20.891 1 90.56 99 GLU B CA 1
ATOM 6056 C C . GLU B 1 99 ? -18.016 55.031 20.656 1 90.56 99 GLU B C 1
ATOM 6058 O O . GLU B 1 99 ? -17.672 53.844 20.75 1 90.56 99 GLU B O 1
ATOM 6063 N N . LEU B 1 100 ? -19.203 55.438 20.281 1 92.56 100 LEU B N 1
ATOM 6064 C CA . LEU B 1 100 ? -20.203 54.438 19.953 1 92.56 100 LEU B CA 1
ATOM 6065 C C . LEU B 1 100 ? -19.859 53.719 18.656 1 92.56 100 LEU B C 1
ATOM 6067 O O . LEU B 1 100 ? -20.094 52.531 18.516 1 92.56 100 LEU B O 1
ATOM 6071 N N . GLY B 1 101 ? -19.406 54.438 17.672 1 93.31 101 GLY B N 1
ATOM 6072 C CA . GLY B 1 101 ? -18.938 53.844 16.438 1 93.31 101 GLY B CA 1
ATOM 6073 C C . GLY B 1 101 ? -17.828 52.844 16.641 1 93.31 101 GLY B C 1
ATOM 6074 O O . GLY B 1 101 ? -17.781 51.812 15.961 1 93.31 101 GLY B O 1
ATOM 6075 N N . GLY B 1 102 ? -16.906 53.125 17.578 1 94.56 102 GLY B N 1
ATOM 6076 C CA . GLY B 1 102 ? -15.844 52.156 17.891 1 94.56 102 GLY B CA 1
ATOM 6077 C C . GLY B 1 102 ? -16.359 50.875 18.453 1 94.56 102 GLY B C 1
ATOM 6078 O O . GLY B 1 102 ? -15.867 49.781 18.109 1 94.56 102 GLY B O 1
ATOM 6079 N N . VAL B 1 103 ? -17.344 50.938 19.312 1 96.06 103 VAL B N 1
ATOM 6080 C CA . VAL B 1 103 ? -17.938 49.75 19.906 1 96.06 103 VAL B CA 1
ATOM 6081 C C . VAL B 1 103 ? -18.641 48.938 18.812 1 96.06 103 VAL B C 1
ATOM 6083 O O . VAL B 1 103 ? -18.531 47.719 18.781 1 96.06 103 VAL B O 1
ATOM 6086 N N . VAL B 1 104 ? -19.312 49.625 17.891 1 96.69 104 VAL B N 1
ATOM 6087 C CA . VAL B 1 104 ? -20.047 48.969 16.828 1 96.69 104 VAL B CA 1
ATOM 6088 C C . VAL B 1 104 ? -19.062 48.344 15.836 1 96.69 104 VAL B C 1
ATOM 6090 O O . VAL B 1 104 ? -19.25 47.219 15.383 1 96.69 104 VAL B O 1
ATOM 6093 N N . ALA B 1 105 ? -18.031 49.031 15.508 1 96.38 105 ALA B N 1
ATOM 6094 C CA . ALA B 1 105 ? -17 48.5 14.617 1 96.38 105 ALA B CA 1
ATOM 6095 C C . ALA B 1 105 ? -16.328 47.281 15.227 1 96.38 105 ALA B C 1
ATOM 6097 O O . ALA B 1 105 ? -16.047 46.281 14.531 1 96.38 105 ALA B O 1
ATOM 6098 N N . SER B 1 106 ? -16.062 47.344 16.5 1 97.38 106 SER B N 1
ATOM 6099 C CA . SER B 1 106 ? -15.484 46.219 17.203 1 97.38 106 SER B CA 1
ATOM 6100 C C . SER B 1 106 ? -16.406 45 17.156 1 97.38 106 SER B C 1
ATOM 6102 O O . SER B 1 106 ? -15.961 43.875 16.953 1 97.38 106 SER B O 1
ATOM 6104 N N . ALA B 1 107 ? -17.656 45.25 17.344 1 97.38 107 ALA B N 1
ATOM 6105 C CA . ALA B 1 107 ? -18.625 44.156 17.281 1 97.38 107 ALA B CA 1
ATOM 6106 C C . ALA B 1 107 ? -18.688 43.562 15.883 1 97.38 107 ALA B C 1
ATOM 6108 O O . ALA B 1 107 ? -18.781 42.312 15.734 1 97.38 107 ALA B O 1
ATOM 6109 N N . GLY B 1 108 ? -18.703 44.406 14.922 1 97.69 108 GLY B N 1
ATOM 6110 C CA . GLY B 1 108 ? -18.719 43.906 13.555 1 97.69 108 GLY B CA 1
ATOM 6111 C C . GLY B 1 108 ? -17.5 43.062 13.203 1 97.69 108 GLY B C 1
ATOM 6112 O O . GLY B 1 108 ? -17.625 42.031 12.547 1 97.69 108 GLY B O 1
ATOM 6113 N N . LEU B 1 109 ? -16.344 43.469 13.609 1 97.75 109 LEU B N 1
ATOM 6114 C CA . LEU B 1 109 ? -15.102 42.719 13.352 1 97.75 109 LEU B CA 1
ATOM 6115 C C . LEU B 1 109 ? -15.078 41.406 14.125 1 97.75 109 LEU B C 1
ATOM 6117 O O . LEU B 1 109 ? -14.602 40.375 13.609 1 97.75 109 LEU B O 1
ATOM 6121 N N . LEU B 1 110 ? -15.539 41.438 15.352 1 97.12 110 LEU B N 1
ATOM 6122 C CA . LEU B 1 110 ? -15.648 40.219 16.141 1 97.12 110 LEU B CA 1
ATOM 6123 C C . LEU B 1 110 ? -16.609 39.25 15.484 1 97.12 110 LEU B C 1
ATOM 6125 O O . LEU B 1 110 ? -16.344 38.031 15.445 1 97.12 110 LEU B O 1
ATOM 6129 N N . ALA B 1 111 ? -17.688 39.719 14.992 1 97 111 ALA B N 1
ATOM 6130 C CA . ALA B 1 111 ? -18.641 38.875 14.297 1 97 111 ALA B CA 1
ATOM 6131 C C . ALA B 1 111 ? -18.031 38.281 13.031 1 97 111 ALA B C 1
ATOM 6133 O O . ALA B 1 111 ? -18.25 37.125 12.711 1 97 111 ALA B O 1
ATOM 6134 N N . ALA B 1 112 ? -17.312 39.094 12.32 1 97.19 112 ALA B N 1
ATOM 6135 C CA . ALA B 1 112 ? -16.625 38.594 11.133 1 97.19 112 ALA B CA 1
ATOM 6136 C C . ALA B 1 112 ? -15.648 37.469 11.484 1 97.19 112 ALA B C 1
ATOM 6138 O O . ALA B 1 112 ? -15.523 36.5 10.75 1 97.19 112 ALA B O 1
ATOM 6139 N N . MET B 1 113 ? -14.953 37.625 12.539 1 96.81 113 MET B N 1
ATOM 6140 C CA . MET B 1 113 ? -14.023 36.625 13.008 1 96.81 113 MET B CA 1
ATOM 6141 C C . MET B 1 113 ? -14.758 35.312 13.352 1 96.81 113 MET B C 1
ATOM 6143 O O . MET B 1 113 ? -14.32 34.219 12.984 1 96.81 113 MET B O 1
ATOM 6147 N N . LEU B 1 114 ? -15.883 35.469 14.016 1 95.94 114 LEU B N 1
ATOM 6148 C CA . LEU B 1 114 ? -16.672 34.281 14.398 1 95.94 114 LEU B CA 1
ATOM 6149 C C . LEU B 1 114 ? -17.219 33.562 13.172 1 95.94 114 LEU B C 1
ATOM 6151 O O . LEU B 1 114 ? -17.203 32.344 13.109 1 95.94 114 LEU B O 1
ATOM 6155 N N . VAL B 1 115 ? -17.656 34.312 12.25 1 96.5 115 VAL B N 1
ATOM 6156 C CA . VAL B 1 115 ? -18.203 33.719 11.031 1 96.5 115 VAL B CA 1
ATOM 6157 C C . VAL B 1 115 ? -17.094 33 10.25 1 96.5 115 VAL B C 1
ATOM 6159 O O . VAL B 1 115 ? -17.281 31.891 9.766 1 96.5 115 VAL B O 1
ATOM 6162 N N . LEU B 1 116 ? -16.016 33.625 10.141 1 95.75 116 LEU B N 1
ATOM 6163 C CA . LEU B 1 116 ? -14.883 33.031 9.422 1 95.75 116 LEU B CA 1
ATOM 6164 C C . LEU B 1 116 ? -14.438 31.75 10.086 1 95.75 116 LEU B C 1
ATOM 6166 O O . LEU B 1 116 ? -14.188 30.75 9.406 1 95.75 116 LEU B O 1
ATOM 6170 N N . LEU B 1 117 ? -14.289 31.734 11.367 1 95.56 117 LEU B N 1
ATOM 6171 C CA . LEU B 1 117 ? -13.891 30.547 12.102 1 95.56 117 LEU B CA 1
ATOM 6172 C C . LEU B 1 117 ? -14.953 29.453 11.992 1 95.56 117 LEU B C 1
ATOM 6174 O O . LEU B 1 117 ? -14.625 28.266 11.945 1 95.56 117 LEU B O 1
ATOM 6178 N N . GLY B 1 118 ? -16.203 29.859 11.977 1 95.12 118 GLY B N 1
ATOM 6179 C CA . GLY B 1 118 ? -17.281 28.891 11.789 1 95.12 118 GLY B CA 1
ATOM 6180 C C . GLY B 1 118 ? -17.234 28.203 10.445 1 95.12 118 GLY B C 1
ATOM 6181 O O . GLY B 1 118 ? -17.484 27 10.344 1 95.12 118 GLY B O 1
ATOM 6182 N N . VAL B 1 119 ? -16.859 28.922 9.484 1 94.81 119 VAL B N 1
ATOM 6183 C CA . VAL B 1 119 ? -16.797 28.375 8.133 1 94.81 119 VAL B CA 1
ATOM 6184 C C . VAL B 1 119 ? -15.57 27.469 8.008 1 94.81 119 VAL B C 1
ATOM 6186 O O . VAL B 1 119 ? -15.609 26.453 7.301 1 94.81 119 VAL B O 1
ATOM 6189 N N . CYS B 1 120 ? -14.492 27.781 8.688 1 92.69 120 CYS B N 1
ATOM 6190 C CA . CYS B 1 120 ? -13.234 27.047 8.57 1 92.69 120 CYS B CA 1
ATOM 6191 C C . CYS B 1 120 ? -13.195 25.875 9.555 1 92.69 120 CYS B C 1
ATOM 6193 O O . CYS B 1 120 ? -12.375 24.969 9.406 1 92.69 120 CYS B O 1
ATOM 6195 N N . ASP B 1 121 ? -14.172 25.906 10.445 1 93.44 121 ASP B N 1
ATOM 6196 C CA . ASP B 1 121 ? -14.18 24.859 11.461 1 93.44 121 ASP B CA 1
ATOM 6197 C C . ASP B 1 121 ? -14.445 23.484 10.836 1 93.44 121 ASP B C 1
ATOM 6199 O O . ASP B 1 121 ? -15.375 23.344 10.031 1 93.44 121 ASP B O 1
ATOM 6203 N N . GLN B 1 122 ? -13.57 22.594 11.133 1 91.62 122 GLN B N 1
ATOM 6204 C CA . GLN B 1 122 ? -13.656 21.219 10.664 1 91.62 122 GLN B CA 1
ATOM 6205 C C . GLN B 1 122 ? -13.531 21.141 9.148 1 91.62 122 GLN B C 1
ATOM 6207 O O . GLN B 1 122 ? -14.18 20.312 8.5 1 91.62 122 GLN B O 1
ATOM 6212 N N . GLN B 1 123 ? -12.922 22.141 8.648 1 90.06 123 GLN B N 1
ATOM 6213 C CA . GLN B 1 123 ? -12.578 22.172 7.234 1 90.06 123 GLN B CA 1
ATOM 6214 C C . GLN B 1 123 ? -11.07 22.016 7.027 1 90.06 123 GLN B C 1
ATOM 6216 O O . GLN B 1 123 ? -10.289 22.281 7.938 1 90.06 123 GLN B O 1
ATOM 6221 N N . PRO B 1 124 ? -10.734 21.453 5.836 1 87.56 124 PRO B N 1
ATOM 6222 C CA . PRO B 1 124 ? -9.297 21.375 5.566 1 87.56 124 PRO B CA 1
ATOM 6223 C C . PRO B 1 124 ? -8.609 22.734 5.605 1 87.56 124 PRO B C 1
ATOM 6225 O O . PRO B 1 124 ? -9.211 23.75 5.234 1 87.56 124 PRO B O 1
ATOM 6228 N N . GLN B 1 125 ? -7.441 22.688 6.09 1 86.12 125 GLN B N 1
ATOM 6229 C CA . GLN B 1 125 ? -6.676 23.922 6.18 1 86.12 125 GLN B CA 1
ATOM 6230 C C . GLN B 1 125 ? -6.539 24.594 4.812 1 86.12 125 GLN B C 1
ATOM 6232 O O . GLN B 1 125 ? -6.141 23.953 3.838 1 86.12 125 GLN B O 1
ATOM 6237 N N . PRO B 1 126 ? -6.898 25.812 4.809 1 83.88 126 PRO B N 1
ATOM 6238 C CA . PRO B 1 126 ? -6.785 26.516 3.525 1 83.88 126 PRO B CA 1
ATOM 6239 C C . PRO B 1 126 ? -5.336 26.734 3.107 1 83.88 126 PRO B C 1
ATOM 6241 O O . PRO B 1 126 ? -4.477 27 3.955 1 83.88 126 PRO B O 1
ATOM 6244 N N . THR B 1 127 ? -5.043 26.531 1.834 1 79.44 127 THR B N 1
ATOM 6245 C CA . THR B 1 127 ? -3.695 26.75 1.318 1 79.44 127 THR B CA 1
ATOM 6246 C C . THR B 1 127 ? -3.621 28.062 0.539 1 79.44 127 THR B C 1
ATOM 6248 O O . THR B 1 127 ? -3.404 28.047 -0.675 1 79.44 127 THR B O 1
ATOM 6251 N N . TRP B 1 128 ? -3.73 29.125 1.252 1 82.25 128 TRP B N 1
ATOM 6252 C CA . TRP B 1 128 ? -3.582 30.438 0.614 1 82.25 128 TRP B CA 1
ATOM 6253 C C . TRP B 1 128 ? -2.109 30.781 0.422 1 82.25 128 TRP B C 1
ATOM 6255 O O . TRP B 1 128 ? -1.302 30.625 1.34 1 82.25 128 TRP B O 1
ATOM 6265 N N . PRO B 1 129 ? -1.592 31.125 -0.728 1 82.25 129 PRO B N 1
ATOM 6266 C CA . PRO B 1 129 ? -0.164 31.281 -1.014 1 82.25 129 PRO B CA 1
ATOM 6267 C C . PRO B 1 129 ? 0.474 32.406 -0.217 1 82.25 129 PRO B C 1
ATOM 6269 O O . PRO B 1 129 ? 1.652 32.344 0.141 1 82.25 129 PRO B O 1
ATOM 6272 N N . HIS B 1 130 ? -0.282 33.469 0.163 1 83.56 130 HIS B N 1
ATOM 6273 C CA . HIS B 1 130 ? 0.409 34.625 0.692 1 83.56 130 HIS B CA 1
ATOM 6274 C C . HIS B 1 130 ? -0.032 34.938 2.119 1 83.56 130 HIS B C 1
ATOM 6276 O O . HIS B 1 130 ? 0.657 35.656 2.848 1 83.56 130 HIS B O 1
ATOM 6282 N N . ILE B 1 131 ? -1.099 34.469 2.564 1 91 131 ILE B N 1
ATOM 6283 C CA . ILE B 1 131 ? -1.603 34.812 3.889 1 91 131 ILE B CA 1
ATOM 6284 C C . ILE B 1 131 ? -2.119 33.562 4.59 1 91 131 ILE B C 1
ATOM 6286 O O . ILE B 1 131 ? -2.756 32.719 3.967 1 91 131 ILE B O 1
ATOM 6290 N N . SER B 1 132 ? -1.765 33.438 5.785 1 91.12 132 SER B N 1
ATOM 6291 C CA . SER B 1 132 ? -2.248 32.312 6.586 1 91.12 132 SER B CA 1
ATOM 6292 C C . SER B 1 132 ? -3.578 32.656 7.254 1 91.12 132 SER B C 1
ATOM 6294 O O . SER B 1 132 ? -3.928 33.812 7.406 1 91.12 132 SER B O 1
ATOM 6296 N N . LEU B 1 133 ? -4.34 31.688 7.539 1 92.06 133 LEU B N 1
ATOM 6297 C CA . LEU B 1 133 ? -5.594 31.891 8.266 1 92.06 133 LEU B CA 1
ATOM 6298 C C . LEU B 1 133 ? -5.348 32.594 9.594 1 92.06 133 LEU B C 1
ATOM 6300 O O . LEU B 1 133 ? -6.113 33.469 9.977 1 92.06 133 LEU B O 1
ATOM 6304 N N . ASN B 1 134 ? -4.242 32.281 10.227 1 93.62 134 ASN B N 1
ATOM 6305 C CA . ASN B 1 134 ? -3.889 32.906 11.5 1 93.62 134 ASN B CA 1
ATOM 6306 C C . ASN B 1 134 ? -3.617 34.375 11.344 1 93.62 134 ASN B C 1
ATOM 6308 O O . ASN B 1 134 ? -3.955 35.188 12.219 1 93.62 134 ASN B O 1
ATOM 6312 N N . ALA B 1 135 ? -3.055 34.719 10.242 1 94.38 135 ALA B N 1
ATOM 6313 C CA . ALA B 1 135 ? -2.791 36.156 9.977 1 94.38 135 ALA B CA 1
ATOM 6314 C C . ALA B 1 135 ? -4.09 36.906 9.75 1 94.38 135 ALA B C 1
ATOM 6316 O O . ALA B 1 135 ? -4.234 38.031 10.219 1 94.38 135 ALA B O 1
ATOM 6317 N N . VAL B 1 136 ? -4.992 36.344 9.094 1 95.44 136 VAL B N 1
ATOM 6318 C CA . VAL B 1 136 ? -6.277 37 8.844 1 95.44 136 VAL B CA 1
ATOM 6319 C C . VAL B 1 136 ? -7.023 37.188 10.164 1 95.44 136 VAL B C 1
ATOM 6321 O O . VAL B 1 136 ? -7.57 38.25 10.422 1 95.44 136 VAL B O 1
ATOM 6324 N N . ILE B 1 137 ? -7.012 36.188 10.961 1 95.56 137 ILE B N 1
ATOM 6325 C CA . ILE B 1 137 ? -7.664 36.281 12.258 1 95.56 137 ILE B CA 1
ATOM 6326 C C . ILE B 1 137 ? -6.957 37.312 13.125 1 95.56 137 ILE B C 1
ATOM 6328 O O . ILE B 1 137 ? -7.605 38.062 13.883 1 95.56 137 ILE B O 1
ATOM 6332 N N . SER B 1 138 ? -5.652 37.375 13.008 1 95.69 138 SER B N 1
ATOM 6333 C CA . SER B 1 138 ? -4.902 38.375 13.766 1 95.69 138 SER B CA 1
ATOM 6334 C C . SER B 1 138 ? -5.266 39.781 13.328 1 95.69 138 SER B C 1
ATOM 6336 O O . SER B 1 138 ? -5.352 40.688 14.164 1 95.69 138 SER B O 1
ATOM 6338 N N . VAL B 1 139 ? -5.516 40 12.07 1 95.88 139 VAL B N 1
ATOM 6339 C CA . VAL B 1 139 ? -5.922 41.312 11.578 1 95.88 139 VAL B CA 1
ATOM 6340 C C . VAL B 1 139 ? -7.293 41.688 12.148 1 95.88 139 VAL B C 1
ATOM 6342 O O . VAL B 1 139 ? -7.484 42.781 12.664 1 95.88 139 VAL B O 1
ATOM 6345 N N . LEU B 1 140 ? -8.172 40.781 12.125 1 96.69 140 LEU B N 1
ATOM 6346 C CA . LEU B 1 140 ? -9.523 41.031 12.617 1 96.69 140 LEU B CA 1
ATOM 6347 C C . LEU B 1 140 ? -9.516 41.25 14.125 1 96.69 140 LEU B C 1
ATOM 6349 O O . LEU B 1 140 ? -10.172 42.188 14.617 1 96.69 140 LEU B O 1
ATOM 6353 N N . SER B 1 141 ? -8.766 40.438 14.812 1 95.69 141 SER B N 1
ATOM 6354 C CA . SER B 1 141 ? -8.711 40.562 16.266 1 95.69 141 SER B CA 1
ATOM 6355 C C . SER B 1 141 ? -8.031 41.875 16.672 1 95.69 141 SER B C 1
ATOM 6357 O O . SER B 1 141 ? -8.477 42.531 17.609 1 95.69 141 SER B O 1
ATOM 6359 N N . THR B 1 142 ? -6.961 42.219 15.977 1 94.06 142 THR B N 1
ATOM 6360 C CA . THR B 1 142 ? -6.219 43.438 16.297 1 94.06 142 THR B CA 1
ATOM 6361 C C . THR B 1 142 ? -7.07 44.656 16.031 1 94.06 142 THR B C 1
ATOM 6363 O O . THR B 1 142 ? -7.094 45.594 16.844 1 94.06 142 THR B O 1
ATOM 6366 N N . LEU B 1 143 ? -7.77 44.719 14.992 1 94.88 143 LEU B N 1
ATOM 6367 C CA . LEU B 1 143 ? -8.617 45.875 14.656 1 94.88 143 LEU B CA 1
ATOM 6368 C C . LEU B 1 143 ? -9.812 45.969 15.594 1 94.88 143 LEU B C 1
ATOM 6370 O O . LEU B 1 143 ? -10.234 47.062 15.977 1 94.88 143 LEU B O 1
ATOM 6374 N N . SER B 1 144 ? -10.352 44.844 15.891 1 96.31 144 SER B N 1
ATOM 6375 C CA . SER B 1 144 ? -11.461 44.812 16.844 1 96.31 144 SER B CA 1
ATOM 6376 C C . SER B 1 144 ? -11.023 45.344 18.203 1 96.31 144 SER B C 1
ATOM 6378 O O . SER B 1 144 ? -11.688 46.219 18.781 1 96.31 144 SER B O 1
ATOM 6380 N N . LYS B 1 145 ? -9.945 44.875 18.656 1 94.38 145 LYS B N 1
ATOM 6381 C CA . LYS B 1 145 ? -9.398 45.344 19.938 1 94.38 145 LYS B CA 1
ATOM 6382 C C . LYS B 1 145 ? -9.078 46.812 19.906 1 94.38 145 LYS B C 1
ATOM 6384 O O . LYS B 1 145 ? -9.398 47.562 20.844 1 94.38 145 LYS B O 1
ATOM 6389 N N . ALA B 1 146 ? -8.445 47.219 18.844 1 91.69 146 ALA B N 1
ATOM 6390 C CA . ALA B 1 146 ? -8.055 48.625 18.719 1 91.69 146 ALA B CA 1
ATOM 6391 C C . ALA B 1 146 ? -9.273 49.562 18.734 1 91.69 146 ALA B C 1
ATOM 6393 O O . ALA B 1 146 ? -9.242 50.625 19.359 1 91.69 146 ALA B O 1
ATOM 6394 N N . SER B 1 147 ? -10.312 49.156 18.125 1 94.19 147 SER B N 1
ATOM 6395 C CA . SER B 1 147 ? -11.539 49.969 18.094 1 94.19 147 SER B CA 1
ATOM 6396 C C . SER B 1 147 ? -12.172 50.031 19.469 1 94.19 147 SER B C 1
ATOM 6398 O O . SER B 1 147 ? -12.641 51.094 19.875 1 94.19 147 SER B O 1
ATOM 6400 N N . LEU B 1 148 ? -12.141 49 20.156 1 94.56 148 LEU B N 1
ATOM 6401 C CA . LEU B 1 148 ? -12.734 48.969 21.484 1 94.56 148 LEU B CA 1
ATOM 6402 C C . LEU B 1 148 ? -11.906 49.781 22.469 1 94.56 148 LEU B C 1
ATOM 6404 O O . LEU B 1 148 ? -12.453 50.562 23.266 1 94.56 148 LEU B O 1
ATOM 6408 N N . VAL B 1 149 ? -10.594 49.562 22.422 1 92.31 149 VAL B N 1
ATOM 6409 C CA . VAL B 1 149 ? -9.695 50.219 23.359 1 92.31 149 VAL B CA 1
ATOM 6410 C C . VAL B 1 149 ? -9.75 51.75 23.141 1 92.31 149 VAL B C 1
ATOM 6412 O O . VAL B 1 149 ? -9.648 52.5 24.094 1 92.31 149 VAL B O 1
ATOM 6415 N N . PHE B 1 150 ? -9.906 52.188 21.984 1 90.62 150 PHE B N 1
ATOM 6416 C CA . PHE B 1 150 ? -10.086 53.625 21.719 1 90.62 150 PHE B CA 1
ATOM 6417 C C . PHE B 1 150 ? -11.297 54.188 22.453 1 90.62 150 PHE B C 1
ATOM 6419 O O . PHE B 1 150 ? -11.195 55.188 23.141 1 90.62 150 PHE B O 1
ATOM 6426 N N . SER B 1 151 ? -12.445 53.469 22.281 1 93.81 151 SER B N 1
ATOM 6427 C CA . SER B 1 151 ? -13.688 53.906 22.922 1 93.81 151 SER B CA 1
ATOM 6428 C C . SER B 1 151 ? -13.57 53.875 24.438 1 93.81 151 SER B C 1
ATOM 6430 O O . SER B 1 151 ? -14.055 54.781 25.125 1 93.81 151 SER B O 1
ATOM 6432 N N . VAL B 1 152 ? -12.914 52.875 24.891 1 94.19 152 VAL B N 1
ATOM 6433 C CA . VAL B 1 152 ? -12.766 52.719 26.344 1 94.19 152 VAL B CA 1
ATOM 6434 C C . VAL B 1 152 ? -11.828 53.812 26.875 1 94.19 152 VAL B C 1
ATOM 6436 O O . VAL B 1 152 ? -12.07 54.375 27.953 1 94.19 152 VAL B O 1
ATOM 6439 N N . GLY B 1 153 ? -10.766 54.125 26.141 1 92.56 153 GLY B N 1
ATOM 6440 C CA . GLY B 1 153 ? -9.852 55.156 26.547 1 92.56 153 GLY B CA 1
ATOM 6441 C C . GLY B 1 153 ? -10.523 56.531 26.672 1 92.56 153 GLY B C 1
ATOM 6442 O O . GLY B 1 153 ? -10.328 57.25 27.641 1 92.56 153 GLY B O 1
ATOM 6443 N N . GLU B 1 154 ? -11.344 56.844 25.75 1 92.31 154 GLU B N 1
ATOM 6444 C CA . GLU B 1 154 ? -12.07 58.094 25.766 1 92.31 154 GLU B CA 1
ATOM 6445 C C . GLU B 1 154 ? -13.094 58.125 26.906 1 92.31 154 GLU B C 1
ATOM 6447 O O . GLU B 1 154 ? -13.328 59.188 27.516 1 92.31 154 GLU B O 1
ATOM 6452 N N . SER B 1 155 ? -13.664 57 27.125 1 92.94 155 SER B N 1
ATOM 6453 C CA . SER B 1 155 ? -14.648 56.906 28.188 1 92.94 155 SER B CA 1
ATOM 6454 C C . SER B 1 155 ? -13.992 57.062 29.562 1 92.94 155 SER B C 1
ATOM 6456 O O . SER B 1 155 ? -14.562 57.719 30.453 1 92.94 155 SER B O 1
ATOM 6458 N N . LEU B 1 156 ? -12.844 56.531 29.719 1 92.38 156 LEU B N 1
ATOM 6459 C CA . LEU B 1 156 ? -12.117 56.688 30.984 1 92.38 156 LEU B CA 1
ATOM 6460 C C . LEU B 1 156 ? -11.734 58.156 31.188 1 92.38 156 LEU B C 1
ATOM 6462 O O . LEU B 1 156 ? -11.758 58.656 32.312 1 92.38 156 LEU B O 1
ATOM 6466 N N . GLY B 1 157 ? -11.352 58.812 30.078 1 90.81 157 GLY B N 1
ATOM 6467 C CA . GLY B 1 157 ? -11.07 60.25 30.156 1 90.81 157 GLY B CA 1
ATOM 6468 C C . GLY B 1 157 ? -12.266 61.062 30.578 1 90.81 157 GLY B C 1
ATOM 6469 O O . GLY B 1 157 ? -12.117 62.031 31.328 1 90.81 157 GLY B O 1
ATOM 6470 N N . GLN B 1 158 ? -13.43 60.688 30.141 1 90.06 158 GLN B N 1
ATOM 6471 C CA . GLN B 1 158 ? -14.648 61.406 30.5 1 90.06 158 GLN B CA 1
ATOM 6472 C C . GLN B 1 158 ? -15.031 61.125 31.953 1 90.06 158 GLN B C 1
ATOM 6474 O O . GLN B 1 158 ? -15.547 62 32.656 1 90.06 158 GLN B O 1
ATOM 6479 N N . LEU B 1 159 ? -14.797 59.969 32.406 1 90.5 159 LEU B N 1
ATOM 6480 C CA . LEU B 1 159 ? -15.164 59.562 33.75 1 90.5 159 LEU B CA 1
ATOM 6481 C C . LEU B 1 159 ? -14.305 60.281 34.781 1 90.5 159 LEU B C 1
ATOM 6483 O O . LEU B 1 159 ? -14.703 60.438 35.938 1 90.5 159 LEU B O 1
ATOM 6487 N N . LYS B 1 160 ? -13.141 60.688 34.344 1 88.88 160 LYS B N 1
ATOM 6488 C CA . LYS B 1 160 ? -12.305 61.5 35.219 1 88.88 160 LYS B CA 1
ATOM 6489 C C . LYS B 1 160 ? -13.039 62.75 35.656 1 88.88 160 LYS B C 1
ATOM 6491 O O . LYS B 1 160 ? -13 63.125 36.844 1 88.88 160 LYS B O 1
ATOM 6496 N N . TRP B 1 161 ? -13.789 63.438 34.75 1 86.94 161 TRP B N 1
ATOM 6497 C CA . TRP B 1 161 ? -14.523 64.688 35.031 1 86.94 161 TRP B CA 1
ATOM 6498 C C . TRP B 1 161 ? -15.758 64.375 35.875 1 86.94 161 TRP B C 1
ATOM 6500 O O . TRP B 1 161 ? -16.094 65.188 36.781 1 86.94 161 TRP B O 1
ATOM 6510 N N . VAL B 1 162 ? -16.328 63.312 35.594 1 85.69 162 VAL B N 1
ATOM 6511 C CA . VAL B 1 162 ? -17.484 62.938 36.406 1 85.69 162 VAL B CA 1
ATOM 6512 C C . VAL B 1 162 ? -17.031 62.625 37.812 1 85.69 162 VAL B C 1
ATOM 6514 O O . VAL B 1 162 ? -17.75 62.938 38.781 1 85.69 162 VAL B O 1
ATOM 6517 N N . TRP B 1 163 ? -15.914 62.031 37.969 1 85.38 163 TRP B N 1
ATOM 6518 C CA . TRP B 1 163 ? -15.32 61.719 39.281 1 85.38 163 TRP B CA 1
ATOM 6519 C C . TRP B 1 163 ? -15.133 62.969 40.094 1 85.38 163 TRP B C 1
ATOM 6521 O O . TRP B 1 163 ? -15.461 63 41.281 1 85.38 163 TRP B O 1
ATOM 6531 N N . PHE B 1 164 ? -14.688 64.062 39.531 1 85.06 164 PHE B N 1
ATOM 6532 C CA . PHE B 1 164 ? -14.414 65.25 40.219 1 85.06 164 PHE B CA 1
ATOM 6533 C C . PHE B 1 164 ? -15.688 66.062 40.438 1 85.06 164 PHE B C 1
ATOM 6535 O O . PHE B 1 164 ? -15.742 67 41.281 1 85.06 164 PHE B O 1
ATOM 6542 N N . ASN B 1 165 ? -16.641 65.812 39.625 1 84 165 ASN B N 1
ATOM 6543 C CA . ASN B 1 165 ? -17.922 66.5 39.75 1 84 165 ASN B CA 1
ATOM 6544 C C . ASN B 1 165 ? -18.719 65.938 40.938 1 84 165 ASN B C 1
ATOM 6546 O O . ASN B 1 165 ? -19.5 66.688 41.562 1 84 165 ASN B O 1
ATOM 6550 N N . GLN B 1 166 ? -18.594 64.875 41.375 1 80.12 166 GLN B N 1
ATOM 6551 C CA . GLN B 1 166 ? -19.422 64.188 42.375 1 80.12 166 GLN B CA 1
ATOM 6552 C C . GLN B 1 166 ? -18.953 64.625 43.781 1 80.12 166 GLN B C 1
ATOM 6554 O O . GLN B 1 166 ? -19.766 64.875 44.656 1 80.12 166 GLN B O 1
ATOM 6559 N N . GLN B 1 167 ? -17.703 64.625 44 1 79.81 167 GLN B N 1
ATOM 6560 C CA . GLN B 1 167 ? -17.156 64.938 45.312 1 79.81 167 GLN B CA 1
ATOM 6561 C C . GLN B 1 167 ? -15.766 65.562 45.188 1 79.81 167 GLN B C 1
ATOM 6563 O O . GLN B 1 167 ? -15.148 65.5 44.125 1 79.81 167 GLN B O 1
ATOM 6568 N N . GLU B 1 168 ? -15.359 66.188 46.281 1 82.06 168 GLU B N 1
ATOM 6569 C CA . GLU B 1 168 ? -13.992 66.688 46.344 1 82.06 168 GLU B CA 1
ATOM 6570 C C . GLU B 1 168 ? -12.977 65.562 46.438 1 82.06 168 GLU B C 1
ATOM 6572 O O . GLU B 1 168 ? -13.117 64.688 47.25 1 82.06 168 GLU B O 1
ATOM 6577 N N . ARG B 1 169 ? -12.164 65.562 45.438 1 82.5 169 ARG B N 1
ATOM 6578 C CA . ARG B 1 169 ? -11.172 64.5 45.312 1 82.5 169 ARG B CA 1
ATOM 6579 C C . ARG B 1 169 ? -9.758 65.062 45.25 1 82.5 169 ARG B C 1
ATOM 6581 O O . ARG B 1 169 ? -9.57 66.25 44.906 1 82.5 169 ARG B O 1
ATOM 6588 N N . PRO B 1 170 ? -8.797 64.188 45.625 1 82.62 170 PRO B N 1
ATOM 6589 C CA . PRO B 1 170 ? -7.414 64.688 45.469 1 82.62 170 PRO B CA 1
ATOM 6590 C C . PRO B 1 170 ? -7.039 64.938 44 1 82.62 170 PRO B C 1
ATOM 6592 O O . PRO B 1 170 ? -7.453 64.188 43.125 1 82.62 170 PRO B O 1
ATOM 6595 N N . LEU B 1 171 ? -6.297 65.938 43.688 1 84.31 171 LEU B N 1
ATOM 6596 C CA . LEU B 1 171 ? -5.887 66.312 42.344 1 84.31 171 LEU B CA 1
ATOM 6597 C C . LEU B 1 171 ? -5.027 65.25 41.719 1 84.31 171 LEU B C 1
ATOM 6599 O O . LEU B 1 171 ? -4.898 65.125 40.5 1 84.31 171 LEU B O 1
ATOM 6603 N N . LEU B 1 172 ? -4.43 64.312 42.562 1 83.06 172 LEU B N 1
ATOM 6604 C CA . LEU B 1 172 ? -3.604 63.25 42.094 1 83.06 172 LEU B CA 1
ATOM 6605 C C . LEU B 1 172 ? -4.441 62.25 41.281 1 83.06 172 LEU B C 1
ATOM 6607 O O . LEU B 1 172 ? -3.904 61.469 40.5 1 83.06 172 LEU B O 1
ATOM 6611 N N . ASP B 1 173 ? -5.762 62.281 41.531 1 85.31 173 ASP B N 1
ATOM 6612 C CA . ASP B 1 173 ? -6.652 61.375 40.781 1 85.31 173 ASP B CA 1
ATOM 6613 C C . ASP B 1 173 ? -6.707 61.719 39.312 1 85.31 173 ASP B C 1
ATOM 6615 O O . ASP B 1 173 ? -7.02 60.875 38.469 1 85.31 173 ASP B O 1
ATOM 6619 N N . LEU B 1 174 ? -6.395 62.969 39 1 87 174 LEU B N 1
ATOM 6620 C CA . LEU B 1 174 ? -6.359 63.375 37.594 1 87 174 LEU B CA 1
ATOM 6621 C C . LEU B 1 174 ? -5.277 62.625 36.812 1 87 174 LEU B C 1
ATOM 6623 O O . LEU B 1 174 ? -5.496 62.188 35.688 1 87 174 LEU B O 1
ATOM 6627 N N . GLN B 1 175 ? -4.211 62.438 37.5 1 87.06 175 GLN B N 1
ATOM 6628 C CA . GLN B 1 175 ? -3.104 61.719 36.875 1 87.06 175 GLN B CA 1
ATOM 6629 C C . GLN B 1 175 ? -3.422 60.219 36.75 1 87.06 175 GLN B C 1
ATOM 6631 O O . GLN B 1 175 ? -3.088 59.594 35.75 1 87.06 175 GLN B O 1
ATOM 6636 N N . SER B 1 176 ? -4.012 59.625 37.781 1 87.12 176 SER B N 1
ATOM 6637 C CA . SER B 1 176 ? -4.332 58.219 37.75 1 87.12 176 SER B CA 1
ATOM 6638 C C . SER B 1 176 ? -5.328 57.875 36.656 1 87.12 176 SER B C 1
ATOM 6640 O O . SER B 1 176 ? -5.168 56.906 35.938 1 87.12 176 SER B O 1
ATOM 6642 N N . PHE B 1 177 ? -6.375 58.688 36.438 1 89.12 177 PHE B N 1
ATOM 6643 C CA . PHE B 1 177 ? -7.359 58.469 35.375 1 89.12 177 PHE B CA 1
ATOM 6644 C C . PHE B 1 177 ? -6.734 58.688 34 1 89.12 177 PHE B C 1
ATOM 6646 O O . PHE B 1 177 ? -7.047 57.938 33.062 1 89.12 177 PHE B O 1
ATOM 6653 N N . ASP B 1 178 ? -5.891 59.625 33.938 1 90.12 178 ASP B N 1
ATOM 6654 C CA . ASP B 1 178 ? -5.242 59.906 32.656 1 90.12 178 ASP B CA 1
ATOM 6655 C C . ASP B 1 178 ? -4.332 58.75 32.25 1 90.12 178 ASP B C 1
ATOM 6657 O O . ASP B 1 178 ? -4.328 58.344 31.078 1 90.12 178 ASP B O 1
ATOM 6661 N N . ARG B 1 179 ? -3.57 58.188 33.156 1 88.75 179 ARG B N 1
ATOM 6662 C CA . ARG B 1 179 ? -2.697 57.062 32.875 1 88.75 179 ARG B CA 1
ATOM 6663 C C . ARG B 1 179 ? -3.51 55.844 32.5 1 88.75 179 ARG B C 1
ATOM 6665 O O . ARG B 1 179 ? -3.104 55.062 31.656 1 88.75 179 ARG B O 1
ATOM 6672 N N . ALA B 1 180 ? -4.574 55.594 33.219 1 90.31 180 ALA B N 1
ATOM 6673 C CA . ALA B 1 180 ? -5.422 54.438 32.938 1 90.31 180 ALA B CA 1
ATOM 6674 C C . ALA B 1 180 ? -6.035 54.5 31.547 1 90.31 180 ALA B C 1
ATOM 6676 O O . ALA B 1 180 ? -6.262 53.469 30.922 1 90.31 180 ALA B O 1
ATOM 6677 N N . SER B 1 181 ? -6.336 55.688 31.031 1 91.31 181 SER B N 1
ATOM 6678 C CA . SER B 1 181 ? -6.957 55.844 29.719 1 91.31 181 SER B CA 1
ATOM 6679 C C . SER B 1 181 ? -5.957 55.594 28.609 1 91.31 181 SER B C 1
ATOM 6681 O O . SER B 1 181 ? -6.344 55.375 27.453 1 91.31 181 SER B O 1
ATOM 6683 N N . ARG B 1 182 ? -4.699 55.469 28.891 1 87.69 182 ARG B N 1
ATOM 6684 C CA . ARG B 1 182 ? -3.666 55.312 27.859 1 87.69 182 ARG B CA 1
ATOM 6685 C C . ARG B 1 182 ? -3.332 53.844 27.625 1 87.69 182 ARG B C 1
ATOM 6687 O O . ARG B 1 182 ? -2.83 53.5 26.562 1 87.69 182 ARG B O 1
ATOM 6694 N N . GLY B 1 183 ? -3.559 53.094 28.734 1 86.06 183 GLY B N 1
ATOM 6695 C CA . GLY B 1 183 ? -3.223 51.688 28.469 1 86.06 183 GLY B CA 1
ATOM 6696 C C . GLY B 1 183 ? -3.324 50.812 29.719 1 86.06 183 GLY B C 1
ATOM 6697 O O . GLY B 1 183 ? -3.875 51.219 30.734 1 86.06 183 GLY B O 1
ATOM 6698 N N . ALA B 1 184 ? -2.744 49.594 29.5 1 87.75 184 ALA B N 1
ATOM 6699 C CA . ALA B 1 184 ? -2.871 48.594 30.547 1 87.75 184 ALA B CA 1
ATOM 6700 C C . ALA B 1 184 ? -1.995 48.906 31.75 1 87.75 184 ALA B C 1
ATOM 6702 O O . ALA B 1 184 ? -2.391 48.656 32.875 1 87.75 184 ALA B O 1
ATOM 6703 N N . TRP B 1 185 ? -0.9 49.5 31.5 1 85 185 TRP B N 1
ATOM 6704 C CA . TRP B 1 185 ? 0.021 49.812 32.594 1 85 185 TRP B CA 1
ATOM 6705 C C . TRP B 1 185 ? -0.584 50.844 33.531 1 85 185 TRP B C 1
ATOM 6707 O O . TRP B 1 185 ? -0.503 50.688 34.75 1 85 185 TRP B O 1
ATOM 6717 N N . GLY B 1 186 ? -1.14 51.844 33 1 87.44 186 GLY B N 1
ATOM 6718 C CA . GLY B 1 186 ? -1.802 52.844 33.844 1 87.44 186 GLY B CA 1
ATOM 6719 C C . GLY B 1 186 ? -3.043 52.344 34.531 1 87.44 186 GLY B C 1
ATOM 6720 O O . GLY B 1 186 ? -3.336 52.719 35.656 1 87.44 186 GLY B O 1
ATOM 6721 N N . SER B 1 187 ? -3.66 51.406 33.875 1 91.19 187 SER B N 1
ATOM 6722 C CA . SER B 1 187 ? -4.887 50.844 34.438 1 91.19 187 SER B CA 1
ATOM 6723 C C . SER B 1 187 ? -4.594 49.938 35.625 1 91.19 187 SER B C 1
ATOM 6725 O O . SER B 1 187 ? -5.418 49.812 36.531 1 91.19 187 SER B O 1
ATOM 6727 N N . LEU B 1 188 ? -3.447 49.375 35.625 1 89.25 188 LEU B N 1
ATOM 6728 C CA . LEU B 1 188 ? -3.066 48.562 36.781 1 89.25 188 LEU B CA 1
ATOM 6729 C C . LEU B 1 188 ? -2.947 49.406 38.031 1 89.25 188 LEU B C 1
ATOM 6731 O O . LEU B 1 188 ? -3.318 49 39.125 1 89.25 188 LEU B O 1
ATOM 6735 N N . GLY B 1 189 ? -2.486 50.688 37.875 1 86.38 189 GLY B N 1
ATOM 6736 C CA . GLY B 1 189 ? -2.391 51.625 39 1 86.38 189 GLY B CA 1
ATOM 6737 C C . GLY B 1 189 ? -3.744 52.094 39.5 1 86.38 189 GLY B C 1
ATOM 6738 O O . GLY B 1 189 ? -3.953 52.156 40.719 1 86.38 189 GLY B O 1
ATOM 6739 N N . LEU B 1 190 ? -4.59 52.281 38.594 1 86.94 190 LEU B N 1
ATOM 6740 C CA . LEU B 1 190 ? -5.918 52.75 38.969 1 86.94 190 LEU B CA 1
ATOM 6741 C C . LEU B 1 190 ? -6.68 51.688 39.719 1 86.94 190 LEU B C 1
ATOM 6743 O O . LEU B 1 190 ? -7.359 51.969 40.719 1 86.94 190 LEU B O 1
ATOM 6747 N N . VAL B 1 191 ? -6.547 50.438 39.281 1 87.25 191 VAL B N 1
ATOM 6748 C CA . VAL B 1 191 ? -7.238 49.344 39.938 1 87.25 191 VAL B CA 1
ATOM 6749 C C . VAL B 1 191 ? -6.676 49.156 41.344 1 87.25 191 VAL B C 1
ATOM 6751 O O . VAL B 1 191 ? -7.414 48.812 42.281 1 87.25 191 VAL B O 1
ATOM 6754 N N . TRP B 1 192 ? -5.422 49.375 41.469 1 82.88 192 TRP B N 1
ATOM 6755 C CA . TRP B 1 192 ? -4.777 49.188 42.781 1 82.88 192 TRP B CA 1
ATOM 6756 C C . TRP B 1 192 ? -5.199 50.281 43.75 1 82.88 192 TRP B C 1
ATOM 6758 O O . TRP B 1 192 ? -5.449 50.031 44.938 1 82.88 192 TRP B O 1
ATOM 6768 N N . THR B 1 193 ? -5.352 51.594 43.281 1 78.38 193 THR B N 1
ATOM 6769 C CA . THR B 1 193 ? -5.66 52.719 44.125 1 78.38 193 THR B CA 1
ATOM 6770 C C . THR B 1 193 ? -7.148 52.781 44.438 1 78.38 193 THR B C 1
ATOM 6772 O O . THR B 1 193 ? -7.531 53.062 45.594 1 78.38 193 THR B O 1
ATOM 6775 N N . GLN B 1 194 ? -7.984 52.531 43.469 1 75.88 194 GLN B N 1
ATOM 6776 C CA . GLN B 1 194 ? -9.414 52.688 43.688 1 75.88 194 GLN B CA 1
ATOM 6777 C C . GLN B 1 194 ? -10.07 51.375 44.062 1 75.88 194 GLN B C 1
ATOM 6779 O O . GLN B 1 194 ? -11.25 51.312 44.375 1 75.88 194 GLN B O 1
ATOM 6784 N N . ARG B 1 195 ? -9.273 50.219 44.25 1 71.81 195 ARG B N 1
ATOM 6785 C CA . ARG B 1 195 ? -9.75 48.875 44.594 1 71.81 195 ARG B CA 1
ATOM 6786 C C . ARG B 1 195 ? -10.961 48.5 43.719 1 71.81 195 ARG B C 1
ATOM 6788 O O . ARG B 1 195 ? -11.922 47.906 44.25 1 71.81 195 ARG B O 1
ATOM 6795 N N . ALA B 1 196 ? -11.133 48.938 42.469 1 64.81 196 ALA B N 1
ATOM 6796 C CA . ALA B 1 196 ? -12.125 48.625 41.469 1 64.81 196 ALA B CA 1
ATOM 6797 C C . ALA B 1 196 ? -13.539 48.906 41.969 1 64.81 196 ALA B C 1
ATOM 6799 O O . ALA B 1 196 ? -14.484 48.219 41.594 1 64.81 196 ALA B O 1
ATOM 6800 N N . ARG B 1 197 ? -13.625 49.812 42.844 1 66.94 197 ARG B N 1
ATOM 6801 C CA . ARG B 1 197 ? -14.914 50.031 43.5 1 66.94 197 ARG B CA 1
ATOM 6802 C C . ARG B 1 197 ? -15.75 51.062 42.688 1 66.94 197 ARG B C 1
ATOM 6804 O O . ARG B 1 197 ? -16.969 51.125 42.875 1 66.94 197 ARG B O 1
ATOM 6811 N N . HIS B 1 198 ? -15.203 51.625 41.781 1 77.81 198 HIS B N 1
ATOM 6812 C CA . HIS B 1 198 ? -15.969 52.625 41.062 1 77.81 198 HIS B CA 1
ATOM 6813 C C . HIS B 1 198 ? -16.078 52.25 39.594 1 77.81 198 HIS B C 1
ATOM 6815 O O . HIS B 1 198 ? -15.414 51.312 39.125 1 77.81 198 HIS B O 1
ATOM 6821 N N . PHE B 1 199 ? -17.047 52.75 38.906 1 84.81 199 PHE B N 1
ATOM 6822 C CA . PHE B 1 199 ? -17.375 52.469 37.5 1 84.81 199 PHE B CA 1
ATOM 6823 C C . PHE B 1 199 ? -16.141 52.594 36.625 1 84.81 199 PHE B C 1
ATOM 6825 O O . PHE B 1 199 ? -16.016 51.875 35.625 1 84.81 199 PHE B O 1
ATOM 6832 N N . ALA B 1 200 ? -15.195 53.406 37 1 88 200 ALA B N 1
ATOM 6833 C CA . ALA B 1 200 ? -13.953 53.562 36.25 1 88 200 ALA B CA 1
ATOM 6834 C C . ALA B 1 200 ? -13.086 52.312 36.344 1 88 200 ALA B C 1
ATOM 6836 O O . ALA B 1 200 ? -12.234 52.094 35.5 1 88 200 ALA B O 1
ATOM 6837 N N . GLY B 1 201 ? -13.258 51.531 37.344 1 89.88 201 GLY B N 1
ATOM 6838 C CA . GLY B 1 201 ? -12.547 50.281 37.531 1 89.88 201 GLY B CA 1
ATOM 6839 C C . GLY B 1 201 ? -12.828 49.281 36.406 1 89.88 201 GLY B C 1
ATOM 6840 O O . GLY B 1 201 ? -11.945 48.531 36 1 89.88 201 GLY B O 1
ATOM 6841 N N . LEU B 1 202 ? -14.023 49.281 35.844 1 90.31 202 LEU B N 1
ATOM 6842 C CA . LEU B 1 202 ? -14.375 48.438 34.719 1 90.31 202 LEU B CA 1
ATOM 6843 C C . LEU B 1 202 ? -13.555 48.781 33.469 1 90.31 202 LEU B C 1
ATOM 6845 O O . LEU B 1 202 ? -13.133 47.875 32.719 1 90.31 202 LEU B O 1
ATOM 6849 N N . GLY B 1 203 ? -13.461 50.094 33.312 1 91.69 203 GLY B N 1
ATOM 6850 C CA . GLY B 1 203 ? -12.641 50.5 32.219 1 91.69 203 GLY B CA 1
ATOM 6851 C C . GLY B 1 203 ? -11.188 50.094 32.344 1 91.69 203 GLY B C 1
ATOM 6852 O O . GLY B 1 203 ? -10.562 49.688 31.359 1 91.69 203 GLY B O 1
ATOM 6853 N N . ALA B 1 204 ? -10.656 50.125 33.5 1 93 204 ALA B N 1
ATOM 6854 C CA . ALA B 1 204 ? -9.289 49.688 33.75 1 93 204 ALA B CA 1
ATOM 6855 C C . ALA B 1 204 ? -9.141 48.188 33.531 1 93 204 ALA B C 1
ATOM 6857 O O . ALA B 1 204 ? -8.133 47.75 33 1 93 204 ALA B O 1
ATOM 6858 N N . LEU B 1 205 ? -10.086 47.469 33.875 1 91.81 205 LEU B N 1
ATOM 6859 C CA . LEU B 1 205 ? -10.039 46.031 33.656 1 91.81 205 LEU B CA 1
ATOM 6860 C C . LEU B 1 205 ? -10.055 45.688 32.156 1 91.81 205 LEU B C 1
ATOM 6862 O O . LEU B 1 205 ? -9.367 44.781 31.734 1 91.81 205 LEU B O 1
ATOM 6866 N N . VAL B 1 206 ? -10.883 46.375 31.438 1 93.81 206 VAL B N 1
ATOM 6867 C CA . VAL B 1 206 ? -10.938 46.156 30 1 93.81 206 VAL B CA 1
ATOM 6868 C C . VAL B 1 206 ? -9.57 46.438 29.375 1 93.81 206 VAL B C 1
ATOM 6870 O O . VAL B 1 206 ? -9.102 45.656 28.531 1 93.81 206 VAL B O 1
ATOM 6873 N N . MET B 1 207 ? -8.922 47.5 29.828 1 93.56 207 MET B N 1
ATOM 6874 C CA . MET B 1 207 ? -7.609 47.844 29.297 1 93.56 207 MET B CA 1
ATOM 6875 C C . MET B 1 207 ? -6.594 46.75 29.625 1 93.56 207 MET B C 1
ATOM 6877 O O . MET B 1 207 ? -5.746 46.438 28.797 1 93.56 207 MET B O 1
ATOM 6881 N N . ILE B 1 208 ? -6.684 46.125 30.703 1 92.62 208 ILE B N 1
ATOM 6882 C CA . ILE B 1 208 ? -5.758 45.094 31.109 1 92.62 208 ILE B CA 1
ATOM 6883 C C . ILE B 1 208 ? -6.043 43.781 30.344 1 92.62 208 ILE B C 1
ATOM 6885 O O . ILE B 1 208 ? -5.137 43.188 29.766 1 92.62 208 ILE B O 1
ATOM 6889 N N . PHE B 1 209 ? -7.27 43.406 30.281 1 94.88 209 PHE B N 1
ATOM 6890 C CA . PHE B 1 209 ? -7.629 42.125 29.656 1 94.88 209 PHE B CA 1
ATOM 6891 C C . PHE B 1 209 ? -7.512 42.219 28.141 1 94.88 209 PHE B C 1
ATOM 6893 O O . PHE B 1 209 ? -7.414 41.219 27.453 1 94.88 209 PHE B O 1
ATOM 6900 N N . ALA B 1 210 ? -7.551 43.406 27.609 1 93.06 210 ALA B N 1
ATOM 6901 C CA . ALA B 1 210 ? -7.418 43.594 26.172 1 93.06 210 ALA B CA 1
ATOM 6902 C C . ALA B 1 210 ? -6.062 43.094 25.672 1 93.06 210 ALA B C 1
ATOM 6904 O O . ALA B 1 210 ? -5.914 42.75 24.5 1 93.06 210 ALA B O 1
ATOM 6905 N N . VAL B 1 211 ? -5.09 42.969 26.531 1 90.62 211 VAL B N 1
ATOM 6906 C CA . VAL B 1 211 ? -3.771 42.469 26.172 1 90.62 211 VAL B CA 1
ATOM 6907 C C . VAL B 1 211 ? -3.869 41 25.797 1 90.62 211 VAL B C 1
ATOM 6909 O O . VAL B 1 211 ? -3.131 40.531 24.922 1 90.62 211 VAL B O 1
ATOM 6912 N N . GLY B 1 212 ? -4.77 40.312 26.375 1 93.5 212 GLY B N 1
ATOM 6913 C CA . GLY B 1 212 ? -4.949 38.906 26.109 1 93.5 212 GLY B CA 1
ATOM 6914 C C . GLY B 1 212 ? -5.859 38.625 24.922 1 93.5 212 GLY B C 1
ATOM 6915 O O . GLY B 1 212 ? -6.043 37.469 24.516 1 93.5 212 GLY B O 1
ATOM 6916 N N . PHE B 1 213 ? -6.332 39.625 24.312 1 94.75 213 PHE B N 1
ATOM 6917 C CA . PHE B 1 213 ? -7.305 39.5 23.234 1 94.75 213 PHE B CA 1
ATOM 6918 C C . PHE B 1 213 ? -6.719 38.75 22.062 1 94.75 213 PHE B C 1
ATOM 6920 O O . PHE B 1 213 ? -7.32 37.781 21.578 1 94.75 213 PHE B O 1
ATOM 6927 N N . ASP B 1 214 ? -5.543 39 21.641 1 94.12 214 ASP B N 1
ATOM 6928 C CA . ASP B 1 214 ? -4.93 38.406 20.469 1 94.12 214 ASP B CA 1
ATOM 6929 C C . ASP B 1 214 ? -4.465 36.969 20.75 1 94.12 214 ASP B C 1
ATOM 6931 O O . ASP B 1 214 ? -4.766 36.062 20 1 94.12 214 ASP B O 1
ATOM 6935 N N . PRO B 1 215 ? -3.746 36.719 21.875 1 94.44 215 PRO B N 1
ATOM 6936 C CA . PRO B 1 215 ? -3.344 35.344 22.172 1 94.44 215 PRO B CA 1
ATOM 6937 C C . PRO B 1 215 ? -4.535 34.406 22.312 1 94.44 215 PRO B C 1
ATOM 6939 O O . PRO B 1 215 ? -4.477 33.25 21.828 1 94.44 215 PRO B O 1
ATOM 6942 N N . PHE B 1 216 ? -5.57 34.844 22.906 1 95.94 216 PHE B N 1
ATOM 6943 C CA . PHE B 1 216 ? -6.75 34 23.062 1 95.94 216 PHE B CA 1
ATOM 6944 C C . PHE B 1 216 ? -7.402 33.75 21.703 1 95.94 216 PHE B C 1
ATOM 6946 O O . PHE B 1 216 ? -7.922 32.656 21.453 1 95.94 216 PHE B O 1
ATOM 6953 N N . SER B 1 217 ? -7.379 34.75 20.844 1 95.25 217 SER B N 1
ATOM 6954 C CA . SER B 1 217 ? -7.93 34.562 19.5 1 95.25 217 SER B CA 1
ATOM 6955 C C . SER B 1 217 ? -7.113 33.562 18.688 1 95.25 217 SER B C 1
ATOM 6957 O O . SER B 1 217 ? -7.664 32.812 17.891 1 95.25 217 SER B O 1
ATOM 6959 N N . GLN B 1 218 ? -5.82 33.562 18.906 1 94.56 218 GLN B N 1
ATOM 6960 C CA . GLN B 1 218 ? -4.961 32.656 18.172 1 94.56 218 GLN B CA 1
ATOM 6961 C C . GLN B 1 218 ? -5.074 31.234 18.719 1 94.56 218 GLN B C 1
ATOM 6963 O O . GLN B 1 218 ? -4.895 30.266 17.984 1 94.56 218 GLN B O 1
ATOM 6968 N N . ASN B 1 219 ? -5.383 31.125 19.969 1 94.94 219 ASN B N 1
ATOM 6969 C CA . ASN B 1 219 ? -5.5 29.797 20.562 1 94.94 219 ASN B CA 1
ATOM 6970 C C . ASN B 1 219 ? -6.812 29.125 20.172 1 94.94 219 ASN B C 1
ATOM 6972 O O . ASN B 1 219 ? -7.043 27.969 20.531 1 94.94 219 ASN B O 1
ATOM 6976 N N . LEU B 1 220 ? -7.637 29.797 19.453 1 95.25 220 LEU B N 1
ATOM 6977 C CA . LEU B 1 220 ? -8.867 29.234 18.906 1 95.25 220 LEU B CA 1
ATOM 6978 C C . LEU B 1 220 ? -8.555 28.219 17.797 1 95.25 220 LEU B C 1
ATOM 6980 O O . LEU B 1 220 ? -9.32 27.281 17.578 1 95.25 220 LEU B O 1
ATOM 6984 N N . ILE B 1 221 ? -7.465 28.406 17.156 1 92.44 221 ILE B N 1
ATOM 6985 C CA . ILE B 1 221 ? -7.176 27.625 15.945 1 92.44 221 ILE B CA 1
ATOM 6986 C C . ILE B 1 221 ? -6.199 26.5 16.281 1 92.44 221 ILE B C 1
ATOM 6988 O O . ILE B 1 221 ? -5.078 26.766 16.734 1 92.44 221 ILE B O 1
ATOM 6992 N N . HIS B 1 222 ? -6.602 25.344 16.109 1 89.5 222 HIS B N 1
ATOM 6993 C CA . HIS B 1 222 ? -5.773 24.156 16.25 1 89.5 222 HIS B CA 1
ATOM 6994 C C . HIS B 1 222 ? -5.84 23.281 14.992 1 89.5 222 HIS B C 1
ATOM 6996 O O . HIS B 1 222 ? -6.781 23.406 14.203 1 89.5 222 HIS B O 1
ATOM 7002 N N . SER B 1 223 ? -4.73 22.578 14.797 1 82.38 223 SER B N 1
ATOM 7003 C CA . SER B 1 223 ? -4.695 21.672 13.648 1 82.38 223 SER B CA 1
ATOM 7004 C C . SER B 1 223 ? -4.746 20.219 14.094 1 82.38 223 SER B C 1
ATOM 7006 O O . SER B 1 223 ? -4.168 19.859 15.117 1 82.38 223 SER B O 1
ATOM 7008 N N . SER B 1 224 ? -5.578 19.438 13.438 1 81.69 224 SER B N 1
ATOM 7009 C CA . SER B 1 224 ? -5.66 18 13.688 1 81.69 224 SER B CA 1
ATOM 7010 C C . SER B 1 224 ? -5.566 17.219 12.383 1 81.69 224 SER B C 1
ATOM 7012 O O . SER B 1 224 ? -5.91 17.734 11.312 1 81.69 224 SER B O 1
ATOM 7014 N N . VAL B 1 225 ? -4.996 16.016 12.516 1 80.94 225 VAL B N 1
ATOM 7015 C CA . VAL B 1 225 ? -4.887 15.148 11.344 1 80.94 225 VAL B CA 1
ATOM 7016 C C . VAL B 1 225 ? -6.035 14.148 11.336 1 80.94 225 VAL B C 1
ATOM 7018 O O . VAL B 1 225 ? -6.305 13.492 12.344 1 80.94 225 VAL B O 1
ATOM 7021 N N . ARG B 1 226 ? -6.703 14.047 10.25 1 83.25 226 ARG B N 1
ATOM 7022 C CA . ARG B 1 226 ? -7.809 13.109 10.078 1 83.25 226 ARG B CA 1
ATOM 7023 C C . ARG B 1 226 ? -7.703 12.383 8.742 1 83.25 226 ARG B C 1
ATOM 7025 O O . ARG B 1 226 ? -7.086 12.883 7.797 1 83.25 226 ARG B O 1
ATOM 7032 N N . MET B 1 227 ? -8.328 11.133 8.75 1 86.25 227 MET B N 1
ATOM 7033 C CA . MET B 1 227 ? -8.375 10.367 7.508 1 86.25 227 MET B CA 1
ATOM 7034 C C . MET B 1 227 ? -9.539 10.812 6.629 1 86.25 227 MET B C 1
ATOM 7036 O O . MET B 1 227 ? -10.68 10.859 7.086 1 86.25 227 MET B O 1
ATOM 7040 N N . VAL B 1 228 ? -9.211 11.172 5.438 1 87.44 228 VAL B N 1
ATOM 7041 C CA . VAL B 1 228 ? -10.242 11.625 4.516 1 87.44 228 VAL B CA 1
ATOM 7042 C C . VAL B 1 228 ? -10.109 10.891 3.186 1 87.44 228 VAL B C 1
ATOM 7044 O O . VAL B 1 228 ? -9.086 10.266 2.914 1 87.44 228 VAL B O 1
ATOM 7047 N N . VAL B 1 229 ? -11.18 11 2.371 1 91 229 VAL B N 1
ATOM 7048 C CA . VAL B 1 229 ? -11.195 10.336 1.07 1 91 229 VAL B CA 1
ATOM 7049 C C . VAL B 1 229 ? -10.297 11.094 0.094 1 91 229 VAL B C 1
ATOM 7051 O O . VAL B 1 229 ? -10.367 12.328 0.002 1 91 229 VAL B O 1
ATOM 7054 N N . ASP B 1 230 ? -9.43 10.414 -0.551 1 87.88 230 ASP B N 1
ATOM 7055 C CA . ASP B 1 230 ? -8.625 10.984 -1.625 1 87.88 230 ASP B CA 1
ATOM 7056 C C . ASP B 1 230 ? -9.414 11.062 -2.928 1 87.88 230 ASP B C 1
ATOM 7058 O O . ASP B 1 230 ? -9.789 10.031 -3.494 1 87.88 230 ASP B O 1
ATOM 7062 N N . PRO B 1 231 ? -9.648 12.195 -3.32 1 85.38 231 PRO B N 1
ATOM 7063 C CA . PRO B 1 231 ? -10.43 12.312 -4.559 1 85.38 231 PRO B CA 1
ATOM 7064 C C . PRO B 1 231 ? -9.703 11.719 -5.766 1 85.38 231 PRO B C 1
ATOM 7066 O O . PRO B 1 231 ? -10.344 11.352 -6.75 1 85.38 231 PRO B O 1
ATOM 7069 N N . PHE B 1 232 ? -8.406 11.633 -5.758 1 86.12 232 PHE B N 1
ATOM 7070 C CA . PHE B 1 232 ? -7.633 11.125 -6.883 1 86.12 232 PHE B CA 1
ATOM 7071 C C . PHE B 1 232 ? -7.246 9.664 -6.656 1 86.12 232 PHE B C 1
ATOM 7073 O O . PHE B 1 232 ? -6.648 9.031 -7.527 1 86.12 232 PHE B O 1
ATOM 7080 N N . GLY B 1 233 ? -7.559 9.227 -5.477 1 90 233 GLY B N 1
ATOM 7081 C CA . GLY B 1 233 ? -7.234 7.844 -5.156 1 90 233 GLY B CA 1
ATOM 7082 C C . GLY B 1 233 ? -8.234 6.848 -5.711 1 90 233 GLY B C 1
ATOM 7083 O O . GLY B 1 233 ? -9.367 7.211 -6.023 1 90 233 GLY B O 1
ATOM 7084 N N . THR B 1 234 ? -7.762 5.617 -5.969 1 91.88 234 THR B N 1
ATOM 7085 C CA . THR B 1 234 ? -8.625 4.559 -6.484 1 91.88 234 THR B CA 1
ATOM 7086 C C . THR B 1 234 ? -8.594 3.34 -5.566 1 91.88 234 THR B C 1
ATOM 7088 O O . THR B 1 234 ? -7.551 3.006 -5.008 1 91.88 234 THR B O 1
ATOM 7091 N N . ALA B 1 235 ? -9.734 2.816 -5.305 1 94.81 235 ALA B N 1
ATOM 7092 C CA . ALA B 1 235 ? -9.922 1.557 -4.59 1 94.81 235 ALA B CA 1
ATOM 7093 C C . ALA B 1 235 ? -10.945 0.669 -5.297 1 94.81 235 ALA B C 1
ATOM 7095 O O . ALA B 1 235 ? -12.117 1.033 -5.422 1 94.81 235 ALA B O 1
ATOM 7096 N N . ARG B 1 236 ? -10.477 -0.457 -5.816 1 94.69 236 ARG B N 1
ATOM 7097 C CA . ARG B 1 236 ? -11.367 -1.328 -6.574 1 94.69 236 ARG B CA 1
ATOM 7098 C C . ARG B 1 236 ? -11.07 -2.797 -6.289 1 94.69 236 ARG B C 1
ATOM 7100 O O . ARG B 1 236 ? -9.914 -3.178 -6.109 1 94.69 236 ARG B O 1
ATOM 7107 N N . ILE B 1 237 ? -12.102 -3.596 -6.25 1 94.44 237 ILE B N 1
ATOM 7108 C CA . ILE B 1 237 ? -11.992 -5.047 -6.168 1 94.44 237 ILE B CA 1
ATOM 7109 C C . ILE B 1 237 ? -12.922 -5.699 -7.191 1 94.44 237 ILE B C 1
ATOM 7111 O O . ILE B 1 237 ? -13.93 -5.109 -7.586 1 94.44 237 ILE B O 1
ATOM 7115 N N . GLY B 1 238 ? -12.531 -6.875 -7.66 1 92.5 238 GLY B N 1
ATOM 7116 C CA . GLY B 1 238 ? -13.32 -7.57 -8.664 1 92.5 238 GLY B CA 1
ATOM 7117 C C . GLY B 1 238 ? -14.406 -8.445 -8.07 1 92.5 238 GLY B C 1
ATOM 7118 O O . GLY B 1 238 ? -14.211 -9.055 -7.016 1 92.5 238 GLY B O 1
ATOM 7119 N N . THR B 1 239 ? -15.562 -8.445 -8.719 1 92.81 239 THR B N 1
ATOM 7120 C CA . THR B 1 239 ? -16.656 -9.359 -8.414 1 92.81 239 THR B CA 1
ATOM 7121 C C . THR B 1 239 ? -17.125 -10.094 -9.672 1 92.81 239 THR B C 1
ATOM 7123 O O . THR B 1 239 ? -16.859 -9.641 -10.789 1 92.81 239 THR B O 1
ATOM 7126 N N . VAL B 1 240 ? -17.703 -11.25 -9.43 1 94.06 240 VAL B N 1
ATOM 7127 C CA . VAL B 1 240 ? -18.141 -12.039 -10.578 1 94.06 240 VAL B CA 1
ATOM 7128 C C . VAL B 1 240 ? -19.547 -12.57 -10.344 1 94.06 240 VAL B C 1
ATOM 7130 O O . VAL B 1 240 ? -19.859 -13.047 -9.25 1 94.06 240 VAL B O 1
ATOM 7133 N N . SER B 1 241 ? -20.438 -12.422 -11.336 1 92.06 241 SER B N 1
ATOM 7134 C CA . SER B 1 241 ? -21.797 -12.953 -11.242 1 92.06 241 SER B CA 1
ATOM 7135 C C . SER B 1 241 ? -21.953 -14.195 -12.109 1 92.06 241 SER B C 1
ATOM 7137 O O . SER B 1 241 ? -22.781 -15.062 -11.805 1 92.06 241 SER B O 1
ATOM 7139 N N . ARG B 1 242 ? -21.234 -14.203 -13.156 1 91.75 242 ARG B N 1
ATOM 7140 C CA . ARG B 1 242 ? -21.219 -15.375 -14.031 1 91.75 242 ARG B CA 1
ATOM 7141 C C . ARG B 1 242 ? -19.797 -15.758 -14.422 1 91.75 242 ARG B C 1
ATOM 7143 O O . ARG B 1 242 ? -19.047 -14.922 -14.93 1 91.75 242 ARG B O 1
ATOM 7150 N N . TYR B 1 243 ? -19.469 -16.984 -14.156 1 93.06 243 TYR B N 1
ATOM 7151 C CA . TYR B 1 243 ? -18.156 -17.484 -14.539 1 93.06 243 TYR B CA 1
ATOM 7152 C C . TYR B 1 243 ? -18.281 -18.641 -15.516 1 93.06 243 TYR B C 1
ATOM 7154 O O . TYR B 1 243 ? -18.844 -19.688 -15.18 1 93.06 243 TYR B O 1
ATOM 7162 N N . ASN B 1 244 ? -17.672 -18.484 -16.719 1 90.75 244 ASN B N 1
ATOM 7163 C CA . ASN B 1 244 ? -17.703 -19.547 -17.734 1 90.75 244 ASN B CA 1
ATOM 7164 C C . ASN B 1 244 ? -16.422 -19.578 -18.547 1 90.75 244 ASN B C 1
ATOM 7166 O O . ASN B 1 244 ? -16.438 -19.969 -19.719 1 90.75 244 ASN B O 1
ATOM 7170 N N . THR B 1 245 ? -15.383 -19.141 -17.938 1 90 245 THR B N 1
ATOM 7171 C CA . THR B 1 245 ? -14.094 -19.094 -18.625 1 90 245 THR B CA 1
ATOM 7172 C C . THR B 1 245 ? -13.469 -20.484 -18.703 1 90 245 THR B C 1
ATOM 7174 O O . THR B 1 245 ? -13.547 -21.25 -17.734 1 90 245 THR B O 1
ATOM 7177 N N . PHE B 1 246 ? -12.859 -20.844 -19.844 1 88.12 246 PHE B N 1
ATOM 7178 C CA . PHE B 1 246 ? -12.133 -22.078 -20.047 1 88.12 246 PHE B CA 1
ATOM 7179 C C . PHE B 1 246 ? -10.914 -21.859 -20.953 1 88.12 246 PHE B C 1
ATOM 7181 O O . PHE B 1 246 ? -10.664 -20.75 -21.391 1 88.12 246 PHE B O 1
ATOM 7188 N N . GLY B 1 247 ? -10.086 -22.906 -21.094 1 84.25 247 GLY B N 1
ATOM 7189 C CA . GLY B 1 247 ? -8.852 -22.797 -21.859 1 84.25 247 GLY B CA 1
ATOM 7190 C C . GLY B 1 247 ? -8.977 -23.266 -23.297 1 84.25 247 GLY B C 1
ATOM 7191 O O . GLY B 1 247 ? -10.039 -23.109 -23.906 1 84.25 247 GLY B O 1
ATOM 7192 N N . TYR B 1 248 ? -7.887 -23.719 -23.812 1 80.44 248 TYR B N 1
ATOM 7193 C CA . TYR B 1 248 ? -7.793 -24.172 -25.203 1 80.44 248 TYR B CA 1
ATOM 7194 C C . TYR B 1 248 ? -8.742 -25.344 -25.453 1 80.44 248 TYR B C 1
ATOM 7196 O O . TYR B 1 248 ? -8.891 -26.219 -24.609 1 80.44 248 TYR B O 1
ATOM 7204 N N . ALA B 1 249 ? -9.461 -25.219 -26.594 1 75.19 249 ALA B N 1
ATOM 7205 C CA . ALA B 1 249 ? -10.391 -26.266 -27 1 75.19 249 ALA B CA 1
ATOM 7206 C C . ALA B 1 249 ? -9.961 -26.906 -28.312 1 75.19 249 ALA B C 1
ATOM 7208 O O . ALA B 1 249 ? -9.797 -26.219 -29.328 1 75.19 249 ALA B O 1
ATOM 7209 N N . THR B 1 250 ? -9.406 -28.219 -28.219 1 65.31 250 THR B N 1
ATOM 7210 C CA . THR B 1 250 ? -9.102 -28.922 -29.453 1 65.31 250 THR B CA 1
ATOM 7211 C C . THR B 1 250 ? -10.383 -29.25 -30.219 1 65.31 250 THR B C 1
ATOM 7213 O O . THR B 1 250 ? -10.367 -29.344 -31.438 1 65.31 250 THR B O 1
ATOM 7216 N N . SER B 1 251 ? -11.328 -29.578 -29.484 1 60.12 251 SER B N 1
ATOM 7217 C CA . SER B 1 251 ? -12.656 -29.828 -30.031 1 60.12 251 SER B CA 1
ATOM 7218 C C . SER B 1 251 ? -13.742 -29.266 -29.109 1 60.12 251 SER B C 1
ATOM 7220 O O . SER B 1 251 ? -13.445 -28.781 -28.016 1 60.12 251 SER B O 1
ATOM 7222 N N . ALA B 1 252 ? -14.82 -29.172 -29.703 1 54.84 252 ALA B N 1
ATOM 7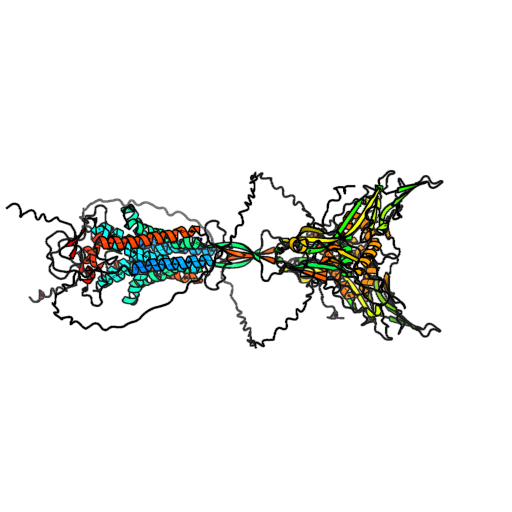223 C CA . ALA B 1 252 ? -15.938 -28.656 -28.922 1 54.84 252 ALA B CA 1
ATOM 7224 C C . ALA B 1 252 ? -16.109 -29.438 -27.625 1 54.84 252 ALA B C 1
ATOM 7226 O O . ALA B 1 252 ? -16.688 -28.938 -26.656 1 54.84 252 ALA B O 1
ATOM 7227 N N . ARG B 1 253 ? -15.555 -30.547 -27.641 1 57.53 253 ARG B N 1
ATOM 7228 C CA . ARG B 1 253 ? -15.797 -31.391 -26.469 1 57.53 253 ARG B CA 1
ATOM 7229 C C . ARG B 1 253 ? -14.516 -31.609 -25.672 1 57.53 253 ARG B C 1
ATOM 7231 O O . ARG B 1 253 ? -14.492 -32.406 -24.734 1 57.53 253 ARG B O 1
ATOM 7238 N N . ASP B 1 254 ? -13.5 -30.984 -26.062 1 73 254 ASP B N 1
ATOM 7239 C CA . ASP B 1 254 ? -12.227 -31.188 -25.391 1 73 254 ASP B CA 1
ATOM 7240 C C . ASP B 1 254 ? -11.555 -29.859 -25.062 1 73 254 ASP B C 1
ATOM 7242 O O . ASP B 1 254 ? -10.711 -29.375 -25.828 1 73 254 ASP B O 1
ATOM 7246 N N . GLU B 1 255 ? -12.188 -29.328 -23.969 1 83.06 255 GLU B N 1
ATOM 7247 C CA . GLU B 1 255 ? -11.68 -28.047 -23.516 1 83.06 255 GLU B CA 1
ATOM 7248 C C . GLU B 1 255 ? -10.797 -28.203 -22.281 1 83.06 255 GLU B C 1
ATOM 7250 O O . GLU B 1 255 ? -11.055 -29.062 -21.438 1 83.06 255 GLU B O 1
ATOM 7255 N N . ASP B 1 256 ? -9.859 -27.375 -22.281 1 87.62 256 ASP B N 1
ATOM 7256 C CA . ASP B 1 256 ? -8.969 -27.359 -21.125 1 87.62 256 ASP B CA 1
ATOM 7257 C C . ASP B 1 256 ? -9.469 -26.375 -20.078 1 87.62 256 ASP B C 1
ATOM 7259 O O . ASP B 1 256 ? -10.305 -25.516 -20.359 1 87.62 256 ASP B O 1
ATOM 7263 N N . ILE B 1 257 ? -8.984 -26.547 -18.891 1 91.81 257 ILE B N 1
ATOM 7264 C CA . ILE B 1 257 ? -9.352 -25.688 -17.766 1 91.81 257 ILE B CA 1
ATOM 7265 C C . ILE B 1 257 ? -8.844 -24.266 -18.016 1 91.81 257 ILE B C 1
ATOM 7267 O O . ILE B 1 257 ? -7.926 -24.062 -18.812 1 91.81 257 ILE B O 1
ATOM 7271 N N . ASP B 1 258 ? -9.57 -23.234 -17.453 1 91.69 258 ASP B N 1
ATOM 7272 C CA . ASP B 1 258 ? -9.07 -21.859 -17.422 1 91.69 258 ASP B CA 1
ATOM 7273 C C . ASP B 1 258 ? -7.609 -21.812 -16.969 1 91.69 258 ASP B C 1
ATOM 7275 O O . ASP B 1 258 ? -7.281 -22.266 -15.875 1 91.69 258 ASP B O 1
ATOM 7279 N N . PRO B 1 259 ? -6.73 -21.281 -17.828 1 90.81 259 PRO B N 1
ATOM 7280 C CA . PRO B 1 259 ? -5.309 -21.25 -17.484 1 90.81 259 PRO B CA 1
ATOM 7281 C C . PRO B 1 259 ? -5.035 -20.531 -16.156 1 90.81 259 PRO B C 1
ATOM 7283 O O . PRO B 1 259 ? -4.148 -20.953 -15.406 1 90.81 259 PRO B O 1
ATOM 7286 N N . VAL B 1 260 ? -5.773 -19.5 -15.891 1 91.5 260 VAL B N 1
ATOM 7287 C CA . VAL B 1 260 ? -5.574 -18.766 -14.648 1 91.5 260 VAL B CA 1
ATOM 7288 C C . VAL B 1 260 ? -5.953 -19.656 -13.461 1 91.5 260 VAL B C 1
ATOM 7290 O O . VAL B 1 260 ? -5.25 -19.672 -12.445 1 91.5 260 VAL B O 1
ATOM 7293 N N . MET B 1 261 ? -7.039 -20.359 -13.602 1 94.38 261 MET B N 1
ATOM 7294 C CA . MET B 1 261 ? -7.445 -21.281 -12.539 1 94.38 261 MET B CA 1
ATOM 7295 C C . MET B 1 261 ? -6.398 -22.375 -12.344 1 94.38 261 MET B C 1
ATOM 7297 O O . MET B 1 261 ? -6.055 -22.703 -11.203 1 94.38 261 MET B O 1
ATOM 7301 N N . LYS B 1 262 ? -5.953 -22.922 -13.398 1 93.81 262 LYS B N 1
ATOM 7302 C CA . LYS B 1 262 ? -4.914 -23.938 -13.344 1 93.81 262 LYS B CA 1
ATOM 7303 C C . LYS B 1 262 ? -3.68 -23.438 -12.602 1 93.81 262 LYS B C 1
ATOM 7305 O O . LYS B 1 262 ? -3.182 -24.094 -11.688 1 93.81 262 LYS B O 1
ATOM 7310 N N . GLY B 1 263 ? -3.186 -22.25 -13.047 1 92.12 263 GLY B N 1
ATOM 7311 C CA . GLY B 1 263 ? -2.018 -21.656 -12.414 1 92.12 263 GLY B CA 1
ATOM 7312 C C . GLY B 1 263 ? -2.201 -21.422 -10.922 1 92.12 263 GLY B C 1
ATOM 7313 O O . GLY B 1 263 ? -1.309 -21.719 -10.125 1 92.12 263 GLY B O 1
ATOM 7314 N N . ASN B 1 264 ? -3.324 -20.938 -10.531 1 94.88 264 ASN B N 1
ATOM 7315 C CA . ASN B 1 264 ? -3.582 -20.656 -9.125 1 94.88 264 ASN B CA 1
ATOM 7316 C C . ASN B 1 264 ? -3.725 -21.922 -8.305 1 94.88 264 ASN B C 1
ATOM 7318 O O . ASN B 1 264 ? -3.25 -22 -7.172 1 94.88 264 ASN B O 1
ATOM 7322 N N . VAL B 1 265 ? -4.391 -22.906 -8.852 1 96.75 265 VAL B N 1
ATOM 7323 C CA . VAL B 1 265 ? -4.57 -24.172 -8.133 1 9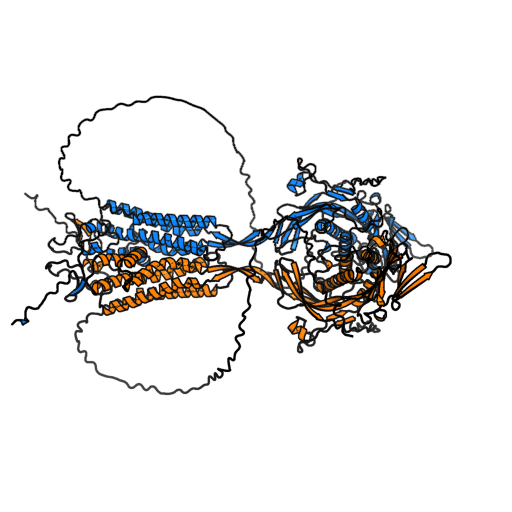6.75 265 VAL B CA 1
ATOM 7324 C C . VAL B 1 265 ? -3.217 -24.859 -7.949 1 96.75 265 VAL B C 1
ATOM 7326 O O . VAL B 1 265 ? -2.908 -25.359 -6.863 1 96.75 265 VAL B O 1
ATOM 7329 N N . TYR B 1 266 ? -2.395 -24.891 -9.008 1 95.88 266 TYR B N 1
ATOM 7330 C CA . TYR B 1 266 ? -1.052 -25.438 -8.875 1 95.88 266 TYR B CA 1
ATOM 7331 C C . TYR B 1 266 ? -0.258 -24.703 -7.805 1 95.88 266 TYR B C 1
ATOM 7333 O O . TYR B 1 266 ? 0.429 -25.328 -6.992 1 95.88 266 TYR B O 1
ATOM 7341 N N . ASN B 1 267 ? -0.384 -23.422 -7.848 1 94.19 267 ASN B N 1
ATOM 7342 C CA . ASN B 1 267 ? 0.333 -22.625 -6.852 1 94.19 267 ASN B CA 1
ATOM 7343 C C . ASN B 1 267 ? -0.14 -22.953 -5.438 1 94.19 267 ASN B C 1
ATOM 7345 O O . ASN B 1 267 ? 0.657 -22.953 -4.496 1 94.19 267 ASN B O 1
ATOM 7349 N N . ALA B 1 268 ? -1.377 -23.188 -5.281 1 96 268 ALA B N 1
ATOM 7350 C CA . ALA B 1 268 ? -1.942 -23.5 -3.971 1 96 268 ALA B CA 1
ATOM 7351 C C . ALA B 1 268 ? -1.474 -24.875 -3.479 1 96 268 ALA B C 1
ATOM 7353 O O . ALA B 1 268 ? -1.298 -25.078 -2.277 1 96 268 ALA B O 1
ATOM 7354 N N . LEU B 1 269 ? -1.229 -25.766 -4.402 1 95.88 269 LEU B N 1
ATOM 7355 C CA . LEU B 1 269 ? -0.918 -27.141 -4.027 1 95.88 269 LEU B CA 1
ATOM 7356 C C . LEU B 1 269 ? 0.589 -27.344 -3.922 1 95.88 269 LEU B C 1
ATOM 7358 O O . LEU B 1 269 ? 1.052 -28.188 -3.137 1 95.88 269 LEU B O 1
ATOM 7362 N N . PHE B 1 270 ? 1.337 -26.547 -4.691 1 92.75 270 PHE B N 1
ATOM 7363 C CA . PHE B 1 270 ? 2.754 -26.875 -4.805 1 92.75 270 PHE B CA 1
ATOM 7364 C C . PHE B 1 270 ? 3.609 -25.828 -4.098 1 92.75 270 PHE B C 1
ATOM 7366 O O . PHE B 1 270 ? 4.77 -26.094 -3.771 1 92.75 270 PHE B O 1
ATOM 7373 N N . ASN B 1 271 ? 3.096 -24.703 -4.004 1 87.19 271 ASN B N 1
ATOM 7374 C CA . ASN B 1 271 ? 3.855 -23.594 -3.439 1 87.19 271 ASN B CA 1
ATOM 7375 C C . ASN B 1 271 ? 3.691 -23.516 -1.924 1 87.19 271 ASN B C 1
ATOM 7377 O O . ASN B 1 271 ? 2.582 -23.312 -1.425 1 87.19 271 ASN B O 1
ATOM 7381 N N . ASN B 1 272 ? 4.738 -23.625 -1.18 1 86.88 272 ASN B N 1
ATOM 7382 C CA . ASN B 1 272 ? 4.648 -23.594 0.277 1 86.88 272 ASN B CA 1
ATOM 7383 C C . ASN B 1 272 ? 4.93 -22.203 0.829 1 86.88 272 ASN B C 1
ATOM 7385 O O . ASN B 1 272 ? 5.422 -22.062 1.95 1 86.88 272 ASN B O 1
ATOM 7389 N N . ASP B 1 273 ? 4.68 -21.219 -0.02 1 84.56 273 ASP B N 1
ATOM 7390 C CA . ASP B 1 273 ? 4.797 -19.828 0.415 1 84.56 273 ASP B CA 1
ATOM 7391 C C . ASP B 1 273 ? 3.742 -19.5 1.469 1 84.56 273 ASP B C 1
ATOM 7393 O O . ASP B 1 273 ? 2.541 -19.578 1.203 1 84.56 273 ASP B O 1
ATOM 7397 N N . GLN B 1 274 ? 4.141 -19.016 2.58 1 85.31 274 GLN B N 1
ATOM 7398 C CA . GLN B 1 274 ? 3.242 -18.781 3.703 1 85.31 274 GLN B CA 1
ATOM 7399 C C . GLN B 1 274 ? 2.428 -17.5 3.494 1 85.31 274 GLN B C 1
ATOM 7401 O O . GLN B 1 274 ? 1.423 -17.281 4.172 1 85.31 274 GLN B O 1
ATOM 7406 N N . SER B 1 275 ? 2.799 -16.625 2.568 1 84.19 275 SER B N 1
ATOM 7407 C CA . SER B 1 275 ? 2.041 -15.406 2.277 1 84.19 275 SER B CA 1
ATOM 7408 C C . SER B 1 275 ? 0.787 -15.719 1.469 1 84.19 275 SER B C 1
ATOM 7410 O O . SER B 1 275 ? -0.109 -14.883 1.355 1 84.19 275 SER B O 1
ATOM 7412 N N . ARG B 1 276 ? 0.619 -16.875 0.925 1 89.62 276 ARG B N 1
ATOM 7413 C CA . ARG B 1 276 ? -0.549 -17.391 0.225 1 89.62 276 ARG B CA 1
ATOM 7414 C C . ARG B 1 276 ? -1.012 -16.438 -0.864 1 89.62 276 ARG B C 1
ATOM 7416 O O . ARG B 1 276 ? -2.186 -16.062 -0.909 1 89.62 276 ARG B O 1
ATOM 7423 N N . PRO B 1 277 ? -0.072 -16.094 -1.79 1 86.75 277 PRO B N 1
ATOM 7424 C CA . PRO B 1 277 ? -0.473 -15.18 -2.865 1 86.75 277 PRO B CA 1
ATOM 7425 C C . PRO B 1 277 ? -1.612 -15.742 -3.715 1 86.75 277 PRO B C 1
ATOM 7427 O O . PRO B 1 277 ? -2.359 -14.969 -4.328 1 86.75 277 PRO B O 1
ATOM 7430 N N . TRP B 1 278 ? -1.781 -17.031 -3.713 1 90.19 278 TRP B N 1
ATOM 7431 C CA . TRP B 1 278 ? -2.803 -17.688 -4.523 1 90.19 278 TRP B CA 1
ATOM 7432 C C . TRP B 1 278 ? -4.172 -17.594 -3.855 1 90.19 278 TRP B C 1
ATOM 7434 O O . TRP B 1 278 ? -5.18 -18.016 -4.434 1 90.19 278 TRP B O 1
ATOM 7444 N N . ALA B 1 279 ? -4.254 -17.078 -2.611 1 93.25 279 ALA B N 1
ATOM 7445 C CA . ALA B 1 279 ? -5.512 -17.016 -1.874 1 93.25 279 ALA B CA 1
ATOM 7446 C C . ALA B 1 279 ? -6.031 -15.586 -1.799 1 93.25 279 ALA B C 1
ATOM 7448 O O . ALA B 1 279 ? -7.172 -15.352 -1.387 1 93.25 279 ALA B O 1
ATOM 7449 N N . ILE B 1 280 ? -5.234 -14.633 -2.174 1 91.5 280 ILE B N 1
ATOM 7450 C CA . ILE B 1 280 ? -5.621 -13.234 -2.039 1 91.5 280 ILE B CA 1
ATOM 7451 C C . ILE B 1 280 ? -6.078 -12.688 -3.393 1 91.5 280 ILE B C 1
ATOM 7453 O O . ILE B 1 280 ? -5.281 -12.594 -4.328 1 91.5 280 ILE B O 1
ATOM 7457 N N . PRO B 1 281 ? -7.324 -12.305 -3.469 1 92.94 281 PRO B N 1
ATOM 7458 C CA . PRO B 1 281 ? -7.785 -11.719 -4.73 1 92.94 281 PRO B CA 1
ATOM 7459 C C . PRO B 1 281 ? -7.086 -10.406 -5.062 1 92.94 281 PRO B C 1
ATOM 7461 O O . PRO B 1 281 ? -6.664 -9.68 -4.156 1 92.94 281 PRO B O 1
ATOM 7464 N N . GLN B 1 282 ? -6.984 -10.172 -6.32 1 91.31 282 GLN B N 1
ATOM 7465 C CA . GLN B 1 282 ? -6.363 -8.93 -6.766 1 91.31 282 GLN B CA 1
ATOM 7466 C C . GLN B 1 282 ? -7.199 -7.723 -6.352 1 91.31 282 GLN B C 1
ATOM 7468 O O . GLN B 1 282 ? -8.43 -7.766 -6.406 1 91.31 282 GLN B O 1
ATOM 7473 N N . PHE B 1 283 ? -6.52 -6.633 -5.879 1 92.75 283 PHE B N 1
ATOM 7474 C CA . PHE B 1 283 ? -7.188 -5.387 -5.527 1 92.75 283 PHE B CA 1
ATOM 7475 C C . PHE B 1 283 ? -6.312 -4.188 -5.867 1 92.75 283 PHE B C 1
ATOM 7477 O O . PHE B 1 283 ? -5.09 -4.316 -5.98 1 92.75 283 PHE B O 1
ATOM 7484 N N . VAL B 1 284 ? -6.973 -3.086 -6.145 1 91.69 284 VAL B N 1
ATOM 7485 C CA . VAL B 1 284 ? -6.277 -1.828 -6.387 1 91.69 284 VAL B CA 1
ATOM 7486 C C . VAL B 1 284 ? -6.527 -0.866 -5.23 1 91.69 284 VAL B C 1
ATOM 7488 O O . VAL B 1 284 ? -7.676 -0.626 -4.852 1 91.69 284 VAL B O 1
ATOM 7491 N N . CYS B 1 285 ? -5.516 -0.44 -4.59 1 93.69 285 CYS B N 1
ATOM 7492 C CA . CYS B 1 285 ? -5.555 0.558 -3.527 1 93.69 285 CYS B CA 1
ATOM 7493 C C . CYS B 1 285 ? -4.371 1.514 -3.631 1 93.69 285 CYS B C 1
ATOM 7495 O O . CYS B 1 285 ? -3.234 1.133 -3.348 1 93.69 285 CYS B O 1
ATOM 7497 N N . THR B 1 286 ? -4.586 2.781 -3.922 1 91.75 286 THR B N 1
ATOM 7498 C CA . THR B 1 286 ? -3.506 3.727 -4.188 1 91.75 286 THR B CA 1
ATOM 7499 C C . THR B 1 286 ? -2.982 4.328 -2.885 1 91.75 286 THR B C 1
ATOM 7501 O O . THR B 1 286 ? -1.901 4.918 -2.857 1 91.75 286 THR B O 1
ATOM 7504 N N . SER B 1 287 ? -3.76 4.234 -1.886 1 90.62 287 SER B N 1
ATOM 7505 C CA . SER B 1 287 ? -3.312 4.66 -0.563 1 90.62 287 SER B CA 1
ATOM 7506 C C . SER B 1 287 ? -2.973 3.463 0.317 1 90.62 287 SER B C 1
ATOM 7508 O O . SER B 1 287 ? -2.992 2.32 -0.147 1 90.62 287 SER B O 1
ATOM 7510 N N . SER B 1 288 ? -2.518 3.688 1.569 1 89.62 288 SER B N 1
ATOM 7511 C CA . SER B 1 288 ? -2.213 2.58 2.471 1 89.62 288 SER B CA 1
ATOM 7512 C C . SER B 1 288 ? -3.467 2.086 3.182 1 89.62 288 SER B C 1
ATOM 7514 O O . SER B 1 288 ? -3.461 1.013 3.789 1 89.62 288 SER B O 1
ATOM 7516 N N . ASN B 1 289 ? -4.527 2.908 3.043 1 92 289 ASN B N 1
ATOM 7517 C CA . ASN B 1 289 ? -5.797 2.582 3.688 1 92 289 ASN B CA 1
ATOM 7518 C C . ASN B 1 289 ? -6.973 2.77 2.736 1 92 289 ASN B C 1
ATOM 7520 O O . ASN B 1 289 ? -7.219 3.879 2.256 1 92 289 ASN B O 1
ATOM 7524 N N . CYS B 1 290 ? -7.641 1.725 2.381 1 95.5 290 CYS B N 1
ATOM 7525 C CA . CYS B 1 290 ? -8.836 1.769 1.543 1 95.5 290 CYS B CA 1
ATOM 7526 C C . CYS B 1 290 ? -10.016 1.094 2.236 1 95.5 290 CYS B C 1
ATOM 7528 O O . CYS B 1 290 ? -9.828 0.13 2.98 1 95.5 290 CYS B O 1
ATOM 7530 N N . THR B 1 291 ? -11.195 1.659 2.051 1 94.5 291 THR B N 1
ATOM 7531 C CA . THR B 1 291 ? -12.406 1.103 2.652 1 94.5 291 THR B CA 1
ATOM 7532 C C . THR B 1 291 ? -13.531 1.019 1.625 1 94.5 291 THR B C 1
ATOM 7534 O O . THR B 1 291 ? -13.539 1.766 0.645 1 94.5 291 THR B O 1
ATOM 7537 N N . TRP B 1 292 ? -14.383 0.021 1.765 1 95.25 292 TRP B N 1
ATOM 7538 C CA . TRP B 1 292 ? -15.625 -0.135 1.007 1 95.25 292 TRP B CA 1
ATOM 7539 C C . TRP B 1 292 ? -16.844 0.014 1.914 1 95.25 292 TRP B C 1
ATOM 7541 O O . TRP B 1 292 ? -17.016 -0.751 2.867 1 95.25 292 TRP B O 1
ATOM 7551 N N . ASP B 1 293 ? -17.688 1.021 1.729 1 91.69 293 ASP B N 1
ATOM 7552 C CA . ASP B 1 293 ? -18.797 1.361 2.604 1 91.69 293 ASP B CA 1
ATOM 7553 C C . ASP B 1 293 ? -19.938 0.346 2.469 1 91.69 293 ASP B C 1
ATOM 7555 O O . ASP B 1 293 ? -20.75 0.192 3.381 1 91.69 293 ASP B O 1
ATOM 7559 N N . LYS B 1 294 ? -20.062 -0.275 1.352 1 93.69 294 LYS B N 1
ATOM 7560 C CA . LYS B 1 294 ? -21.125 -1.253 1.104 1 93.69 294 LYS B CA 1
ATOM 7561 C C . LYS B 1 294 ? -20.547 -2.662 0.979 1 93.69 294 LYS B C 1
ATOM 7563 O O . LYS B 1 294 ? -19.422 -2.842 0.506 1 93.69 294 LYS B O 1
ATOM 7568 N N . PRO B 1 295 ? -21.344 -3.592 1.428 1 95.94 295 PRO B N 1
ATOM 7569 C CA . PRO B 1 295 ? -20.906 -4.977 1.244 1 95.94 295 PRO B CA 1
ATOM 7570 C C . PRO B 1 295 ? -20.812 -5.375 -0.227 1 95.94 295 PRO B C 1
ATOM 7572 O O . PRO B 1 295 ? -21.516 -4.824 -1.07 1 95.94 295 PRO B O 1
ATOM 7575 N N . VAL B 1 296 ? -19.891 -6.223 -0.485 1 95.38 296 VAL B N 1
ATOM 7576 C CA . VAL B 1 296 ? -19.672 -6.738 -1.832 1 95.38 296 VAL B CA 1
ATOM 7577 C C . VAL B 1 296 ? -20.078 -8.211 -1.895 1 95.38 296 VAL B C 1
ATOM 7579 O O . VAL B 1 296 ? -19.812 -8.969 -0.961 1 95.38 296 VAL B O 1
ATOM 7582 N N . THR B 1 297 ? -20.75 -8.586 -2.924 1 96.31 297 THR B N 1
ATOM 7583 C CA . THR B 1 297 ? -21.172 -9.969 -3.123 1 96.31 297 THR B CA 1
ATOM 7584 C C . THR B 1 297 ? -20.547 -10.547 -4.391 1 96.31 297 THR B C 1
ATOM 7586 O O . THR B 1 297 ? -20.453 -9.859 -5.41 1 96.31 297 THR B O 1
ATOM 7589 N N . SER B 1 298 ? -20.078 -11.758 -4.34 1 96.25 298 SER B N 1
ATOM 7590 C CA . SER B 1 298 ? -19.453 -12.391 -5.496 1 96.25 298 SER B CA 1
ATOM 7591 C C . SER B 1 298 ? -19.625 -13.906 -5.461 1 96.25 298 SER B C 1
ATOM 7593 O O . SER B 1 298 ? -19.875 -14.484 -4.402 1 96.25 298 SER B O 1
ATOM 7595 N N . LEU B 1 299 ? -19.594 -14.523 -6.66 1 96.31 299 LEU B N 1
ATOM 7596 C CA . LEU B 1 299 ? -19.516 -15.969 -6.789 1 96.31 299 LEU B CA 1
ATOM 7597 C C . LEU B 1 299 ? -18.156 -16.484 -6.312 1 96.31 299 LEU B C 1
ATOM 7599 O O . LEU B 1 299 ? -17.109 -15.945 -6.684 1 96.31 299 LEU B O 1
ATOM 7603 N N . GLU B 1 300 ? -18.125 -17.484 -5.441 1 96.94 300 GLU B N 1
ATOM 7604 C CA . GLU B 1 300 ? -16.906 -18.062 -4.875 1 96.94 300 GLU B CA 1
ATOM 7605 C C . GLU B 1 300 ? -17.047 -19.578 -4.703 1 96.94 300 GLU B C 1
ATOM 7607 O O . GLU B 1 300 ? -18.047 -20.156 -5.109 1 96.94 300 GLU B O 1
ATOM 7612 N N . PHE B 1 301 ? -15.969 -20.219 -4.305 1 97.56 301 PHE B N 1
ATOM 7613 C CA . PHE B 1 301 ? -15.992 -21.641 -3.984 1 97.56 301 PHE B CA 1
ATOM 7614 C C . PHE B 1 301 ? -15.711 -21.859 -2.504 1 97.56 301 PHE B C 1
ATOM 7616 O O . PHE B 1 301 ? -14.906 -21.156 -1.903 1 97.56 301 PHE B O 1
ATOM 7623 N N . ARG B 1 302 ? -16.344 -22.828 -1.938 1 96.38 302 ARG B N 1
ATOM 7624 C CA . ARG B 1 302 ? -16.031 -23.328 -0.601 1 96.38 302 ARG B CA 1
ATOM 7625 C C . ARG B 1 302 ? -15.727 -24.812 -0.625 1 96.38 302 ARG B C 1
ATOM 7627 O O . ARG B 1 302 ? -16.062 -25.516 -1.588 1 96.38 302 ARG B O 1
ATOM 7634 N N . THR B 1 303 ? -15.031 -25.266 0.381 1 97.12 303 THR B N 1
ATOM 7635 C CA . THR B 1 303 ? -14.773 -26.688 0.521 1 97.12 303 THR B CA 1
ATOM 7636 C C . THR B 1 303 ? -15.539 -27.266 1.709 1 97.12 303 THR B C 1
ATOM 7638 O O . THR B 1 303 ? -15.727 -26.594 2.723 1 97.12 303 THR B O 1
ATOM 7641 N N . LEU B 1 304 ? -16.125 -28.375 1.531 1 96.62 304 LEU B N 1
ATOM 7642 C CA . LEU B 1 304 ? -16.734 -29.188 2.584 1 96.62 304 LEU B CA 1
ATOM 7643 C C . LEU B 1 304 ? -16.094 -30.562 2.643 1 96.62 304 LEU B C 1
ATOM 7645 O O . LEU B 1 304 ? -15.93 -31.219 1.611 1 96.62 304 LEU B O 1
ATOM 7649 N N . CYS B 1 305 ? -15.633 -30.891 3.805 1 97.69 305 CYS B N 1
ATOM 7650 C CA . CYS B 1 305 ? -15.031 -32.188 3.977 1 97.69 305 CYS B CA 1
ATOM 7651 C C . CYS B 1 305 ? -15.695 -32.969 5.125 1 97.69 305 CYS B C 1
ATOM 7653 O O . CYS B 1 305 ? -16.094 -32.344 6.117 1 97.69 305 CYS B O 1
ATOM 7655 N N . SER B 1 306 ? -15.891 -34.25 4.945 1 97.38 306 SER B N 1
ATOM 7656 C CA . SER B 1 306 ? -16.484 -35.094 5.965 1 97.38 306 SER B CA 1
ATOM 7657 C C . SER B 1 306 ? -15.656 -36.344 6.188 1 97.38 306 SER B C 1
ATOM 7659 O O . SER B 1 306 ? -15.023 -36.875 5.258 1 97.38 306 SER B O 1
ATOM 7661 N N . ASN B 1 307 ? -15.625 -36.75 7.406 1 97.12 307 ASN B N 1
ATOM 7662 C CA . ASN B 1 307 ? -15.008 -38.031 7.746 1 97.12 307 ASN B CA 1
ATOM 7663 C C . ASN B 1 307 ? -15.922 -39.219 7.402 1 97.12 307 ASN B C 1
ATOM 7665 O O . ASN B 1 307 ? -17.031 -39.312 7.922 1 97.12 307 ASN B O 1
ATOM 7669 N N . VAL B 1 308 ? -15.477 -40.125 6.551 1 97.75 308 VAL B N 1
ATOM 7670 C CA . VAL B 1 308 ? -16.297 -41.25 6.133 1 97.75 308 VAL B CA 1
ATOM 7671 C C . VAL B 1 308 ? -15.609 -42.562 6.508 1 97.75 308 VAL B C 1
ATOM 7673 O O . VAL B 1 308 ? -15.742 -43.562 5.809 1 97.75 308 VAL B O 1
ATOM 7676 N N . THR B 1 309 ? -14.852 -42.5 7.508 1 97.12 309 THR B N 1
ATOM 7677 C CA . THR B 1 309 ? -14.094 -43.656 7.973 1 97.12 309 THR B CA 1
ATOM 7678 C C . THR B 1 309 ? -15.031 -44.812 8.297 1 97.12 309 THR B C 1
ATOM 7680 O O . THR B 1 309 ? -14.672 -46 8.102 1 97.12 309 THR B O 1
ATOM 7683 N N . SER B 1 310 ? -16.219 -44.594 8.805 1 96 310 SER B N 1
ATOM 7684 C CA . SER B 1 310 ? -17.172 -45.625 9.203 1 96 310 SER B CA 1
ATOM 7685 C C . SER B 1 310 ? -17.609 -46.469 8.008 1 96 310 SER B C 1
ATOM 7687 O O . SER B 1 310 ? -18.062 -47.594 8.172 1 96 310 SER B O 1
ATOM 7689 N N . ALA B 1 311 ? -17.469 -45.938 6.836 1 96.62 311 ALA B N 1
ATOM 7690 C CA . ALA B 1 311 ? -17.906 -46.656 5.633 1 96.62 311 ALA B CA 1
ATOM 7691 C C . ALA B 1 311 ? -16.797 -47.531 5.086 1 96.62 311 ALA B C 1
ATOM 7693 O O . ALA B 1 311 ? -17.031 -48.312 4.16 1 96.62 311 ALA B O 1
ATOM 7694 N N . LEU B 1 312 ? -15.617 -47.5 5.66 1 96.44 312 LEU B N 1
ATOM 7695 C CA . LEU B 1 312 ? -14.492 -48.281 5.18 1 96.44 312 LEU B CA 1
ATOM 7696 C C . LEU B 1 312 ? -14.688 -49.781 5.5 1 96.44 312 LEU B C 1
ATOM 7698 O O . LEU B 1 312 ? -15.094 -50.125 6.613 1 96.44 312 LEU B O 1
ATOM 7702 N N . VAL B 1 313 ? -14.438 -50.594 4.492 1 95.62 313 VAL B N 1
ATOM 7703 C CA . VAL B 1 313 ? -14.508 -52.031 4.684 1 95.62 313 VAL B CA 1
ATOM 7704 C C . VAL B 1 313 ? -13.125 -52.625 4.492 1 95.62 313 VAL B C 1
ATOM 7706 O O . VAL B 1 313 ? -12.461 -52.375 3.48 1 95.62 313 VAL B O 1
ATOM 7709 N N . THR B 1 314 ? -12.703 -53.438 5.531 1 92.94 314 THR B N 1
ATOM 7710 C CA . THR B 1 314 ? -11.398 -54.094 5.473 1 92.94 314 THR B CA 1
ATOM 7711 C C . THR B 1 314 ? -11.555 -55.594 5.137 1 92.94 314 THR B C 1
ATOM 7713 O O . THR B 1 314 ? -12.359 -56.281 5.75 1 92.94 314 THR B O 1
ATOM 7716 N N . ASN B 1 315 ? -10.875 -55.969 4.074 1 92.12 315 ASN B N 1
ATOM 7717 C CA . ASN B 1 315 ? -10.805 -57.375 3.697 1 92.12 315 ASN B CA 1
ATOM 7718 C C . ASN B 1 315 ? -9.367 -57.875 3.664 1 92.12 315 ASN B C 1
ATOM 7720 O O . ASN B 1 315 ? -8.539 -57.344 2.908 1 92.12 315 ASN B O 1
ATOM 7724 N N . CYS B 1 316 ? -9.062 -58.875 4.512 1 89.75 316 CYS B N 1
ATOM 7725 C CA . CYS B 1 316 ? -7.723 -59.438 4.551 1 89.75 316 CYS B CA 1
ATOM 7726 C C . CYS B 1 316 ? -7.719 -60.875 4.047 1 89.75 316 CYS B C 1
ATOM 7728 O O . CYS B 1 316 ? -8.555 -61.688 4.461 1 89.75 316 CYS B O 1
ATOM 7730 N N . THR B 1 317 ? -6.914 -61.062 2.998 1 87.94 317 THR B N 1
ATOM 7731 C CA . THR B 1 317 ? -6.785 -62.406 2.447 1 87.94 317 THR B CA 1
ATOM 7732 C C . THR B 1 317 ? -5.41 -63 2.76 1 87.94 317 THR B C 1
ATOM 7734 O O . THR B 1 317 ? -4.395 -62.312 2.615 1 87.94 317 THR B O 1
ATOM 7737 N N . THR B 1 318 ? -5.387 -64.125 3.367 1 81.12 318 THR B N 1
ATOM 7738 C CA . THR B 1 318 ? -4.141 -64.812 3.68 1 81.12 318 THR B CA 1
ATOM 7739 C C . THR B 1 318 ? -3.641 -65.625 2.475 1 81.12 318 THR B C 1
ATOM 7741 O O . THR B 1 318 ? -4.41 -66.312 1.835 1 81.12 318 THR B O 1
ATOM 7744 N N . VAL B 1 319 ? -2.6 -65.125 1.801 1 70.44 319 VAL B N 1
ATOM 7745 C CA . VAL B 1 319 ? -2.016 -65.938 0.703 1 70.44 319 VAL B CA 1
ATOM 7746 C C . VAL B 1 319 ? -1.584 -67.312 1.202 1 70.44 319 VAL B C 1
ATOM 7748 O O . VAL B 1 319 ? -0.874 -67.375 2.205 1 70.44 319 VAL B O 1
ATOM 7751 N N . PRO B 1 320 ? -2.133 -68.312 0.421 1 67.25 320 PRO B N 1
ATOM 7752 C CA . PRO B 1 320 ? -1.711 -69.688 0.839 1 67.25 320 PRO B CA 1
ATOM 7753 C C . PRO B 1 320 ? -0.197 -69.875 0.773 1 67.25 320 PRO B C 1
ATOM 7755 O O . PRO B 1 320 ? 0.447 -69.375 -0.167 1 67.25 320 PRO B O 1
ATOM 7758 N N . ASN B 1 321 ? 0.422 -70.5 1.693 1 63.94 321 ASN B N 1
ATOM 7759 C CA . ASN B 1 321 ? 1.819 -70.875 1.812 1 63.94 321 ASN B CA 1
ATOM 7760 C C . ASN B 1 321 ? 2.721 -69.688 2.135 1 63.94 321 ASN B C 1
ATOM 7762 O O . ASN B 1 321 ? 3.945 -69.875 2.166 1 63.94 321 ASN B O 1
ATOM 7766 N N . GLN B 1 322 ? 2.125 -68.5 2.066 1 63.44 322 GLN B N 1
ATOM 7767 C CA . GLN B 1 322 ? 2.955 -67.375 2.498 1 63.44 322 GLN B CA 1
ATOM 7768 C C . GLN B 1 322 ? 2.471 -66.812 3.832 1 63.44 322 GLN B C 1
ATOM 7770 O O . GLN B 1 322 ? 1.289 -66.938 4.168 1 63.44 322 GLN B O 1
ATOM 7775 N N . SER B 1 323 ? 3.271 -66.688 4.809 1 64.44 323 SER B N 1
ATOM 7776 C CA . SER B 1 323 ? 3.008 -66.25 6.184 1 64.44 323 SER B CA 1
ATOM 7777 C C . SER B 1 323 ? 2.561 -64.812 6.246 1 64.44 323 SER B C 1
ATOM 7779 O O . SER B 1 323 ? 2.697 -64.188 7.281 1 64.44 323 SER B O 1
ATOM 7781 N N . PHE B 1 324 ? 2.1 -64.25 4.941 1 72.19 324 PHE B N 1
ATOM 7782 C CA . PHE B 1 324 ? 1.658 -62.875 5.121 1 72.19 324 PHE B CA 1
ATOM 7783 C C . PHE B 1 324 ? 0.25 -62.688 4.57 1 72.19 324 PHE B C 1
ATOM 7785 O O . PHE B 1 324 ? -0.208 -63.469 3.736 1 72.19 324 PHE B O 1
ATOM 7792 N N . SER B 1 325 ? -0.56 -61.844 5.223 1 83.19 325 SER B N 1
ATOM 7793 C CA . SER B 1 325 ? -1.905 -61.5 4.793 1 83.19 325 SER B CA 1
ATOM 7794 C C . SER B 1 325 ? -1.902 -60.156 4.047 1 83.19 325 SER B C 1
ATOM 7796 O O . SER B 1 325 ? -1.134 -59.25 4.379 1 83.19 325 SER B O 1
ATOM 7798 N N . ASN B 1 326 ? -2.578 -60.219 2.861 1 88.62 326 ASN B N 1
ATOM 7799 C CA . ASN B 1 326 ? -2.826 -58.969 2.137 1 88.62 326 ASN B CA 1
ATOM 7800 C C . ASN B 1 326 ? -4.168 -58.344 2.518 1 88.62 326 ASN B C 1
ATOM 7802 O O . ASN B 1 326 ? -5.215 -59 2.369 1 88.62 326 ASN B O 1
ATOM 7806 N N . CYS B 1 327 ? -4.113 -57.188 3.104 1 91.25 327 CYS B N 1
ATOM 7807 C CA . CYS B 1 327 ? -5.332 -56.5 3.527 1 91.25 327 CYS B CA 1
ATOM 7808 C C . CYS B 1 327 ? -5.672 -55.344 2.588 1 91.25 327 CYS B C 1
ATOM 7810 O O . CYS B 1 327 ? -4.777 -54.625 2.129 1 91.25 327 CYS B O 1
ATOM 7812 N N . THR B 1 328 ? -6.934 -55.219 2.219 1 94.31 328 THR B N 1
ATOM 7813 C CA . THR B 1 328 ? -7.422 -54.125 1.366 1 94.31 328 THR B CA 1
ATOM 7814 C C . THR B 1 328 ? -8.562 -53.375 2.047 1 94.31 328 THR B C 1
ATOM 7816 O O . THR B 1 328 ? -9.469 -54 2.609 1 94.31 328 THR B O 1
ATOM 7819 N N . LEU B 1 329 ? -8.414 -52.094 2.18 1 95.56 329 LEU B N 1
ATOM 7820 C CA . LEU B 1 329 ? -9.492 -51.219 2.639 1 95.56 329 LEU B CA 1
ATOM 7821 C C . LEU B 1 329 ? -10.172 -50.531 1.461 1 95.56 329 LEU B C 1
ATOM 7823 O O . LEU B 1 329 ? -9.5 -50.031 0.563 1 95.56 329 LEU B O 1
ATOM 7827 N N . THR B 1 330 ? -11.531 -50.562 1.43 1 96.88 330 THR B N 1
ATOM 7828 C CA . THR B 1 330 ? -12.258 -50.031 0.278 1 96.88 330 THR B CA 1
ATOM 7829 C C . THR B 1 330 ? -13.508 -49.281 0.722 1 96.88 330 THR B C 1
ATOM 7831 O O . THR B 1 330 ? -14.141 -49.656 1.712 1 96.88 330 THR B O 1
ATOM 7834 N N . LEU B 1 331 ? -13.773 -48.156 0.071 1 97.5 331 LEU B N 1
ATOM 7835 C CA . LEU B 1 331 ? -15.102 -47.562 0.083 1 97.5 331 LEU B CA 1
ATOM 7836 C C . LEU B 1 331 ? -16 -48.219 -0.966 1 97.5 331 LEU B C 1
ATOM 7838 O O . LEU B 1 331 ? -15.852 -47.938 -2.162 1 97.5 331 LEU B O 1
ATOM 7842 N N . PRO B 1 332 ? -16.922 -48.969 -0.604 1 94.75 332 PRO B N 1
ATOM 7843 C CA . PRO B 1 332 ? -17.594 -49.875 -1.526 1 94.75 332 PRO B CA 1
ATOM 7844 C C . PRO B 1 332 ? -18.375 -49.156 -2.617 1 94.75 332 PRO B C 1
ATOM 7846 O O . PRO B 1 332 ? -18.5 -49.625 -3.738 1 94.75 332 PRO B O 1
ATOM 7849 N N . LYS B 1 333 ? -18.938 -47.969 -2.391 1 94.69 333 LYS B N 1
ATOM 7850 C CA . LYS B 1 333 ? -19.75 -47.281 -3.391 1 94.69 333 LYS B CA 1
ATOM 7851 C C . LYS B 1 333 ? -18.875 -46.781 -4.535 1 94.69 333 LYS B C 1
ATOM 7853 O O . LYS B 1 333 ? -19.266 -46.875 -5.703 1 94.69 333 LYS B O 1
ATOM 7858 N N . SER B 1 334 ? -17.703 -46.188 -4.258 1 94.5 334 SER B N 1
ATOM 7859 C CA . SER B 1 334 ? -16.844 -45.594 -5.258 1 94.5 334 SER B CA 1
ATOM 7860 C C . SER B 1 334 ? -15.727 -46.531 -5.676 1 94.5 334 SER B C 1
ATOM 7862 O O . SER B 1 334 ? -15.086 -46.344 -6.715 1 94.5 334 SER B O 1
ATOM 7864 N N . ASN B 1 335 ? -15.383 -47.562 -4.84 1 92.19 335 ASN B N 1
ATOM 7865 C CA . ASN B 1 335 ? -14.305 -48.531 -5.043 1 92.19 335 ASN B CA 1
ATOM 7866 C C . ASN B 1 335 ? -12.938 -47.875 -4.832 1 92.19 335 ASN B C 1
ATOM 7868 O O . ASN B 1 335 ? -11.945 -48.344 -5.406 1 92.19 335 ASN B O 1
ATOM 7872 N N . THR B 1 336 ? -12.922 -46.75 -4.207 1 96.25 336 THR B N 1
ATOM 7873 C CA . THR B 1 336 ? -11.648 -46.188 -3.756 1 96.25 336 THR B CA 1
ATOM 7874 C C . THR B 1 336 ? -11 -47.094 -2.727 1 96.25 336 THR B C 1
ATOM 7876 O O . THR B 1 336 ? -11.625 -47.469 -1.732 1 96.25 336 THR B O 1
ATOM 7879 N N . SER B 1 337 ? -9.703 -47.5 -2.965 1 96 337 SER B N 1
ATOM 7880 C CA . SER B 1 337 ? -9.148 -48.531 -2.09 1 96 337 SER B CA 1
ATOM 7881 C C . SER B 1 337 ? -7.652 -48.312 -1.864 1 96 337 SER B C 1
ATOM 7883 O O . SER B 1 337 ? -7.004 -47.594 -2.623 1 96 337 SER B O 1
ATOM 7885 N N . VAL B 1 338 ? -7.172 -48.844 -0.774 1 95.94 338 VAL B N 1
ATOM 7886 C CA . VAL B 1 338 ? -5.754 -48.969 -0.451 1 95.94 338 VAL B CA 1
ATOM 7887 C C . VAL B 1 338 ? -5.457 -50.375 -0.001 1 95.94 338 VAL B C 1
ATOM 7889 O O . VAL B 1 338 ? -6.367 -51.125 0.4 1 95.94 338 VAL B O 1
ATOM 7892 N N . TRP B 1 339 ? -4.25 -50.812 -0.142 1 93.12 339 TRP B N 1
ATOM 7893 C CA . TRP B 1 339 ? -3.857 -52.125 0.336 1 93.12 339 TRP B CA 1
ATOM 7894 C C . TRP B 1 339 ? -2.572 -52.062 1.153 1 93.12 339 TRP B C 1
ATOM 7896 O O . TRP B 1 339 ? -1.798 -51.094 1.02 1 93.12 339 TRP B O 1
ATOM 7906 N N . TYR B 1 340 ? -2.396 -53.031 2.09 1 90.69 340 TYR B N 1
ATOM 7907 C CA . TYR B 1 340 ? -1.182 -53.094 2.893 1 90.69 340 TYR B CA 1
ATOM 7908 C C . TYR B 1 340 ? -0.921 -54.5 3.369 1 90.69 340 TYR B C 1
ATOM 7910 O O . TYR B 1 340 ? -1.844 -55.312 3.439 1 90.69 340 TYR B O 1
ATOM 7918 N N . LEU B 1 341 ? 0.327 -54.75 3.51 1 88.44 341 LEU B N 1
ATOM 7919 C CA . LEU B 1 341 ? 0.771 -55.969 4.184 1 88.44 341 LEU B CA 1
ATOM 7920 C C . LEU B 1 341 ? 1.1 -55.688 5.645 1 88.44 341 LEU B C 1
ATOM 7922 O O . LEU B 1 341 ? 2.062 -55 5.945 1 88.44 341 LEU B O 1
ATOM 7926 N N . PRO B 1 342 ? 0.3 -56.312 6.547 1 83.81 342 PRO B N 1
ATOM 7927 C CA . PRO B 1 342 ? 0.562 -56.031 7.961 1 83.81 342 PRO B CA 1
ATOM 7928 C C . PRO B 1 342 ? 2.008 -56.312 8.359 1 83.81 342 PRO B C 1
ATOM 7930 O O . PRO B 1 342 ? 2.582 -57.344 7.934 1 83.81 342 PRO B O 1
ATOM 7933 N N . ASP B 1 343 ? 2.604 -55.375 9.102 1 82 343 ASP B N 1
ATOM 7934 C CA . ASP B 1 343 ? 3.947 -55.469 9.664 1 82 343 ASP B CA 1
ATOM 7935 C C . ASP B 1 343 ? 5.004 -55.469 8.562 1 82 343 ASP B C 1
ATOM 7937 O O . ASP B 1 343 ? 6.047 -56.125 8.695 1 82 343 ASP B O 1
ATOM 7941 N N . SER B 1 344 ? 4.617 -54.969 7.477 1 82.69 344 SER B N 1
ATOM 7942 C CA . SER B 1 344 ? 5.535 -54.812 6.355 1 82.69 344 SER B CA 1
ATOM 7943 C C . SER B 1 344 ? 5.625 -53.344 5.918 1 82.69 344 SER B C 1
ATOM 7945 O O . SER B 1 344 ? 4.801 -52.531 6.312 1 82.69 344 SER B O 1
ATOM 7947 N N . ASN B 1 345 ? 6.66 -53.094 5.172 1 84.62 345 ASN B N 1
ATOM 7948 C CA . ASN B 1 345 ? 6.805 -51.75 4.633 1 84.62 345 ASN B CA 1
ATOM 7949 C C . ASN B 1 345 ? 6.188 -51.625 3.242 1 84.62 345 ASN B C 1
ATOM 7951 O O . ASN B 1 345 ? 6.211 -50.562 2.635 1 84.62 345 ASN B O 1
ATOM 7955 N N . VAL B 1 346 ? 5.676 -52.719 2.793 1 87.75 346 VAL B N 1
ATOM 7956 C CA . VAL B 1 346 ? 5.047 -52.719 1.476 1 87.75 346 VAL B CA 1
ATOM 7957 C C . VAL B 1 346 ? 3.559 -52.406 1.615 1 87.75 346 VAL B C 1
ATOM 7959 O O . VAL B 1 346 ? 2.816 -53.156 2.266 1 87.75 346 VAL B O 1
ATOM 7962 N N . MET B 1 347 ? 3.129 -51.281 1.014 1 91.56 347 MET B N 1
ATOM 7963 C CA . MET B 1 347 ? 1.745 -50.844 1.168 1 91.56 347 MET B CA 1
ATOM 7964 C C . MET B 1 347 ? 1.433 -49.688 0.217 1 91.56 347 MET B C 1
ATOM 7966 O O . MET B 1 347 ? 2.314 -49.219 -0.502 1 91.56 347 MET B O 1
ATOM 7970 N N . THR B 1 348 ? 0.178 -49.312 0.187 1 93.56 348 THR B N 1
ATOM 7971 C CA . THR B 1 348 ? -0.294 -48.031 -0.335 1 93.56 348 THR B CA 1
ATOM 7972 C C . THR B 1 348 ? -0.533 -47.062 0.799 1 93.56 348 THR B C 1
ATOM 7974 O O . THR B 1 348 ? -1.616 -47.031 1.387 1 93.56 348 THR B O 1
ATOM 7977 N N . PRO B 1 349 ? 0.472 -46.219 1.026 1 93.19 349 PRO B N 1
ATOM 7978 C CA . PRO B 1 349 ? 0.367 -45.312 2.17 1 93.19 349 PRO B CA 1
ATOM 7979 C C . PRO B 1 349 ? -0.888 -44.438 2.117 1 93.19 349 PRO B C 1
ATOM 7981 O O . PRO B 1 349 ? -1.462 -44.125 3.16 1 93.19 349 PRO B O 1
ATOM 7984 N N . PHE B 1 350 ? -1.24 -44 0.909 1 95.62 350 PHE B N 1
ATOM 7985 C CA . PHE B 1 350 ? -2.498 -43.281 0.779 1 95.62 350 PHE B CA 1
ATOM 7986 C C . PHE B 1 350 ? -3.041 -43.375 -0.64 1 95.62 350 PHE B C 1
ATOM 7988 O O . PHE B 1 350 ? -2.318 -43.781 -1.56 1 95.62 350 PHE B O 1
ATOM 7995 N N . SER B 1 351 ? -4.309 -43.125 -0.784 1 97.19 351 SER B N 1
ATOM 7996 C CA . SER B 1 351 ? -4.992 -43.062 -2.07 1 97.19 351 SER B CA 1
ATOM 7997 C C . SER B 1 351 ? -5.953 -41.875 -2.127 1 97.19 351 SER B C 1
ATOM 7999 O O . SER B 1 351 ? -6.594 -41.531 -1.127 1 97.19 351 SER B O 1
ATOM 8001 N N . VAL B 1 352 ? -5.898 -41.156 -3.205 1 97.88 352 VAL B N 1
ATOM 8002 C CA . VAL B 1 352 ? -6.844 -40.094 -3.502 1 97.88 352 VAL B CA 1
ATOM 8003 C C . VAL B 1 352 ? -7.598 -40.406 -4.789 1 97.88 352 VAL B C 1
ATOM 8005 O O . VAL B 1 352 ? -7.012 -40.906 -5.758 1 97.88 352 VAL B O 1
ATOM 8008 N N . ALA B 1 353 ? -8.914 -40.188 -4.777 1 97.25 353 ALA B N 1
ATOM 8009 C CA . ALA B 1 353 ? -9.734 -40.531 -5.941 1 97.25 353 ALA B CA 1
ATOM 8010 C C . ALA B 1 353 ? -10.898 -39.562 -6.086 1 97.25 353 ALA B C 1
ATOM 8012 O O . ALA B 1 353 ? -11.469 -39.094 -5.086 1 97.25 353 ALA B O 1
ATOM 8013 N N . ALA B 1 354 ? -11.148 -39.25 -7.367 1 96.06 354 ALA B N 1
ATOM 8014 C CA . ALA B 1 354 ? -12.336 -38.5 -7.695 1 96.06 354 ALA B CA 1
ATOM 8015 C C . ALA B 1 354 ? -13.5 -39.406 -8.086 1 96.06 354 ALA B C 1
ATOM 8017 O O . ALA B 1 354 ? -13.312 -40.375 -8.828 1 96.06 354 ALA B O 1
ATOM 8018 N N . THR B 1 355 ? -14.664 -39.156 -7.527 1 95.5 355 THR B N 1
ATOM 8019 C CA . THR B 1 355 ? -15.836 -39.969 -7.836 1 95.5 355 THR B CA 1
ATOM 8020 C C . THR B 1 355 ? -17.047 -39.094 -8.125 1 95.5 355 THR B C 1
ATOM 8022 O O . THR B 1 355 ? -17.125 -37.938 -7.645 1 95.5 355 THR B O 1
ATOM 8025 N N . ASP B 1 356 ? -17.922 -39.656 -8.938 1 93.56 356 ASP B N 1
ATOM 8026 C CA . ASP B 1 356 ? -19.172 -38.938 -9.203 1 93.56 356 ASP B CA 1
ATOM 8027 C C . ASP B 1 356 ? -20.047 -38.875 -7.949 1 93.56 356 ASP B C 1
ATOM 8029 O O . ASP B 1 356 ? -20.062 -39.812 -7.145 1 93.56 356 ASP B O 1
ATOM 8033 N N . PRO B 1 357 ? -20.781 -37.812 -7.859 1 92.06 357 PRO B N 1
ATOM 8034 C CA . PRO B 1 357 ? -21.562 -37.562 -6.641 1 92.06 357 PRO B CA 1
ATOM 8035 C C . PRO B 1 357 ? -22.469 -38.719 -6.266 1 92.06 357 PRO B C 1
ATOM 8037 O O . PRO B 1 357 ? -22.547 -39.094 -5.09 1 92.06 357 PRO B O 1
ATOM 8040 N N . PRO B 1 358 ? -23.094 -39.469 -7.141 1 92.31 358 PRO B N 1
ATOM 8041 C CA . PRO B 1 358 ? -23.953 -40.594 -6.723 1 92.31 358 PRO B CA 1
ATOM 8042 C C . PRO B 1 358 ? -23.188 -41.719 -6.039 1 92.31 358 PRO B C 1
ATOM 8044 O O . PRO B 1 358 ? -23.766 -42.531 -5.305 1 92.31 358 PRO B O 1
ATOM 8047 N N . TYR B 1 359 ? -21.922 -41.781 -6.219 1 95.25 359 TYR B N 1
ATOM 8048 C CA . TYR B 1 359 ? -21.109 -42.844 -5.637 1 95.25 359 TYR B CA 1
ATOM 8049 C C . TYR B 1 359 ? -20.391 -42.375 -4.387 1 95.25 359 TYR B C 1
ATOM 8051 O O . TYR B 1 359 ? -19.578 -43.094 -3.812 1 95.25 359 TYR B O 1
ATOM 8059 N N . ALA B 1 360 ? -20.688 -41.156 -4.008 1 96.19 360 ALA B N 1
ATOM 8060 C CA . ALA B 1 360 ? -20.094 -40.594 -2.789 1 96.19 360 ALA B CA 1
ATOM 8061 C C . ALA B 1 360 ? -20.781 -41.156 -1.547 1 96.19 360 ALA B C 1
ATOM 8063 O O . ALA B 1 360 ? -21.844 -41.781 -1.639 1 96.19 360 ALA B O 1
ATOM 8064 N N . GLU B 1 361 ? -20.141 -41.094 -0.432 1 96.44 361 GLU B N 1
ATOM 8065 C CA . GLU B 1 361 ? -20.688 -41.562 0.831 1 96.44 361 GLU B CA 1
ATOM 8066 C C . GLU B 1 361 ? -21.609 -40.531 1.464 1 96.44 361 GLU B C 1
ATOM 8068 O O . GLU B 1 361 ? -22.688 -40.844 1.963 1 96.44 361 GLU B O 1
ATOM 8073 N N . VAL B 1 362 ? -21.141 -39.281 1.501 1 96.5 362 VAL B N 1
ATOM 8074 C CA . VAL B 1 362 ? -21.875 -38.219 2.195 1 96.5 362 VAL B CA 1
ATOM 8075 C C . VAL B 1 362 ? -22.391 -37.188 1.187 1 96.5 362 VAL B C 1
ATOM 8077 O O . VAL B 1 362 ? -23.578 -36.844 1.187 1 96.5 362 VAL B O 1
ATOM 8080 N N . TYR B 1 363 ? -21.562 -36.719 0.277 1 95 363 TYR B N 1
ATOM 8081 C CA . TYR B 1 363 ? -21.906 -35.625 -0.62 1 95 363 TYR B CA 1
ATOM 8082 C C . TYR B 1 363 ? -22.484 -36.125 -1.929 1 95 363 TYR B C 1
ATOM 8084 O O . TYR B 1 363 ? -21.969 -35.844 -3.008 1 95 363 TYR B O 1
ATOM 8092 N N . THR B 1 364 ? -23.562 -36.75 -1.917 1 93.44 364 THR B N 1
ATOM 8093 C CA . THR B 1 364 ? -24.188 -37.438 -3.045 1 93.44 364 THR B CA 1
ATOM 8094 C C . THR B 1 364 ? -24.844 -36.406 -3.988 1 93.44 364 THR B C 1
ATOM 8096 O O . THR B 1 364 ? -25.125 -36.75 -5.141 1 93.44 364 THR B O 1
ATOM 8099 N N . ASN B 1 365 ? -25.078 -35.156 -3.559 1 87.25 365 ASN B N 1
ATOM 8100 C CA . ASN B 1 365 ? -25.75 -34.125 -4.367 1 87.25 365 ASN B CA 1
ATOM 8101 C C . ASN B 1 365 ? -24.812 -32.969 -4.695 1 87.25 365 ASN B C 1
ATOM 8103 O O . ASN B 1 365 ? -25.266 -31.844 -4.93 1 87.25 365 ASN B O 1
ATOM 8107 N N . SER B 1 366 ? -23.562 -33.25 -4.668 1 89.56 366 SER B N 1
ATOM 8108 C CA . SER B 1 366 ? -22.594 -32.188 -4.977 1 89.56 366 SER B CA 1
ATOM 8109 C C . SER B 1 366 ? -22.719 -31.75 -6.43 1 89.56 366 SER B C 1
ATOM 8111 O O . SER B 1 366 ? -23.062 -32.562 -7.305 1 89.56 366 SER B O 1
ATOM 8113 N N . SER B 1 367 ? -22.516 -30.453 -6.68 1 87.94 367 SER B N 1
ATOM 8114 C CA . SER B 1 367 ? -22.578 -29.906 -8.031 1 87.94 367 SER B CA 1
ATOM 8115 C C . SER B 1 367 ? -21.344 -30.297 -8.844 1 87.94 367 SER B C 1
ATOM 8117 O O . SER B 1 367 ? -21.406 -30.328 -10.078 1 87.94 367 SER B O 1
ATOM 8119 N N . LEU B 1 368 ? -20.297 -30.547 -8.211 1 92.38 368 LEU B N 1
ATOM 8120 C CA . LEU B 1 368 ? -19.062 -30.938 -8.875 1 92.38 368 LEU B CA 1
ATOM 8121 C C . LEU B 1 368 ? -18.609 -32.312 -8.406 1 92.38 368 LEU B C 1
ATOM 8123 O O . LEU B 1 368 ? -19.328 -33 -7.691 1 92.38 368 LEU B O 1
ATOM 8127 N N . ILE B 1 369 ? -17.453 -32.688 -8.773 1 94.75 369 ILE B N 1
ATOM 8128 C CA . ILE B 1 369 ? -16.906 -34 -8.477 1 94.75 369 ILE B CA 1
ATOM 8129 C C . ILE B 1 369 ? -16.562 -34.094 -6.992 1 94.75 369 ILE B C 1
ATOM 8131 O O . ILE B 1 369 ? -16.312 -33.094 -6.34 1 94.75 369 ILE B O 1
ATOM 8135 N N . VAL B 1 370 ? -16.609 -35.281 -6.465 1 96.88 370 VAL B N 1
ATOM 8136 C CA . VAL B 1 370 ? -16.281 -35.562 -5.066 1 96.88 370 VAL B CA 1
ATOM 8137 C C . VAL B 1 370 ? -14.891 -36.188 -4.969 1 96.88 370 VAL B C 1
ATOM 8139 O O . VAL B 1 370 ? -14.539 -37.062 -5.766 1 96.88 370 VAL B O 1
ATOM 8142 N N . ILE B 1 371 ? -14.102 -35.688 -4.059 1 98.25 371 ILE B N 1
ATOM 8143 C CA . ILE B 1 371 ? -12.75 -36.219 -3.873 1 98.25 371 ILE B CA 1
ATOM 8144 C C . ILE B 1 371 ? -12.688 -37.031 -2.588 1 98.25 371 ILE B C 1
ATOM 8146 O O . ILE B 1 371 ? -13.07 -36.562 -1.519 1 98.25 371 ILE B O 1
ATOM 8150 N N . GLN B 1 372 ? -12.203 -38.219 -2.678 1 98.25 372 GLN B N 1
ATOM 8151 C CA . GLN B 1 372 ? -12.055 -39.125 -1.54 1 98.25 372 GLN B CA 1
ATOM 8152 C C . GLN B 1 372 ? -10.586 -39.406 -1.265 1 98.25 372 GLN B C 1
ATOM 8154 O O . GLN B 1 372 ? -9.766 -39.438 -2.189 1 98.25 372 GLN B O 1
ATOM 8159 N N . TYR B 1 373 ? -10.25 -39.594 -0.016 1 98.19 373 TYR B N 1
ATOM 8160 C CA . TYR B 1 373 ? -8.875 -39.781 0.423 1 98.19 373 TYR B CA 1
ATOM 8161 C C . TYR B 1 373 ? -8.812 -40.812 1.562 1 98.19 373 TYR B C 1
ATOM 8163 O O . TYR B 1 373 ? -9.57 -40.719 2.527 1 98.19 373 TYR B O 1
ATOM 8171 N N . ILE B 1 374 ? -7.977 -41.812 1.433 1 97.88 374 ILE B N 1
ATOM 8172 C CA . ILE B 1 374 ? -7.766 -42.844 2.469 1 97.88 374 ILE B CA 1
ATOM 8173 C C . ILE B 1 374 ? -6.301 -42.844 2.896 1 97.88 374 ILE B C 1
ATOM 8175 O O . ILE B 1 374 ? -5.398 -42.906 2.055 1 97.88 374 ILE B O 1
ATOM 8179 N N . ALA B 1 375 ? -6.023 -42.719 4.184 1 96.69 375 ALA B N 1
ATOM 8180 C CA . ALA B 1 375 ? -4.672 -42.781 4.738 1 96.69 375 ALA B CA 1
ATOM 8181 C C . ALA B 1 375 ? -4.688 -43.281 6.176 1 96.69 375 ALA B C 1
ATOM 8183 O O . ALA B 1 375 ? -5.707 -43.188 6.863 1 96.69 375 ALA B O 1
ATOM 8184 N N . PRO B 1 376 ? -3.566 -43.875 6.586 1 94.44 376 PRO B N 1
ATOM 8185 C CA . PRO B 1 376 ? -3.52 -44.344 7.96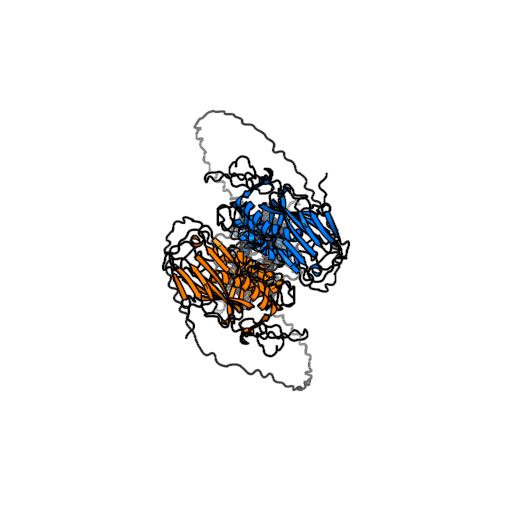9 1 94.44 376 PRO B CA 1
ATOM 8186 C C . PRO B 1 376 ? -3.547 -43.219 8.984 1 94.44 376 PRO B C 1
ATOM 8188 O O . PRO B 1 376 ? -2.922 -42.156 8.773 1 94.44 376 PRO B O 1
ATOM 8191 N N . ARG B 1 377 ? -4.203 -43.5 10.047 1 92.5 377 ARG B N 1
ATOM 8192 C CA . ARG B 1 377 ? -4.32 -42.531 11.125 1 92.5 377 ARG B CA 1
ATOM 8193 C C . ARG B 1 377 ? -2.975 -42.312 11.812 1 92.5 377 ARG B C 1
ATOM 8195 O O . ARG B 1 377 ? -2.279 -43.281 12.148 1 92.5 377 ARG B O 1
ATOM 8202 N N . GLY B 1 378 ? -2.568 -41.094 11.93 1 88.94 378 GLY B N 1
ATOM 8203 C CA . GLY B 1 378 ? -1.389 -40.719 12.703 1 88.94 378 GLY B CA 1
ATOM 8204 C C . GLY B 1 378 ? -0.097 -40.875 11.922 1 88.94 378 GLY B C 1
ATOM 8205 O O . GLY B 1 378 ? 0.983 -40.562 12.438 1 88.94 378 GLY B O 1
ATOM 8206 N N . ALA B 1 379 ? -0.168 -41.375 10.695 1 90.31 379 ALA B N 1
ATOM 8207 C CA . ALA B 1 379 ? 1.037 -41.562 9.891 1 90.31 379 ALA B CA 1
ATOM 8208 C C . ALA B 1 379 ? 1.528 -40.219 9.336 1 90.31 379 ALA B C 1
ATOM 8210 O O . ALA B 1 379 ? 0.729 -39.312 9.086 1 90.31 379 ALA B O 1
ATOM 8211 N N . ASN B 1 380 ? 2.842 -40.156 9.32 1 88.12 380 ASN B N 1
ATOM 8212 C CA . ASN B 1 380 ? 3.461 -38.969 8.742 1 88.12 380 ASN B CA 1
ATOM 8213 C C . ASN B 1 380 ? 4.391 -39.344 7.582 1 88.12 380 ASN B C 1
ATOM 8215 O O . ASN B 1 380 ? 4.301 -40.438 7.031 1 88.12 380 ASN B O 1
ATOM 8219 N N . LEU B 1 381 ? 5.25 -38.438 7.223 1 83.44 381 LEU B N 1
ATOM 8220 C CA . LEU B 1 381 ? 6.125 -38.594 6.066 1 83.44 381 LEU B CA 1
ATOM 8221 C C . LEU B 1 381 ? 7.043 -39.781 6.219 1 83.44 381 LEU B C 1
ATOM 8223 O O . LEU B 1 381 ? 7.469 -40.375 5.227 1 83.44 381 LEU B O 1
ATOM 8227 N N . THR B 1 382 ? 7.277 -40.188 7.426 1 83.5 382 THR B N 1
ATOM 8228 C CA . THR B 1 382 ? 8.18 -41.312 7.676 1 83.5 382 THR B CA 1
ATOM 8229 C C . THR B 1 382 ? 7.621 -42.594 7.086 1 83.5 382 THR B C 1
ATOM 8231 O O . THR B 1 382 ? 8.383 -43.5 6.723 1 83.5 382 THR B O 1
ATOM 8234 N N . LEU B 1 383 ? 6.312 -42.656 6.973 1 86.25 383 LEU B N 1
ATOM 8235 C CA . LEU B 1 383 ? 5.691 -43.844 6.402 1 86.25 383 LEU B CA 1
ATOM 8236 C C . LEU B 1 383 ? 6.055 -44 4.93 1 86.25 383 LEU B C 1
ATOM 8238 O O . LEU B 1 383 ? 6.117 -45.094 4.414 1 86.25 383 LEU B O 1
ATOM 8242 N N . LEU B 1 384 ? 6.305 -42.875 4.293 1 83.38 384 LEU B N 1
ATOM 8243 C CA . LEU B 1 384 ? 6.625 -42.875 2.869 1 83.38 384 LEU B CA 1
ATOM 8244 C C . LEU B 1 384 ? 8.094 -43.219 2.643 1 83.38 384 LEU B C 1
ATOM 8246 O O . LEU B 1 384 ? 8.469 -43.656 1.553 1 83.38 384 LEU B O 1
ATOM 8250 N N . THR B 1 385 ? 8.953 -43.125 3.734 1 77.12 385 THR B N 1
ATOM 8251 C CA . THR B 1 385 ? 10.383 -43.312 3.549 1 77.12 385 THR B CA 1
ATOM 8252 C C . THR B 1 385 ? 10.844 -44.594 4.262 1 77.12 385 THR B C 1
ATOM 8254 O O . THR B 1 385 ? 11.672 -45.344 3.736 1 77.12 385 THR B O 1
ATOM 8257 N N . ALA B 1 386 ? 10.438 -44.844 5.523 1 71.56 386 ALA B N 1
ATOM 8258 C CA . ALA B 1 386 ? 11.016 -45.969 6.25 1 71.56 386 ALA B CA 1
ATOM 8259 C C . ALA B 1 386 ? 9.984 -46.625 7.184 1 71.56 386 ALA B C 1
ATOM 8261 O O . ALA B 1 386 ? 10.234 -47.688 7.762 1 71.56 386 ALA B O 1
ATOM 8262 N N . GLY B 1 387 ? 8.914 -46.156 7.16 1 73.56 387 GLY B N 1
ATOM 8263 C CA . GLY B 1 387 ? 8.055 -46.562 8.25 1 73.56 387 GLY B CA 1
ATOM 8264 C C . GLY B 1 387 ? 7.293 -47.844 7.957 1 73.56 387 GLY B C 1
ATOM 8265 O O . GLY B 1 387 ? 7.105 -48.219 6.797 1 73.56 387 GLY B O 1
ATOM 8266 N N . ILE B 1 388 ? 7.145 -48.656 9.031 1 80.75 388 ILE B N 1
ATOM 8267 C CA . ILE B 1 388 ? 6.309 -49.844 9.023 1 80.75 388 ILE B CA 1
ATOM 8268 C C . ILE B 1 388 ? 4.969 -49.531 9.688 1 80.75 388 ILE B C 1
ATOM 8270 O O . ILE B 1 388 ? 4.914 -48.844 10.695 1 80.75 388 ILE B O 1
ATOM 8274 N N . LEU B 1 389 ? 4 -50 8.992 1 81.94 389 LEU B N 1
ATOM 8275 C CA . LEU B 1 389 ? 2.682 -49.844 9.594 1 81.94 389 LEU B CA 1
ATOM 8276 C C . LEU B 1 389 ? 2.328 -51.031 10.477 1 81.94 389 LEU B C 1
ATOM 8278 O O . LEU B 1 389 ? 2.16 -52.156 9.984 1 81.94 389 LEU B O 1
ATOM 8282 N N . PRO B 1 390 ? 2.275 -50.688 11.805 1 78.31 390 PRO B N 1
ATOM 8283 C CA . PRO B 1 390 ? 1.947 -51.812 12.695 1 78.31 390 PRO B CA 1
ATOM 8284 C C . PRO B 1 390 ? 0.578 -52.406 12.398 1 78.31 390 PRO B C 1
ATOM 8286 O O . PRO B 1 390 ? -0.327 -51.719 11.945 1 78.31 390 PRO B O 1
ATOM 8289 N N . ASN B 1 391 ? 0.594 -53.656 12.727 1 77.31 391 ASN B N 1
ATOM 8290 C CA . ASN B 1 391 ? -0.686 -54.344 12.609 1 77.31 391 ASN B CA 1
ATOM 8291 C C . ASN B 1 391 ? -1.745 -53.719 13.516 1 77.31 391 ASN B C 1
ATOM 8293 O O . ASN B 1 391 ? -1.46 -53.375 14.656 1 77.31 391 ASN B O 1
ATOM 8297 N N . GLY B 1 392 ? -2.93 -53.438 13.023 1 77.38 392 GLY B N 1
ATOM 8298 C CA . GLY B 1 392 ? -4.02 -52.844 13.797 1 77.38 392 GLY B CA 1
ATOM 8299 C C . GLY B 1 392 ? -4.074 -51.344 13.703 1 77.38 392 GLY B C 1
ATOM 8300 O O . GLY B 1 392 ? -4.844 -50.719 14.422 1 77.38 392 GLY B O 1
ATOM 8301 N N . SER B 1 393 ? -3.152 -50.844 12.914 1 84.25 393 SER B N 1
ATOM 8302 C CA . SER B 1 393 ? -3.193 -49.375 12.75 1 84.25 393 SER B CA 1
ATOM 8303 C C . SER B 1 393 ? -4.523 -48.938 12.156 1 84.25 393 SER B C 1
ATOM 8305 O O . SER B 1 393 ? -5.086 -49.594 11.289 1 84.25 393 SER B O 1
ATOM 8307 N N . GLY B 1 394 ? -5.152 -47.844 12.695 1 90.88 394 GLY B N 1
ATOM 8308 C CA . GLY B 1 394 ? -6.395 -47.312 12.18 1 90.88 394 GLY B CA 1
ATOM 8309 C C . GLY B 1 394 ? -6.211 -46.5 10.914 1 90.88 394 GLY B C 1
ATOM 8310 O O . GLY B 1 394 ? -5.148 -45.906 10.695 1 90.88 394 GLY B O 1
ATOM 8311 N N . TRP B 1 395 ? -7.172 -46.656 10.023 1 95.19 395 TRP B N 1
ATOM 8312 C CA . TRP B 1 395 ? -7.199 -45.875 8.781 1 95.19 395 TRP B CA 1
ATOM 8313 C C . TRP B 1 395 ? -8.344 -44.875 8.789 1 95.19 395 TRP B C 1
ATOM 8315 O O . TRP B 1 395 ? -9.391 -45.125 9.406 1 95.19 395 TRP B O 1
ATOM 8325 N N . ASP B 1 396 ? -8.094 -43.75 8.172 1 96.44 396 ASP B N 1
ATOM 8326 C CA . ASP B 1 396 ? -9.125 -42.719 8.023 1 96.44 396 ASP B CA 1
ATOM 8327 C C . ASP B 1 396 ? -9.469 -42.5 6.559 1 96.44 396 ASP B C 1
ATOM 8329 O O . ASP B 1 396 ? -8.609 -42.625 5.684 1 96.44 396 ASP B O 1
ATOM 8333 N N . ALA B 1 397 ? -10.711 -42.312 6.297 1 97.94 397 ALA B N 1
ATOM 8334 C CA . ALA B 1 397 ? -11.211 -41.938 4.984 1 97.94 397 ALA B CA 1
ATOM 8335 C C . ALA B 1 397 ? -11.93 -40.594 5.055 1 97.94 397 ALA B C 1
ATOM 8337 O O . ALA B 1 397 ? -12.703 -40.312 5.984 1 97.94 397 ALA B O 1
ATOM 8338 N N . THR B 1 398 ? -11.594 -39.719 4.141 1 97.81 398 THR B N 1
ATOM 8339 C CA . THR B 1 398 ? -12.18 -38.375 4.086 1 97.81 398 THR B CA 1
ATOM 8340 C C . THR B 1 398 ? -12.773 -38.094 2.707 1 97.81 398 THR B C 1
ATOM 8342 O O . THR B 1 398 ? -12.266 -38.594 1.697 1 97.81 398 THR B O 1
ATOM 8345 N N . GLU B 1 399 ? -13.891 -37.469 2.707 1 97.69 399 GLU B N 1
ATOM 8346 C CA . GLU B 1 399 ? -14.57 -37.031 1.492 1 97.69 399 GLU B CA 1
ATOM 8347 C C . GLU B 1 399 ? -14.703 -35.5 1.459 1 97.69 399 GLU B C 1
ATOM 8349 O O . GLU B 1 399 ? -15.133 -34.906 2.439 1 97.69 399 GLU B O 1
ATOM 8354 N N . CYS B 1 400 ? -14.219 -34.906 0.338 1 98.12 400 CYS B N 1
ATOM 8355 C CA . CYS B 1 400 ? -14.281 -33.438 0.224 1 98.12 400 CYS B CA 1
ATOM 8356 C C . CYS B 1 400 ? -14.961 -33.031 -1.078 1 98.12 400 CYS B C 1
ATOM 8358 O O . CYS B 1 400 ? -14.914 -33.75 -2.066 1 98.12 400 CYS B O 1
ATOM 8360 N N . VAL B 1 401 ? -15.609 -31.875 -1.102 1 97.12 401 VAL B N 1
ATOM 8361 C CA . VAL B 1 401 ? -16.234 -31.312 -2.297 1 97.12 401 VAL B CA 1
ATOM 8362 C C . VAL B 1 401 ? -15.922 -29.828 -2.391 1 97.12 401 VAL B C 1
ATOM 8364 O O . VAL B 1 401 ? -15.594 -29.188 -1.387 1 97.12 401 VAL B O 1
ATOM 8367 N N . LEU B 1 402 ? -15.844 -29.359 -3.584 1 97.06 402 LEU B N 1
ATOM 8368 C CA . LEU B 1 402 ? -15.781 -27.922 -3.871 1 97.06 402 LEU B CA 1
ATOM 8369 C C . LEU B 1 402 ? -17.125 -27.422 -4.383 1 97.06 402 LEU B C 1
ATOM 8371 O O . LEU B 1 402 ? -17.594 -27.828 -5.449 1 97.06 402 LEU B O 1
ATOM 8375 N N . ASP B 1 403 ? -17.703 -26.531 -3.621 1 94.12 403 ASP B N 1
ATOM 8376 C CA . ASP B 1 403 ? -19.047 -26.047 -3.943 1 94.12 403 ASP B CA 1
ATOM 8377 C C . ASP B 1 403 ? -19.047 -24.562 -4.242 1 94.12 403 ASP B C 1
ATOM 8379 O O . ASP B 1 403 ? -18.453 -23.766 -3.506 1 94.12 403 ASP B O 1
ATOM 8383 N N . PRO B 1 404 ? -19.766 -24.219 -5.414 1 95.88 404 PRO B N 1
ATOM 8384 C CA . PRO B 1 404 ? -19.938 -22.781 -5.637 1 95.88 404 PRO B CA 1
ATOM 8385 C C . PRO B 1 404 ? -20.875 -22.141 -4.613 1 95.88 404 PRO B C 1
ATOM 8387 O O . PRO B 1 404 ? -21.875 -22.734 -4.227 1 95.88 404 PRO B O 1
ATOM 8390 N N . ILE B 1 405 ? -20.516 -21.016 -4.137 1 96.69 405 ILE B N 1
ATOM 8391 C CA . ILE B 1 405 ? -21.312 -20.25 -3.178 1 96.69 405 ILE B CA 1
ATOM 8392 C C . ILE B 1 405 ? -21.344 -18.781 -3.566 1 96.69 405 ILE B C 1
ATOM 8394 O O . ILE B 1 405 ? -20.578 -18.344 -4.434 1 96.69 405 ILE B O 1
ATOM 8398 N N . VAL B 1 406 ? -22.281 -18.109 -3.025 1 97.19 406 VAL B N 1
ATOM 8399 C CA . VAL B 1 406 ? -22.297 -16.656 -3.09 1 97.19 406 VAL B CA 1
ATOM 8400 C C . VAL B 1 406 ? -21.953 -16.078 -1.719 1 97.19 406 VAL B C 1
ATOM 8402 O O . VAL B 1 406 ? -22.641 -16.359 -0.733 1 97.19 406 VAL B O 1
ATOM 8405 N N . ARG B 1 407 ? -20.891 -15.344 -1.612 1 97.19 407 ARG B N 1
ATOM 8406 C CA . ARG B 1 407 ? -20.453 -14.789 -0.337 1 97.19 407 ARG B CA 1
ATOM 8407 C C . ARG B 1 407 ? -20.516 -13.266 -0.357 1 97.19 407 ARG B C 1
ATOM 8409 O O . ARG B 1 407 ? -20.156 -12.633 -1.353 1 97.19 407 ARG B O 1
ATOM 8416 N N . SER B 1 408 ? -21.156 -12.703 0.65 1 97.06 408 SER B N 1
ATOM 8417 C CA . SER B 1 408 ? -21.125 -11.266 0.891 1 97.06 408 SER B CA 1
ATOM 8418 C C . SER B 1 408 ? -20.078 -10.898 1.931 1 97.06 408 SER B C 1
ATOM 8420 O O . SER B 1 408 ? -19.984 -11.523 2.986 1 97.06 408 SER B O 1
ATOM 8422 N N . PHE B 1 409 ? -19.25 -9.93 1.652 1 96.75 409 PHE B N 1
ATOM 8423 C CA . PHE B 1 409 ? -18.156 -9.57 2.549 1 96.75 409 PHE B CA 1
ATOM 8424 C C . PHE B 1 409 ? -17.891 -8.07 2.484 1 96.75 409 PHE B C 1
ATOM 8426 O O . PHE B 1 409 ? -18.312 -7.391 1.553 1 96.75 409 PHE B O 1
ATOM 8433 N N . LEU B 1 410 ? -17.266 -7.598 3.533 1 96.38 410 LEU B N 1
ATOM 8434 C CA . LEU B 1 410 ? -16.797 -6.219 3.605 1 96.38 410 LEU B CA 1
ATOM 8435 C C . LEU B 1 410 ? -15.273 -6.16 3.506 1 96.38 410 LEU B C 1
ATOM 8437 O O . LEU B 1 410 ? -14.57 -6.508 4.457 1 96.38 410 LEU B O 1
ATOM 8441 N N . PRO B 1 411 ? -14.781 -5.719 2.361 1 96.19 411 PRO B N 1
ATOM 8442 C CA . PRO B 1 411 ? -13.328 -5.633 2.184 1 96.19 411 PRO B CA 1
ATOM 8443 C C . PRO B 1 411 ? -12.727 -4.387 2.828 1 96.19 411 PRO B C 1
ATOM 8445 O O . PRO B 1 411 ? -13.43 -3.396 3.041 1 96.19 411 PRO B O 1
ATOM 8448 N N . ALA B 1 412 ? -11.461 -4.473 3.211 1 95.62 412 ALA B N 1
ATOM 8449 C CA . ALA B 1 412 ? -10.703 -3.344 3.748 1 95.62 412 ALA B CA 1
ATOM 8450 C C . ALA B 1 412 ? -9.203 -3.545 3.545 1 95.62 412 ALA B C 1
ATOM 8452 O O . ALA B 1 412 ? -8.727 -4.68 3.463 1 95.62 412 ALA B O 1
ATOM 8453 N N . VAL B 1 413 ? -8.531 -2.482 3.295 1 94.69 413 VAL B N 1
ATOM 8454 C CA . VAL B 1 413 ? -7.074 -2.477 3.256 1 94.69 413 VAL B CA 1
ATOM 8455 C C . VAL B 1 413 ? -6.531 -1.572 4.359 1 94.69 413 VAL B C 1
ATOM 8457 O O . VAL B 1 413 ? -6.895 -0.395 4.441 1 94.69 413 VAL B O 1
ATOM 8460 N N . HIS B 1 414 ? -5.746 -2.086 5.297 1 91.31 414 HIS B N 1
ATOM 8461 C CA . HIS B 1 414 ? -5.105 -1.335 6.367 1 91.31 414 HIS B CA 1
ATOM 8462 C C . HIS B 1 414 ? -3.592 -1.515 6.34 1 91.31 414 HIS B C 1
ATOM 8464 O O . HIS B 1 414 ? -3.094 -2.639 6.441 1 91.31 414 HIS B O 1
ATOM 8470 N N . GLU B 1 415 ? -2.848 -0.438 6.168 1 87.62 415 GLU B N 1
ATOM 8471 C CA . GLU B 1 415 ? -1.391 -0.481 6.082 1 87.62 415 GLU B CA 1
ATOM 8472 C C . GLU B 1 415 ? -0.93 -1.443 4.988 1 87.62 415 GLU B C 1
ATOM 8474 O O . GLU B 1 415 ? -0.07 -2.293 5.227 1 87.62 415 GLU B O 1
ATOM 8479 N N . ASN B 1 416 ? -1.684 -1.425 3.914 1 89.94 416 ASN B N 1
ATOM 8480 C CA . ASN B 1 416 ? -1.405 -2.189 2.701 1 89.94 416 ASN B CA 1
ATOM 8481 C C . ASN B 1 416 ? -1.635 -3.682 2.916 1 89.94 416 ASN B C 1
ATOM 8483 O O . ASN B 1 416 ? -1.103 -4.508 2.174 1 89.94 416 ASN B O 1
ATOM 8487 N N . LYS B 1 417 ? -2.279 -4.043 3.896 1 89.88 417 LYS B N 1
ATOM 8488 C CA . LYS B 1 417 ? -2.689 -5.426 4.129 1 89.88 417 LYS B CA 1
ATOM 8489 C C . LYS B 1 417 ? -4.18 -5.613 3.852 1 89.88 417 LYS B C 1
ATOM 8491 O O . LYS B 1 417 ? -5.016 -4.922 4.438 1 89.88 417 LYS B O 1
ATOM 8496 N N . TYR B 1 418 ? -4.512 -6.5 2.992 1 93.38 418 TYR B N 1
ATOM 8497 C CA . TYR B 1 418 ? -5.883 -6.766 2.568 1 93.38 418 TYR B CA 1
ATOM 8498 C C . TYR B 1 418 ? -6.586 -7.691 3.551 1 93.38 418 TYR B C 1
ATOM 8500 O O . TYR B 1 418 ? -5.996 -8.664 4.031 1 93.38 418 TYR B O 1
ATOM 8508 N N . SER B 1 419 ? -7.867 -7.352 3.912 1 93.31 419 SER B N 1
ATOM 8509 C CA . SER B 1 419 ? -8.688 -8.195 4.77 1 93.31 419 SER B CA 1
ATOM 8510 C C . SER B 1 419 ? -10.164 -8.125 4.371 1 93.31 419 SER B C 1
ATOM 8512 O O . SER B 1 419 ? -10.578 -7.172 3.711 1 93.31 419 SER B O 1
ATOM 8514 N N . GLU B 1 420 ? -10.859 -9.195 4.629 1 95.19 420 GLU B N 1
ATOM 8515 C CA . GLU B 1 420 ? -12.289 -9.266 4.352 1 95.19 420 GLU B CA 1
ATOM 8516 C C . GLU B 1 420 ? -13.062 -9.789 5.562 1 95.19 420 GLU B C 1
ATOM 8518 O O . GLU B 1 420 ? -12.594 -10.695 6.258 1 95.19 420 GLU B O 1
ATOM 8523 N N . GLU B 1 421 ? -14.211 -9.172 5.859 1 94.81 421 GLU B N 1
ATOM 8524 C CA . GLU B 1 421 ? -15.141 -9.664 6.871 1 94.81 421 GLU B CA 1
ATOM 8525 C C . GLU B 1 421 ? -16.391 -10.266 6.23 1 94.81 421 GLU B C 1
ATOM 8527 O O . GLU B 1 421 ? -17.109 -9.586 5.512 1 94.81 421 GLU B O 1
ATOM 8532 N N . THR B 1 422 ? -16.625 -11.562 6.445 1 96.38 422 THR B N 1
ATOM 8533 C CA . THR B 1 422 ? -17.781 -12.234 5.863 1 96.38 422 THR B CA 1
ATOM 8534 C C . THR B 1 422 ? -19.062 -11.812 6.566 1 96.38 422 THR B C 1
ATOM 8536 O O . THR B 1 422 ? -19.156 -11.859 7.793 1 96.38 422 THR B O 1
ATOM 8539 N N . LEU B 1 423 ? -20.047 -11.477 5.762 1 96.25 423 LEU B N 1
ATOM 8540 C CA . LEU B 1 423 ? -21.328 -11.031 6.316 1 96.25 423 LEU B CA 1
ATOM 8541 C C . LEU B 1 423 ? -22.391 -12.117 6.168 1 96.25 423 LEU B C 1
ATOM 8543 O O . LEU B 1 423 ? -23.172 -12.352 7.09 1 96.25 423 LEU B O 1
ATOM 8547 N N . ALA B 1 424 ? -22.422 -12.688 5.043 1 96.19 424 ALA B N 1
ATOM 8548 C CA . ALA B 1 424 ? -23.406 -13.719 4.746 1 96.19 424 ALA B CA 1
ATOM 8549 C C . ALA B 1 424 ? -22.906 -14.656 3.65 1 96.19 424 ALA B C 1
ATOM 8551 O O . ALA B 1 424 ? -22.047 -14.281 2.844 1 96.19 424 ALA B O 1
ATOM 8552 N N . VAL B 1 425 ? -23.406 -15.922 3.65 1 96.69 425 VAL B N 1
ATOM 8553 C CA . VAL B 1 425 ? -23.062 -16.922 2.639 1 96.69 425 VAL B CA 1
ATOM 8554 C C . VAL B 1 425 ? -24.328 -17.609 2.137 1 96.69 425 VAL B C 1
ATOM 8556 O O . VAL B 1 425 ? -25.156 -18.047 2.934 1 96.69 425 VAL B O 1
ATOM 8559 N N . TRP B 1 426 ? -24.547 -17.594 0.875 1 95.81 426 TRP B N 1
ATOM 8560 C CA . TRP B 1 426 ? -25.641 -18.328 0.247 1 95.81 426 TRP B CA 1
ATOM 8561 C C . TRP B 1 426 ? -25.141 -19.609 -0.418 1 95.81 426 TRP B C 1
ATOM 8563 O O . TRP B 1 426 ? -24.234 -19.562 -1.259 1 95.81 426 TRP B O 1
ATOM 8573 N N . THR B 1 427 ? -25.703 -20.766 -0.102 1 93.69 427 THR B N 1
ATOM 8574 C CA . THR B 1 427 ? -25.141 -22.031 -0.542 1 93.69 427 THR B CA 1
ATOM 8575 C C . THR B 1 427 ? -26.141 -22.812 -1.389 1 93.69 427 THR B C 1
ATOM 8577 O O . THR B 1 427 ? -25.812 -23.844 -1.97 1 93.69 427 THR B O 1
ATOM 8580 N N . GLN B 1 428 ? -27.391 -22.375 -1.539 1 88.56 428 GLN B N 1
ATOM 8581 C CA . GLN B 1 428 ? -28.391 -23.125 -2.291 1 88.56 428 GLN B CA 1
ATOM 8582 C C . GLN B 1 428 ? -28.141 -23.031 -3.793 1 88.56 428 GLN B C 1
ATOM 8584 O O . GLN B 1 428 ? -28.125 -21.922 -4.352 1 88.56 428 GLN B O 1
ATOM 8589 N N . THR B 1 429 ? -27.859 -24.141 -4.34 1 85.56 429 THR B N 1
ATOM 8590 C CA . THR B 1 429 ? -27.531 -24.219 -5.762 1 85.56 429 THR B CA 1
ATOM 8591 C C . THR B 1 429 ? -28.578 -25.016 -6.52 1 85.56 429 THR B C 1
ATOM 8593 O O . THR B 1 429 ? -29.094 -26.016 -6.012 1 85.56 429 THR B O 1
ATOM 8596 N N . ASN B 1 430 ? -29.031 -24.484 -7.641 1 80.56 430 ASN B N 1
ATOM 8597 C CA . ASN B 1 430 ? -29.828 -25.234 -8.602 1 80.56 430 ASN B CA 1
ATOM 8598 C C . ASN B 1 430 ? -29 -25.719 -9.781 1 80.56 430 ASN B C 1
ATOM 8600 O O . ASN B 1 430 ? -28.453 -24.906 -10.539 1 80.56 430 ASN B O 1
ATOM 8604 N N . VAL B 1 431 ? -28.797 -27.047 -9.766 1 76.38 431 VAL B N 1
ATOM 8605 C CA . VAL B 1 431 ? -27.969 -27.625 -10.812 1 76.38 431 VAL B CA 1
ATOM 8606 C C . VAL B 1 431 ? -28.828 -28.047 -11.992 1 76.38 431 VAL B C 1
ATOM 8608 O O . VAL B 1 431 ? -29.906 -28.625 -11.805 1 76.38 431 VAL B O 1
ATOM 8611 N N . SER B 1 432 ? -28.719 -27.344 -13.148 1 64.62 432 SER B N 1
ATOM 8612 C CA . SER B 1 432 ? -29.422 -27.781 -14.352 1 64.62 432 SER B CA 1
ATOM 8613 C C . SER B 1 432 ? -28.547 -28.672 -15.211 1 64.62 432 SER B C 1
ATOM 8615 O O . SER B 1 432 ? -27.438 -28.281 -15.602 1 64.62 432 SER B O 1
ATOM 8617 N N . THR B 1 433 ? -28.453 -29.938 -14.906 1 50.91 433 THR B N 1
ATOM 8618 C CA . THR B 1 433 ? -27.594 -30.812 -15.672 1 50.91 433 THR B CA 1
ATOM 8619 C C . THR B 1 433 ? -28.062 -30.922 -17.109 1 50.91 433 THR B C 1
ATOM 8621 O O . THR B 1 433 ? -27.578 -31.781 -17.875 1 50.91 433 THR B O 1
ATOM 8624 N N . ASN B 1 434 ? -29.094 -30.359 -17.547 1 44 434 ASN B N 1
ATOM 8625 C CA . ASN B 1 434 ? -29.484 -30.703 -18.922 1 44 434 ASN B CA 1
ATOM 8626 C C . ASN B 1 434 ? -28.469 -30.203 -19.938 1 44 434 ASN B C 1
ATOM 8628 O O . ASN B 1 434 ? -28.25 -29 -20.062 1 44 434 ASN B O 1
ATOM 8632 N N . ARG B 1 435 ? -27.484 -31.047 -20.109 1 44.91 435 ARG B N 1
ATOM 8633 C CA . ARG B 1 435 ? -26.688 -30.859 -21.328 1 44.91 435 ARG B CA 1
ATOM 8634 C C . ARG B 1 435 ? -27.578 -30.766 -22.562 1 44.91 435 ARG B C 1
ATOM 8636 O O . ARG B 1 435 ? -28.266 -31.719 -22.906 1 44.91 435 ARG B O 1
ATOM 8643 N N . ILE B 1 436 ? -28.328 -29.75 -22.734 1 37.38 436 ILE B N 1
ATOM 8644 C CA . ILE B 1 436 ? -29.047 -29.797 -24.016 1 37.38 436 ILE B CA 1
ATOM 8645 C C . ILE B 1 436 ? -28.047 -29.812 -25.172 1 37.38 436 ILE B C 1
ATOM 8647 O O . ILE B 1 436 ? -27.297 -28.859 -25.375 1 37.38 436 ILE B O 1
ATOM 8651 N N . ILE B 1 437 ? -27.516 -30.891 -25.344 1 36.88 437 ILE B N 1
ATOM 8652 C CA . ILE B 1 437 ? -26.891 -31.062 -26.641 1 36.88 437 ILE B CA 1
ATOM 8653 C C . ILE B 1 437 ? -27.891 -30.703 -27.75 1 36.88 437 ILE B C 1
ATOM 8655 O O . ILE B 1 437 ? -28.906 -31.391 -27.922 1 36.88 437 ILE B O 1
ATOM 8659 N N . ILE B 1 438 ? -28.312 -29.422 -28.016 1 34.59 438 ILE B N 1
ATOM 8660 C CA . ILE B 1 438 ? -29.188 -29.203 -29.172 1 34.59 438 ILE B CA 1
ATOM 8661 C C . ILE B 1 438 ? -28.516 -29.719 -30.438 1 34.59 438 ILE B C 1
ATOM 8663 O O . ILE B 1 438 ? -27.344 -29.438 -30.688 1 34.59 438 ILE B O 1
ATOM 8667 N N . PRO B 1 439 ? -29.141 -30.562 -31.062 1 34.94 439 PRO B N 1
ATOM 8668 C CA . PRO B 1 439 ? -28.875 -30.797 -32.5 1 34.94 439 PRO B CA 1
ATOM 8669 C C . PRO B 1 439 ? -28.906 -29.5 -33.312 1 34.94 439 PRO B C 1
ATOM 8671 O O . PRO B 1 439 ? -29.797 -28.672 -33.125 1 34.94 439 PRO B O 1
ATOM 8674 N N . GLY B 1 440 ? -27.984 -29 -34.062 1 34.16 440 GLY B N 1
ATOM 8675 C CA . GLY B 1 440 ? -27.859 -27.906 -35 1 34.16 440 GLY B CA 1
ATOM 8676 C C . GLY B 1 440 ? -27.203 -26.688 -34.406 1 34.16 440 GLY B C 1
ATOM 8677 O O . GLY B 1 440 ? -27.359 -25.578 -34.938 1 34.16 440 GLY B O 1
ATOM 8678 N N . ASN B 1 441 ? -26.219 -26.531 -33.719 1 35.44 441 ASN B N 1
ATOM 8679 C CA . ASN B 1 441 ? -25.25 -25.547 -33.219 1 35.44 441 ASN B CA 1
ATOM 8680 C C . ASN B 1 441 ? -25.859 -24.656 -32.125 1 35.44 441 ASN B C 1
ATOM 8682 O O . ASN B 1 441 ? -25.344 -23.578 -31.844 1 35.44 441 ASN B O 1
ATOM 8686 N N . LEU B 1 442 ? -27.188 -24.578 -31.984 1 35.31 442 LEU B N 1
ATOM 8687 C CA . LEU B 1 442 ? -27.75 -23.531 -31.141 1 35.31 442 LEU B CA 1
ATOM 8688 C C . LEU B 1 442 ? -27.422 -23.797 -29.672 1 35.31 442 LEU B C 1
ATOM 8690 O O . LEU B 1 442 ? -27.516 -24.938 -29.203 1 35.31 442 LEU B O 1
ATOM 8694 N N . PHE B 1 443 ? -26.734 -22.812 -28.953 1 36.84 443 PHE B N 1
ATOM 8695 C CA . PHE B 1 443 ? -26.234 -22.609 -27.609 1 36.84 443 PHE B CA 1
ATOM 8696 C C . PHE B 1 443 ? -27.375 -22.75 -26.594 1 36.84 443 PHE B C 1
ATOM 8698 O O . PHE B 1 443 ? -28.391 -22.062 -26.703 1 36.84 443 PHE B O 1
ATOM 8705 N N . ILE B 1 444 ? -28.062 -23.797 -26.266 1 41.62 444 ILE B N 1
ATOM 8706 C CA . ILE B 1 444 ? -28.922 -23.781 -25.094 1 41.62 444 ILE B CA 1
ATOM 8707 C C . ILE B 1 444 ? -28.219 -23.062 -23.953 1 41.62 444 ILE B C 1
ATOM 8709 O O . ILE B 1 444 ? -27 -23.141 -23.812 1 41.62 444 ILE B O 1
ATOM 8713 N N . PRO B 1 445 ? -29.031 -22.328 -23.156 1 48.44 445 PRO B N 1
ATOM 8714 C CA . PRO B 1 445 ? -28.547 -21.516 -22.047 1 48.44 445 PRO B CA 1
ATOM 8715 C C . PRO B 1 445 ? -27.562 -22.25 -21.141 1 48.44 445 PRO B C 1
ATOM 8717 O O . PRO B 1 445 ? -27.828 -23.391 -20.75 1 48.44 445 PRO B O 1
ATOM 8720 N N . ASP B 1 446 ? -26.219 -22.266 -21.203 1 55.72 446 ASP B N 1
ATOM 8721 C CA . ASP B 1 446 ? -24.922 -22.828 -20.844 1 55.72 446 ASP B CA 1
ATOM 8722 C C . ASP B 1 446 ? -24.688 -22.75 -19.328 1 55.72 446 ASP B C 1
ATOM 8724 O O . ASP B 1 446 ? -23.812 -22 -18.875 1 55.72 446 ASP B O 1
ATOM 8728 N N . TYR B 1 447 ? -25.906 -23.047 -18.359 1 67.75 447 TYR B N 1
ATOM 8729 C CA . TYR B 1 447 ? -25.672 -22.922 -16.922 1 67.75 447 TYR B CA 1
ATOM 8730 C C . TYR B 1 447 ? -25.406 -24.281 -16.281 1 67.75 447 TYR B C 1
ATOM 8732 O O . TYR B 1 447 ? -26.141 -25.234 -16.547 1 67.75 447 TYR B O 1
ATOM 8740 N N . TRP B 1 448 ? -24.438 -24.531 -15.609 1 79.5 448 TRP B N 1
ATOM 8741 C CA . TRP B 1 448 ? -24.141 -25.703 -14.773 1 79.5 448 TRP B CA 1
ATOM 8742 C C . TRP B 1 448 ? -24.781 -25.562 -13.398 1 79.5 448 TRP B C 1
ATOM 8744 O O . TRP B 1 448 ? -25.641 -26.359 -13.023 1 79.5 448 TRP B O 1
ATOM 8754 N N . ALA B 1 449 ? -24.531 -24.453 -12.711 1 87.19 449 ALA B N 1
ATOM 8755 C CA . ALA B 1 449 ? -25.078 -24.156 -11.383 1 87.19 449 ALA B CA 1
ATOM 8756 C C . ALA B 1 449 ? -25.531 -22.703 -11.297 1 87.19 449 ALA B C 1
ATOM 8758 O O . ALA B 1 449 ? -24.859 -21.797 -11.797 1 87.19 449 ALA B O 1
ATOM 8759 N N . THR B 1 450 ? -26.797 -22.516 -10.789 1 90.81 450 THR B N 1
ATOM 8760 C CA . THR B 1 450 ? -27.328 -21.172 -10.57 1 90.81 450 THR B CA 1
ATOM 8761 C C . THR B 1 450 ? -27.641 -20.938 -9.094 1 90.81 450 THR B C 1
ATOM 8763 O O . THR B 1 450 ? -28.281 -21.781 -8.461 1 90.81 450 THR B O 1
ATOM 8766 N N . LEU B 1 451 ? -27.078 -19.922 -8.578 1 93.62 451 LEU B N 1
ATOM 8767 C CA . LEU B 1 451 ? -27.312 -19.5 -7.199 1 93.62 451 LEU B CA 1
ATOM 8768 C C . LEU B 1 451 ? -28.047 -18.172 -7.148 1 93.62 451 LEU B C 1
ATOM 8770 O O . LEU B 1 451 ? -27.516 -17.156 -7.59 1 93.62 451 LEU B O 1
ATOM 8774 N N . THR B 1 452 ? -29.266 -18.188 -6.633 1 92.5 452 THR B N 1
ATOM 8775 C CA . THR B 1 452 ? -30.047 -16.969 -6.535 1 92.5 452 THR B CA 1
ATOM 8776 C C . THR B 1 452 ? -30.359 -16.641 -5.074 1 92.5 452 THR B C 1
ATOM 8778 O O . THR B 1 452 ? -31.312 -17.172 -4.504 1 92.5 452 THR B O 1
ATOM 8781 N N . PRO B 1 453 ? -29.625 -15.758 -4.555 1 93.94 453 PRO B N 1
ATOM 8782 C CA . PRO B 1 453 ? -29.938 -15.375 -3.174 1 93.94 453 PRO B CA 1
ATOM 8783 C C . PRO B 1 453 ? -31.297 -14.68 -3.049 1 93.94 453 PRO B C 1
ATOM 8785 O O . PRO B 1 453 ? -31.875 -14.258 -4.055 1 93.94 453 PRO B O 1
ATOM 8788 N N . PRO B 1 454 ? -31.812 -14.664 -1.817 1 91.94 454 PRO B N 1
ATOM 8789 C CA . PRO B 1 454 ? -33.094 -13.969 -1.622 1 91.94 454 PRO B CA 1
ATOM 8790 C C . PRO B 1 454 ? -33 -12.477 -1.953 1 91.94 454 PRO B C 1
ATOM 8792 O O . PRO B 1 454 ? -31.906 -11.906 -1.949 1 91.94 454 PRO B O 1
ATOM 8795 N N . ASP B 1 455 ? -34.125 -11.859 -2.205 1 90.44 455 ASP B N 1
ATOM 8796 C CA . ASP B 1 455 ? -34.219 -10.461 -2.607 1 90.44 455 ASP B CA 1
ATOM 8797 C C . ASP B 1 455 ? -33.656 -9.547 -1.519 1 90.44 455 ASP B C 1
ATOM 8799 O O . ASP B 1 455 ? -33.125 -8.461 -1.812 1 90.44 455 ASP B O 1
ATOM 8803 N N . SER B 1 456 ? -33.688 -9.906 -0.286 1 90.69 456 SER B N 1
ATOM 8804 C CA . SER B 1 456 ? -33.188 -9.102 0.821 1 90.69 456 SER B CA 1
ATOM 8805 C C . SER B 1 456 ? -31.688 -8.867 0.7 1 90.69 456 SER B C 1
ATOM 8807 O O . SER B 1 456 ? -31.141 -7.973 1.342 1 90.69 456 SER B O 1
ATOM 8809 N N . TRP B 1 457 ? -31 -9.68 -0.143 1 93.81 457 TRP B N 1
ATOM 8810 C CA . TRP B 1 457 ? -29.562 -9.562 -0.299 1 93.81 457 TRP B CA 1
ATOM 8811 C C . TRP B 1 457 ? -29.188 -8.305 -1.079 1 93.81 457 TRP B C 1
ATOM 8813 O O . TRP B 1 457 ? -28.062 -7.832 -1.004 1 93.81 457 TRP B O 1
ATOM 8823 N N . VAL B 1 458 ? -30.078 -7.809 -1.889 1 91.19 458 VAL B N 1
ATOM 8824 C CA . VAL B 1 458 ? -29.828 -6.602 -2.67 1 91.19 458 VAL B CA 1
ATOM 8825 C C . VAL B 1 458 ? -29.656 -5.406 -1.736 1 91.19 458 VAL B C 1
ATOM 8827 O O . VAL B 1 458 ? -28.719 -4.621 -1.881 1 91.19 458 VAL B O 1
ATOM 8830 N N . THR B 1 459 ? -30.469 -5.312 -0.749 1 88.94 459 THR B N 1
ATOM 8831 C CA . THR B 1 459 ? -30.453 -4.16 0.145 1 88.94 459 THR B CA 1
ATOM 8832 C C . THR B 1 459 ? -29.469 -4.375 1.288 1 88.94 459 THR B C 1
ATOM 8834 O O . THR B 1 459 ? -28.766 -3.441 1.704 1 88.94 459 THR B O 1
ATOM 8837 N N . ASN B 1 460 ? -29.375 -5.648 1.731 1 91.06 460 ASN B N 1
ATOM 8838 C CA . ASN B 1 460 ? -28.656 -5.879 2.982 1 91.06 460 ASN B CA 1
ATOM 8839 C C . ASN B 1 460 ? -27.203 -6.305 2.734 1 91.06 460 ASN B C 1
ATOM 8841 O O . ASN B 1 460 ? -26.344 -6.117 3.596 1 91.06 460 ASN B O 1
ATOM 8845 N N . TYR B 1 461 ? -26.953 -6.953 1.62 1 94.06 461 TYR B N 1
ATOM 8846 C CA . TYR B 1 461 ? -25.656 -7.598 1.474 1 94.06 461 TYR B CA 1
ATOM 8847 C C . TYR B 1 461 ? -25 -7.203 0.16 1 94.06 461 TYR B C 1
ATOM 8849 O O . TYR B 1 461 ? -24.094 -7.887 -0.314 1 94.06 461 TYR B O 1
ATOM 8857 N N . GLY B 1 462 ? -25.469 -6.23 -0.503 1 91 462 GLY B N 1
ATOM 8858 C CA . GLY B 1 462 ? -24.797 -5.648 -1.659 1 91 462 GLY B CA 1
ATOM 8859 C C . GLY B 1 462 ? -24.953 -6.488 -2.916 1 91 462 GLY B C 1
ATOM 8860 O O . GLY B 1 462 ? -24.156 -6.355 -3.85 1 91 462 GLY B O 1
ATOM 8861 N N . ALA B 1 463 ? -25.844 -7.473 -3.014 1 93 463 ALA B N 1
ATOM 8862 C CA . ALA B 1 463 ? -26.078 -8.242 -4.23 1 93 463 ALA B CA 1
ATOM 8863 C C . ALA B 1 463 ? -26.656 -7.359 -5.336 1 93 463 ALA B C 1
ATOM 8865 O O . ALA B 1 463 ? -27.5 -6.496 -5.078 1 93 463 ALA B O 1
ATOM 8866 N N . PRO B 1 464 ? -26.094 -7.539 -6.523 1 89.5 464 PRO B N 1
ATOM 8867 C CA . PRO B 1 464 ? -26.656 -6.742 -7.617 1 89.5 464 PRO B CA 1
ATOM 8868 C C . PRO B 1 464 ? -28.094 -7.102 -7.93 1 89.5 464 PRO B C 1
ATOM 8870 O O . PRO B 1 464 ? -28.484 -8.266 -7.828 1 89.5 464 PRO B O 1
ATOM 8873 N N . ALA B 1 465 ? -28.797 -6.062 -8.328 1 86.56 465 ALA B N 1
ATOM 8874 C CA . ALA B 1 465 ? -30.172 -6.273 -8.727 1 86.56 465 ALA B CA 1
ATOM 8875 C C . ALA B 1 465 ? -30.25 -6.859 -10.133 1 86.56 465 ALA B C 1
ATOM 8877 O O . ALA B 1 465 ? -29.375 -6.617 -10.969 1 86.56 465 ALA B O 1
ATOM 8878 N N . ASN B 1 466 ? -31.312 -7.637 -10.312 1 82.19 466 ASN B N 1
ATOM 8879 C CA . ASN B 1 466 ? -31.531 -8.227 -11.633 1 82.19 466 ASN B CA 1
ATOM 8880 C C . ASN B 1 466 ? -31.859 -7.168 -12.68 1 82.19 466 ASN B C 1
ATOM 8882 O O . ASN B 1 466 ? -32.844 -6.43 -12.539 1 82.19 466 ASN B O 1
ATOM 8886 N N . ARG B 1 467 ? -31.078 -6.98 -13.703 1 69.81 467 ARG B N 1
ATOM 8887 C CA . ARG B 1 467 ? -31.234 -5.953 -14.727 1 69.81 467 ARG B CA 1
ATOM 8888 C C . ARG B 1 467 ? -32.5 -6.191 -15.555 1 69.81 467 ARG B C 1
ATOM 8890 O O . ARG B 1 467 ? -33.062 -5.25 -16.094 1 69.81 467 ARG B O 1
ATOM 8897 N N . SER B 1 468 ? -32.812 -7.477 -15.781 1 66.5 468 SER B N 1
ATOM 8898 C CA . SER B 1 468 ? -33.969 -7.812 -16.609 1 66.5 468 SER B CA 1
ATOM 8899 C C . SER B 1 468 ? -35.25 -7.453 -15.906 1 66.5 468 SER B C 1
ATOM 8901 O O . SER B 1 468 ? -36.281 -7.266 -16.562 1 66.5 468 SER B O 1
ATOM 8903 N N . SER B 1 469 ? -35.281 -7.418 -14.578 1 65.12 469 SER B N 1
ATOM 8904 C CA . SER B 1 469 ? -36.5 -7.008 -13.852 1 65.12 469 SER B CA 1
ATOM 8905 C C . SER B 1 469 ? -36.156 -5.996 -12.758 1 65.12 469 SER B C 1
ATOM 8907 O O . SER B 1 469 ? -36.281 -6.293 -11.57 1 65.12 469 SER B O 1
ATOM 8909 N N . PRO B 1 470 ? -35.656 -4.809 -13.156 1 61.88 470 PRO B N 1
ATOM 8910 C CA . PRO B 1 470 ? -35.188 -3.83 -12.172 1 61.88 470 PRO B CA 1
ATOM 8911 C C . PRO B 1 470 ? -36.281 -3.381 -11.211 1 61.88 470 PRO B C 1
ATOM 8913 O O . PRO B 1 470 ? -36 -2.971 -10.086 1 61.88 470 PRO B O 1
ATOM 8916 N N . GLN B 1 471 ? -37.469 -3.451 -11.703 1 60 471 GLN B N 1
ATOM 8917 C CA . GLN B 1 471 ? -38.594 -2.928 -10.906 1 60 471 GLN B CA 1
ATOM 8918 C C . GLN B 1 471 ? -38.781 -3.746 -9.633 1 60 471 GLN B C 1
ATOM 8920 O O . GLN B 1 471 ? -39.25 -3.225 -8.617 1 60 471 GLN B O 1
ATOM 8925 N N . ASP B 1 472 ? -38.406 -5.016 -9.633 1 65.62 472 ASP B N 1
ATOM 8926 C CA . ASP B 1 472 ? -38.75 -5.875 -8.508 1 65.62 472 ASP B CA 1
ATOM 8927 C C . ASP B 1 472 ? -37.562 -5.98 -7.531 1 65.62 472 ASP B C 1
ATOM 8929 O O . ASP B 1 472 ? -37.719 -6.566 -6.453 1 65.62 472 ASP B O 1
ATOM 8933 N N . ASN B 1 473 ? -36.594 -5.234 -7.539 1 76.12 473 ASN B N 1
ATOM 8934 C CA . ASN B 1 473 ? -35.438 -5.305 -6.672 1 76.12 473 ASN B CA 1
ATOM 8935 C C . ASN B 1 473 ? -35.031 -6.75 -6.383 1 76.12 473 ASN B C 1
ATOM 8937 O O . ASN B 1 473 ? -34.719 -7.098 -5.242 1 76.12 473 ASN B O 1
ATOM 8941 N N . SER B 1 474 ? -35.219 -7.66 -7.359 1 86 474 SER B N 1
ATOM 8942 C CA . SER B 1 474 ? -34.812 -9.047 -7.188 1 86 474 SER B CA 1
ATOM 8943 C C . SER B 1 474 ? -33.312 -9.211 -7.383 1 86 474 SER B C 1
ATOM 8945 O O . SER B 1 474 ? -32.719 -8.508 -8.195 1 86 474 SER B O 1
ATOM 8947 N N . ALA B 1 475 ? -32.781 -10.148 -6.582 1 89.75 475 ALA B N 1
ATOM 8948 C CA . ALA B 1 475 ? -31.344 -10.383 -6.652 1 89.75 475 ALA B CA 1
ATOM 8949 C C . ALA B 1 475 ? -30.953 -11.078 -7.957 1 89.75 475 ALA B C 1
ATOM 8951 O O . ALA B 1 475 ? -31.672 -11.969 -8.422 1 89.75 475 ALA B O 1
ATOM 8952 N N . GLN B 1 476 ? -29.969 -10.648 -8.578 1 89.62 476 GLN B N 1
ATOM 8953 C CA . GLN B 1 476 ? -29.422 -11.297 -9.766 1 89.62 476 GLN B CA 1
ATOM 8954 C C . GLN B 1 476 ? -28.891 -12.695 -9.445 1 89.62 476 GLN B C 1
ATOM 8956 O O . GLN B 1 476 ? -28.297 -12.898 -8.383 1 89.62 476 GLN B O 1
ATOM 8961 N N . PRO B 1 477 ? -29.141 -13.648 -10.344 1 90.81 477 PRO B N 1
ATOM 8962 C CA . PRO B 1 477 ? -28.562 -14.977 -10.117 1 90.81 477 PRO B CA 1
ATOM 8963 C C . PRO B 1 477 ? -27.062 -15.023 -10.391 1 90.81 477 PRO B C 1
ATOM 8965 O O . PRO B 1 477 ? -26.578 -14.344 -11.297 1 90.81 477 PRO B O 1
ATOM 8968 N N . PHE B 1 478 ? -26.422 -15.703 -9.633 1 93.44 478 PHE B N 1
ATOM 8969 C CA . PHE B 1 478 ? -25.016 -16.031 -9.859 1 93.44 478 PHE B CA 1
ATOM 8970 C C . PHE B 1 478 ? -24.891 -17.391 -10.539 1 93.44 478 PHE B C 1
ATOM 8972 O O . PHE B 1 478 ? -25.578 -18.344 -10.164 1 93.44 478 PHE B O 1
ATOM 8979 N N . VAL B 1 479 ? -23.969 -17.438 -11.586 1 91.94 479 VAL B N 1
ATOM 8980 C CA . VAL B 1 479 ? -24.031 -18.609 -12.438 1 91.94 479 VAL B CA 1
ATOM 8981 C C . VAL B 1 479 ? -22.609 -19.156 -12.656 1 91.94 479 VAL B C 1
ATOM 8983 O O . VAL B 1 479 ? -21.688 -18.406 -12.945 1 91.94 479 VAL B O 1
ATOM 8986 N N . LEU B 1 480 ? -22.469 -20.484 -12.43 1 92.88 480 LEU B N 1
ATOM 8987 C CA . LEU B 1 480 ? -21.344 -21.234 -12.945 1 92.88 480 LEU B CA 1
ATOM 8988 C C . LEU B 1 480 ? -21.688 -21.875 -14.289 1 92.88 480 LEU B C 1
ATOM 8990 O O . LEU B 1 480 ? -22.562 -22.734 -14.359 1 92.88 480 LEU B O 1
ATOM 8994 N N . GLY B 1 481 ? -21.016 -21.422 -15.297 1 89.44 481 GLY B N 1
ATOM 8995 C CA . GLY B 1 481 ? -21.312 -21.906 -16.641 1 89.44 481 GLY B CA 1
ATOM 8996 C C . GLY B 1 481 ? -20.938 -23.359 -16.859 1 89.44 481 GLY B C 1
ATOM 8997 O O . GLY B 1 481 ? -20.141 -23.906 -16.109 1 89.44 481 GLY B O 1
ATOM 8998 N N . ILE B 1 482 ? -21.453 -23.922 -17.875 1 86.25 482 ILE B N 1
ATOM 8999 C CA . ILE B 1 482 ? -21.328 -25.359 -18.125 1 86.25 482 ILE B CA 1
ATOM 9000 C C . ILE B 1 482 ? -19.891 -25.672 -18.562 1 86.25 482 ILE B C 1
ATOM 9002 O O . ILE B 1 482 ? -19.328 -26.688 -18.172 1 86.25 482 ILE B O 1
ATOM 9006 N N . GLN B 1 483 ? -19.312 -24.875 -19.438 1 86.81 483 GLN B N 1
ATOM 9007 C CA . GLN B 1 483 ? -17.969 -25.156 -19.922 1 86.81 483 GLN B CA 1
ATOM 9008 C C . GLN B 1 483 ? -16.953 -25.078 -18.781 1 86.81 483 GLN B C 1
ATOM 9010 O O . GLN B 1 483 ? -16.062 -25.922 -18.672 1 86.81 483 GLN B O 1
ATOM 9015 N N . ALA B 1 484 ? -17.172 -24.047 -17.984 1 91.25 484 ALA B N 1
ATOM 9016 C CA . ALA B 1 484 ? -16.266 -23.922 -16.844 1 91.25 484 ALA B CA 1
ATOM 9017 C C . ALA B 1 484 ? -16.422 -25.094 -15.875 1 91.25 484 ALA B C 1
ATOM 9019 O O . ALA B 1 484 ? -15.43 -25.656 -15.422 1 91.25 484 ALA B O 1
ATOM 9020 N N . ALA B 1 485 ? -17.625 -25.469 -15.609 1 91.62 485 ALA B N 1
ATOM 9021 C CA . ALA B 1 485 ? -17.875 -26.562 -14.68 1 91.62 485 ALA B CA 1
ATOM 9022 C C . ALA B 1 485 ? -17.297 -27.875 -15.203 1 91.62 485 ALA B C 1
ATOM 9024 O O . ALA B 1 485 ? -16.656 -28.609 -14.453 1 91.62 485 ALA B O 1
ATOM 9025 N N . TYR B 1 486 ? -17.469 -28.125 -16.438 1 88.69 486 TYR B N 1
ATOM 9026 C CA . TYR B 1 486 ? -16.984 -29.359 -17.047 1 88.69 486 TYR B CA 1
ATOM 9027 C C . TYR B 1 486 ? -15.461 -29.422 -16.984 1 88.69 486 TYR B C 1
ATOM 9029 O O . TYR B 1 486 ? -14.891 -30.453 -16.641 1 88.69 486 TYR B O 1
ATOM 9037 N N . THR B 1 487 ? -14.82 -28.375 -17.391 1 92.19 487 THR B N 1
ATOM 9038 C CA . THR B 1 487 ? -13.359 -28.359 -17.391 1 92.19 487 THR B CA 1
ATOM 9039 C C . THR B 1 487 ? -12.812 -28.438 -15.977 1 92.19 487 THR B C 1
ATOM 9041 O O . THR B 1 487 ? -11.75 -29.016 -15.742 1 92.19 487 THR B O 1
ATOM 9044 N N . ILE B 1 488 ? -13.539 -27.844 -15.016 1 94.56 488 ILE B N 1
ATOM 9045 C CA . ILE B 1 488 ? -13.117 -27.922 -13.617 1 94.56 488 ILE B CA 1
ATOM 9046 C C . ILE B 1 488 ? -13.203 -29.375 -13.141 1 94.56 488 ILE B C 1
ATOM 9048 O O . ILE B 1 488 ? -12.273 -29.875 -12.508 1 94.56 488 ILE B O 1
ATOM 9052 N N . VAL B 1 489 ? -14.266 -30.031 -13.484 1 93.25 489 VAL B N 1
ATOM 9053 C CA . VAL B 1 489 ? -14.477 -31.406 -13.062 1 93.25 489 VAL B CA 1
ATOM 9054 C C . VAL B 1 489 ? -13.398 -32.312 -13.672 1 93.25 489 VAL B C 1
ATOM 9056 O O . VAL B 1 489 ? -12.781 -33.094 -12.961 1 93.25 489 VAL B O 1
ATOM 9059 N N . THR B 1 490 ? -13.109 -32.156 -14.938 1 91.25 490 THR B N 1
ATOM 9060 C CA . THR B 1 490 ? -12.117 -33 -15.617 1 91.25 490 THR B CA 1
ATOM 9061 C C . THR B 1 490 ? -10.719 -32.719 -15.078 1 91.25 490 THR B C 1
ATOM 9063 O O . THR B 1 490 ? -9.914 -33.625 -14.922 1 91.25 490 THR B O 1
ATOM 9066 N N . PHE B 1 491 ? -10.508 -31.531 -14.852 1 94 491 PHE B N 1
ATOM 9067 C CA . PHE B 1 491 ? -9.219 -31.109 -14.297 1 94 491 PHE B CA 1
ATOM 9068 C C . PHE B 1 491 ? -9 -31.719 -12.914 1 94 491 PHE B C 1
ATOM 9070 O O . PHE B 1 491 ? -7.957 -32.312 -12.648 1 94 491 PHE B O 1
ATOM 9077 N N . LEU B 1 492 ? -9.984 -31.562 -12.031 1 95.56 492 LEU B N 1
ATOM 9078 C CA . LEU B 1 492 ? -9.875 -32.094 -10.672 1 95.56 492 LEU B CA 1
ATOM 9079 C C . LEU B 1 492 ? -9.805 -33.594 -10.68 1 95.56 492 LEU B C 1
ATOM 9081 O O . LEU B 1 492 ? -9.078 -34.188 -9.875 1 95.56 492 LEU B O 1
ATOM 9085 N N . GLN B 1 493 ? -10.547 -34.188 -11.516 1 93.94 493 GLN B N 1
ATOM 9086 C CA . GLN B 1 493 ? -10.5 -35.656 -11.648 1 93.94 493 GLN B CA 1
ATOM 9087 C C . GLN B 1 493 ? -9.102 -36.125 -12.039 1 93.94 493 GLN B C 1
ATOM 9089 O O . GLN B 1 493 ? -8.648 -37.188 -11.586 1 93.94 493 GLN B O 1
ATOM 9094 N N . ASP B 1 494 ? -8.492 -35.375 -12.867 1 92.44 494 ASP B N 1
ATOM 9095 C CA . ASP B 1 494 ? -7.168 -35.75 -13.352 1 92.44 494 ASP B CA 1
ATOM 9096 C C . ASP B 1 494 ? -6.109 -35.562 -12.266 1 92.44 494 ASP B C 1
ATOM 9098 O O . ASP B 1 494 ? -5.336 -36.469 -11.984 1 92.44 494 ASP B O 1
ATOM 9102 N N . ILE B 1 495 ? -6.121 -34.469 -11.617 1 94.88 495 ILE B N 1
ATOM 9103 C CA . ILE B 1 495 ? -4.988 -34.125 -10.758 1 94.88 495 ILE B CA 1
ATOM 9104 C C . ILE B 1 495 ? -5.195 -34.75 -9.383 1 94.88 495 ILE B C 1
ATOM 9106 O O . ILE B 1 495 ? -4.23 -35.031 -8.656 1 94.88 495 ILE B O 1
ATOM 9110 N N . LEU B 1 496 ? -6.484 -35 -8.984 1 96.56 496 LEU B N 1
ATOM 9111 C CA . LEU B 1 496 ? -6.746 -35.5 -7.648 1 96.56 496 LEU B CA 1
ATOM 9112 C C . LEU B 1 496 ? -7.172 -36.969 -7.707 1 96.56 496 LEU B C 1
ATOM 9114 O O . LEU B 1 496 ? -8.133 -37.375 -7.047 1 96.56 496 LEU B O 1
ATOM 9118 N N . SER B 1 497 ? -6.52 -37.75 -8.531 1 95.5 497 SER B N 1
ATOM 9119 C CA . SER B 1 497 ? -6.684 -39.188 -8.609 1 95.5 497 SER B CA 1
ATOM 9120 C C . SER B 1 497 ? -5.336 -39.906 -8.695 1 95.5 497 SER B C 1
ATOM 9122 O O . SER B 1 497 ? -4.559 -39.656 -9.617 1 95.5 497 SER B O 1
ATOM 9124 N N . GLY B 1 498 ? -5.051 -40.688 -7.711 1 95.12 498 GLY B N 1
ATOM 9125 C CA . GLY B 1 498 ? -3.795 -41.406 -7.672 1 95.12 498 GLY B CA 1
ATOM 9126 C C . GLY B 1 498 ? -3.518 -42.062 -6.324 1 95.12 498 GLY B C 1
ATOM 9127 O O . GLY B 1 498 ? -4.395 -42.094 -5.461 1 95.12 498 GLY B O 1
ATOM 9128 N N . GLN B 1 499 ? -2.377 -42.719 -6.211 1 95.06 499 GLN B N 1
ATOM 9129 C CA . GLN B 1 499 ? -1.979 -43.344 -4.965 1 95.06 499 GLN B CA 1
ATOM 9130 C C . GLN B 1 499 ? -0.462 -43.375 -4.809 1 95.06 499 GLN B C 1
ATOM 9132 O O . GLN B 1 499 ? 0.268 -43.094 -5.77 1 95.06 499 GLN B O 1
ATOM 9137 N N . SER B 1 500 ? -0.094 -43.469 -3.609 1 93.12 500 SER B N 1
ATOM 9138 C CA . SER B 1 500 ? 1.313 -43.75 -3.338 1 93.12 500 SER B CA 1
ATOM 9139 C C . SER B 1 500 ? 1.555 -45.25 -3.117 1 93.12 500 SER B C 1
ATOM 9141 O O . SER B 1 500 ? 0.743 -45.938 -2.484 1 93.12 500 SER B O 1
ATOM 9143 N N . ILE B 1 501 ? 2.607 -45.75 -3.732 1 91.31 501 ILE B N 1
ATOM 9144 C CA . ILE B 1 501 ? 2.967 -47.156 -3.586 1 91.31 501 ILE B CA 1
ATOM 9145 C C . ILE B 1 501 ? 4.352 -47.281 -2.955 1 91.31 501 ILE B C 1
ATOM 9147 O O . ILE B 1 501 ? 5.336 -46.781 -3.51 1 91.31 501 ILE B O 1
ATOM 9151 N N . ARG B 1 502 ? 4.289 -47.875 -1.829 1 89.5 502 ARG B N 1
ATOM 9152 C CA . ARG B 1 502 ? 5.551 -48.094 -1.136 1 89.5 502 ARG B CA 1
ATOM 9153 C C . ARG B 1 502 ? 6.02 -49.531 -1.308 1 89.5 502 ARG B C 1
ATOM 9155 O O . ARG B 1 502 ? 5.34 -50.469 -0.873 1 89.5 502 ARG B O 1
ATOM 9162 N N . GLY B 1 503 ? 7.117 -49.594 -2.076 1 83.06 503 GLY B N 1
ATOM 9163 C CA . GLY B 1 503 ? 7.789 -50.875 -2.152 1 83.06 503 GLY B CA 1
ATOM 9164 C C . GLY B 1 503 ? 8.867 -51.062 -1.099 1 83.06 503 GLY B C 1
ATOM 9165 O O . GLY B 1 503 ? 8.984 -50.25 -0.186 1 83.06 503 GLY B O 1
ATOM 9166 N N . ALA B 1 504 ? 9.625 -52.125 -1.294 1 76.25 504 ALA B N 1
ATOM 9167 C CA . ALA B 1 504 ? 10.664 -52.438 -0.315 1 76.25 504 ALA B CA 1
ATOM 9168 C C . ALA B 1 504 ? 11.773 -51.406 -0.318 1 76.25 504 ALA B C 1
ATOM 9170 O O . ALA B 1 504 ? 12.406 -51.156 0.71 1 76.25 504 ALA B O 1
ATOM 9171 N N . ILE B 1 505 ? 11.891 -50.688 -1.47 1 73.38 505 ILE B N 1
ATOM 9172 C CA . ILE B 1 505 ? 13.078 -49.875 -1.601 1 73.38 505 ILE B CA 1
ATOM 9173 C C . ILE B 1 505 ? 12.672 -48.406 -1.704 1 73.38 505 ILE B C 1
ATOM 9175 O O . ILE B 1 505 ? 13.375 -47.5 -1.197 1 73.38 505 ILE B O 1
ATOM 9179 N N . HIS B 1 506 ? 11.586 -48.188 -2.438 1 78.81 506 HIS B N 1
ATOM 9180 C CA . HIS B 1 506 ? 11.258 -46.75 -2.627 1 78.81 506 HIS B CA 1
ATOM 9181 C C . HIS B 1 506 ? 9.758 -46.562 -2.752 1 78.81 506 HIS B C 1
ATOM 9183 O O . HIS B 1 506 ? 9.008 -47.531 -2.922 1 78.81 506 HIS B O 1
ATOM 9189 N N . THR B 1 507 ? 9.375 -45.375 -2.572 1 84.81 507 THR B N 1
ATOM 9190 C CA . THR B 1 507 ? 7.988 -44.938 -2.738 1 84.81 507 THR B CA 1
ATOM 9191 C C . THR B 1 507 ? 7.777 -44.312 -4.105 1 84.81 507 THR B C 1
ATOM 9193 O O . THR B 1 507 ? 8.625 -43.531 -4.582 1 84.81 507 THR B O 1
ATOM 9196 N N . VAL B 1 508 ? 6.684 -44.719 -4.766 1 85.19 508 VAL B N 1
ATOM 9197 C CA . VAL B 1 508 ? 6.316 -44.125 -6.051 1 85.19 508 VAL B CA 1
ATOM 9198 C C . VAL B 1 508 ? 4.949 -43.469 -5.941 1 85.19 508 VAL B C 1
ATOM 9200 O O . VAL B 1 508 ? 4.047 -44 -5.277 1 85.19 508 VAL B O 1
ATOM 9203 N N . PHE B 1 509 ? 4.855 -42.312 -6.52 1 89.38 509 PHE B N 1
ATOM 9204 C CA . PHE B 1 509 ? 3.576 -41.625 -6.629 1 89.38 509 PHE B CA 1
ATOM 9205 C C . PHE B 1 509 ? 2.961 -41.844 -8.008 1 89.38 509 PHE B C 1
ATOM 9207 O O . PHE B 1 509 ? 3.516 -41.406 -9.016 1 89.38 509 PHE B O 1
ATOM 9214 N N . SER B 1 510 ? 1.824 -42.5 -8.023 1 88.81 510 SER B N 1
ATOM 9215 C CA . SER B 1 510 ? 1.232 -42.938 -9.289 1 88.81 510 SER B CA 1
ATOM 9216 C C . SER B 1 510 ? -0.124 -42.281 -9.508 1 88.81 510 SER B C 1
ATOM 9218 O O . SER B 1 510 ? -1.054 -42.469 -8.719 1 88.81 510 SER B O 1
ATOM 9220 N N . PRO B 1 511 ? -0.194 -41.469 -10.602 1 89.69 511 PRO B N 1
ATOM 9221 C CA . PRO B 1 511 ? -1.53 -41 -10.961 1 89.69 511 PRO B CA 1
ATOM 9222 C C . PRO B 1 511 ? -2.443 -42.125 -11.469 1 89.69 511 PRO B C 1
ATOM 9224 O O . PRO B 1 511 ? -1.962 -43.188 -11.844 1 89.69 511 PRO B O 1
ATOM 9227 N N . ALA B 1 512 ? -3.715 -41.875 -11.383 1 86.19 512 ALA B N 1
ATOM 9228 C CA . ALA B 1 512 ? -4.676 -42.875 -11.828 1 86.19 512 ALA B CA 1
ATOM 9229 C C . ALA B 1 512 ? -4.609 -43.062 -13.344 1 86.19 512 ALA B C 1
ATOM 9231 O O . ALA B 1 512 ? -4.691 -44.188 -13.844 1 86.19 512 ALA B O 1
ATOM 9232 N N . ALA B 1 513 ? -4.543 -41.906 -14.008 1 76.81 513 ALA B N 1
ATOM 9233 C CA . ALA B 1 513 ? -4.484 -42 -15.461 1 76.81 513 ALA B CA 1
ATOM 9234 C C . ALA B 1 513 ? -3.049 -42.188 -15.945 1 76.81 513 ALA B C 1
ATOM 9236 O O . ALA B 1 513 ? -2.123 -41.562 -15.422 1 76.81 513 ALA B O 1
ATOM 9237 N N . ALA B 1 514 ? -2.898 -43.188 -16.844 1 64.69 514 ALA B N 1
ATOM 9238 C CA . ALA B 1 514 ? -1.578 -43.406 -17.422 1 64.69 514 ALA B CA 1
ATOM 9239 C C . ALA B 1 514 ? -1.071 -42.188 -18.156 1 64.69 514 ALA B C 1
ATOM 9241 O O . ALA B 1 514 ? 0.123 -41.875 -18.125 1 64.69 514 ALA B O 1
ATOM 9242 N N . TYR B 1 515 ? -2.027 -41.625 -18.844 1 67.44 515 TYR B N 1
ATOM 9243 C CA . TYR B 1 515 ? -1.687 -40.406 -19.562 1 67.44 515 TYR B CA 1
ATOM 9244 C C . TYR B 1 515 ? -2.443 -39.219 -18.984 1 67.44 515 TYR B C 1
ATOM 9246 O O . TYR B 1 515 ? -3.676 -39.156 -19.016 1 67.44 515 TYR B O 1
ATOM 9254 N N . SER B 1 516 ? -1.633 -38.438 -18.188 1 74.88 516 SER B N 1
ATOM 9255 C CA . SER B 1 516 ? -2.275 -37.25 -17.594 1 74.88 516 SER B CA 1
ATOM 9256 C C . SER B 1 516 ? -1.979 -36 -18.391 1 74.88 516 SER B C 1
ATOM 9258 O O . SER B 1 516 ? -0.86 -35.812 -18.875 1 74.88 516 SER B O 1
ATOM 9260 N N . ARG B 1 517 ? -3.061 -35.188 -18.609 1 80.31 517 ARG B N 1
ATOM 9261 C CA . ARG B 1 517 ? -2.959 -33.906 -19.281 1 80.31 517 ARG B CA 1
ATOM 9262 C C . ARG B 1 517 ? -2.428 -32.844 -18.344 1 80.31 517 ARG B C 1
ATOM 9264 O O . ARG B 1 517 ? -1.943 -31.797 -18.781 1 80.31 517 ARG B O 1
ATOM 9271 N N . TYR B 1 518 ? -2.559 -33.219 -17.094 1 90.69 518 TYR B N 1
ATOM 9272 C CA . TYR B 1 518 ? -2.238 -32.219 -16.094 1 90.69 518 TYR B CA 1
ATOM 9273 C C . TYR B 1 518 ? -1.175 -32.719 -15.125 1 90.69 518 TYR B C 1
ATOM 9275 O O . TYR B 1 518 ? -0.57 -33.75 -15.352 1 90.69 518 TYR B O 1
ATOM 9283 N N . ALA B 1 519 ? -0.851 -31.922 -14.125 1 91.31 519 ALA B N 1
ATOM 9284 C CA . ALA B 1 519 ? 0.215 -32.25 -13.18 1 91.31 519 ALA B CA 1
ATOM 9285 C C . ALA B 1 519 ? -0.272 -33.219 -12.125 1 91.31 519 ALA B C 1
ATOM 9287 O O . ALA B 1 519 ? -0.116 -33 -10.922 1 91.31 519 ALA B O 1
ATOM 9288 N N . SER B 1 520 ? -0.705 -34.375 -12.539 1 91.81 520 SER B N 1
ATOM 9289 C CA . SER B 1 520 ? -1.325 -35.375 -11.648 1 91.81 520 SER B CA 1
ATOM 9290 C C . SER B 1 520 ? -0.297 -36 -10.711 1 91.81 520 SER B C 1
ATOM 9292 O O . SER B 1 520 ? -0.537 -36.094 -9.508 1 91.81 520 SER B O 1
ATOM 9294 N N . GLN B 1 521 ? 0.848 -36.375 -11.219 1 88.88 521 GLN B N 1
ATOM 9295 C CA . GLN B 1 521 ? 1.879 -37 -10.375 1 88.88 521 GLN B CA 1
ATOM 9296 C C . GLN B 1 521 ? 2.383 -36 -9.328 1 88.88 521 GLN B C 1
ATOM 9298 O O . GLN B 1 521 ? 2.613 -36.375 -8.18 1 88.88 521 GLN B O 1
ATOM 9303 N N . ASP B 1 522 ? 2.557 -34.75 -9.797 1 90.44 522 ASP B N 1
ATOM 9304 C CA . ASP B 1 522 ? 2.986 -33.719 -8.883 1 90.44 522 ASP B CA 1
ATOM 9305 C C . ASP B 1 522 ? 1.997 -33.562 -7.73 1 90.44 522 ASP B C 1
ATOM 9307 O O . ASP B 1 522 ? 2.398 -33.312 -6.586 1 90.44 522 ASP B O 1
ATOM 9311 N N . THR B 1 523 ? 0.757 -33.625 -8.102 1 93.69 523 THR B N 1
ATOM 9312 C CA . THR B 1 523 ? -0.277 -33.406 -7.094 1 93.69 523 THR B CA 1
ATOM 9313 C C . THR B 1 523 ? -0.281 -34.531 -6.082 1 93.69 523 THR B C 1
ATOM 9315 O O . THR B 1 523 ? -0.367 -34.312 -4.875 1 93.69 523 THR B O 1
ATOM 9318 N N . VAL B 1 524 ? -0.147 -35.781 -6.547 1 92.94 524 VAL B N 1
ATOM 9319 C CA . VAL B 1 524 ? -0.105 -36.938 -5.652 1 92.94 524 VAL B CA 1
ATOM 9320 C C . VAL B 1 524 ? 1.136 -36.844 -4.766 1 92.94 524 VAL B C 1
ATOM 9322 O O . VAL B 1 524 ? 1.071 -37.125 -3.568 1 92.94 524 VAL B O 1
ATOM 9325 N N . GLN B 1 525 ? 2.189 -36.438 -5.324 1 90.62 525 GLN B N 1
ATOM 9326 C CA . GLN B 1 525 ? 3.406 -36.281 -4.535 1 90.62 525 GLN B CA 1
ATOM 9327 C C . GLN B 1 525 ? 3.232 -35.188 -3.475 1 90.62 525 GLN B C 1
ATOM 9329 O O . GLN B 1 525 ? 3.689 -35.344 -2.34 1 90.62 525 GLN B O 1
ATOM 9334 N N . ALA B 1 526 ? 2.648 -34.062 -3.904 1 92.31 526 ALA B N 1
ATOM 9335 C CA . ALA B 1 526 ? 2.424 -33 -2.955 1 92.31 526 ALA B CA 1
ATOM 9336 C C . ALA B 1 526 ? 1.562 -33.469 -1.784 1 92.31 526 ALA B C 1
ATOM 9338 O O . ALA B 1 526 ? 1.843 -33.125 -0.63 1 92.31 526 ALA B O 1
ATOM 9339 N N . LEU B 1 527 ? 0.575 -34.25 -2.068 1 94.06 527 LEU B N 1
ATOM 9340 C CA . LEU B 1 527 ? -0.299 -34.75 -1.021 1 94.06 527 LEU B CA 1
ATOM 9341 C C . LEU B 1 527 ? 0.454 -35.719 -0.109 1 94.06 527 LEU B C 1
ATOM 9343 O O . LEU B 1 527 ? 0.163 -35.812 1.086 1 94.06 527 LEU B O 1
ATOM 9347 N N . GLY B 1 528 ? 1.362 -36.375 -0.65 1 91.81 528 GLY B N 1
ATOM 9348 C CA . GLY B 1 528 ? 2.148 -37.312 0.129 1 91.81 528 GLY B CA 1
ATOM 9349 C C . GLY B 1 528 ? 3.207 -36.656 0.985 1 91.81 528 GLY B C 1
ATOM 9350 O O . GLY B 1 528 ? 3.295 -36.906 2.188 1 91.81 528 GLY B O 1
ATOM 9351 N N . THR B 1 529 ? 3.949 -35.75 0.431 1 87.69 529 THR B N 1
ATOM 9352 C CA . THR B 1 529 ? 5.094 -35.156 1.116 1 87.69 529 THR B CA 1
ATOM 9353 C C . THR B 1 529 ? 4.648 -34.031 2.031 1 87.69 529 THR B C 1
ATOM 9355 O O . THR B 1 529 ? 5.355 -33.656 2.979 1 87.69 529 THR B O 1
ATOM 9358 N N . GLY B 1 530 ? 3.543 -33.406 1.791 1 79.81 530 GLY B N 1
ATOM 9359 C CA . GLY B 1 530 ? 2.986 -32.375 2.664 1 79.81 530 GLY B CA 1
ATOM 9360 C C . GLY B 1 530 ? 3.635 -31.031 2.48 1 79.81 530 GLY B C 1
ATOM 9361 O O . GLY B 1 530 ? 3.627 -30.203 3.396 1 79.81 530 GLY B O 1
ATOM 9362 N N . ASN B 1 531 ? 4.27 -30.719 1.569 1 82.75 531 ASN B N 1
ATOM 9363 C CA . ASN B 1 531 ? 4.844 -29.391 1.312 1 82.75 531 ASN B CA 1
ATOM 9364 C C . ASN B 1 531 ? 3.795 -28.422 0.778 1 82.75 531 ASN B C 1
ATOM 9366 O O . ASN B 1 531 ? 4.043 -27.719 -0.199 1 82.75 531 ASN B O 1
ATOM 9370 N N . ILE B 1 532 ? 2.576 -28.547 1.387 1 91.12 532 ILE B N 1
ATOM 9371 C CA . ILE B 1 532 ? 1.468 -27.656 1.041 1 91.12 532 ILE B CA 1
ATOM 9372 C C . ILE B 1 532 ? 1.266 -26.625 2.148 1 91.12 532 ILE B C 1
ATOM 9374 O O . ILE B 1 532 ? 1.244 -26.969 3.332 1 91.12 532 ILE B O 1
ATOM 9378 N N . THR B 1 533 ? 1.099 -25.469 1.793 1 89.94 533 THR B N 1
ATOM 9379 C CA . THR B 1 533 ? 1.04 -24.344 2.725 1 89.94 533 THR B CA 1
ATOM 9380 C C . THR B 1 533 ? -0.037 -24.578 3.781 1 89.94 533 THR B C 1
ATOM 9382 O O . THR B 1 533 ? -1.196 -24.828 3.447 1 89.94 533 THR B O 1
ATOM 9385 N N . GLY B 1 534 ? 0.341 -24.5 5.016 1 89.38 534 GLY B N 1
ATOM 9386 C CA . GLY B 1 534 ? -0.604 -24.547 6.121 1 89.38 534 GLY B CA 1
ATOM 9387 C C . GLY B 1 534 ? -1.022 -25.953 6.504 1 89.38 534 GLY B C 1
ATOM 9388 O O . GLY B 1 534 ? -1.778 -26.141 7.457 1 89.38 534 GLY B O 1
ATOM 9389 N N . CYS B 1 535 ? -0.538 -26.953 5.805 1 91.88 535 CYS B N 1
ATOM 9390 C CA . CYS B 1 535 ? -1.023 -28.312 6.062 1 91.88 535 CYS B CA 1
ATOM 9391 C C . CYS B 1 535 ? -0.091 -29.047 7.012 1 91.88 535 CYS B C 1
ATOM 9393 O O . CYS B 1 535 ? 1.123 -28.844 6.988 1 91.88 535 CYS B O 1
ATOM 9395 N N . SER B 1 536 ? -0.671 -29.906 7.812 1 88.25 536 SER B N 1
ATOM 9396 C CA . SER B 1 536 ? 0.074 -30.672 8.805 1 88.25 536 SER B CA 1
ATOM 9397 C C . SER B 1 536 ? 0.896 -31.781 8.141 1 88.25 536 SER B C 1
ATOM 9399 O O . SER B 1 536 ? 0.71 -32.062 6.961 1 88.25 536 SER B O 1
ATOM 9401 N N . ASN B 1 537 ? 1.698 -32.438 8.977 1 88.25 537 ASN B N 1
ATOM 9402 C CA . ASN B 1 537 ? 2.533 -33.531 8.484 1 88.25 537 ASN B CA 1
ATOM 9403 C C . ASN B 1 537 ? 1.804 -34.875 8.547 1 88.25 537 ASN B C 1
ATOM 9405 O O . ASN B 1 537 ? 2.283 -35.875 8.008 1 88.25 537 ASN B O 1
ATOM 9409 N N . LEU B 1 538 ? 0.652 -34.812 9.031 1 92.19 538 LEU B N 1
ATOM 9410 C CA . LEU B 1 538 ? -0.117 -36.062 9.117 1 92.19 538 LEU B CA 1
ATOM 9411 C C . LEU B 1 538 ? -0.842 -36.344 7.809 1 92.19 538 LEU B C 1
ATOM 9413 O O . LEU B 1 538 ? -1.571 -35.5 7.301 1 92.19 538 LEU B O 1
ATOM 9417 N N . LEU B 1 539 ? -0.692 -37.5 7.297 1 94.06 539 LEU B N 1
ATOM 9418 C CA . LEU B 1 539 ? -1.241 -37.875 6 1 94.06 539 LEU B CA 1
ATOM 9419 C C . LEU B 1 539 ? -2.766 -37.844 6.02 1 94.06 539 LEU B C 1
ATOM 9421 O O . LEU B 1 539 ? -3.383 -37.312 5.078 1 94.06 539 LEU B O 1
ATOM 9425 N N . ALA B 1 540 ? -3.361 -38.281 7.102 1 94.25 540 ALA B N 1
ATOM 9426 C CA . ALA B 1 540 ? -4.816 -38.406 7.168 1 94.25 540 ALA B CA 1
ATOM 9427 C C . ALA B 1 540 ? -5.488 -37.031 7.148 1 94.25 540 ALA B C 1
ATOM 9429 O O . ALA B 1 540 ? -6.656 -36.938 6.777 1 94.25 540 ALA B O 1
ATOM 9430 N N . GLU B 1 541 ? -4.793 -36 7.484 1 93.69 541 GLU B N 1
ATOM 9431 C CA . GLU B 1 541 ? -5.367 -34.656 7.578 1 93.69 541 GLU B CA 1
ATOM 9432 C C . GLU B 1 541 ? -4.988 -33.812 6.367 1 93.69 541 GLU B C 1
ATOM 9434 O O . GLU B 1 541 ? -5.336 -32.625 6.297 1 93.69 541 GLU B O 1
ATOM 9439 N N . ARG B 1 542 ? -4.402 -34.406 5.391 1 94.88 542 ARG B N 1
ATOM 9440 C CA . ARG B 1 542 ? -3.809 -33.656 4.281 1 94.88 542 ARG B CA 1
ATOM 9441 C C . ARG B 1 542 ? -4.883 -33.125 3.344 1 94.88 542 ARG B C 1
ATOM 9443 O O . ARG B 1 542 ? -4.824 -31.953 2.918 1 94.88 542 ARG B O 1
ATOM 9450 N N . LEU B 1 543 ? -5.84 -33.906 3.033 1 96.44 543 LEU B N 1
ATOM 9451 C CA . LEU B 1 543 ? -6.781 -33.562 1.969 1 96.44 543 LEU B CA 1
ATOM 9452 C C . LEU B 1 543 ? -7.621 -32.344 2.346 1 96.44 543 LEU B C 1
ATOM 9454 O O . LEU B 1 543 ? -7.773 -31.422 1.549 1 96.44 543 LEU B O 1
ATOM 9458 N N . PRO B 1 544 ? -8.219 -32.312 3.57 1 96.44 544 PRO B N 1
ATOM 9459 C CA . PRO B 1 544 ? -9.031 -31.125 3.896 1 96.44 544 PRO B CA 1
ATOM 9460 C C . PRO B 1 544 ? -8.242 -29.828 3.793 1 96.44 544 PRO B C 1
ATOM 9462 O O . PRO B 1 544 ? -8.758 -28.828 3.271 1 96.44 544 PRO B O 1
ATOM 9465 N N . CYS B 1 545 ? -7.07 -29.875 4.211 1 95.75 545 CYS B N 1
ATOM 9466 C CA . CYS B 1 545 ? -6.227 -28.688 4.16 1 95.75 545 CYS B CA 1
ATOM 9467 C C . CYS B 1 545 ? -5.922 -28.297 2.717 1 95.75 545 CYS B C 1
ATOM 9469 O O . CYS B 1 545 ? -6.031 -27.125 2.352 1 95.75 545 CYS B O 1
ATOM 9471 N N . ALA B 1 546 ? -5.512 -29.266 1.914 1 97.06 546 ALA B N 1
ATOM 9472 C CA . ALA B 1 546 ? -5.215 -29.016 0.506 1 97.06 546 ALA B CA 1
ATOM 9473 C C . ALA B 1 546 ? -6.438 -28.469 -0.225 1 97.06 546 ALA B C 1
ATOM 9475 O O . ALA B 1 546 ? -6.324 -27.547 -1.032 1 97.06 546 ALA B O 1
ATOM 9476 N N . MET B 1 547 ? -7.586 -29.047 0.109 1 97.69 547 MET B N 1
ATOM 9477 C CA . MET B 1 547 ? -8.82 -28.641 -0.566 1 97.69 547 MET B CA 1
ATOM 9478 C C . MET B 1 547 ? -9.227 -27.219 -0.165 1 97.69 547 MET B C 1
ATOM 9480 O O . MET B 1 547 ? -9.797 -26.484 -0.969 1 97.69 547 MET B O 1
ATOM 9484 N N . GLU B 1 548 ? -8.938 -26.875 1.02 1 96.69 548 GLU B N 1
ATOM 9485 C CA . GLU B 1 548 ? -9.18 -25.5 1.443 1 96.69 548 GLU B CA 1
ATOM 9486 C C . GLU B 1 548 ? -8.352 -24.516 0.625 1 96.69 548 GLU B C 1
ATOM 9488 O O . GLU B 1 548 ? -8.844 -23.453 0.217 1 96.69 548 GLU B O 1
ATOM 9493 N N . ASN B 1 549 ? -7.105 -24.844 0.407 1 97.25 549 ASN B N 1
ATOM 9494 C CA . ASN B 1 549 ? -6.23 -24.016 -0.415 1 97.25 549 ASN B CA 1
ATOM 9495 C C . ASN B 1 549 ? -6.727 -23.938 -1.856 1 97.25 549 ASN B C 1
ATOM 9497 O O . ASN B 1 549 ? -6.688 -22.875 -2.475 1 97.25 549 ASN B O 1
ATOM 9501 N N . VAL B 1 550 ? -7.168 -25.062 -2.324 1 98 550 VAL B N 1
ATOM 9502 C CA . VAL B 1 550 ? -7.664 -25.094 -3.695 1 98 550 VAL B CA 1
ATOM 9503 C C . VAL B 1 550 ? -8.906 -24.219 -3.822 1 98 550 VAL B C 1
ATOM 9505 O O . VAL B 1 550 ? -9.047 -23.469 -4.789 1 98 550 VAL B O 1
ATOM 9508 N N . ALA B 1 551 ? -9.766 -24.312 -2.846 1 98.06 551 ALA B N 1
ATOM 9509 C CA . ALA B 1 551 ? -10.969 -23.484 -2.867 1 98.06 551 ALA B CA 1
ATOM 9510 C C . ALA B 1 551 ? -10.609 -22 -2.875 1 98.06 551 ALA B C 1
ATOM 9512 O O . ALA B 1 551 ? -11.234 -21.219 -3.586 1 98.06 551 ALA B O 1
ATOM 9513 N N . ALA B 1 552 ? -9.656 -21.672 -2.096 1 97.12 552 ALA B N 1
ATOM 9514 C CA . ALA B 1 552 ? -9.219 -20.281 -2.043 1 97.12 552 ALA B CA 1
ATOM 9515 C C . ALA B 1 552 ? -8.641 -19.844 -3.385 1 97.12 552 ALA B C 1
ATOM 9517 O O . ALA B 1 552 ? -8.891 -18.719 -3.834 1 97.12 552 ALA B O 1
ATOM 9518 N N . ALA B 1 553 ? -7.855 -20.703 -3.988 1 97.06 553 ALA B N 1
ATOM 9519 C CA . ALA B 1 553 ? -7.27 -20.391 -5.293 1 97.06 553 ALA B CA 1
ATOM 9520 C C . ALA B 1 553 ? -8.352 -20.234 -6.359 1 97.06 553 ALA B C 1
ATOM 9522 O O . ALA B 1 553 ? -8.266 -19.359 -7.219 1 97.06 553 ALA B O 1
ATOM 9523 N N . MET B 1 554 ? -9.305 -21.078 -6.312 1 97.44 554 MET B N 1
ATOM 9524 C CA . MET B 1 554 ? -10.414 -20.984 -7.262 1 97.44 554 MET B CA 1
ATOM 9525 C C . MET B 1 554 ? -11.203 -19.703 -7.059 1 97.44 554 MET B C 1
ATOM 9527 O O . MET B 1 554 ? -11.594 -19.047 -8.031 1 97.44 554 MET B O 1
ATOM 9531 N N . THR B 1 555 ? -11.453 -19.406 -5.801 1 96.94 555 THR B N 1
ATOM 9532 C CA . THR B 1 555 ? -12.164 -18.172 -5.477 1 96.94 555 THR B CA 1
ATOM 9533 C C . THR B 1 555 ? -11.414 -16.969 -6.016 1 96.94 555 THR B C 1
ATOM 9535 O O . THR B 1 555 ? -12.016 -16.078 -6.617 1 96.94 555 THR B O 1
ATOM 9538 N N . LYS B 1 556 ? -10.133 -16.922 -5.793 1 95.25 556 LYS B N 1
ATOM 9539 C CA . LYS B 1 556 ? -9.312 -15.844 -6.328 1 95.25 556 LYS B CA 1
ATOM 9540 C C . LYS B 1 556 ? -9.469 -15.734 -7.844 1 95.25 556 LYS B C 1
ATOM 9542 O O . LYS B 1 556 ? -9.57 -14.633 -8.383 1 95.25 556 LYS B O 1
ATOM 9547 N N . THR B 1 557 ? -9.477 -16.844 -8.523 1 94.88 557 THR B N 1
ATOM 9548 C CA . THR B 1 557 ? -9.578 -16.859 -9.977 1 94.88 557 THR B CA 1
ATOM 9549 C C . THR B 1 557 ? -10.891 -16.234 -10.43 1 94.88 557 THR B C 1
ATOM 9551 O O . THR B 1 557 ? -10.914 -15.445 -11.375 1 94.88 557 THR B O 1
ATOM 9554 N N . LEU B 1 558 ? -11.938 -16.609 -9.773 1 95.31 558 LEU B N 1
ATOM 9555 C CA . LEU B 1 558 ? -13.234 -16.047 -10.133 1 95.31 558 LEU B CA 1
ATOM 9556 C C . LEU B 1 558 ? -13.25 -14.539 -9.953 1 95.31 558 LEU B C 1
ATOM 9558 O O . LEU B 1 558 ? -13.625 -13.805 -10.867 1 95.31 558 LEU B O 1
ATOM 9562 N N . ARG B 1 559 ? -12.805 -14.148 -8.859 1 92.94 559 ARG B N 1
ATOM 9563 C CA . ARG B 1 559 ? -12.852 -12.727 -8.547 1 92.94 559 ARG B CA 1
ATOM 9564 C C . ARG B 1 559 ? -11.898 -11.938 -9.445 1 92.94 559 ARG B C 1
ATOM 9566 O O . ARG B 1 559 ? -12.211 -10.812 -9.836 1 92.94 559 ARG B O 1
ATOM 9573 N N . ASP B 1 560 ? -10.789 -12.508 -9.781 1 90.88 560 ASP B N 1
ATOM 9574 C CA . ASP B 1 560 ? -9.781 -11.844 -10.602 1 90.88 560 ASP B CA 1
ATOM 9575 C C . ASP B 1 560 ? -10.227 -11.766 -12.062 1 90.88 560 ASP B C 1
ATOM 9577 O O . ASP B 1 560 ? -9.602 -11.07 -12.867 1 90.88 560 ASP B O 1
ATOM 9581 N N . SER B 1 561 ? -11.219 -12.492 -12.414 1 88.62 561 SER B N 1
ATOM 9582 C CA . SER B 1 561 ? -11.688 -12.484 -13.797 1 88.62 561 SER B CA 1
ATOM 9583 C C . SER B 1 561 ? -12.07 -11.086 -14.25 1 88.62 561 SER B C 1
ATOM 9585 O O . SER B 1 561 ? -12.055 -10.781 -15.438 1 88.62 561 SER B O 1
ATOM 9587 N N . ALA B 1 562 ? -12.398 -10.289 -13.32 1 80.94 562 ALA B N 1
ATOM 9588 C CA . ALA B 1 562 ? -12.711 -8.891 -13.633 1 80.94 562 ALA B CA 1
ATOM 9589 C C . ALA B 1 562 ? -11.492 -8.18 -14.211 1 80.94 562 ALA B C 1
ATOM 9591 O O . ALA B 1 562 ? -11.633 -7.266 -15.023 1 80.94 562 ALA B O 1
ATOM 9592 N N . TYR B 1 563 ? -10.344 -8.625 -13.773 1 78.06 563 TYR B N 1
ATOM 9593 C CA . TYR B 1 563 ? -9.109 -7.988 -14.219 1 78.06 563 TYR B CA 1
ATOM 9594 C C . TYR B 1 563 ? -8.648 -8.562 -15.555 1 78.06 563 TYR B C 1
ATOM 9596 O O . TYR B 1 563 ? -7.82 -7.965 -16.234 1 78.06 563 TYR B O 1
ATOM 9604 N N . ILE B 1 564 ? -9.07 -9.742 -15.93 1 73.88 564 ILE B N 1
ATOM 9605 C CA . ILE B 1 564 ? -8.609 -10.438 -17.125 1 73.88 564 ILE B CA 1
ATOM 9606 C C . ILE B 1 564 ? -9.594 -10.211 -18.266 1 73.88 564 ILE B C 1
ATOM 9608 O O . ILE B 1 564 ? -9.219 -10.289 -19.438 1 73.88 564 ILE B O 1
ATOM 9612 N N . ALA B 1 565 ? -10.586 -9.414 -18.172 1 58.75 565 ALA B N 1
ATOM 9613 C CA . ALA B 1 565 ? -11.594 -9.016 -19.156 1 58.75 565 ALA B CA 1
ATOM 9614 C C . ALA B 1 565 ? -12.047 -10.211 -20 1 58.75 565 ALA B C 1
ATOM 9616 O O . ALA B 1 565 ? -11.852 -10.234 -21.219 1 58.75 565 ALA B O 1
ATOM 9617 N N . ASP B 1 566 ? -12.445 -11.172 -19.453 1 64.88 566 ASP B N 1
ATOM 9618 C CA . ASP B 1 566 ? -12.945 -12.32 -20.203 1 64.88 566 ASP B CA 1
ATOM 9619 C C . ASP B 1 566 ? -14.367 -12.07 -20.703 1 64.88 566 ASP B C 1
ATOM 9621 O O . ASP B 1 566 ? -15.266 -11.781 -19.906 1 64.88 566 ASP B O 1
ATOM 9625 N N . ALA B 1 567 ? -14.508 -12.109 -21.984 1 60.72 567 ALA B N 1
ATOM 9626 C CA . ALA B 1 567 ? -15.789 -11.805 -22.625 1 60.72 567 ALA B CA 1
ATOM 9627 C C . ALA B 1 567 ? -16.844 -12.852 -22.281 1 60.72 567 ALA B C 1
ATOM 9629 O O . ALA B 1 567 ? -18.047 -12.594 -22.391 1 60.72 567 ALA B O 1
ATOM 9630 N N . ILE B 1 568 ? -16.406 -13.969 -21.828 1 71.81 568 ILE B N 1
ATOM 9631 C CA . ILE B 1 568 ? -17.328 -15.07 -21.625 1 71.81 568 ILE B CA 1
ATOM 9632 C C . ILE B 1 568 ? -17.922 -15 -20.203 1 71.81 568 ILE B C 1
ATOM 9634 O O . ILE B 1 568 ? -19.031 -15.469 -19.969 1 71.81 568 ILE B O 1
ATOM 9638 N N . SER B 1 569 ? -17.234 -14.391 -19.359 1 79.81 569 SER B N 1
ATOM 9639 C CA . SER B 1 569 ? -17.688 -14.219 -17.984 1 79.81 569 SER B CA 1
ATOM 9640 C C . SER B 1 569 ? -18.156 -12.789 -17.734 1 79.81 569 SER B C 1
ATOM 9642 O O . SER B 1 569 ? -17.812 -11.875 -18.484 1 79.81 569 SER B O 1
ATOM 9644 N N . THR B 1 570 ? -19.156 -12.68 -16.844 1 81.19 570 THR B N 1
ATOM 9645 C CA . THR B 1 570 ? -19.641 -11.359 -16.453 1 81.19 570 THR B CA 1
ATOM 9646 C C . THR B 1 570 ? -19.062 -10.93 -15.117 1 81.19 570 THR B C 1
ATOM 9648 O O . THR B 1 570 ? -19.359 -11.523 -14.078 1 81.19 570 THR B O 1
ATOM 9651 N N . SER B 1 571 ? -18.156 -10.031 -15.188 1 85.94 571 SER B N 1
ATOM 9652 C CA . SER B 1 571 ? -17.5 -9.484 -14 1 85.94 571 SER B CA 1
ATOM 9653 C C . SER B 1 571 ? -17.766 -7.992 -13.859 1 85.94 571 SER B C 1
ATOM 9655 O O . SER B 1 571 ? -18.234 -7.344 -14.805 1 85.94 571 SER B O 1
ATOM 9657 N N . ASP B 1 572 ? -17.703 -7.52 -12.578 1 86.69 572 ASP B N 1
ATOM 9658 C CA . ASP B 1 572 ? -17.906 -6.109 -12.258 1 86.69 572 ASP B CA 1
ATOM 9659 C C . ASP B 1 572 ? -16.875 -5.625 -11.227 1 86.69 572 ASP B C 1
ATOM 9661 O O . ASP B 1 572 ? -16.094 -6.422 -10.695 1 86.69 572 ASP B O 1
ATOM 9665 N N . TRP B 1 573 ? -16.984 -4.348 -11.039 1 90.12 573 TRP B N 1
ATOM 9666 C CA . TRP B 1 573 ? -16.094 -3.721 -10.078 1 90.12 573 TRP B CA 1
ATOM 9667 C C . TRP B 1 573 ? -16.859 -3.207 -8.867 1 90.12 573 TRP B C 1
ATOM 9669 O O . TRP B 1 573 ? -17.938 -2.627 -9.016 1 90.12 573 TRP B O 1
ATOM 9679 N N . ALA B 1 574 ? -16.328 -3.537 -7.734 1 93.38 574 ALA B N 1
ATOM 9680 C CA . ALA B 1 574 ? -16.781 -2.854 -6.523 1 93.38 574 ALA B CA 1
ATOM 9681 C C . ALA B 1 574 ? -15.852 -1.685 -6.18 1 93.38 574 ALA B C 1
ATOM 9683 O O . ALA B 1 574 ? -14.664 -1.879 -5.926 1 93.38 574 ALA B O 1
ATOM 9684 N N . MET B 1 575 ? -16.406 -0.52 -6.188 1 94.06 575 MET B N 1
ATOM 9685 C CA . MET B 1 575 ? -15.617 0.682 -5.965 1 94.06 575 MET B CA 1
ATOM 9686 C C . MET B 1 575 ? -15.555 1.021 -4.477 1 94.06 575 MET B C 1
ATOM 9688 O O . MET B 1 575 ? -16.562 0.922 -3.771 1 94.06 575 MET B O 1
ATOM 9692 N N . GLY B 1 576 ? -14.352 1.223 -4.051 1 95.56 576 GLY B N 1
ATOM 9693 C CA . GLY B 1 576 ? -14.133 1.686 -2.689 1 95.56 576 GLY B CA 1
ATOM 9694 C C . GLY B 1 576 ? -13.578 3.098 -2.623 1 95.56 576 GLY B C 1
ATOM 9695 O O . GLY B 1 576 ? -13.773 3.891 -3.547 1 95.56 576 GLY B O 1
ATOM 9696 N N . ARG B 1 577 ? -13.094 3.514 -1.422 1 94.5 577 ARG B N 1
ATOM 9697 C CA . ARG B 1 577 ? -12.523 4.84 -1.198 1 94.5 577 ARG B CA 1
ATOM 9698 C C . ARG B 1 577 ? -11.109 4.738 -0.628 1 94.5 577 ARG B C 1
ATOM 9700 O O . ARG B 1 577 ? -10.875 4.008 0.336 1 94.5 577 ARG B O 1
ATOM 9707 N N . ALA B 1 578 ? -10.18 5.352 -1.23 1 94.62 578 ALA B N 1
ATOM 9708 C CA . ALA B 1 578 ? -8.82 5.469 -0.712 1 94.62 578 ALA B CA 1
ATOM 9709 C C . ALA B 1 578 ? -8.727 6.582 0.33 1 94.62 578 ALA B C 1
ATOM 9711 O O . ALA B 1 578 ? -9.07 7.734 0.052 1 94.62 578 ALA B O 1
ATOM 9712 N N . MET B 1 579 ? -8.242 6.27 1.48 1 91.44 579 MET B N 1
ATOM 9713 C CA . MET B 1 579 ? -8.18 7.219 2.588 1 91.44 579 MET B CA 1
ATOM 9714 C C . MET B 1 579 ? -6.758 7.75 2.768 1 91.44 579 MET B C 1
ATOM 9716 O O . MET B 1 579 ? -5.797 6.98 2.75 1 91.44 579 MET B O 1
ATOM 9720 N N . ILE B 1 580 ? -6.586 9.016 2.906 1 85.94 580 ILE B N 1
ATOM 9721 C CA . ILE B 1 580 ? -5.289 9.641 3.145 1 85.94 580 ILE B CA 1
ATOM 9722 C C . ILE B 1 580 ? -5.375 10.562 4.359 1 85.94 580 ILE B C 1
ATOM 9724 O O . ILE B 1 580 ? -6.445 11.094 4.672 1 85.94 580 ILE B O 1
ATOM 9728 N N . PRO B 1 581 ? -4.273 10.695 5.07 1 80.5 581 PRO B N 1
ATOM 9729 C CA . PRO B 1 581 ? -4.285 11.664 6.172 1 80.5 581 PRO B CA 1
ATOM 9730 C C . PRO B 1 581 ? -4.242 13.109 5.684 1 80.5 581 PRO B C 1
ATOM 9732 O O . PRO B 1 581 ? -3.502 13.43 4.75 1 80.5 581 PRO B O 1
ATOM 9735 N N . ALA B 1 582 ? -5.109 14 6.195 1 81.12 582 ALA B N 1
ATOM 9736 C CA . ALA B 1 582 ? -5.152 15.422 5.863 1 81.12 582 ALA B CA 1
ATOM 9737 C C . ALA B 1 582 ? -5.266 16.281 7.121 1 81.12 582 ALA B C 1
ATOM 9739 O O . ALA B 1 582 ? -5.801 15.828 8.141 1 81.12 582 ALA B O 1
ATOM 9740 N N . VAL B 1 583 ? -4.742 17.5 7.008 1 80.25 583 VAL B N 1
ATOM 9741 C CA . VAL B 1 583 ? -4.766 18.406 8.148 1 80.25 583 VAL B CA 1
ATOM 9742 C C . VAL B 1 583 ? -6.066 19.203 8.141 1 80.25 583 VAL B C 1
ATOM 9744 O O . VAL B 1 583 ? -6.422 19.828 7.133 1 80.25 583 VAL B O 1
ATOM 9747 N N . TYR B 1 584 ? -6.773 19.297 9.242 1 86.69 584 TYR B N 1
ATOM 9748 C CA . TYR B 1 584 ? -8.031 20 9.438 1 86.69 584 TYR B CA 1
ATOM 9749 C C . TYR B 1 584 ? -7.898 21.062 10.523 1 86.69 584 TYR B C 1
ATOM 9751 O O . TYR B 1 584 ? -7.141 20.891 11.477 1 86.69 584 TYR B O 1
ATOM 9759 N N . VAL B 1 585 ? -8.594 22.094 10.258 1 90.38 585 VAL B N 1
ATOM 9760 C CA . VAL B 1 585 ? -8.633 23.156 11.258 1 90.38 585 VAL B CA 1
ATOM 9761 C C . VAL B 1 585 ? -9.711 22.844 12.289 1 90.38 585 VAL B C 1
ATOM 9763 O O . VAL B 1 585 ? -10.859 22.547 11.938 1 90.38 585 VAL B O 1
ATOM 9766 N N . THR B 1 586 ? -9.344 22.797 13.555 1 91.12 586 THR B N 1
ATOM 9767 C CA . THR B 1 586 ? -10.297 22.625 14.648 1 91.12 586 THR B CA 1
ATOM 9768 C C . THR B 1 586 ? -10.32 23.859 15.547 1 91.12 586 THR B C 1
ATOM 9770 O O . THR B 1 586 ? -9.281 24.266 16.062 1 91.12 586 THR B O 1
ATOM 9773 N N . VAL B 1 587 ? -11.508 24.391 15.672 1 94.25 587 VAL B N 1
ATOM 9774 C CA . VAL B 1 587 ? -11.648 25.594 16.469 1 94.25 587 VAL B CA 1
ATOM 9775 C C . VAL B 1 587 ? -12.078 25.234 17.891 1 94.25 587 VAL B C 1
ATOM 9777 O O . VAL B 1 587 ? -13.047 24.484 18.078 1 94.25 587 VAL B O 1
ATOM 9780 N N . HIS B 1 588 ? -11.312 25.703 18.891 1 94 588 HIS B N 1
ATOM 9781 C CA . HIS B 1 588 ? -11.695 25.578 20.297 1 94 588 HIS B CA 1
ATOM 9782 C C . HIS B 1 588 ? -12.453 26.812 20.781 1 94 588 HIS B C 1
ATOM 9784 O O . HIS B 1 588 ? -11.844 27.734 21.312 1 94 588 HIS B O 1
ATOM 9790 N N . TRP B 1 589 ? -13.742 26.766 20.828 1 94.62 589 TRP B N 1
ATOM 9791 C CA . TRP B 1 589 ? -14.633 27.906 21.031 1 94.62 589 TRP B CA 1
ATOM 9792 C C . TRP B 1 589 ? -14.562 28.406 22.469 1 94.62 589 TRP B C 1
ATOM 9794 O O . TRP B 1 589 ? -14.961 29.547 22.766 1 94.62 589 TRP B O 1
ATOM 9804 N N . GLN B 1 590 ? -13.961 27.609 23.359 1 93.88 590 GLN B N 1
ATOM 9805 C CA . GLN B 1 590 ? -13.859 28.047 24.75 1 93.88 590 GLN B CA 1
ATOM 9806 C C . GLN B 1 590 ? -12.969 29.281 24.875 1 93.88 590 GLN B C 1
ATOM 9808 O O . GLN B 1 590 ? -13.164 30.109 25.766 1 93.88 590 GLN B O 1
ATOM 9813 N N . TRP B 1 591 ? -12.086 29.453 23.984 1 94.62 591 TRP B N 1
ATOM 9814 C CA . TRP B 1 591 ? -11.133 30.562 24.062 1 94.62 591 TRP B CA 1
ATOM 9815 C C . TRP B 1 591 ? -11.758 31.859 23.562 1 94.62 591 TRP B C 1
ATOM 9817 O O . TRP B 1 591 ? -11.141 32.938 23.656 1 94.62 591 TRP B O 1
ATOM 9827 N N . MET B 1 592 ? -13 31.797 23.078 1 95.06 592 MET B N 1
ATOM 9828 C CA . MET B 1 592 ? -13.727 33 22.672 1 95.06 592 MET B CA 1
ATOM 9829 C C . MET B 1 592 ? -14.281 33.75 23.891 1 95.06 592 MET B C 1
ATOM 9831 O O . MET B 1 592 ? -14.672 34.906 23.781 1 95.06 592 MET B O 1
ATOM 9835 N N . VAL B 1 593 ? -14.102 33.281 25.031 1 95.56 593 VAL B N 1
ATOM 9836 C CA . VAL B 1 593 ? -14.688 33.844 26.25 1 95.56 593 VAL B CA 1
ATOM 9837 C C . VAL B 1 593 ? -14.039 35.188 26.562 1 95.56 593 VAL B C 1
ATOM 9839 O O . VAL B 1 593 ? -14.734 36.156 26.859 1 95.56 593 VAL B O 1
ATOM 9842 N N . LEU B 1 594 ? -12.766 35.25 26.469 1 96.06 594 LEU B N 1
ATOM 9843 C CA . LEU B 1 594 ? -12.078 36.469 26.859 1 96.06 594 LEU B CA 1
ATOM 9844 C C . LEU B 1 594 ? -12.406 37.594 25.875 1 96.06 594 LEU B C 1
ATOM 9846 O O . LEU B 1 594 ? -12.797 38.688 26.297 1 96.06 594 LEU B O 1
ATOM 9850 N N . PRO B 1 595 ? -12.273 37.406 24.578 1 95.94 595 PRO B N 1
ATOM 9851 C CA . PRO B 1 595 ? -12.633 38.469 23.641 1 95.94 595 PRO B CA 1
ATOM 9852 C C . PRO B 1 595 ? -14.078 38.938 23.797 1 95.94 595 PRO B C 1
ATOM 9854 O O . PRO B 1 595 ? -14.359 40.125 23.766 1 95.94 595 PRO B O 1
ATOM 9857 N N . LEU B 1 596 ? -14.969 38.094 24.047 1 96.25 596 LEU B N 1
ATOM 9858 C CA . LEU B 1 596 ? -16.375 38.469 24.219 1 96.25 596 LEU B CA 1
ATOM 9859 C C . LEU B 1 596 ? -16.578 39.188 25.531 1 96.25 596 LEU B C 1
ATOM 9861 O O . LEU B 1 596 ? -17.328 40.188 25.594 1 96.25 596 LEU B O 1
ATOM 9865 N N . LEU B 1 597 ? -15.945 38.719 26.578 1 96.44 597 LEU B N 1
ATOM 9866 C CA . LEU B 1 597 ? -16.047 39.375 27.875 1 96.44 597 LEU B CA 1
ATOM 9867 C C . LEU B 1 597 ? -15.484 40.812 27.797 1 96.44 597 LEU B C 1
ATOM 9869 O O . LEU B 1 597 ? -16.094 41.719 28.344 1 96.44 597 LEU B O 1
ATOM 9873 N N . VAL B 1 598 ? -14.344 40.906 27.172 1 96.69 598 VAL B N 1
ATOM 9874 C CA . VAL B 1 598 ? -13.727 42.219 27.031 1 96.69 598 VAL B CA 1
ATOM 9875 C C . VAL B 1 598 ? -14.664 43.156 26.266 1 96.69 598 VAL B C 1
ATOM 9877 O O . VAL B 1 598 ? -14.812 44.312 26.609 1 96.69 598 VAL B O 1
ATOM 9880 N N . TRP B 1 599 ? -15.305 42.688 25.25 1 96.75 599 TRP B N 1
ATOM 9881 C CA . TRP B 1 599 ? -16.203 43.531 24.453 1 96.75 599 TRP B CA 1
ATOM 9882 C C . TRP B 1 599 ? -17.453 43.906 25.25 1 96.75 599 TRP B C 1
ATOM 9884 O O . TRP B 1 599 ? -17.859 45.062 25.25 1 96.75 599 TRP B O 1
ATOM 9894 N N . VAL B 1 600 ? -18.062 43 26 1 96.75 600 VAL B N 1
ATOM 9895 C CA . VAL B 1 600 ? -19.281 43.25 26.75 1 96.75 600 VAL B CA 1
ATOM 9896 C C . VAL B 1 600 ? -19.016 44.281 27.859 1 96.75 600 VAL B C 1
ATOM 9898 O O . VAL B 1 600 ? -19.781 45.219 28.031 1 96.75 600 VAL B O 1
ATOM 9901 N N . VAL B 1 601 ? -17.891 44.031 28.562 1 96 601 VAL B N 1
ATOM 9902 C CA . VAL B 1 601 ? -17.562 44.969 29.641 1 96 601 VAL B CA 1
ATOM 9903 C C . VAL B 1 601 ? -17.203 46.312 29.062 1 96 601 VAL B C 1
ATOM 9905 O O . VAL B 1 601 ? -17.594 47.375 29.609 1 96 601 VAL B O 1
ATOM 9908 N N . GLY B 1 602 ? -16.5 46.312 27.922 1 95.81 602 GLY B N 1
ATOM 9909 C CA . GLY B 1 602 ? -16.188 47.562 27.266 1 95.81 602 GLY B CA 1
ATOM 9910 C C . GLY B 1 602 ? -17.406 48.312 26.766 1 95.81 602 GLY B C 1
ATOM 9911 O O . GLY B 1 602 ? -17.531 49.531 26.953 1 95.81 602 GLY B O 1
ATOM 9912 N N . ALA B 1 603 ? -18.344 47.625 26.172 1 95.5 603 ALA B N 1
ATOM 9913 C CA . ALA B 1 603 ? -19.578 48.219 25.703 1 95.5 603 ALA B CA 1
ATOM 9914 C C . ALA B 1 603 ? -20.406 48.781 26.859 1 95.5 603 ALA B C 1
ATOM 9916 O O . ALA B 1 603 ? -20.984 49.844 26.766 1 95.5 603 ALA B O 1
ATOM 9917 N N . THR B 1 604 ? -20.453 48.094 27.953 1 95.44 604 THR B N 1
ATOM 9918 C CA . THR B 1 604 ? -21.188 48.531 29.141 1 95.44 604 THR B CA 1
ATOM 9919 C C . THR B 1 604 ? -20.562 49.781 29.719 1 95.44 604 THR B C 1
ATOM 9921 O O . THR B 1 604 ? -21.281 50.688 30.172 1 95.44 604 THR B O 1
ATOM 9924 N N . LEU B 1 605 ? -19.25 49.75 29.688 1 94.69 605 LEU B N 1
ATOM 9925 C CA . LEU B 1 605 ? -18.547 50.938 30.188 1 94.69 605 LEU B CA 1
ATOM 9926 C C . LEU B 1 605 ? -18.891 52.156 29.344 1 94.69 605 LEU B C 1
ATOM 9928 O O . LEU B 1 605 ? -19.156 53.25 29.891 1 94.69 605 LEU B O 1
ATOM 9932 N N . VAL B 1 606 ? -18.891 52.031 28.031 1 94.44 606 VAL B N 1
ATOM 9933 C CA . VAL B 1 606 ? -19.172 53.156 27.141 1 94.44 606 VAL B CA 1
ATOM 9934 C C . VAL B 1 606 ? -20.609 53.594 27.328 1 94.44 606 VAL B C 1
ATOM 9936 O O . VAL B 1 606 ? -20.875 54.812 27.453 1 94.44 606 VAL B O 1
ATOM 9939 N N . GLY B 1 607 ? -21.547 52.719 27.406 1 92.69 607 GLY B N 1
ATOM 9940 C CA . GLY B 1 607 ? -22.938 53.062 27.672 1 92.69 607 GLY B CA 1
ATOM 9941 C C . GLY B 1 607 ? -23.141 53.719 29.031 1 92.69 607 GLY B C 1
ATOM 9942 O O . GLY B 1 607 ? -23.875 54.688 29.156 1 92.69 607 GLY B O 1
ATOM 9943 N N . GLY B 1 608 ? -22.484 53.188 30.031 1 92.44 608 GLY B N 1
ATOM 9944 C CA . GLY B 1 608 ? -22.578 53.75 31.375 1 92.44 608 GLY B CA 1
ATOM 9945 C C . GLY B 1 608 ? -21.984 55.125 31.469 1 92.44 608 GLY B C 1
ATOM 9946 O O . GLY B 1 608 ? -22.516 56 32.188 1 92.44 608 GLY B O 1
ATOM 9947 N N . THR B 1 609 ? -20.828 55.312 30.781 1 92.94 609 THR B N 1
ATOM 9948 C CA . THR B 1 609 ? -20.203 56.625 30.797 1 92.94 609 THR B CA 1
ATOM 9949 C C . THR B 1 609 ? -21.109 57.688 30.156 1 92.94 609 THR B C 1
ATOM 9951 O O . THR B 1 609 ? -21.203 58.812 30.641 1 92.94 609 THR B O 1
ATOM 9954 N N . LEU B 1 610 ? -21.75 57.281 29.062 1 89.94 610 LEU B N 1
ATOM 9955 C CA . LEU B 1 610 ? -22.703 58.188 28.422 1 89.94 610 LEU B CA 1
ATOM 9956 C C . LEU B 1 610 ? -23.844 58.531 29.375 1 89.94 610 LEU B C 1
ATOM 9958 O O . LEU B 1 610 ? -24.25 59.688 29.484 1 89.94 610 LEU B O 1
ATOM 9962 N N . TRP B 1 611 ? -24.344 57.625 30.078 1 90.38 611 TRP B N 1
ATOM 9963 C CA . TRP B 1 611 ? -25.453 57.812 31 1 90.38 611 TRP B CA 1
ATOM 9964 C C . TRP B 1 611 ? -25.047 58.688 32.188 1 90.38 611 TRP B C 1
ATOM 9966 O O . TRP B 1 611 ? -25.734 59.625 32.531 1 90.38 611 TRP B O 1
ATOM 9976 N N . LYS B 1 612 ? -23.906 58.5 32.75 1 89.81 612 LYS B N 1
ATOM 9977 C CA . LYS B 1 612 ? -23.438 59.25 33.906 1 89.81 612 LYS B CA 1
ATOM 9978 C C . LYS B 1 612 ? -23.094 60.688 33.531 1 89.81 612 LYS B C 1
ATOM 9980 O O . LYS B 1 612 ? -23.266 61.594 34.344 1 89.81 612 LYS B O 1
ATOM 9985 N N . THR B 1 613 ? -22.516 60.781 32.344 1 88.62 613 THR B N 1
ATOM 9986 C CA . THR B 1 613 ? -22.172 62.125 31.875 1 88.62 613 THR B CA 1
ATOM 9987 C C . THR B 1 613 ? -23.438 62.969 31.672 1 88.62 613 THR B C 1
ATOM 9989 O O . THR B 1 613 ? -23.453 64.125 32 1 88.62 613 THR B O 1
ATOM 9992 N N . ARG B 1 614 ? -24.484 62.438 31.203 1 85.75 614 ARG B N 1
ATOM 9993 C CA . ARG B 1 614 ? -25.734 63.156 30.984 1 85.75 614 ARG B CA 1
ATOM 9994 C C . ARG B 1 614 ? -26.406 63.5 32.312 1 85.75 614 ARG B C 1
ATOM 9996 O O . ARG B 1 614 ? -26.953 64.562 32.5 1 85.75 614 ARG B O 1
ATOM 10003 N N . ARG B 1 615 ? -26.281 62.656 33.219 1 86.25 615 ARG B N 1
ATOM 10004 C CA . ARG B 1 615 ? -26.922 62.844 34.5 1 86.25 615 ARG B CA 1
ATOM 10005 C C . ARG B 1 615 ? -26.188 63.906 35.312 1 86.25 615 ARG B C 1
ATOM 10007 O O . ARG B 1 615 ? -26.828 64.75 36 1 86.25 615 ARG B O 1
ATOM 10014 N N . ALA B 1 616 ? -24.875 63.938 35.25 1 83.5 616 ALA B N 1
ATOM 10015 C CA . ALA B 1 616 ? -24.062 64.875 36 1 83.5 616 ALA B CA 1
ATOM 10016 C C . ALA B 1 616 ? -23.969 66.25 35.281 1 83.5 616 ALA B C 1
ATOM 10018 O O . ALA B 1 616 ? -23.547 67.25 35.875 1 83.5 616 ALA B O 1
ATOM 10019 N N . ARG B 1 617 ? -24.375 66.375 34.062 1 79.88 617 ARG B N 1
ATOM 10020 C CA . ARG B 1 617 ? -24.344 67.625 33.25 1 79.88 617 ARG B CA 1
ATOM 10021 C C . ARG B 1 617 ? -22.922 68.125 33.125 1 79.88 617 ARG B C 1
ATOM 10023 O O . ARG B 1 617 ? -22.703 69.375 33.344 1 79.88 617 ARG B O 1
ATOM 10030 N N . VAL B 1 618 ? -22 67.25 33.031 1 83.69 618 VAL B N 1
ATOM 10031 C CA . VAL B 1 618 ? -20.609 67.625 32.844 1 83.69 618 VAL B CA 1
ATOM 10032 C C . VAL B 1 618 ? -20.312 67.688 31.328 1 83.69 618 VAL B C 1
ATOM 10034 O O . VAL B 1 618 ? -20.797 66.938 30.547 1 83.69 618 VAL B O 1
ATOM 10037 N N . PRO B 1 619 ? -19.609 68.75 30.906 1 83.12 619 PRO B N 1
ATOM 10038 C CA . PRO B 1 619 ? -19.266 68.875 29.484 1 83.12 619 PRO B CA 1
ATOM 10039 C C . PRO B 1 619 ? -18.422 67.688 29 1 83.12 619 PRO B C 1
ATOM 10041 O O . PRO B 1 619 ? -17.625 67.125 29.781 1 83.12 619 PRO B O 1
ATOM 10044 N N . ALA B 1 620 ? -18.547 67.312 27.828 1 85.5 620 ALA B N 1
ATOM 10045 C CA . ALA B 1 620 ? -17.859 66.188 27.25 1 85.5 620 ALA B CA 1
ATOM 10046 C C . ALA B 1 620 ? -16.422 66.562 26.844 1 85.5 620 ALA B C 1
ATOM 10048 O O . ALA B 1 620 ? -16.109 66.625 25.656 1 85.5 620 ALA B O 1
ATOM 10049 N N . TRP B 1 621 ? -15.523 66.625 27.75 1 87.06 621 TRP B N 1
ATOM 10050 C CA . TRP B 1 621 ? -14.133 67 27.484 1 87.06 621 TRP B CA 1
ATOM 10051 C C . TRP B 1 621 ? -13.297 65.75 27.203 1 87.06 621 TRP B C 1
ATOM 10053 O O . TRP B 1 621 ? -12.219 65.812 26.594 1 87.06 621 TRP B O 1
ATOM 10063 N N . ARG B 1 622 ? -13.75 64.562 27.578 1 89.94 622 ARG B N 1
ATOM 10064 C CA . ARG B 1 622 ? -13.016 63.312 27.359 1 89.94 622 ARG B CA 1
ATOM 10065 C C . ARG B 1 622 ? -11.562 63.469 27.781 1 89.94 622 ARG B C 1
ATOM 10067 O O . ARG B 1 622 ? -11.273 63.844 28.922 1 89.94 622 ARG B O 1
ATOM 10074 N N . ASN B 1 623 ? -10.617 63.156 26.828 1 88.12 623 ASN B N 1
ATOM 10075 C CA . ASN B 1 623 ? -9.203 63.219 27.188 1 88.12 623 ASN B CA 1
ATOM 10076 C C . ASN B 1 623 ? -8.586 64.562 26.734 1 88.12 623 ASN B C 1
ATOM 10078 O O . ASN B 1 623 ? -7.363 64.688 26.734 1 88.12 623 ASN B O 1
ATOM 10082 N N . ASN B 1 624 ? -9.352 65.562 26.438 1 84.88 624 ASN B N 1
ATOM 10083 C CA . ASN B 1 624 ? -8.836 66.875 26.016 1 84.88 624 ASN B CA 1
ATOM 10084 C C . ASN B 1 624 ? -8.133 67.625 27.141 1 84.88 624 ASN B C 1
ATOM 10086 O O . ASN B 1 624 ? -8.734 67.875 28.188 1 84.88 624 ASN B O 1
ATOM 10090 N N . PRO B 1 625 ? -6.863 68 27 1 87.12 625 PRO B N 1
ATOM 10091 C CA . PRO B 1 625 ? -6.137 68.625 28.094 1 87.12 625 PRO B CA 1
ATOM 10092 C C . PRO B 1 625 ? -6.387 70.125 28.156 1 87.12 625 PRO B C 1
ATOM 10094 O O . PRO B 1 625 ? -6.07 70.75 29.156 1 87.12 625 PRO B O 1
ATOM 10097 N N . LEU B 1 626 ? -7.02 70.812 27.281 1 83.69 626 LEU B N 1
ATOM 10098 C CA . LEU B 1 626 ? -7.125 72.25 27.156 1 83.69 626 LEU B CA 1
ATOM 10099 C C . LEU B 1 626 ? -7.953 72.812 28.297 1 83.69 626 LEU B C 1
ATOM 10101 O O . LEU B 1 626 ? -7.609 73.875 28.859 1 83.69 626 LEU B O 1
ATOM 10105 N N . PRO B 1 627 ? -9 72.125 28.641 1 81.06 627 PRO B N 1
ATOM 10106 C CA . PRO B 1 627 ? -9.789 72.688 29.734 1 81.06 627 PRO B CA 1
ATOM 10107 C C . PRO B 1 627 ? -8.992 72.812 31.031 1 81.06 627 PRO B C 1
ATOM 10109 O O . PRO B 1 627 ? -9.297 73.688 31.859 1 81.06 627 PRO B O 1
ATOM 10112 N N . LEU B 1 628 ? -7.965 72.125 31.234 1 83 628 LEU B N 1
ATOM 10113 C CA . LEU B 1 628 ? -7.18 72.125 32.469 1 83 628 LEU B CA 1
ATOM 10114 C C . LEU B 1 628 ? -6.406 73.438 32.594 1 83 628 LEU B C 1
ATOM 10116 O O . LEU B 1 628 ? -6.043 73.875 33.688 1 83 628 LEU B O 1
ATOM 10120 N N . LEU B 1 629 ? -6.254 74.125 31.516 1 79.94 629 LEU B N 1
ATOM 10121 C CA . LEU B 1 629 ? -5.531 75.438 31.516 1 79.94 629 LEU B CA 1
ATOM 10122 C C . LEU B 1 629 ? -6.383 76.5 32.125 1 79.94 629 LEU B C 1
ATOM 10124 O O . LEU B 1 629 ? -5.852 77.5 32.656 1 79.94 629 LEU B O 1
ATOM 10128 N N . PHE B 1 630 ? -7.695 76.312 32.125 1 75.25 630 PHE B N 1
ATOM 10129 C CA . PHE B 1 630 ? -8.578 77.375 32.469 1 75.25 630 PHE B CA 1
ATOM 10130 C C . PHE B 1 630 ? -9.367 77.125 33.75 1 75.25 630 PHE B C 1
ATOM 10132 O O . PHE B 1 630 ? -9.961 78 34.344 1 75.25 630 PHE B O 1
ATOM 10139 N N . LEU B 1 631 ? -9.391 75.938 34.125 1 73.31 631 LEU B N 1
ATOM 10140 C CA . LEU B 1 631 ? -10.336 75.5 35.156 1 73.31 631 LEU B CA 1
ATOM 10141 C C . LEU B 1 631 ? -9.773 75.75 36.562 1 73.31 631 LEU B C 1
ATOM 10143 O O . LEU B 1 631 ? -10.523 76 37.5 1 73.31 631 LEU B O 1
ATOM 10147 N N . TYR B 1 632 ? -8.453 75.75 36.719 1 66.81 632 TYR B N 1
ATOM 10148 C CA . TYR B 1 632 ? -7.93 75.688 38.062 1 66.81 632 TYR B CA 1
ATOM 10149 C C . TYR B 1 632 ? -7.844 77.062 38.688 1 66.81 632 TYR B C 1
ATOM 10151 O O . TYR B 1 632 ? -7.234 77.938 38.125 1 66.81 632 TYR B O 1
ATOM 10159 N N . ARG B 1 633 ? -8.805 77.375 39.844 1 59.84 633 ARG B N 1
ATOM 10160 C CA . ARG B 1 633 ? -8.781 78.625 40.594 1 59.84 633 ARG B CA 1
ATOM 10161 C C . ARG B 1 633 ? -8.141 78.438 41.969 1 59.84 633 ARG B C 1
ATOM 10163 O O . ARG B 1 633 ? -8.664 77.75 42.781 1 59.84 633 ARG B O 1
ATOM 10170 N N . GLY B 1 634 ? -6.91 78.625 42.156 1 52.72 634 GLY B N 1
ATOM 10171 C CA . GLY B 1 634 ? -6.34 78.5 43.5 1 52.72 634 GLY B CA 1
ATOM 10172 C C . GLY B 1 634 ? -7.086 79.375 44.531 1 52.72 634 GLY B C 1
ATOM 10173 O O . GLY B 1 634 ? -8.039 80.062 44.188 1 52.72 634 GLY B O 1
ATOM 10174 N N . GLY B 1 635 ? -6.859 79.438 45.969 1 41.94 635 GLY B N 1
ATOM 10175 C CA . GLY B 1 635 ? -7.508 80.125 47.094 1 41.94 635 GLY B CA 1
ATOM 10176 C C . GLY B 1 635 ? -7.984 81.562 46.75 1 41.94 635 GLY B C 1
ATOM 10177 O O . GLY B 1 635 ? -9.109 81.875 47.094 1 41.94 635 GLY B O 1
ATOM 10178 N N . GLU B 1 636 ? -7.098 82.688 46.875 1 40.94 636 GLU B N 1
ATOM 10179 C CA . GLU B 1 636 ? -7.559 84.062 47.125 1 40.94 636 GLU B CA 1
ATOM 10180 C C . GLU B 1 636 ? -8.328 84.625 45.938 1 40.94 636 GLU B C 1
ATOM 10182 O O . GLU B 1 636 ? -8.18 84.125 44.812 1 40.94 636 GLU B O 1
ATOM 10187 N N . ARG B 1 637 ? -8.891 85.938 46.094 1 39.69 637 ARG B N 1
ATOM 10188 C CA . ARG B 1 637 ? -9.852 86.812 45.438 1 39.69 637 ARG B CA 1
ATOM 10189 C C . ARG B 1 637 ? -9.453 87.062 44 1 39.69 637 ARG B C 1
ATOM 10191 O O . ARG B 1 637 ? -8.742 88 43.688 1 39.69 637 ARG B O 1
ATOM 10198 N N . HIS B 1 638 ? -8.797 86.188 43.312 1 39.5 638 HIS B N 1
ATOM 10199 C CA . HIS B 1 638 ? -8.391 86.75 42.031 1 39.5 638 HIS B CA 1
ATOM 10200 C C . HIS B 1 638 ? -9.602 87.062 41.156 1 39.5 638 HIS B C 1
ATOM 10202 O O . HIS B 1 638 ? -10.656 86.438 41.281 1 39.5 638 HIS B O 1
ATOM 10208 N N . THR B 1 639 ? -9.586 88.25 40.656 1 37.78 639 THR B N 1
ATOM 10209 C CA . THR B 1 639 ? -10.484 88.812 39.688 1 37.78 639 THR B CA 1
ATOM 10210 C C . THR B 1 639 ? -10.672 87.938 38.469 1 37.78 639 THR B C 1
ATOM 10212 O O . THR B 1 639 ? -9.719 87.25 38.031 1 37.78 639 THR B O 1
ATOM 10215 N N . PRO B 1 640 ? -11.812 87.562 37.969 1 41.41 640 PRO B N 1
ATOM 10216 C CA . PRO B 1 640 ? -12.492 86.688 37.031 1 41.41 640 PRO B CA 1
ATOM 10217 C C . PRO B 1 640 ? -11.867 86.688 35.625 1 41.41 640 PRO B C 1
ATOM 10219 O O . PRO B 1 640 ? -12.516 86.312 34.656 1 41.41 640 PRO B O 1
ATOM 10222 N N . ASP B 1 641 ? -10.898 87.312 35.156 1 42.44 641 ASP B N 1
ATOM 10223 C CA . ASP B 1 641 ? -11.094 87.938 33.844 1 42.44 641 ASP B CA 1
ATOM 10224 C C . ASP B 1 641 ? -10.922 86.875 32.75 1 42.44 641 ASP B C 1
ATOM 10226 O O . ASP B 1 641 ? -11.273 87.125 31.578 1 42.44 641 ASP B O 1
ATOM 10230 N N . GLU B 1 642 ? -9.93 85.875 32.656 1 53 642 GLU B N 1
ATOM 10231 C CA . GLU B 1 642 ? -9.875 85.312 31.312 1 53 642 GLU B CA 1
ATOM 10232 C C . GLU B 1 642 ? -10.867 84.188 31.125 1 53 642 GLU B C 1
ATOM 10234 O O . GLU B 1 642 ? -10.797 83.188 31.828 1 53 642 GLU B O 1
ATOM 10239 N N . LYS B 1 643 ? -11.953 84.375 30.391 1 57.53 643 LYS B N 1
ATOM 10240 C CA . LYS B 1 643 ? -13.094 83.5 30.125 1 57.53 643 LYS B CA 1
ATOM 10241 C C . LYS B 1 643 ? -12.711 82.375 29.172 1 57.53 643 LYS B C 1
ATOM 10243 O O . LYS B 1 643 ? -12.016 82.562 28.188 1 57.53 643 LYS B O 1
ATOM 10248 N N . MET B 1 644 ? -12.781 80.938 29.547 1 65.69 644 MET B N 1
ATOM 10249 C CA . MET B 1 644 ? -12.688 79.812 28.688 1 65.69 644 MET B CA 1
ATOM 10250 C C . MET B 1 644 ? -13.508 80 27.422 1 65.69 644 MET B C 1
ATOM 10252 O O . MET B 1 644 ? -14.648 80.438 27.469 1 65.69 644 MET B O 1
ATOM 10256 N N . PRO B 1 645 ? -12.789 79.875 26.312 1 66.5 645 PRO B N 1
ATOM 10257 C CA . PRO B 1 645 ? -13.578 79.938 25.078 1 66.5 645 PRO B CA 1
ATOM 10258 C C . PRO B 1 645 ? -14.844 79.125 25.125 1 66.5 645 PRO B C 1
ATOM 10260 O O . PRO B 1 645 ? -14.859 78.062 25.75 1 66.5 645 PRO B O 1
ATOM 10263 N N . LEU B 1 646 ? -15.828 79.562 24.562 1 58.41 646 LEU B N 1
ATOM 10264 C CA . LEU B 1 646 ? -17.172 79 24.609 1 58.41 646 LEU B CA 1
ATOM 10265 C C . LEU B 1 646 ? -17.156 77.5 24.109 1 58.41 646 LEU B C 1
ATOM 10267 O O . LEU B 1 646 ? -17.844 76.688 24.656 1 58.41 646 LEU B O 1
ATOM 10271 N N . TRP B 1 647 ? -16.297 77.25 23.047 1 62.28 647 TRP B N 1
ATOM 10272 C CA . TRP B 1 647 ? -16.297 75.938 22.5 1 62.28 647 TRP B CA 1
ATOM 10273 C C . TRP B 1 647 ? -15.734 74.938 23.5 1 62.28 647 TRP B C 1
ATOM 10275 O O . TRP B 1 647 ? -16.156 73.75 23.531 1 62.28 647 TRP B O 1
ATOM 10285 N N . LEU B 1 648 ? -14.844 75.312 24.25 1 66.31 648 LEU B N 1
ATOM 10286 C CA . LEU B 1 648 ? -14.227 74.438 25.266 1 66.31 648 LEU B CA 1
ATOM 10287 C C . LEU B 1 648 ? -15.172 74.25 26.438 1 66.31 648 LEU B C 1
ATOM 10289 O O . LEU B 1 648 ? -15.164 73.188 27.062 1 66.31 648 LEU B O 1
ATOM 10293 N N . GLN B 1 649 ? -15.961 75.25 26.609 1 65.56 649 GLN B N 1
ATOM 10294 C CA . GLN B 1 649 ? -16.891 75.125 27.734 1 65.56 649 GLN B CA 1
ATOM 10295 C C . GLN B 1 649 ? -17.984 74.125 27.469 1 65.56 649 GLN B C 1
ATOM 10297 O O . GLN B 1 649 ? -18.438 73.438 28.406 1 65.56 649 GLN B O 1
ATOM 10302 N N . TYR B 1 650 ? -18.25 74 26.125 1 57 650 TYR B N 1
ATOM 10303 C CA . TYR B 1 650 ? -19.328 73.062 25.797 1 57 650 TYR B CA 1
ATOM 10304 C C . TYR B 1 650 ? -18.781 71.688 25.359 1 57 650 TYR B C 1
ATOM 10306 O O . TYR B 1 650 ? -19.547 70.812 25.047 1 57 650 TYR B O 1
ATOM 10314 N N . GLY B 1 651 ? -17.531 71.625 25.469 1 59.75 651 GLY B N 1
ATOM 10315 C CA . GLY B 1 651 ? -16.953 70.375 25.109 1 59.75 651 GLY B CA 1
ATOM 10316 C C . GLY B 1 651 ? -17 70.062 23.609 1 59.75 651 GLY B C 1
ATOM 10317 O O . GLY B 1 651 ? -17.047 68.938 23.188 1 59.75 651 GLY B O 1
ATOM 10318 N N . SER B 1 652 ? -17.188 71.125 22.828 1 62.06 652 SER B N 1
ATOM 10319 C CA . SER B 1 652 ? -17.234 71 21.375 1 62.06 652 SER B CA 1
ATOM 10320 C C . SER B 1 652 ? -15.844 71 20.781 1 62.06 652 SER B C 1
ATOM 10322 O O . SER B 1 652 ? -14.898 71.5 21.391 1 62.06 652 SER B O 1
ATOM 10324 N N . PRO B 1 653 ? -15.719 70.25 19.672 1 61.34 653 PRO B N 1
ATOM 10325 C CA . PRO B 1 653 ? -14.406 70.25 19.031 1 61.34 653 PRO B CA 1
ATOM 10326 C C . PRO B 1 653 ? -13.953 71.688 18.641 1 61.34 653 PRO B C 1
ATOM 10328 O O . PRO B 1 653 ? -14.781 72.562 18.453 1 61.34 653 PRO B O 1
ATOM 10331 N N . ALA B 1 654 ? -12.602 71.938 18.797 1 58.41 654 ALA B N 1
ATOM 10332 C CA . ALA B 1 654 ? -12.031 73.25 18.484 1 58.41 654 ALA B CA 1
ATOM 10333 C C . ALA B 1 654 ? -12.414 73.688 17.078 1 58.41 654 ALA B C 1
ATOM 10335 O O . ALA B 1 654 ? -12.352 72.875 16.125 1 58.41 654 ALA B O 1
ATOM 10336 N N . GLU B 1 655 ? -13.352 74.75 16.891 1 52.25 655 GLU B N 1
ATOM 10337 C CA . GLU B 1 655 ? -13.727 75.312 15.594 1 52.25 655 GLU B CA 1
ATOM 10338 C C . GLU B 1 655 ? -12.516 75.938 14.883 1 52.25 655 GLU B C 1
ATOM 10340 O O . GLU B 1 655 ? -11.586 76.375 15.531 1 52.25 655 GLU B O 1
ATOM 10345 N N . PRO B 1 656 ? -12.391 75.688 13.594 1 52.62 656 PRO B N 1
ATOM 10346 C CA . PRO B 1 656 ? -11.352 76.375 12.828 1 52.62 656 PRO B CA 1
ATOM 10347 C C . PRO B 1 656 ? -11.32 77.875 13.102 1 52.62 656 PRO B C 1
ATOM 10349 O O . PRO B 1 656 ? -12.367 78.5 13.117 1 52.62 656 PRO B O 1
ATOM 10352 N N . GLY B 1 657 ? -10.125 78.5 13.484 1 51.81 657 GLY B N 1
ATOM 10353 C CA . GLY B 1 657 ? -9.938 79.938 13.766 1 51.81 657 GLY B CA 1
ATOM 10354 C C . GLY B 1 657 ? -10.055 80.25 15.234 1 51.81 657 GLY B C 1
ATOM 10355 O O . GLY B 1 657 ? -10.312 81.438 15.602 1 51.81 657 GLY B O 1
ATOM 10356 N N . SER B 1 658 ? -10.133 79.312 15.969 1 56.34 658 SER B N 1
ATOM 10357 C CA . SER B 1 658 ? -10.383 79.5 17.406 1 56.34 658 SER B CA 1
ATOM 10358 C C . SER B 1 658 ? -9.289 80.312 18.047 1 56.34 658 SER B C 1
ATOM 10360 O O . SER B 1 658 ? -8.133 80.312 17.609 1 56.34 658 SER B O 1
ATOM 10362 N N . GLU B 1 659 ? -9.703 81.25 18.844 1 59.88 659 GLU B N 1
ATOM 10363 C CA . GLU B 1 659 ? -9.047 82.312 19.578 1 59.88 659 GLU B CA 1
ATOM 10364 C C . GLU B 1 659 ? -8.062 81.812 20.609 1 59.88 659 GLU B C 1
ATOM 10366 O O . GLU B 1 659 ? -7.602 82.5 21.484 1 59.88 659 GLU B O 1
ATOM 10371 N N . LEU B 1 660 ? -7.812 80.375 20.484 1 64.94 660 LEU B N 1
ATOM 10372 C CA . LEU B 1 660 ? -6.848 80.062 21.531 1 64.94 660 LEU B CA 1
ATOM 10373 C C . LEU B 1 660 ? -5.465 80.625 21.172 1 64.94 660 LEU B C 1
ATOM 10375 O O . LEU B 1 660 ? -5.039 80.562 20.016 1 64.94 660 LEU B O 1
ATOM 10379 N N . GLY B 1 661 ? -4.988 81.562 21.844 1 68.31 661 GLY B N 1
ATOM 10380 C CA . GLY B 1 661 ? -3.76 82.312 21.641 1 68.31 661 GLY B CA 1
ATOM 10381 C C . GLY B 1 661 ? -2.521 81.438 21.594 1 68.31 661 GLY B C 1
ATOM 10382 O O . GLY B 1 661 ? -2.621 80.188 21.641 1 68.31 661 GLY B O 1
ATOM 10383 N N . MET B 1 662 ? -1.402 81.875 21.141 1 75 662 MET B N 1
ATOM 10384 C CA . MET B 1 662 ? -0.059 81.312 21.078 1 75 662 MET B CA 1
ATOM 10385 C C . MET B 1 662 ? 0.591 81.312 22.469 1 75 662 MET B C 1
ATOM 10387 O O . MET B 1 662 ? 0.311 82.125 23.297 1 75 662 MET B O 1
ATOM 10391 N N . ALA B 1 663 ? 1.106 80.062 22.828 1 76.94 663 ALA B N 1
ATOM 10392 C CA . ALA B 1 663 ? 1.791 80 24.125 1 76.94 663 ALA B CA 1
ATOM 10393 C C . ALA B 1 663 ? 3.186 79.375 23.969 1 76.94 663 ALA B C 1
ATOM 10395 O O . ALA B 1 663 ? 3.445 78.625 23.016 1 76.94 663 ALA B O 1
ATOM 10396 N N . ARG B 1 664 ? 4.117 79.812 24.719 1 76.62 664 ARG B N 1
ATOM 10397 C CA . ARG B 1 664 ? 5.473 79.312 24.781 1 76.62 664 ARG B CA 1
ATOM 10398 C C . ARG B 1 664 ? 5.848 78.938 26.219 1 76.62 664 ARG B C 1
ATOM 10400 O O . ARG B 1 664 ? 5.453 79.625 27.156 1 76.62 664 ARG B O 1
ATOM 10407 N N . LEU B 1 665 ? 6.543 77.812 26.328 1 78.62 665 LEU B N 1
ATOM 10408 C CA . LEU B 1 665 ? 7.059 77.438 27.641 1 78.62 665 LEU B CA 1
ATOM 10409 C C . LEU B 1 665 ? 8.383 78.125 27.938 1 78.62 665 LEU B C 1
ATOM 10411 O O . LEU B 1 665 ? 9.336 78 27.156 1 78.62 665 LEU B O 1
ATOM 10415 N N . TYR B 1 666 ? 8.508 78.938 28.875 1 76 666 TYR B N 1
ATOM 10416 C CA . TYR B 1 666 ? 9.734 79.688 29.188 1 76 666 TYR B CA 1
ATOM 10417 C C . TYR B 1 666 ? 9.984 79.688 30.703 1 76 666 TYR B C 1
ATOM 10419 O O . TYR B 1 666 ? 9.07 79.375 31.484 1 76 666 TYR B O 1
ATOM 10427 N N . GLU B 1 667 ? 11.195 79.812 31.094 1 73.19 667 GLU B N 1
ATOM 10428 C CA . GLU B 1 667 ? 11.586 79.812 32.5 1 73.19 667 GLU B CA 1
ATOM 10429 C C . GLU B 1 667 ? 11.758 81.25 32.969 1 73.19 667 GLU B C 1
ATOM 10431 O O . GLU B 1 667 ? 12.406 82.062 32.312 1 73.19 667 GLU B O 1
ATOM 10436 N N . ASP B 1 668 ? 10.891 81.688 33.875 1 63.66 668 ASP B N 1
ATOM 10437 C CA . ASP B 1 668 ? 11.023 83 34.469 1 63.66 668 ASP B CA 1
ATOM 10438 C C . ASP B 1 668 ? 11.273 82.938 35.969 1 63.66 668 ASP B C 1
ATOM 10440 O O . ASP B 1 668 ? 10.43 82.375 36.719 1 63.66 668 ASP B O 1
ATOM 10444 N N . ASP B 1 669 ? 12.289 83.5 36.531 1 59.12 669 ASP B N 1
ATOM 10445 C CA . ASP B 1 669 ? 12.695 83.5 37.938 1 59.12 669 ASP B CA 1
ATOM 10446 C C . ASP B 1 669 ? 12.625 82.125 38.562 1 59.12 669 ASP B C 1
ATOM 10448 O O . ASP B 1 669 ? 12.094 82 39.656 1 59.12 669 ASP B O 1
ATOM 10452 N N . GLY B 1 670 ? 13.016 81.125 37.812 1 57.66 670 GLY B N 1
ATOM 10453 C CA . GLY B 1 670 ? 13.078 79.75 38.344 1 57.66 670 GLY B CA 1
ATOM 10454 C C . GLY B 1 670 ? 11.773 79 38.219 1 57.66 670 GLY B C 1
ATOM 10455 O O . GLY B 1 670 ? 11.672 77.812 38.625 1 57.66 670 GLY B O 1
ATOM 10456 N N . ARG B 1 671 ? 10.742 79.688 37.625 1 67.31 671 ARG B N 1
ATOM 10457 C CA . ARG B 1 671 ? 9.453 79 37.438 1 67.31 671 ARG B CA 1
ATOM 10458 C C . ARG B 1 671 ? 9.156 78.812 35.969 1 67.31 671 ARG B C 1
ATOM 10460 O O . ARG B 1 671 ? 9.461 79.688 35.125 1 67.31 671 ARG B O 1
ATOM 10467 N N . VAL B 1 672 ? 8.734 77.562 35.656 1 70.81 672 VAL B N 1
ATOM 10468 C CA . VAL B 1 672 ? 8.375 77.312 34.281 1 70.81 672 VAL B CA 1
ATOM 10469 C C . VAL B 1 672 ? 6.93 77.688 34 1 70.81 672 VAL B C 1
ATOM 10471 O O . VAL B 1 672 ? 6.031 77.375 34.781 1 70.81 672 VAL B O 1
ATOM 10474 N N . LEU B 1 673 ? 6.695 78.625 33.094 1 73.81 673 LEU B N 1
ATOM 10475 C CA . LEU B 1 673 ? 5.371 79.125 32.781 1 73.81 673 LEU B CA 1
ATOM 10476 C C . LEU B 1 673 ? 5.027 78.938 31.297 1 73.81 673 LEU B C 1
ATOM 10478 O O . LEU B 1 673 ? 5.922 78.812 30.469 1 73.81 673 LEU B O 1
ATOM 10482 N N . LEU B 1 674 ? 3.773 78.812 31.062 1 72.75 674 LEU B N 1
ATOM 10483 C CA . LEU B 1 674 ? 3.25 78.688 29.703 1 72.75 674 LEU B CA 1
ATOM 10484 C C . LEU B 1 674 ? 2.4 79.938 29.359 1 72.75 674 LEU B C 1
ATOM 10486 O O . LEU B 1 674 ? 1.416 80.25 30.047 1 72.75 674 LEU B O 1
ATOM 10490 N N . GLY B 1 675 ? 2.818 80.875 28.656 1 71.12 675 GLY B N 1
ATOM 10491 C CA . GLY B 1 675 ? 2.055 82.062 28.312 1 71.12 675 GLY B CA 1
ATOM 10492 C C . GLY B 1 675 ? 2.619 82.812 27.109 1 71.12 675 GLY B C 1
ATOM 10493 O O . GLY B 1 675 ? 3.488 82.312 26.406 1 71.12 675 GLY B O 1
ATOM 10494 N N . ARG B 1 676 ? 2.021 84.125 26.812 1 63.72 676 ARG B N 1
ATOM 10495 C CA . ARG B 1 676 ? 2.469 85 25.703 1 63.72 676 ARG B CA 1
ATOM 10496 C C . ARG B 1 676 ? 3.828 85.625 26.016 1 63.72 676 ARG B C 1
ATOM 10498 O O . ARG B 1 676 ? 4.09 86 27.141 1 63.72 676 ARG B O 1
ATOM 10505 N N . TRP B 1 677 ? 4.812 85.375 25.375 1 54.5 677 TRP B N 1
ATOM 10506 C CA . TRP B 1 677 ? 6.16 85.875 25.594 1 54.5 677 TRP B CA 1
ATOM 10507 C C . TRP B 1 677 ? 6.223 87.375 25.297 1 54.5 677 TRP B C 1
ATOM 10509 O O . TRP B 1 677 ? 5.949 87.812 24.172 1 54.5 677 TRP B O 1
ATOM 10519 N N . THR B 1 678 ? 5.809 88.375 26.172 1 48.69 678 THR B N 1
ATOM 10520 C CA . THR B 1 678 ? 6.051 89.812 25.922 1 48.69 678 THR B CA 1
ATOM 10521 C C . THR B 1 678 ? 7.508 90.125 26.188 1 48.69 678 THR B C 1
ATOM 10523 O O . THR B 1 678 ? 8.062 89.812 27.219 1 48.69 678 THR B O 1
ATOM 10526 N N . LYS B 1 679 ? 8.383 90.625 25.266 1 47.28 679 LYS B N 1
ATOM 10527 C CA . LYS B 1 679 ? 9.727 91.188 25.375 1 47.28 679 LYS B CA 1
ATOM 10528 C C . LYS B 1 679 ? 9.719 92.438 26.266 1 47.28 679 LYS B C 1
ATOM 10530 O O . LYS B 1 679 ? 9.086 93.438 25.938 1 47.28 679 LYS B O 1
ATOM 10535 N N . ASN B 1 680 ? 9.695 92.375 27.516 1 37.97 680 ASN B N 1
ATOM 10536 C CA . ASN B 1 680 ? 10.016 93.625 28.219 1 37.97 680 ASN B CA 1
ATOM 10537 C C . ASN B 1 680 ? 11.336 94.188 27.734 1 37.97 680 ASN B C 1
ATOM 10539 O O . ASN B 1 680 ? 12.375 93.562 27.781 1 37.97 680 ASN B O 1
ATOM 10543 N N . ASN B 1 681 ? 11.32 95.25 26.781 1 36.5 681 ASN B N 1
ATOM 10544 C CA . ASN B 1 681 ? 12.336 96.25 26.391 1 36.5 681 ASN B CA 1
ATOM 10545 C C . ASN B 1 681 ? 12.961 96.875 27.609 1 36.5 681 ASN B C 1
ATOM 10547 O O . ASN B 1 681 ? 12.305 97.688 28.312 1 36.5 681 ASN B O 1
ATOM 10551 N N . THR B 1 682 ? 13.781 96.375 28.453 1 36.66 682 THR B N 1
ATOM 10552 C CA . THR B 1 682 ? 14.602 97.188 29.359 1 36.66 682 THR B CA 1
ATOM 10553 C C . THR B 1 682 ? 15.414 98.25 28.562 1 36.66 682 THR B C 1
ATOM 10555 O O . THR B 1 682 ? 16.578 98 28.266 1 36.66 682 THR B O 1
ATOM 10558 N N . GLN B 1 683 ? 15.008 98.875 27.484 1 33.34 683 GLN B N 1
ATOM 10559 C CA . GLN B 1 683 ? 15.852 99.875 26.875 1 33.34 683 GLN B CA 1
ATOM 10560 C C . GLN B 1 683 ? 15.945 101.125 27.766 1 33.34 683 GLN B C 1
ATOM 10562 O O . GLN B 1 683 ? 16.531 102.125 27.375 1 33.34 683 GLN B O 1
ATOM 10567 N N . ASP B 1 684 ? 15.438 101.438 28.969 1 33 684 ASP B N 1
ATOM 10568 C CA . ASP B 1 684 ? 15.477 102.812 29.375 1 33 684 ASP B CA 1
ATOM 10569 C C . ASP B 1 684 ? 16.891 103.25 29.797 1 33 684 ASP B C 1
ATOM 10571 O O . ASP B 1 684 ? 17.156 104.438 30 1 33 684 ASP B O 1
ATOM 10575 N N . ASP B 1 685 ? 17.797 102.5 30.391 1 34.03 685 ASP B N 1
ATOM 10576 C CA . ASP B 1 685 ? 18.766 103.25 31.203 1 34.03 685 ASP B CA 1
ATOM 10577 C C . ASP B 1 685 ? 19.828 103.875 30.328 1 34.03 685 ASP B C 1
ATOM 10579 O O . ASP B 1 685 ? 20.766 104.5 30.844 1 34.03 685 ASP B O 1
ATOM 10583 N N . ASP B 1 686 ? 20.156 103.5 29.094 1 31.86 686 ASP B N 1
ATOM 10584 C CA . ASP B 1 686 ? 21.453 104.062 28.688 1 31.86 686 ASP B CA 1
ATOM 10585 C C . ASP B 1 686 ? 21.312 105.5 28.344 1 31.86 686 ASP B C 1
ATOM 10587 O O . ASP B 1 686 ? 22.266 106.125 27.828 1 31.86 686 ASP B O 1
ATOM 10591 N N . LYS B 1 687 ? 20.094 105.938 28.078 1 33.53 687 LYS B N 1
ATOM 10592 C CA . LYS B 1 687 ? 20.234 107.25 27.484 1 33.53 687 LYS B CA 1
ATOM 10593 C C . LYS B 1 687 ? 20.641 108.312 28.516 1 33.53 687 LYS B C 1
ATOM 10595 O O . LYS B 1 687 ? 20.688 109.5 28.219 1 33.53 687 LYS B O 1
ATOM 10600 N N . ARG B 1 688 ? 21.188 107.938 29.875 1 23.98 688 ARG B N 1
ATOM 10601 C CA . ARG B 1 688 ? 21.906 109.125 30.391 1 23.98 688 ARG B CA 1
ATOM 10602 C C . ARG B 1 688 ? 23.375 109.062 30 1 23.98 688 ARG B C 1
ATOM 10604 O O . ARG B 1 688 ? 23.984 108 29.969 1 23.98 688 ARG B O 1
#

InterPro domains:
  IPR021514 Protein of unknown function DUF3176 [PF11374] (115-222)

Sequence (1376 aa):
MPPSARDERRLPAYEPLHNELELNESDQAVSSSAVNREPSEDLEDHEQSRTESTSPSSSNTPSEDAASCPGSPSADDNAEESTVNTPGPRETSDWFAWELGGVVASAGLLAAMLVLLGVCDQQPQPTWPHISLNAVISVLSTLSKASLVFSVGESLGQLKWVWFNQQERPLLDLQSFDRASRGAWGSLGLVWTQRARHFAGLGALVMIFAVGFDPFSQNLIHSSVRMVVDPFGTARIGTVSRYNTFGYATSARDEDIDPVMKGNVYNALFNNDQSRPWAIPQFVCTSSNCTWDKPVTSLEFRTLCSNVTSALVTNCTTVPNQSFSNCTLTLPKSNTSVWYLPDSNVMTPFSVAATDPPYAEVYTNSSLIVIQYIAPRGANLTLLTAGILPNGSGWDATECVLDPIVRSFLPAVHENKYSEETLAVWTQTNVSTNRIIIPGNLFIPDYWATLTPPDSWVTNYGAPANRSSPQDNSAQPFVLGIQAAYTIVTFLQDILSGQSIRGAIHTVFSPAAAYSRYASQDTVQALGTGNITGCSNLLAERLPCAMENVAAAMTKTLRDSAYIADAISTSDWAMGRAMIPAVYVTVHWQWMVLPLLVWVVGATLVGGTLWKTRRARVPAWRNNPLPLLFLYRGGERHTPDEKMPLWLQYGSPAEPGSELGMARLYEDDGRVLLGRWTKNNTQDDDKRMPPSARDERRLPAYEPLHNELELNESDQAVSSSAVNREPSEDLEDHEQSRTESTSPSSSNTPSEDAASCPGSPSADDNAEESTVNTPGPRETSDWFAWELGGVVASAGLLAAMLVLLGVCDQQPQPTWPHISLNAVISVLSTLSKASLVFSVGESLGQLKWVWFNQQERPLLDLQSFDRASRGAWGSLGLVWTQRARHFAGLGALVMIFAVGFDPFSQNLIHSSVRMVVDPFGTARIGTVSRYNTFGYATSARDEDIDPVMKGNVYNALFNNDQSRPWAIPQFVCTSSNCTWDKPVTSLEFRTLCSNVTSALVTNCTTVPNQSFSNCTLTLPKSNTSVWYLPDSNVMTPFSVAATDPPYAEVYTNSSLIVIQYIAPRGANLTLLTAGILPNGSGWDATECVLDPIVRSFLPAVHENKYSEETLAVWTQTNVSTNRIIIPGNLFIPDYWATLTPPDSWVTNYGAPANRSSPQDNSAQPFVLGIQAAYTIVTFLQDILSGQSIRGAIHTVFSPAAAYSRYASQDTVQALGTGNITGCSNLLAERLPCAMENVAAAMTKTLRDSAYIADAISTSDWAMGRAMIPAVYVTVHWQWMVLPLLVWVVGATLVGGTLWKTRRARVPAWRNNPLPLLFLYRGGERHTPDEKMPLWLQYGSPAEPGSELGMARLYEDDGRVLLGRWTKNNTQDDDKR

Radius of gyration: 51.51 Å; Cα contacts (8 Å, |Δi|>4): 2676; chains: 2; bounding box: 121×180×116 Å